Protein 1V5D (pdb70)

Solvent-accessible surface area: 28241 Å² total; per-residue (Å²): 85,188,36,110,53,56,13,41,53,73,40,127,30,88,48,30,30,35,4,99,83,44,82,36,115,36,2,6,53,12,0,70,58,6,1,62,42,4,58,174,106,8,20,56,83,95,4,99,11,16,104,48,0,32,4,1,55,16,94,163,84,52,102,19,110,70,33,155,16,43,3,37,1,36,0,0,0,3,0,0,0,0,0,0,1,0,0,42,80,14,102,76,1,58,147,4,0,38,5,0,17,91,0,0,69,41,2,92,4,68,109,16,65,42,0,2,2,104,1,0,1,57,31,128,159,1,44,25,76,13,49,2,20,0,12,0,0,0,1,0,0,0,0,0,0,0,0,35,39,0,31,13,17,154,58,138,22,72,3,44,103,55,0,56,32,6,0,55,111,0,0,65,53,20,0,6,4,104,48,47,8,0,0,4,0,10,121,23,58,84,68,12,61,44,0,27,0,3,0,0,1,0,2,2,0,35,0,0,75,69,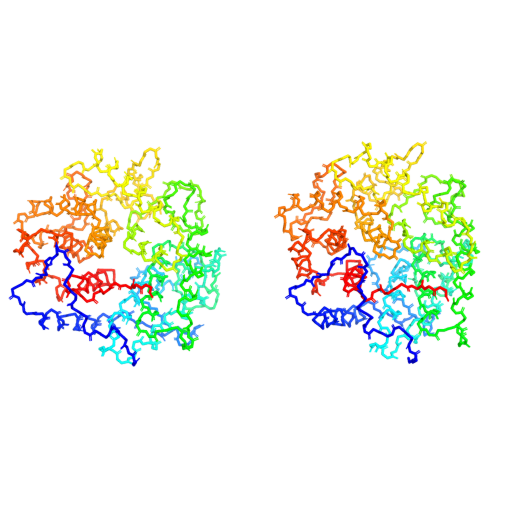15,44,56,31,114,29,0,40,38,0,0,59,38,0,2,88,11,6,63,97,0,6,98,142,59,1,68,115,1,2,1,0,0,0,3,2,11,115,107,73,5,58,31,2,79,127,71,22,97,126,106,31,99,81,0,35,1,2,45,47,31,0,0,5,2,9,0,6,1,0,1,0,28,6,8,47,44,27,127,87,0,43,102,18,3,34,73,4,1,60,32,0,36,118,87,7,137,38,59,9,48,131,0,15,16,0,1,64,18,110,4,51,81,43,15,100,83,32,0,2,0,0,0,0,0,0,0,0,0,0,3,8,17,84,129,12,37,174,7,0,22,38,0,0,77,46,0,45,104,66,145,62,38,14,28,0,6,0,0,0,0,0,0,0,0,4,3,0,2,1,0,4,64,0,62,110,76,186,35,115,58,57,15,42,53,77,42,128,29,87,48,33,30,38,4,98,81,42,91,46,142,36,2,5,48,14,0,69,59,3,2,63,47,4,55,160,111,9,21,58,85,93,4,94,14,18,101,46,0,27,4,1,57,17,117,160,92,55,96,15,111,67,36,146,17,43,2,36,0,36,0,1,0,2,0,0,0,0,0,0,1,0,0,43,84,12,101,67,1,59,122,4,0,37,6,0,15,91,0,0,57,39,1,72,4,61,107,18,71,41,0,1,2,99,1,0,2,57,31,149,166,1,45,29,76,12,47,2,22,0,12,0,0,0,1,0,0,0,0,0,0,0,0,36,45,0,31,16,14,154,59,139,22,63,4,45,110,52,0,64,33,6,0,55,116,0,0,64,51,22,0,7,4,106,47,48,4,0,0,5,0,14,117,24,58,86,67,11,64,45,0,27,1,2,0,0,1,0,2,2,0,37,0,0,67,61,16,43,50,32,143,31,0,49,63,0,0,65,36,0,2,89,5,5,63,90,0,6,95,139,57,1,67,124,2,1,0,0,0,1,3,2,8,112,91,81,3,67,30,2,78,135,76,23,100,124,101,31,99,64,0,32,0,2,43,53,29,0,0,6,2,8,1,7,1,0,0,0,34,6,10,50,40,28,157,87,0,58,103,17,2,33,70,4,0,57,32,0,36,122,88,7,137,33,59,8,50,133,0,12,15,0,1,62,18,118,5,57,81,37,13,99,81,31,0,1,0,0,0,0,0,0,0,0,0,0,0,9,17,88,130,12,38,162,8,0,22,34,0,0,78,46,0,43,92,69,119,64,47,16,28,0,4,0,0,0,0,0,0,0,0,4,3,0,2,1,0,6,59,0,60,105

CATH classification: 1.50.10.10

B-factor: mean 11.82, std 7.05, range [3.42, 45.01]

Secondary structure (DSSP, 8-state):
---SSPSP-----TT-----SS-HHHHHHHHHHHHHHHHHHHEE---TTSTT--EE-------BTTB---EEHHHHHHHHHHHHHTBTTBTTHHHHHHHHHHHHHHTB-SS-TTSB-SEE-SSGGGTTTS---HHHHHHHHHHHHHHHHHH-SSSSS-HHHHHHHIIIIIIIHHHB-TTSSB-SSTTS-TT---B-GGG--HHHHHHHHHHH--THHHHHHHHHHHHHHHHHHHH-TTT----SSEETTTTEEPPTTGGGS-TTTTSB-TTGGGHHHHHHHHHHHH--HHHHHHHHHHHHHHHHHHTT-GGG--S-B-TTS-B---S--HHHHHHHHHTTTT-GGGHHHHHHHHHHHTT----HHHHHHHHHHHHHHTT-SPPP--/---SSPSP-----TT-----SS-HHHHHHHHHHHHHHHHHHHEE---TTSTT--EE-------BTTB---EEHHHHHHHHHHHHHTBTTBTTHHHHHHHHHHHHHHTB-SS-TTSB-SEE-SSGGGTTTS---HHHHHHHHHHHHHHHHHH-SSSSS-HHHHHHHIIIIIIIHHHB-TTSSB-SSTTS-TT---B-GGG--HHHHHHHHHHH--THHHHHHHHHHHHHHHHHHHH-TTT----SSEETTTTEEPPTTGGGS-TTTTSB-TTGGGHHHHHHHHHHHH--HHHHHHHHHHHHHHHHHTTT-GGG--S-B-TTS-B---S--HHHHHHHHHTTTT-GGGHHHHHHHHHHHTT----HHHHHHHHHHHHHHTT-SPPP--

Radius of gyration: 36.1 Å; Cα contacts (8 Å, |Δi|>4): 1649; chains: 2; bounding box: 78×105×46 Å

Structure (mmCIF, N/CA/C/O backbone):
data_1V5D
#
_entry.id   1V5D
#
_cell.length_a   70.804
_cell.length_b   98.144
_cell.length_c   115.780
_cell.angle_alpha   90.00
_cell.angle_beta   90.00
_cell.angle_gamma   90.00
#
_symmetry.space_group_name_H-M   'P 21 21 21'
#
loop_
_entity.id
_entity.type
_entity.pdbx_description
1 polymer chitosanase
2 non-polymer "PIPERAZINE-N,N'-BIS(2-ETHANESULFONIC ACID)"
3 water water
#
loop_
_atom_site.group_PDB
_atom_site.id
_atom_site.type_symbol
_atom_site.label_atom_id
_atom_site.label_alt_id
_atom_site.label_comp_id
_atom_site.label_asym_id
_atom_site.label_entity_id
_atom_site.label_seq_id
_atom_site.pdbx_PDB_ins_code
_atom_site.Cartn_x
_atom_site.Cartn_y
_atom_site.Cartn_z
_atom_site.occupancy
_atom_site.B_iso_or_equiv
_atom_site.auth_seq_id
_atom_site.auth_comp_id
_atom_site.auth_asym_id
_atom_site.auth_atom_id
_atom_site.pdbx_PDB_model_num
ATOM 1 N N . ALA A 1 1 ? 21.915 10.375 42.363 1.00 21.00 49 ALA A N 1
ATOM 2 C CA . ALA A 1 1 ? 22.752 9.811 41.268 1.00 20.88 49 ALA A CA 1
ATOM 3 C C . ALA A 1 1 ? 21.899 9.395 40.075 1.00 20.42 49 ALA A C 1
ATOM 4 O O . ALA A 1 1 ? 20.696 9.161 40.204 1.00 20.30 49 ALA A O 1
ATOM 6 N N . LYS A 1 2 ? 22.539 9.311 38.912 1.00 19.84 50 LYS A N 1
ATOM 7 C CA . LYS A 1 2 ? 21.875 8.921 37.677 1.00 19.79 50 LYS A CA 1
ATOM 8 C C . LYS A 1 2 ? 20.722 9.835 37.277 1.00 18.07 50 LYS A C 1
ATOM 9 O O . LYS A 1 2 ? 19.765 9.394 36.641 1.00 18.95 50 LYS A O 1
ATOM 15 N N . GLU A 1 3 ? 20.819 11.108 37.648 1.00 15.31 51 GLU A N 1
ATOM 16 C CA . GLU A 1 3 ? 19.788 12.080 37.300 1.00 13.54 51 GLU A CA 1
ATOM 17 C C . GLU A 1 3 ? 19.719 12.235 35.784 1.00 11.75 51 GLU A C 1
ATOM 18 O O . GLU A 1 3 ? 20.749 12.328 35.117 1.00 13.62 51 GLU A O 1
ATOM 24 N N . MET A 1 4 ? 18.506 12.269 35.243 1.00 11.89 52 MET A N 1
ATOM 25 C CA . MET A 1 4 ? 18.327 12.447 33.807 1.00 11.83 52 MET A CA 1
ATOM 26 C C . MET A 1 4 ? 18.043 13.920 33.513 1.00 11.70 52 MET A C 1
ATOM 27 O O . MET A 1 4 ? 18.099 14.361 32.367 1.00 12.40 52 MET A O 1
ATOM 32 N N . LYS A 1 5 ? 17.743 14.673 34.569 1.00 10.80 53 LYS A N 1
ATOM 33 C CA . LYS A 1 5 ? 17.471 16.107 34.471 1.00 10.64 53 LYS A CA 1
ATOM 34 C C . LYS A 1 5 ? 18.251 16.802 35.589 1.00 10.71 53 LYS A C 1
ATOM 35 O O . LYS A 1 5 ? 17.684 17.532 36.400 1.00 10.59 53 LYS A O 1
ATOM 41 N N . PRO A 1 6 ? 19.574 16.591 35.636 1.00 9.85 54 PRO A N 1
ATOM 42 C CA . PRO A 1 6 ? 20.396 17.208 36.679 1.00 10.40 54 PRO A CA 1
ATOM 43 C C . PRO A 1 6 ? 20.411 18.731 36.693 1.00 10.28 54 PRO A C 1
ATOM 44 O O . PRO A 1 6 ? 20.410 19.377 35.645 1.00 10.22 54 PRO A O 1
ATOM 48 N N . PHE A 1 7 ? 20.416 19.299 37.894 1.00 9.89 55 PHE A N 1
ATOM 49 C CA . PHE A 1 7 ? 20.484 20.746 38.044 1.00 9.04 55 PHE A CA 1
ATOM 50 C C . PHE A 1 7 ? 21.885 21.115 37.561 1.00 9.22 55 PHE A C 1
ATOM 51 O O . PHE A 1 7 ? 22.853 20.426 37.884 1.00 10.34 55 PHE A O 1
ATOM 59 N N . PRO A 1 8 ? 22.018 22.199 36.784 1.00 9.05 56 PRO A N 1
ATOM 60 C CA . PRO A 1 8 ? 20.967 23.105 36.317 1.00 10.07 56 PRO A CA 1
ATOM 61 C C . PRO A 1 8 ? 20.526 22.777 34.892 1.00 10.26 56 PRO A C 1
ATOM 62 O O . PRO A 1 8 ? 21.364 22.592 34.006 1.00 10.68 56 PRO A O 1
ATOM 66 N N . GLN A 1 9 ? 19.220 22.701 34.664 1.00 8.73 57 GLN A N 1
ATOM 67 C CA . GLN A 1 9 ? 18.727 22.423 33.320 1.00 9.14 57 GLN A CA 1
ATOM 68 C C . GLN A 1 9 ? 18.685 23.719 32.514 1.00 10.19 57 GLN A C 1
ATOM 69 O O . GLN A 1 9 ? 18.710 23.692 31.285 1.00 10.22 57 GLN A O 1
ATOM 75 N N . GLN A 1 10 ? 18.630 24.845 33.226 1.00 11.08 58 GLN A N 1
ATOM 76 C CA . GLN A 1 10 ? 18.622 26.182 32.628 1.00 11.44 58 GLN A CA 1
ATOM 77 C C . GLN A 1 10 ? 17.988 26.261 31.242 1.00 11.65 58 GLN A C 1
ATOM 78 O O . GLN A 1 10 ? 18.623 26.685 30.274 1.00 12.64 58 GLN A O 1
ATOM 84 N N . VAL A 1 11 ? 16.722 25.873 31.159 1.00 10.20 59 VAL A N 1
ATOM 85 C CA . VAL A 1 11 ? 15.999 25.880 29.895 1.00 9.95 59 VAL A CA 1
ATOM 86 C C . VAL A 1 11 ? 15.519 27.267 29.476 1.00 9.99 59 VAL A C 1
ATOM 87 O O . VAL A 1 11 ? 15.383 28.170 30.301 1.00 9.08 59 VAL A O 1
ATOM 91 N N . ASN A 1 12 ? 15.270 27.423 28.179 1.00 8.66 60 ASN A N 1
ATOM 92 C CA . ASN A 1 12 ? 14.774 28.680 27.628 1.00 9.76 60 ASN A CA 1
ATOM 93 C C . ASN A 1 12 ? 13.380 28.453 27.059 1.00 9.95 60 ASN A C 1
ATOM 94 O O . ASN A 1 12 ? 13.230 27.993 25.927 1.00 11.90 60 ASN A O 1
ATOM 99 N N . TYR A 1 13 ? 12.357 28.769 27.843 1.00 9.47 61 TYR A N 1
ATOM 100 C CA . TYR A 1 13 ? 10.989 28.587 27.383 1.00 8.15 61 TYR A CA 1
ATOM 101 C C . TYR A 1 13 ? 10.656 29.627 26.322 1.00 8.44 61 TYR A C 1
ATOM 102 O O . TYR A 1 13 ? 11.096 30.774 26.397 1.00 9.83 61 TYR A O 1
ATOM 111 N N . ALA A 1 14 ? 9.881 29.217 25.325 1.00 9.66 62 ALA A N 1
ATOM 112 C CA . ALA A 1 14 ? 9.500 30.119 24.251 1.00 10.74 62 ALA A CA 1
ATOM 113 C C . ALA A 1 14 ? 8.688 31.304 24.761 1.00 11.07 62 ALA A C 1
ATOM 114 O O . ALA A 1 14 ? 7.783 31.146 25.584 1.00 11.36 62 ALA A O 1
ATOM 116 N N . GLY A 1 15 ? 9.031 32.493 24.276 1.00 11.35 63 GLY A N 1
ATOM 117 C CA . GLY A 1 15 ? 8.311 33.694 24.654 1.00 12.40 63 GLY A CA 1
ATOM 118 C C . GLY A 1 15 ? 8.562 34.258 26.037 1.00 11.13 63 GLY A C 1
ATOM 119 O O . GLY A 1 15 ? 7.831 35.144 26.478 1.00 12.71 63 GLY A O 1
ATOM 120 N N . VAL A 1 16 ? 9.586 33.766 26.727 1.00 10.65 64 VAL A N 1
ATOM 121 C CA . VAL A 1 16 ? 9.876 34.273 28.066 1.00 11.96 64 VAL A CA 1
ATOM 122 C C . VAL A 1 16 ? 11.308 34.774 28.206 1.00 11.93 64 VAL A C 1
ATOM 123 O O . VAL A 1 16 ? 12.226 34.259 27.565 1.00 12.52 64 VAL A O 1
ATOM 127 N N . ILE A 1 17 ? 11.489 35.785 29.050 1.00 10.18 65 ILE A N 1
ATOM 128 C CA . ILE A 1 17 ? 12.809 36.346 29.301 1.00 9.90 65 ILE A CA 1
ATOM 129 C C . ILE A 1 17 ? 13.294 35.968 30.697 1.00 10.76 65 IL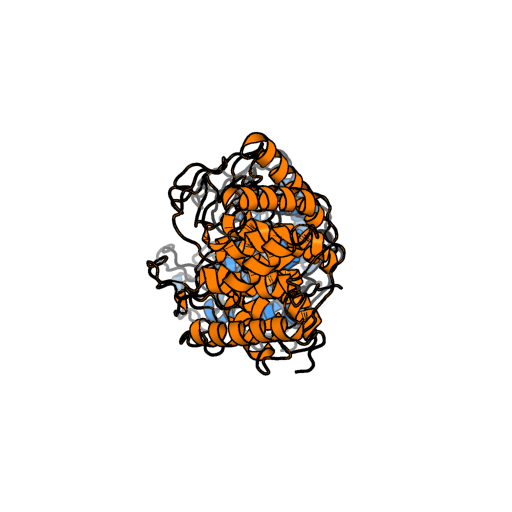E A C 1
ATOM 130 O O . ILE A 1 17 ? 12.497 35.655 31.583 1.00 11.83 65 ILE A O 1
ATOM 135 N N . LYS A 1 18 ? 14.611 35.993 30.873 1.00 9.86 66 LYS A N 1
ATOM 136 C CA . LYS A 1 18 ? 15.249 35.706 32.155 1.00 9.39 66 LYS A CA 1
ATOM 137 C C . LYS A 1 18 ? 16.020 36.969 32.519 1.00 9.66 66 LYS A C 1
ATOM 138 O O . LYS A 1 18 ? 16.206 37.847 31.674 1.00 9.88 66 LYS A O 1
ATOM 144 N N . PRO A 1 19 ? 16.460 37.095 33.782 1.00 9.37 67 PRO A N 1
ATOM 145 C CA . PRO A 1 19 ? 17.222 38.297 34.132 1.00 9.78 67 PRO A CA 1
ATOM 146 C C . PRO A 1 19 ? 18.433 38.234 33.197 1.00 10.81 67 PRO A C 1
ATOM 147 O O . PRO A 1 19 ? 19.077 37.188 33.104 1.00 11.33 67 PRO A O 1
ATOM 151 N N . ASN A 1 20 ? 18.741 39.326 32.501 1.00 10.89 68 ASN A N 1
ATOM 152 C CA . ASN A 1 20 ? 19.848 39.299 31.544 1.00 11.33 68 ASN A CA 1
ATOM 153 C C . ASN A 1 20 ? 21.035 40.210 31.831 1.00 11.68 68 ASN A C 1
ATOM 154 O O . ASN A 1 20 ? 21.860 40.449 30.943 1.00 12.80 68 ASN A O 1
ATOM 159 N N . HIS A 1 21 ? 21.127 40.717 33.056 1.00 11.62 69 HIS A N 1
ATOM 160 C CA . HIS A 1 21 ? 22.234 41.589 33.431 1.00 10.97 69 HIS A CA 1
ATOM 161 C C . HIS A 1 21 ? 23.336 40.788 34.123 1.00 10.60 69 HIS A C 1
ATOM 162 O O . HIS A 1 21 ? 24.359 41.339 34.530 1.00 11.87 69 HIS A O 1
ATOM 169 N N . VAL A 1 22 ? 23.106 39.484 34.255 1.00 9.54 70 VAL A N 1
ATOM 170 C CA . VAL A 1 22 ? 24.072 38.569 34.859 1.00 8.86 70 VAL A CA 1
ATOM 171 C C . VAL A 1 22 ? 24.094 37.298 34.015 1.00 7.86 70 VAL A C 1
ATOM 172 O O . VAL A 1 22 ? 23.185 37.058 33.219 1.00 9.23 70 VAL A O 1
ATOM 176 N N . THR A 1 23 ? 25.136 36.490 34.180 1.00 9.04 71 THR A N 1
ATOM 177 C CA . THR A 1 23 ? 25.266 35.249 33.423 1.00 9.39 71 THR A CA 1
ATOM 178 C C . THR A 1 23 ? 24.336 34.173 33.971 1.00 8.96 71 THR A C 1
ATOM 179 O O . THR A 1 23 ? 23.820 34.294 35.085 1.00 9.98 71 THR A O 1
ATOM 183 N N . GLN A 1 24 ? 24.123 33.120 33.186 1.00 9.42 72 GLN A N 1
ATOM 184 C CA . GLN A 1 24 ? 23.281 32.016 33.630 1.00 8.38 72 GLN A CA 1
ATOM 185 C C . GLN A 1 24 ? 23.991 31.351 34.804 1.00 9.65 72 GLN A C 1
ATOM 186 O O . GLN A 1 24 ? 23.348 30.835 35.715 1.00 8.83 72 GLN A O 1
ATOM 192 N N . GLU A 1 25 ? 25.323 31.363 34.775 1.00 10.24 73 GLU A N 1
ATOM 193 C CA . GLU A 1 25 ? 26.105 30.768 35.853 1.00 10.43 73 GLU A CA 1
ATOM 194 C C . GLU A 1 25 ? 25.805 31.512 37.151 1.00 9.18 73 GLU A C 1
ATOM 195 O O . GLU A 1 25 ? 25.715 30.903 38.218 1.00 9.59 73 GLU A O 1
ATOM 201 N N . SER A 1 26 ? 25.655 32.830 37.055 1.00 8.80 74 SER A N 1
ATOM 202 C CA . SER A 1 26 ? 25.348 33.645 38.225 1.00 8.22 74 SER A CA 1
ATOM 203 C C . SER A 1 26 ? 23.953 33.285 38.731 1.00 8.53 74 SER A C 1
ATOM 204 O O . SER A 1 26 ? 23.733 33.164 39.937 1.00 8.33 74 SER A O 1
ATOM 207 N N . LEU A 1 27 ? 23.012 33.109 37.807 1.00 8.09 75 LEU A N 1
ATOM 208 C CA . LEU A 1 27 ? 21.649 32.748 38.185 1.00 8.19 75 LEU A CA 1
ATOM 209 C C . LEU A 1 27 ? 21.669 31.407 38.913 1.00 7.78 75 LEU A C 1
ATOM 210 O O . LEU A 1 27 ? 21.062 31.253 39.976 1.00 6.96 75 LEU A O 1
ATOM 215 N N . ASN A 1 28 ? 22.377 30.438 38.340 1.00 7.39 76 ASN A N 1
ATOM 216 C CA . ASN A 1 28 ? 22.468 29.109 38.934 1.00 6.53 76 ASN A CA 1
ATOM 217 C C . ASN A 1 28 ? 23.125 29.140 40.311 1.00 6.67 76 ASN A C 1
ATOM 218 O O . ASN A 1 28 ? 22.687 28.443 41.230 1.00 7.09 76 ASN A O 1
ATOM 223 N N . ALA A 1 29 ? 24.180 29.941 40.446 1.00 6.52 77 ALA A N 1
ATOM 224 C CA . ALA A 1 29 ? 24.895 30.057 41.713 1.00 7.07 77 ALA A CA 1
ATOM 225 C C . ALA A 1 29 ? 23.983 30.626 42.792 1.00 7.74 77 ALA A C 1
ATOM 226 O O . ALA A 1 29 ? 24.008 30.175 43.937 1.00 7.42 77 ALA A O 1
ATOM 228 N N . SER A 1 30 ? 23.180 31.621 42.430 1.00 6.88 78 SER A N 1
ATOM 229 C CA . SER A 1 30 ? 22.260 32.222 43.390 1.00 6.74 78 SER A CA 1
ATOM 230 C C . SER A 1 30 ? 21.256 31.183 43.873 1.00 6.98 78 SER A C 1
ATOM 231 O O . SER A 1 30 ? 20.914 31.144 45.056 1.00 6.33 78 SER A O 1
ATOM 234 N N . VAL A 1 31 ? 20.784 30.343 42.957 1.00 6.09 79 VAL A N 1
ATOM 235 C CA . VAL A 1 31 ? 19.820 29.310 43.315 1.00 6.41 79 VAL A CA 1
ATOM 236 C C . VAL A 1 31 ? 20.470 28.268 44.227 1.00 7.14 79 VAL A C 1
ATOM 237 O O . VAL A 1 31 ? 19.878 27.866 45.231 1.00 7.67 79 VAL A O 1
ATOM 241 N N . ARG A 1 32 ? 21.686 27.839 43.893 1.00 7.51 80 ARG A N 1
ATOM 242 C CA . ARG A 1 32 ? 22.387 26.854 44.715 1.00 8.06 80 ARG A CA 1
ATOM 243 C C . ARG A 1 32 ? 22.567 27.367 46.140 1.00 7.59 80 ARG A C 1
ATOM 244 O O . ARG A 1 32 ? 22.316 26.647 47.108 1.00 8.12 80 ARG A O 1
ATOM 252 N N . SER A 1 33 ? 23.020 28.610 46.260 1.00 6.18 81 SER A N 1
ATOM 253 C CA . SER A 1 33 ? 23.244 29.222 47.562 1.00 6.91 81 SER A CA 1
ATOM 254 C C . SER A 1 33 ? 21.948 29.355 48.349 1.00 6.65 81 SER A C 1
ATOM 255 O O . SER A 1 33 ? 21.903 29.066 49.547 1.00 8.25 81 SER A O 1
ATOM 258 N N . TYR A 1 34 ? 20.894 29.791 47.672 1.00 6.05 82 TYR A N 1
ATOM 259 C CA . TYR A 1 34 ? 19.612 29.969 48.332 1.00 4.88 82 TYR A CA 1
ATOM 260 C C . TYR A 1 34 ? 19.083 28.621 48.817 1.00 5.17 82 TYR A C 1
ATOM 261 O O . TYR A 1 34 ? 18.545 28.513 49.925 1.00 5.38 82 TYR A O 1
ATOM 270 N N . TYR A 1 35 ? 19.248 27.592 47.992 1.00 6.45 83 TYR A N 1
ATOM 271 C CA . TYR A 1 35 ? 18.805 26.250 48.352 1.00 5.90 83 TYR A CA 1
ATOM 272 C C . TYR A 1 35 ? 19.537 25.745 49.593 1.00 6.98 83 TYR A C 1
ATOM 273 O O . TYR A 1 35 ? 18.917 25.208 50.509 1.00 7.37 83 TYR A O 1
ATOM 282 N N . ASP A 1 36 ? 20.855 25.908 49.624 1.00 7.12 84 ASP A N 1
ATOM 283 C CA . ASP A 1 36 ? 21.618 25.445 50.773 1.00 7.70 84 ASP A CA 1
ATOM 284 C C . ASP A 1 36 ? 21.143 26.103 52.064 1.00 7.12 84 ASP A C 1
ATOM 285 O O . ASP A 1 36 ? 21.043 25.445 53.097 1.00 7.02 84 ASP A O 1
ATOM 290 N N . ASN A 1 37 ? 20.839 27.394 52.005 1.00 6.82 85 ASN A N 1
ATOM 291 C CA . ASN A 1 37 ? 20.358 28.103 53.186 1.00 7.73 85 ASN A CA 1
ATOM 292 C C . ASN A 1 37 ? 18.951 27.634 53.560 1.00 6.59 85 ASN A C 1
ATOM 293 O O . ASN A 1 37 ? 18.647 27.430 54.737 1.00 7.46 85 ASN A O 1
ATOM 298 N N . TRP A 1 38 ? 18.100 27.453 52.555 1.00 5.33 86 TRP A N 1
ATOM 299 C CA . TRP A 1 38 ? 16.728 27.002 52.773 1.00 5.22 86 TRP A CA 1
ATOM 300 C C . TRP A 1 38 ? 16.720 25.621 53.431 1.00 5.34 86 TRP A C 1
ATOM 301 O O . TRP A 1 38 ? 15.975 25.374 54.378 1.00 5.69 86 TRP A O 1
ATOM 312 N N . LYS A 1 39 ? 17.556 24.721 52.925 1.00 5.97 87 LYS A N 1
ATOM 313 C CA . LYS A 1 39 ? 17.638 23.365 53.458 1.00 6.00 87 LYS A CA 1
ATOM 314 C C . LYS A 1 39 ? 18.142 23.373 54.902 1.00 6.04 87 LYS A C 1
ATOM 315 O O . LYS A 1 39 ? 17.610 22.680 55.770 1.00 6.21 87 LYS A O 1
ATOM 321 N N . LYS A 1 40 ? 19.168 24.172 55.153 1.00 6.35 88 LYS A N 1
ATOM 322 C CA . LYS A 1 40 ? 19.758 24.266 56.479 1.00 7.06 88 LYS A CA 1
ATOM 323 C C . LYS A 1 40 ? 18.755 24.738 57.528 1.00 6.64 88 LYS A C 1
ATOM 324 O O . LYS A 1 40 ? 18.742 24.248 58.658 1.00 7.75 88 LYS A O 1
ATOM 330 N N . LYS A 1 41 ? 17.894 25.673 57.145 1.00 6.42 89 LYS A N 1
ATOM 331 C CA . LYS A 1 41 ? 16.925 26.218 58.085 1.00 6.54 89 LYS A CA 1
ATOM 332 C C . LYS A 1 41 ? 15.562 25.538 58.136 1.00 6.09 89 LYS A C 1
ATOM 333 O O . LYS A 1 41 ? 14.954 25.459 59.208 1.00 7.58 89 LYS A O 1
ATOM 339 N N . TYR A 1 42 ? 15.091 25.021 57.004 1.00 6.02 90 TYR A N 1
ATOM 340 C CA . TYR A 1 42 ? 13.755 24.428 56.964 1.00 5.51 90 TYR A CA 1
ATOM 341 C C . TYR A 1 42 ? 13.601 22.932 56.735 1.00 4.98 90 TYR A C 1
ATOM 342 O O . TYR A 1 42 ? 12.569 22.369 57.093 1.00 6.89 90 TYR A O 1
ATOM 351 N N . LEU A 1 43 ? 14.588 22.277 56.133 1.00 4.97 91 LEU A N 1
ATOM 352 C CA . LEU A 1 43 ? 14.454 20.842 55.900 1.00 5.98 91 LEU A CA 1
ATOM 353 C C . LEU A 1 43 ? 14.740 20.076 57.186 1.00 6.90 91 LEU A C 1
ATOM 354 O O . LEU A 1 43 ? 15.836 20.171 57.743 1.00 7.27 91 LEU A O 1
ATOM 359 N N . LYS A 1 44 ? 13.755 19.312 57.650 1.00 5.86 92 LYS A N 1
ATOM 360 C CA . LYS A 1 44 ? 13.892 18.555 58.893 1.00 5.60 92 LYS A CA 1
ATOM 361 C C . LYS A 1 44 ? 13.722 17.050 58.724 1.00 6.83 92 LYS A C 1
ATOM 362 O O . LYS A 1 44 ? 13.058 16.585 57.799 1.00 6.42 92 LYS A O 1
ATOM 368 N N . ASN A 1 45 ? 14.315 16.291 59.641 1.00 6.51 93 ASN A N 1
ATOM 369 C CA . ASN A 1 45 ? 14.216 14.838 59.607 1.00 6.00 93 ASN A CA 1
ATOM 370 C C . ASN A 1 45 ? 14.355 14.291 61.025 1.00 7.31 93 ASN A C 1
ATOM 371 O O . ASN A 1 45 ? 14.945 13.232 61.240 1.00 7.04 93 ASN A O 1
ATOM 376 N N . ASP A 1 46 ? 13.773 15.017 61.978 1.00 9.34 94 ASP A N 1
ATOM 377 C CA . ASP A 1 46 ? 13.839 14.664 63.393 1.00 9.87 94 ASP A CA 1
ATOM 378 C C . ASP A 1 46 ? 12.541 14.154 64.016 1.00 10.18 94 ASP A C 1
ATOM 379 O O . ASP A 1 46 ? 12.268 14.430 65.183 1.00 10.65 94 ASP A O 1
ATOM 384 N N . LEU A 1 47 ? 11.746 13.412 63.253 1.00 9.88 95 LEU A N 1
ATOM 385 C CA . LEU A 1 47 ? 10.497 12.880 63.785 1.00 10.13 95 LEU A CA 1
ATOM 386 C C . LEU A 1 47 ? 10.766 11.570 64.516 1.00 9.98 95 LEU A C 1
ATOM 387 O O . LEU A 1 47 ? 11.127 10.571 63.898 1.00 11.51 95 LEU A O 1
ATOM 392 N N . SER A 1 48 ? 10.603 11.580 65.834 1.00 11.25 96 SER A N 1
ATOM 393 C CA . SER A 1 48 ? 10.823 10.373 66.620 1.00 12.32 96 SER A CA 1
ATOM 394 C C . SER A 1 48 ? 9.799 9.315 66.223 1.00 12.83 96 SER A C 1
ATOM 395 O O . SER A 1 48 ? 10.071 8.117 66.293 1.00 13.50 96 SER A O 1
ATOM 398 N N . SER A 1 49 ? 8.626 9.771 65.788 1.00 12.50 97 SER A N 1
ATOM 399 C CA . SER A 1 49 ? 7.549 8.872 65.386 1.00 13.00 97 SER A CA 1
ATOM 400 C C . SER A 1 49 ? 7.711 8.341 63.965 1.00 12.94 97 SER A C 1
ATOM 401 O O . SER A 1 49 ? 6.926 7.503 63.521 1.00 13.34 97 SER A O 1
ATOM 404 N N . LEU A 1 50 ? 8.720 8.828 63.250 1.00 11.94 98 LEU A N 1
ATOM 405 C CA . LEU A 1 50 ? 8.956 8.377 61.883 1.00 11.26 98 LEU A CA 1
ATOM 406 C C . LEU A 1 50 ? 10.410 8.564 61.448 1.00 12.26 98 LEU A C 1
ATOM 407 O O . LEU A 1 50 ? 10.734 9.459 60.662 1.00 10.18 98 LEU A O 1
ATOM 412 N N . PRO A 1 51 ? 11.312 7.719 61.964 1.00 12.31 99 PRO A N 1
ATOM 413 C CA . PRO A 1 51 ? 12.732 7.804 61.613 1.00 12.16 99 PRO A CA 1
ATOM 414 C C . PRO A 1 51 ? 12.924 7.710 60.100 1.00 11.96 99 PRO A C 1
ATOM 415 O O . PRO A 1 51 ? 12.312 6.869 59.441 1.00 11.71 99 PRO A O 1
ATOM 419 N N . GLY A 1 52 ? 13.765 8.583 59.554 1.00 11.01 100 GLY A N 1
ATOM 420 C 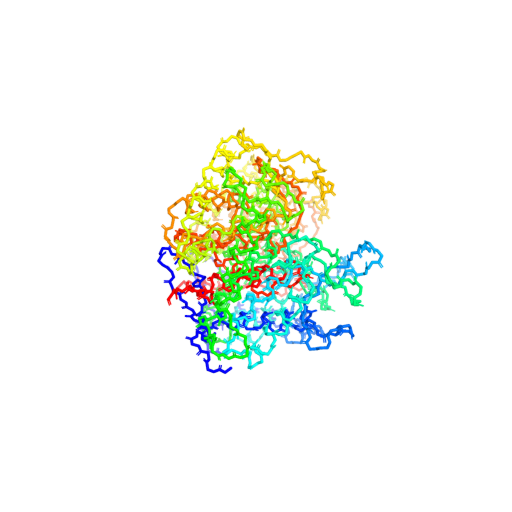CA . GLY A 1 52 ? 14.013 8.568 58.124 1.00 10.45 100 GLY A CA 1
ATOM 421 C C . GLY A 1 52 ? 13.058 9.449 57.343 1.00 9.96 100 GLY A C 1
ATOM 422 O O . GLY A 1 52 ? 13.273 9.714 56.160 1.00 12.17 100 GLY A O 1
ATOM 423 N N . GLY A 1 53 ? 11.995 9.897 58.002 1.00 8.77 101 GLY A N 1
ATOM 424 C CA . GLY A 1 53 ? 11.033 10.754 57.337 1.00 8.58 101 GLY A CA 1
ATOM 425 C C . GLY A 1 53 ? 11.493 12.199 57.360 1.00 7.26 101 GLY A C 1
ATOM 426 O O . GLY A 1 53 ? 12.176 12.625 58.294 1.00 8.70 101 GLY A O 1
ATOM 427 N N . TYR A 1 54 ? 11.129 12.950 56.327 1.00 7.43 102 TYR A N 1
ATOM 428 C CA . TYR A 1 54 ? 11.491 14.360 56.237 1.00 7.06 102 TYR A CA 1
ATOM 429 C C . TYR A 1 54 ? 10.242 15.224 56.138 1.00 7.28 102 TYR A C 1
ATOM 430 O O . TYR A 1 54 ? 9.176 14.753 55.744 1.00 6.87 102 TYR A O 1
ATOM 439 N N . TYR A 1 55 ? 10.383 16.491 56.507 1.00 5.85 103 TYR A N 1
ATOM 440 C CA . TYR A 1 55 ? 9.285 17.445 56.417 1.00 4.88 103 TYR A CA 1
ATOM 441 C C . TYR A 1 55 ? 9.905 18.833 56.352 1.00 5.42 103 TYR A C 1
ATOM 442 O O . TYR A 1 55 ? 11.125 18.975 56.459 1.00 6.18 103 TYR A O 1
ATOM 451 N N . VAL A 1 56 ? 9.074 19.848 56.150 1.00 4.98 104 VAL A N 1
ATOM 452 C CA . VAL A 1 56 ? 9.548 21.225 56.060 1.00 4.90 104 VAL A CA 1
ATOM 453 C C . VAL A 1 56 ? 9.009 22.017 57.249 1.00 5.00 104 VAL A C 1
ATOM 454 O O . VAL A 1 56 ? 7.803 22.043 57.495 1.00 4.94 104 VAL A O 1
ATOM 458 N N . LYS A 1 57 ? 9.912 22.652 57.991 1.00 5.14 105 LYS A N 1
ATOM 459 C CA . LYS A 1 57 ? 9.531 23.407 59.180 1.00 5.80 105 LYS A CA 1
ATOM 460 C C . LYS A 1 57 ? 8.750 24.682 58.891 1.00 6.16 105 LYS A C 1
ATOM 461 O O . LYS A 1 57 ? 9.278 25.631 58.311 1.00 7.70 105 LYS A O 1
ATOM 467 N N . GLY A 1 58 ? 7.494 24.703 59.323 1.00 7.37 106 GLY A N 1
ATOM 468 C CA . GLY A 1 58 ? 6.658 25.869 59.108 1.00 9.92 106 GLY A CA 1
ATOM 469 C C . GLY A 1 58 ? 6.735 26.857 60.254 1.00 12.62 106 GLY A C 1
ATOM 470 O O . GLY A 1 58 ? 7.534 26.693 61.178 1.00 13.21 106 GLY A O 1
ATOM 471 N N . GLU A 1 59 ? 5.902 27.890 60.194 1.00 15.93 107 GLU A N 1
ATOM 472 C CA . GLU A 1 59 ? 5.873 28.907 61.236 1.00 20.28 107 GLU A CA 1
ATOM 473 C C . GLU A 1 59 ? 5.315 28.364 62.539 1.00 20.84 107 GLU A C 1
ATOM 474 O O . GLU A 1 59 ? 4.566 27.387 62.548 1.00 19.09 107 GLU A O 1
ATOM 480 N N . ILE A 1 60 ? 5.684 29.005 63.644 1.00 23.09 108 ILE A N 1
ATOM 481 C CA . ILE A 1 60 ? 5.184 28.597 64.946 1.00 24.88 108 ILE A CA 1
ATOM 482 C C . ILE A 1 60 ? 3.684 28.866 64.915 1.00 25.59 108 ILE A C 1
ATOM 483 O O . ILE A 1 60 ? 3.249 29.945 64.511 1.00 26.77 108 ILE A O 1
ATOM 488 N N . THR A 1 61 ? 2.891 27.883 65.321 1.00 26.80 109 THR A N 1
ATOM 489 C CA . THR A 1 61 ? 1.445 28.045 65.310 1.00 27.95 109 THR A CA 1
ATOM 490 C C . THR A 1 61 ? 0.789 27.361 66.501 1.00 27.89 109 THR A C 1
ATOM 491 O O . THR A 1 61 ? 1.448 26.656 67.267 1.00 27.93 109 THR A O 1
ATOM 495 N N . GLY A 1 62 ? -0.513 27.579 66.651 1.00 28.03 110 GLY A N 1
ATOM 496 C CA . GLY A 1 62 ? -1.242 26.976 67.749 1.00 27.89 110 GLY A CA 1
ATOM 497 C C . GLY A 1 62 ? -1.471 25.492 67.542 1.00 27.96 110 GLY A C 1
ATOM 498 O O . GLY A 1 62 ? -1.372 24.987 66.422 1.00 27.86 110 GLY A O 1
ATOM 499 N N . ASP A 1 63 ? -1.778 24.791 68.626 1.00 27.32 111 ASP A N 1
ATOM 500 C CA . ASP A 1 63 ? -2.021 23.356 68.569 1.00 27.46 111 ASP A CA 1
ATOM 501 C C . ASP A 1 63 ? -3.190 23.029 67.648 1.00 26.34 111 ASP A C 1
ATOM 502 O O . ASP A 1 63 ? -4.062 23.863 67.410 1.00 26.63 111 ASP A O 1
ATOM 507 N N . ALA A 1 64 ? -3.192 21.806 67.130 1.00 24.71 112 ALA A N 1
ATOM 508 C CA . ALA A 1 64 ? -4.251 21.335 66.248 1.00 23.44 112 ALA A CA 1
ATOM 509 C C . ALA A 1 64 ? -4.686 19.971 66.766 1.00 23.12 112 ALA A C 1
ATOM 510 O O . ALA A 1 64 ? -3.954 18.991 66.638 1.00 22.10 112 ALA A O 1
ATOM 512 N N . ASP A 1 65 ? -5.876 19.916 67.359 1.00 23.00 113 ASP A N 1
ATOM 513 C CA . ASP A 1 65 ? -6.401 18.674 67.917 1.00 22.60 113 ASP A CA 1
ATOM 514 C C . ASP A 1 65 ? -5.454 18.081 68.955 1.00 22.20 113 ASP A C 1
ATOM 515 O O . ASP A 1 65 ? -5.284 16.863 69.035 1.00 23.09 113 ASP A O 1
ATOM 520 N N . GLY A 1 66 ? -4.834 18.953 69.745 1.00 21.92 114 GLY A N 1
ATOM 521 C CA . GLY A 1 66 ? -3.922 18.497 70.779 1.00 21.79 114 GLY A CA 1
ATOM 522 C C . GLY A 1 66 ? -2.504 18.234 70.309 1.00 21.04 114 GLY A C 1
ATOM 523 O O . GLY A 1 66 ? -1.629 17.919 71.117 1.00 22.28 114 GLY A O 1
ATOM 524 N N . PHE A 1 67 ? -2.271 18.361 69.007 1.00 18.69 115 PHE A N 1
ATOM 525 C CA . PHE A 1 67 ? -0.944 18.134 68.444 1.00 17.06 115 PHE A CA 1
ATOM 526 C C . PHE A 1 67 ? -0.236 19.454 68.166 1.00 15.70 115 PHE A C 1
ATOM 527 O O . PHE A 1 67 ? -0.876 20.487 67.964 1.00 15.44 115 PHE A O 1
ATOM 535 N N . LYS A 1 68 ? 1.092 19.411 68.159 1.00 14.97 116 LYS A N 1
ATOM 536 C CA . LYS A 1 68 ? 1.895 20.592 67.878 1.00 13.60 116 LYS A CA 1
ATOM 537 C C . LYS A 1 68 ? 2.348 20.503 66.422 1.00 12.03 116 LYS A C 1
ATOM 538 O O . LYS A 1 68 ? 3.204 19.687 66.083 1.00 11.60 116 LYS A O 1
ATOM 544 N N . PRO A 1 69 ? 1.769 21.334 65.539 1.00 12.53 117 PRO A N 1
ATOM 545 C CA . PRO A 1 69 ? 2.146 21.310 64.121 1.00 11.91 117 PRO A CA 1
ATOM 546 C C . PRO A 1 69 ? 3.592 21.730 63.879 1.00 10.21 117 PRO A C 1
ATOM 547 O O . PRO A 1 69 ? 4.011 22.807 64.297 1.00 11.31 117 PRO A O 1
ATOM 551 N N . LEU A 1 70 ? 4.347 20.875 63.198 1.00 8.47 118 LEU A N 1
ATOM 552 C CA . LEU A 1 70 ? 5.740 21.169 62.887 1.00 7.89 118 LEU A CA 1
ATOM 553 C C . LEU A 1 70 ? 5.862 21.585 61.425 1.00 6.25 118 LEU A C 1
ATOM 554 O O . LEU A 1 70 ? 6.742 22.363 61.062 1.00 6.82 118 LEU A O 1
ATOM 559 N N . GLY A 1 71 ? 4.964 21.058 60.602 1.00 7.01 119 GLY A N 1
ATOM 560 C CA . GLY A 1 71 ? 4.954 21.368 59.184 1.00 6.76 119 GLY A CA 1
ATOM 561 C C . GLY A 1 71 ? 3.583 21.054 58.619 1.00 6.30 119 GLY A C 1
ATOM 562 O O . GLY A 1 71 ? 2.725 20.534 59.330 1.00 6.57 119 GLY A O 1
ATOM 563 N N . THR A 1 72 ? 3.369 21.372 57.347 1.00 5.94 120 THR A N 1
ATOM 564 C CA . THR A 1 72 ? 2.083 21.111 56.707 1.00 5.62 120 THR A CA 1
ATOM 565 C C . THR A 1 72 ? 2.285 20.456 55.349 1.00 5.72 120 THR A C 1
ATOM 566 O O . THR A 1 72 ? 3.403 20.396 54.840 1.00 6.15 120 THR A O 1
ATOM 570 N N . SER A 1 73 ? 1.200 19.964 54.758 1.00 5.41 121 SER A N 1
ATOM 571 C CA . SER A 1 73 ? 1.303 19.340 53.448 1.00 4.96 121 SER A CA 1
ATOM 572 C C . SER A 1 73 ? 1.700 20.391 52.411 1.00 5.66 121 SER A C 1
ATOM 573 O O . SER A 1 73 ? 2.316 20.067 51.403 1.00 5.75 121 SER A O 1
ATOM 576 N N . GLU A 1 74 ? 1.343 21.649 52.665 1.00 4.86 122 GLU A N 1
ATOM 577 C CA . GLU A 1 74 ? 1.707 22.747 51.771 1.00 5.35 122 GLU A CA 1
ATOM 578 C C . GLU A 1 74 ? 3.233 22.797 51.677 1.00 4.43 122 GLU A C 1
ATOM 579 O O . GLU A 1 74 ? 3.806 22.812 50.584 1.00 4.88 122 GLU A O 1
ATOM 585 N N . GLY A 1 75 ? 3.882 22.819 52.837 1.00 4.53 123 GLY A N 1
ATOM 586 C CA . GLY A 1 75 ? 5.332 22.865 52.883 1.00 4.98 123 GLY A CA 1
ATOM 587 C C . GLY A 1 75 ? 5.956 21.593 52.347 1.00 3.79 123 GLY A C 1
ATOM 588 O O . GLY A 1 75 ? 7.012 21.630 51.712 1.00 5.39 123 GLY A O 1
ATOM 589 N N . GLN A 1 76 ? 5.305 20.463 52.607 1.00 4.33 124 GLN A N 1
ATOM 590 C CA . GLN A 1 76 ? 5.785 19.171 52.135 1.00 4.04 124 GLN A CA 1
ATOM 591 C C . GLN A 1 76 ? 5.856 19.213 50.609 1.00 5.44 124 GLN A C 1
ATOM 592 O O . GLN A 1 76 ? 6.824 18.748 50.004 1.00 5.64 124 GLN A O 1
ATOM 598 N N . GLY A 1 77 ? 4.827 19.787 49.992 1.00 4.78 125 GLY A N 1
ATOM 599 C CA . GLY A 1 77 ? 4.791 19.889 48.543 1.00 5.69 125 GLY A CA 1
ATOM 600 C C . GLY A 1 77 ? 5.891 20.780 47.997 1.00 5.10 125 GLY A C 1
ATOM 601 O O . GLY A 1 77 ? 6.538 20.436 47.003 1.00 5.35 125 GLY A O 1
ATOM 602 N N . TYR A 1 78 ? 6.107 21.931 48.632 1.00 5.23 126 TYR A N 1
ATOM 603 C CA . TYR A 1 78 ? 7.162 22.838 48.186 1.00 3.42 126 TYR A CA 1
ATOM 604 C C . TYR A 1 78 ? 8.508 22.131 48.292 1.00 4.51 126 TYR A C 1
ATOM 605 O O . TYR A 1 78 ? 9.312 22.163 47.364 1.00 4.98 126 TYR A O 1
ATOM 614 N N . GLY A 1 79 ? 8.743 21.495 49.436 1.00 4.57 127 GLY A N 1
ATOM 615 C CA . GLY A 1 79 ? 9.998 20.802 49.654 1.00 4.67 127 GLY A CA 1
ATOM 616 C C . GLY A 1 79 ? 10.259 19.676 48.671 1.00 5.03 127 GLY A C 1
ATOM 617 O O . GLY A 1 79 ? 11.396 19.478 48.242 1.00 6.00 127 GLY A O 1
ATOM 618 N N . MET A 1 80 ? 9.216 18.939 48.305 1.00 4.48 128 MET A N 1
ATOM 619 C CA . MET A 1 80 ? 9.391 17.831 47.375 1.00 5.43 128 MET A CA 1
ATOM 620 C C . MET A 1 80 ? 9.733 18.291 45.963 1.00 5.51 128 MET A C 1
ATOM 621 O O . MET A 1 80 ? 10.558 17.669 45.288 1.00 5.45 128 MET A O 1
ATOM 626 N N . ILE A 1 81 ? 9.128 19.387 45.515 1.00 5.35 129 ILE A N 1
ATOM 627 C CA . ILE A 1 81 ? 9.435 19.910 44.189 1.00 5.19 129 ILE A CA 1
ATOM 628 C C . ILE A 1 81 ? 10.867 20.453 44.191 1.00 5.61 129 ILE A C 1
ATOM 629 O O . ILE A 1 81 ? 11.661 20.140 43.299 1.00 5.74 129 ILE A O 1
ATOM 634 N N . ILE A 1 82 ? 11.194 21.257 45.199 1.00 4.86 130 ILE A N 1
ATOM 635 C CA . ILE A 1 82 ? 12.529 21.826 45.334 1.00 5.38 130 ILE A CA 1
ATOM 636 C C . ILE A 1 82 ? 13.599 20.733 45.330 1.00 4.57 130 ILE A C 1
ATOM 637 O O . ILE A 1 82 ? 14.604 20.837 44.627 1.00 5.51 130 ILE A O 1
ATOM 642 N N . THR A 1 83 ? 13.372 19.680 46.109 1.00 5.57 131 THR A N 1
ATOM 643 C CA . THR A 1 83 ? 14.336 18.592 46.207 1.00 6.32 131 THR A CA 1
ATOM 644 C C . THR A 1 83 ? 14.614 17.880 44.884 1.00 6.80 131 THR A C 1
ATOM 645 O O . THR A 1 83 ? 15.774 17.630 44.551 1.00 7.35 131 THR A O 1
ATOM 649 N N . VAL A 1 84 ? 13.576 17.557 44.120 1.00 6.45 132 VAL A N 1
ATOM 650 C CA . VAL A 1 84 ? 13.811 16.881 42.849 1.00 6.54 132 VAL A CA 1
ATOM 651 C C . VAL A 1 84 ? 14.565 17.788 41.878 1.00 7.00 132 VAL A C 1
ATOM 652 O O . VAL A 1 84 ? 15.464 17.336 41.164 1.00 7.36 132 VAL A O 1
ATOM 656 N N . LEU A 1 85 ? 14.208 19.071 41.858 1.00 5.88 133 LEU A N 1
ATOM 657 C CA . LEU A 1 85 ? 14.856 20.013 40.957 1.00 6.85 133 LEU A CA 1
ATOM 658 C C . LEU A 1 85 ? 16.322 20.250 41.295 1.00 6.62 133 LEU A C 1
ATOM 659 O O . LEU A 1 85 ? 17.126 20.539 40.406 1.00 8.36 133 LEU A O 1
ATOM 664 N N . MET A 1 86 ? 16.677 20.124 42.571 1.00 7.37 134 MET A N 1
ATOM 665 C CA . MET A 1 86 ? 18.062 20.332 42.973 1.00 6.86 134 MET A CA 1
ATOM 666 C C . MET A 1 86 ? 18.902 19.064 42.858 1.00 7.26 134 MET A C 1
ATOM 667 O O . MET A 1 86 ? 20.095 19.079 43.165 1.00 7.54 134 MET A O 1
ATOM 672 N N . ALA A 1 87 ? 18.286 17.969 42.421 1.00 7.61 135 ALA A N 1
ATOM 673 C CA . ALA A 1 87 ? 19.023 16.722 42.246 1.00 8.79 135 ALA A CA 1
ATOM 674 C C . ALA A 1 87 ? 20.058 17.009 41.163 1.00 10.25 135 ALA A C 1
ATOM 675 O O . ALA A 1 87 ? 19.769 17.704 40.188 1.00 11.14 135 ALA A O 1
ATOM 677 N N . GLY A 1 88 ? 21.260 16.472 41.331 1.00 10.98 136 GLY A N 1
ATOM 678 C CA . GLY A 1 88 ? 22.314 16.740 40.371 1.00 12.27 136 GLY A CA 1
ATOM 679 C C . GLY A 1 88 ? 23.293 17.671 41.057 1.00 12.97 136 GLY A C 1
ATOM 680 O O . GLY A 1 88 ? 24.489 17.678 40.757 1.00 14.64 136 GLY A O 1
ATOM 681 N N . TYR A 1 89 ? 22.771 18.476 41.978 1.00 11.26 137 TYR A N 1
ATOM 682 C CA . TYR A 1 89 ? 23.594 19.391 42.760 1.00 9.88 137 TYR A CA 1
ATOM 683 C C . TYR A 1 89 ? 23.725 18.789 44.154 1.00 10.27 137 TYR A C 1
ATOM 684 O O . TYR A 1 89 ? 24.827 18.622 44.670 1.00 10.95 137 TYR A O 1
ATOM 693 N N . ASP A 1 90 ? 22.585 18.472 44.760 1.00 9.70 138 ASP A N 1
ATOM 694 C CA . ASP A 1 90 ? 22.562 17.867 46.088 1.00 8.81 138 ASP A CA 1
ATOM 695 C C . ASP A 1 90 ? 22.657 16.357 45.884 1.00 9.30 138 ASP A C 1
ATOM 696 O O . ASP A 1 90 ? 21.718 15.733 45.395 1.00 9.01 138 ASP A O 1
ATOM 701 N N . SER A 1 91 ? 23.792 15.773 46.253 1.00 9.86 139 SER A N 1
ATOM 702 C CA . SER A 1 91 ? 23.992 14.339 46.076 1.00 10.88 139 SER A CA 1
ATOM 703 C C . SER A 1 91 ? 23.037 13.461 46.880 1.00 10.35 139 SER A C 1
ATOM 704 O O . SER A 1 91 ? 22.888 12.277 46.587 1.00 11.92 139 SER A O 1
ATOM 707 N N . ASN A 1 92 ? 22.386 14.033 47.887 1.00 9.82 140 ASN A N 1
ATOM 708 C CA . ASN A 1 92 ? 21.456 13.263 48.709 1.00 9.61 140 ASN A CA 1
ATOM 709 C C . ASN A 1 92 ? 19.999 13.535 48.356 1.00 8.67 140 ASN A C 1
ATOM 710 O O . ASN A 1 92 ? 19.094 13.135 49.089 1.00 7.36 140 ASN A O 1
ATOM 715 N N . ALA A 1 93 ? 19.781 14.193 47.223 1.00 7.30 141 ALA A N 1
ATOM 716 C CA . ALA A 1 93 ? 18.438 14.546 46.770 1.00 7.64 141 ALA A CA 1
ATOM 717 C C . ALA A 1 93 ? 17.417 13.413 46.771 1.00 7.53 141 ALA A C 1
ATOM 718 O O . ALA A 1 93 ? 16.317 13.573 47.303 1.00 7.56 141 ALA A O 1
ATOM 720 N N . GLN A 1 94 ? 17.761 12.274 46.176 1.00 8.17 142 GLN A N 1
ATOM 721 C CA . GLN A 1 94 ? 16.809 11.170 46.125 1.00 7.35 142 GLN A CA 1
ATOM 722 C C . GLN A 1 94 ? 16.495 10.595 47.504 1.00 7.59 142 GLN A C 1
ATOM 723 O O . GLN A 1 94 ? 15.356 10.216 47.775 1.00 7.33 142 GLN A O 1
ATOM 729 N N . LYS A 1 95 ? 17.494 10.530 48.381 1.00 7.57 143 LYS A N 1
ATOM 730 C CA . LYS A 1 95 ? 17.259 10.018 49.726 1.00 8.15 143 LYS A CA 1
ATOM 731 C C . LYS A 1 95 ? 16.296 10.959 50.448 1.00 7.55 143 LYS A C 1
ATOM 732 O O . LYS A 1 95 ? 15.341 10.522 51.092 1.00 7.63 143 LYS A O 1
ATOM 738 N N . ILE A 1 96 ? 16.555 12.257 50.336 1.00 7.36 144 ILE A N 1
ATOM 739 C CA . ILE A 1 96 ? 15.703 13.259 50.959 1.00 6.18 144 ILE A CA 1
ATOM 740 C C . ILE A 1 96 ? 14.300 13.166 50.373 1.00 6.83 144 ILE A C 1
ATOM 741 O O . ILE A 1 96 ? 13.307 13.156 51.105 1.00 6.62 144 ILE A O 1
ATOM 746 N N . TYR A 1 97 ? 14.219 13.080 49.049 1.00 6.98 145 TYR A N 1
ATOM 747 C CA . TYR A 1 97 ? 12.921 12.994 48.402 1.00 7.96 145 TYR A CA 1
ATOM 748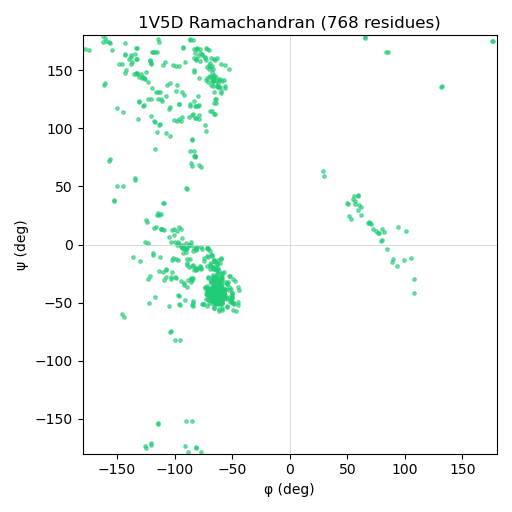 C C . TYR A 1 97 ? 12.121 11.787 48.870 1.00 7.63 145 TYR A C 1
ATOM 749 O O . TYR A 1 97 ? 10.939 11.911 49.196 1.00 7.83 145 TYR A O 1
ATOM 758 N N . ASP A 1 98 ? 12.752 10.616 48.902 1.00 7.69 146 ASP A N 1
ATOM 759 C CA . ASP A 1 98 ? 12.045 9.419 49.343 1.00 8.31 146 ASP A CA 1
ATOM 760 C C . ASP A 1 98 ? 11.611 9.560 50.799 1.00 7.60 146 ASP A C 1
ATOM 761 O O . ASP A 1 98 ? 10.587 9.009 51.204 1.00 8.79 146 ASP A O 1
ATOM 766 N N . GLY A 1 99 ? 12.389 10.308 51.578 1.00 7.67 147 GLY A N 1
ATOM 767 C CA . GLY A 1 99 ? 12.054 10.532 52.974 1.00 7.09 147 GLY A CA 1
ATOM 768 C C . GLY A 1 99 ? 10.857 11.459 53.096 1.00 6.91 147 GLY A C 1
ATOM 769 O O . GLY A 1 99 ? 10.027 11.306 53.992 1.00 6.49 147 GLY A O 1
ATOM 770 N N . LEU A 1 100 ? 10.773 12.430 52.192 1.00 7.27 148 LEU A N 1
ATOM 771 C CA . LEU A 1 100 ? 9.651 13.361 52.190 1.00 6.77 148 LEU A CA 1
ATOM 772 C C . LEU A 1 100 ? 8.396 12.598 51.767 1.00 6.81 148 LEU A C 1
ATOM 773 O O . LEU A 1 100 ? 7.307 12.835 52.291 1.00 6.47 148 LEU A O 1
ATOM 778 N N . PHE A 1 101 ? 8.558 11.677 50.820 1.00 6.95 149 PHE A N 1
ATOM 779 C CA . PHE A 1 101 ? 7.436 10.870 50.348 1.00 7.15 149 PHE A CA 1
ATOM 780 C C . PHE A 1 101 ? 6.960 9.944 51.467 1.00 8.59 149 PHE A C 1
ATOM 781 O O . PHE A 1 101 ? 5.761 9.729 51.639 1.00 7.63 149 PHE A O 1
ATOM 789 N N . LYS A 1 102 ? 7.906 9.397 52.226 1.00 7.92 150 LYS A N 1
ATOM 790 C CA . LYS A 1 102 ? 7.577 8.510 53.339 1.00 8.69 150 LYS A CA 1
ATOM 791 C C . LYS A 1 102 ? 6.652 9.249 54.308 1.00 8.42 150 LYS A C 1
ATOM 792 O O . LYS A 1 102 ? 5.635 8.716 54.756 1.00 8.09 150 LYS A O 1
ATOM 798 N N . THR A 1 103 ? 7.006 10.487 54.627 1.00 7.32 151 THR A N 1
ATOM 799 C CA . THR A 1 103 ? 6.191 11.285 55.528 1.00 6.83 151 THR A CA 1
ATOM 800 C C . THR A 1 103 ? 4.818 11.555 54.918 1.00 6.72 151 THR A C 1
ATOM 801 O O . THR A 1 103 ? 3.794 11.425 55.590 1.00 6.73 151 THR A O 1
ATOM 805 N N . ALA A 1 104 ? 4.802 11.913 53.639 1.00 6.63 152 ALA A N 1
ATOM 806 C CA . ALA A 1 104 ? 3.555 12.214 52.950 1.00 6.95 152 ALA A CA 1
ATOM 807 C C . ALA A 1 104 ? 2.554 11.063 52.997 1.00 7.66 152 ALA A C 1
ATOM 808 O O . ALA A 1 104 ? 1.359 11.286 53.186 1.00 8.19 152 ALA A O 1
ATOM 810 N N . ARG A 1 105 ? 3.040 9.837 52.828 1.00 8.06 153 ARG A N 1
ATOM 811 C CA . ARG A 1 105 ? 2.162 8.670 52.836 1.00 8.26 153 ARG A CA 1
ATOM 812 C C . ARG A 1 105 ? 1.861 8.141 54.235 1.00 8.92 153 ARG A C 1
ATOM 813 O O . ARG A 1 105 ? 0.794 7.569 54.466 1.00 10.34 153 ARG A O 1
ATOM 821 N N . THR A 1 106 ? 2.791 8.328 55.167 1.00 8.82 154 THR A N 1
ATOM 822 C CA . THR A 1 106 ? 2.582 7.874 56.538 1.00 8.77 154 THR A CA 1
ATOM 823 C C . THR A 1 106 ? 1.537 8.775 57.190 1.00 9.74 154 THR A C 1
ATOM 824 O O . THR A 1 106 ? 0.651 8.309 57.908 1.00 9.83 154 THR A O 1
ATOM 828 N N . PHE A 1 107 ? 1.652 10.073 56.932 1.00 9.13 155 PHE A N 1
ATOM 829 C CA . PHE A 1 107 ? 0.706 11.048 57.457 1.00 8.71 155 PHE A CA 1
ATOM 830 C C . PHE A 1 107 ? -0.424 11.205 56.444 1.00 8.99 155 PHE A C 1
ATOM 831 O O . PHE A 1 107 ? -0.793 12.318 56.073 1.00 8.61 155 PHE A O 1
ATOM 839 N N . LYS A 1 108 ? -0.967 10.078 55.996 1.00 9.30 156 LYS A N 1
ATOM 840 C CA . LYS A 1 108 ? -2.050 10.094 55.020 1.00 9.69 156 LYS A CA 1
ATOM 841 C C . LYS A 1 108 ? -3.302 10.745 55.594 1.00 9.23 156 LYS A C 1
ATOM 842 O O . LYS A 1 108 ? -3.473 10.833 56.810 1.00 9.08 156 LYS A O 1
ATOM 848 N N . SER A 1 109 ? -4.181 11.202 54.710 1.00 8.17 157 SER A N 1
ATOM 849 C CA . SER A 1 109 ? -5.412 11.849 55.140 1.00 8.18 157 SER A CA 1
ATOM 850 C C . SER A 1 109 ? -6.380 10.875 55.797 1.00 9.83 157 SER A C 1
ATOM 851 O O . SER A 1 109 ? -6.474 9.712 55.404 1.00 10.47 157 SER A O 1
ATOM 854 N N . SER A 1 110 ? -7.097 11.374 56.797 1.00 9.59 158 SER A N 1
ATOM 855 C CA . SER A 1 110 ? -8.085 10.583 57.517 1.00 12.00 158 SER A CA 1
ATOM 856 C C . SER A 1 110 ? -9.332 10.409 56.656 1.00 12.01 158 SER A C 1
ATOM 857 O O . SER A 1 110 ? -10.189 9.575 56.952 1.00 13.56 158 SER A O 1
ATOM 860 N N . GLN A 1 111 ? -9.434 11.208 55.596 1.00 12.27 159 GLN A N 1
ATOM 861 C CA . GLN A 1 111 ? -10.574 11.132 54.686 1.00 12.16 159 GLN A CA 1
ATOM 862 C C . GLN A 1 111 ? -10.204 10.239 53.503 1.00 12.30 159 GLN A C 1
ATOM 863 O O . GLN A 1 111 ? -10.547 9.058 53.489 1.00 14.01 159 GLN A O 1
ATOM 869 N N . ASN A 1 112 ? -9.508 10.799 52.514 1.00 10.70 160 ASN A N 1
ATOM 870 C CA . ASN A 1 112 ? -9.071 10.026 51.350 1.00 11.00 160 ASN A CA 1
ATOM 871 C C . ASN A 1 112 ? -7.630 9.592 51.632 1.00 11.05 160 ASN A C 1
ATOM 872 O O . ASN A 1 112 ? -6.711 10.410 51.598 1.00 10.08 160 ASN A O 1
ATOM 877 N N . PRO A 1 113 ? -7.413 8.295 51.902 1.00 10.75 161 PRO A N 1
ATOM 878 C CA . PRO A 1 113 ? -6.078 7.764 52.200 1.00 10.84 161 PRO A CA 1
ATOM 879 C C . PRO A 1 113 ? -5.014 7.932 51.119 1.00 10.56 161 PRO A C 1
ATOM 880 O O . PRO A 1 113 ? -3.828 7.715 51.374 1.00 10.54 161 PRO A O 1
ATOM 884 N N . ASN A 1 114 ? -5.433 8.316 49.920 1.00 9.53 162 ASN A N 1
ATOM 885 C CA . ASN A 1 114 ? -4.507 8.509 48.811 1.00 9.58 162 ASN A CA 1
ATOM 886 C C . ASN A 1 114 ? -3.888 9.906 48.860 1.00 8.85 162 ASN A C 1
ATOM 887 O O . ASN A 1 114 ? -2.995 10.230 48.078 1.00 10.56 162 ASN A O 1
ATOM 892 N N . LEU A 1 115 ? -4.367 10.722 49.794 1.00 7.90 163 LEU A N 1
ATOM 893 C CA . LEU A 1 115 ? -3.878 12.087 49.965 1.00 8.15 163 LEU A CA 1
ATOM 894 C C . LEU A 1 115 ? -3.153 12.220 51.298 1.00 8.40 163 LEU A C 1
ATOM 895 O O . LEU A 1 115 ? -3.142 11.288 52.102 1.00 8.63 163 LEU A O 1
ATOM 900 N N . MET A 1 116 ? -2.554 13.383 51.535 1.00 7.65 164 MET A N 1
ATOM 901 C CA . MET A 1 116 ? -1.829 13.621 52.776 1.00 6.89 164 MET A CA 1
ATOM 902 C C . MET A 1 116 ? -2.621 14.496 53.741 1.00 6.54 164 MET A C 1
ATOM 903 O O . MET A 1 116 ? -3.270 15.459 53.328 1.00 7.92 164 MET A O 1
ATOM 908 N N . GLY A 1 117 ? -2.582 14.143 55.025 1.00 6.46 165 GLY A N 1
ATOM 909 C CA . GLY A 1 117 ? -3.248 14.946 56.037 1.00 5.97 165 GLY A CA 1
ATOM 910 C C . GLY A 1 117 ? -2.469 16.248 56.070 1.00 6.34 165 GLY A C 1
ATOM 911 O O . GLY A 1 117 ? -1.244 16.231 55.936 1.00 7.47 165 GLY A O 1
ATOM 912 N N . TRP A 1 118 ? -3.143 17.373 56.277 1.00 7.04 166 TRP A N 1
ATOM 913 C CA . TRP A 1 118 ? -2.448 18.655 56.233 1.00 7.05 166 TRP A CA 1
ATOM 914 C C . TRP A 1 118 ? -1.443 19.003 57.321 1.00 7.73 166 TRP A C 1
ATOM 915 O O . TRP A 1 118 ? -0.641 19.917 57.129 1.00 7.25 166 TRP A O 1
ATOM 926 N N . VAL A 1 119 ? -1.457 18.285 58.441 1.00 7.57 167 VAL A N 1
ATOM 927 C CA . VAL A 1 119 ? -0.530 18.585 59.531 1.00 8.77 167 VAL A CA 1
ATOM 928 C C . VAL A 1 119 ? 0.507 17.507 59.830 1.00 7.61 167 VAL A C 1
ATOM 929 O O . VAL A 1 119 ? 0.177 16.331 59.957 1.00 9.24 167 VAL A O 1
ATOM 933 N N . VAL A 1 120 ? 1.765 17.922 59.940 1.00 7.49 168 VAL A N 1
ATOM 934 C CA . VAL A 1 120 ? 2.835 17.006 60.302 1.00 7.36 168 VAL A CA 1
ATOM 935 C C . VAL A 1 120 ? 3.132 17.332 61.761 1.00 8.39 168 VAL A C 1
ATOM 936 O O . VAL A 1 120 ? 3.485 18.463 62.091 1.00 8.27 168 VAL A O 1
ATOM 940 N N . ALA A 1 121 ? 2.944 16.345 62.629 1.00 8.55 169 ALA A N 1
ATOM 941 C CA . ALA A 1 121 ? 3.193 16.493 64.061 1.00 9.94 169 ALA A CA 1
ATOM 942 C C . ALA A 1 121 ? 3.956 15.243 64.476 1.00 9.80 169 ALA A C 1
ATOM 943 O O . ALA A 1 121 ? 3.728 14.168 63.921 1.00 9.69 169 ALA A O 1
ATOM 945 N N . ASP A 1 122 ? 4.861 15.371 65.442 1.00 10.15 170 ASP A N 1
ATOM 946 C CA . ASP A 1 122 ? 5.656 14.222 65.857 1.00 10.82 170 ASP A CA 1
ATOM 947 C C . ASP A 1 122 ? 4.950 13.303 66.845 1.00 12.05 170 ASP A C 1
ATOM 948 O O . ASP A 1 122 ? 5.254 13.294 68.039 1.00 13.59 170 ASP A O 1
ATOM 953 N N . SER A 1 123 ? 4.010 12.523 66.327 1.00 11.56 171 SER A N 1
ATOM 954 C CA . SER A 1 123 ? 3.250 11.579 67.132 1.00 13.05 171 SER A CA 1
ATOM 955 C C . SER A 1 123 ? 2.636 10.524 66.224 1.00 13.15 171 SER A C 1
ATOM 956 O O . SER A 1 123 ? 2.151 10.836 65.138 1.00 12.36 171 SER A O 1
ATOM 959 N N . LYS A 1 124 ? 2.671 9.271 66.663 1.00 12.82 172 LYS A N 1
ATOM 960 C CA . LYS A 1 124 ? 2.095 8.184 65.884 1.00 13.58 172 LYS A CA 1
ATOM 961 C C . LYS A 1 124 ? 0.594 8.426 65.734 1.00 13.53 172 LYS A C 1
ATOM 962 O O . LYS A 1 124 ? -0.002 8.085 64.713 1.00 13.76 172 LYS A O 1
ATOM 968 N N . LYS A 1 125 ? -0.002 9.025 66.762 1.00 14.07 173 LYS A N 1
ATOM 969 C CA . LYS A 1 125 ? -1.433 9.313 66.778 1.00 14.36 173 LYS A CA 1
ATOM 970 C C . LYS A 1 125 ? -1.850 10.353 65.741 1.00 14.02 173 LYS A C 1
ATOM 971 O O . LYS A 1 125 ? -3.019 10.423 65.362 1.00 14.78 173 LYS A O 1
ATOM 977 N N . ALA A 1 126 ? -0.899 11.162 65.287 1.00 13.74 174 ALA A N 1
ATOM 978 C CA . ALA A 1 126 ? -1.194 12.188 64.293 1.00 11.73 174 ALA A CA 1
ATOM 979 C C . ALA A 1 126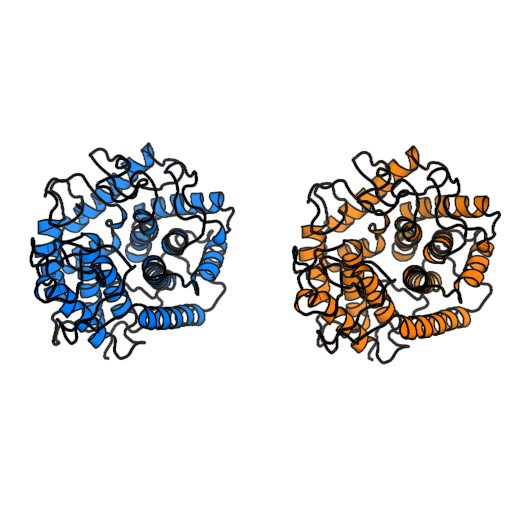 ? -1.147 11.613 62.879 1.00 11.52 174 ALA A C 1
ATOM 980 O O . ALA A 1 126 ? -1.688 12.197 61.939 1.00 11.26 174 ALA A O 1
ATOM 982 N N . GLN A 1 127 ? -0.497 10.463 62.739 1.00 10.74 175 GLN A N 1
ATOM 983 C CA . GLN A 1 127 ? -0.358 9.801 61.450 1.00 10.96 175 GLN A CA 1
ATOM 984 C C . GLN A 1 127 ? -1.671 9.180 60.984 1.00 12.05 175 GLN A C 1
ATOM 985 O O . GLN A 1 127 ? -2.026 8.072 61.390 1.00 13.46 175 GLN A O 1
ATOM 991 N N . GLY A 1 128 ? -2.382 9.904 60.122 1.00 9.96 176 GLY A N 1
ATOM 992 C CA . GLY A 1 128 ? -3.660 9.434 59.614 1.00 10.29 176 GLY A CA 1
ATOM 993 C C . GLY A 1 128 ? -4.814 10.099 60.342 1.00 11.13 176 GLY A C 1
ATOM 994 O O . GLY A 1 128 ? -5.969 9.697 60.203 1.00 12.80 176 GLY A O 1
ATOM 995 N N . HIS A 1 129 ? -4.500 11.138 61.107 1.00 10.24 177 HIS A N 1
ATOM 996 C CA . HIS A 1 129 ? -5.503 11.853 61.886 1.00 11.15 177 HIS A CA 1
ATOM 997 C C . HIS A 1 129 ? -6.148 13.049 61.185 1.00 11.56 177 HIS A C 1
ATOM 998 O O . HIS A 1 129 ? -7.333 13.317 61.382 1.00 11.52 177 HIS A O 1
ATOM 1005 N N . PHE A 1 130 ? -5.374 13.758 60.369 1.00 9.91 178 PHE A N 1
ATOM 1006 C CA . PHE A 1 130 ? -5.864 14.959 59.694 1.00 9.11 178 PHE A CA 1
ATOM 1007 C C . PHE A 1 130 ? -6.374 14.788 58.268 1.00 7.69 178 PHE A C 1
ATOM 1008 O O . PHE A 1 130 ? -5.946 13.886 57.554 1.00 8.74 178 PHE A O 1
ATOM 1016 N N . ASP A 1 131 ? -7.286 15.672 57.859 1.00 8.29 179 ASP A N 1
ATOM 1017 C CA . ASP A 1 131 ? -7.808 15.637 56.498 1.00 8.49 179 ASP A CA 1
ATOM 1018 C C . ASP A 1 131 ? -6.876 16.450 55.595 1.00 8.32 179 ASP A C 1
ATOM 1019 O O . ASP A 1 131 ? -5.918 17.062 56.077 1.00 7.09 179 ASP A O 1
ATOM 1024 N N . SER A 1 132 ? -7.162 16.476 54.298 1.00 7.80 180 SER A N 1
ATOM 1025 C CA . SER A 1 132 ? -6.280 17.142 53.340 1.00 6.77 180 SER A CA 1
ATOM 1026 C C . SER A 1 132 ? -6.536 18.594 52.974 1.00 7.26 180 SER A C 1
ATOM 1027 O O . SER A 1 132 ? -7.569 19.175 53.308 1.00 7.54 180 SER A O 1
ATOM 1030 N N . ALA A 1 133 ? -5.551 19.156 52.276 1.00 6.22 181 ALA A N 1
ATOM 1031 C CA . ALA A 1 133 ? -5.582 20.520 51.757 1.00 7.14 181 ALA A CA 1
ATOM 1032 C C . ALA A 1 133 ? -5.161 20.351 50.298 1.00 7.39 181 ALA A C 1
ATOM 1033 O O . ALA A 1 133 ? -4.091 19.815 50.005 1.00 7.91 181 ALA A O 1
ATOM 1035 N N . THR A 1 134 ? -6.005 20.807 49.382 1.00 6.68 182 THR A N 1
ATOM 1036 C CA . THR A 1 134 ? -5.749 20.646 47.960 1.00 7.07 182 THR A CA 1
ATOM 1037 C C . THR A 1 134 ? -4.388 21.063 47.411 1.00 7.09 182 THR A C 1
ATOM 1038 O O . THR A 1 134 ? -3.797 20.321 46.622 1.00 6.98 182 THR A O 1
ATOM 1042 N N . ASP A 1 135 ? -3.877 22.227 47.805 1.00 7.01 183 ASP A N 1
ATOM 1043 C CA . ASP A 1 135 ? -2.591 22.645 47.258 1.00 6.62 183 ASP A CA 1
ATOM 1044 C C . ASP A 1 135 ? -1.417 21.752 47.637 1.00 5.93 183 ASP A C 1
ATOM 1045 O O . ASP A 1 135 ? -0.550 21.486 46.806 1.00 7.07 183 ASP A O 1
ATOM 1050 N N . GLY A 1 136 ? -1.391 21.275 48.875 1.00 6.58 184 GLY A N 1
ATOM 1051 C CA . GLY A 1 136 ? -0.307 20.403 49.284 1.00 7.14 184 GLY A CA 1
ATOM 1052 C C . GLY A 1 136 ? -0.263 19.164 48.409 1.00 6.40 184 GLY A C 1
ATOM 1053 O O . GLY A 1 136 ? 0.792 18.784 47.904 1.00 7.59 184 GLY A O 1
ATOM 1054 N N . ASP A 1 137 ? -1.414 18.534 48.210 1.00 6.43 185 ASP A N 1
ATOM 1055 C CA . ASP A 1 137 ? -1.468 17.329 47.392 1.00 6.65 185 ASP A CA 1
ATOM 1056 C C . ASP A 1 137 ? -1.130 17.592 45.928 1.00 7.02 185 ASP A C 1
ATOM 1057 O O . ASP A 1 137 ? -0.505 16.756 45.274 1.00 6.85 185 ASP A O 1
ATOM 1062 N N . LEU A 1 138 ? -1.531 18.750 45.409 1.00 6.18 186 LEU A N 1
ATOM 1063 C CA . LEU A 1 138 ? -1.219 19.084 44.022 1.00 6.22 186 LEU A CA 1
ATOM 1064 C C . LEU A 1 138 ? 0.296 19.139 43.828 1.00 6.30 186 LEU A C 1
ATOM 1065 O O . LEU A 1 138 ? 0.827 18.556 42.882 1.00 6.00 186 LEU A O 1
ATOM 1070 N N . ASP A 1 139 ? 0.995 19.833 44.723 1.00 6.08 187 ASP A N 1
ATOM 1071 C CA . ASP A 1 139 ? 2.449 19.926 44.607 1.00 5.69 187 ASP A CA 1
ATOM 1072 C C . ASP A 1 139 ? 3.121 18.572 44.844 1.00 5.65 187 ASP A C 1
ATOM 1073 O O . ASP A 1 139 ? 4.089 18.230 44.170 1.00 5.51 187 ASP A O 1
ATOM 1078 N N . ILE A 1 140 ? 2.613 17.804 45.804 1.00 5.18 188 ILE A N 1
ATOM 1079 C CA . ILE A 1 140 ? 3.190 16.493 46.089 1.00 4.97 188 ILE A CA 1
ATOM 1080 C C . ILE A 1 140 ? 3.023 15.560 44.889 1.00 5.84 188 ILE A C 1
ATOM 1081 O O . ILE A 1 140 ? 3.981 14.918 44.453 1.00 7.36 188 ILE A O 1
ATOM 1086 N N . ALA A 1 141 ? 1.810 15.491 44.349 1.00 5.73 189 ALA A N 1
ATOM 1087 C CA . ALA A 1 141 ? 1.544 14.635 43.199 1.00 6.51 189 ALA A CA 1
ATOM 1088 C C . ALA A 1 141 ? 2.414 15.041 42.015 1.00 5.99 189 ALA A C 1
ATOM 1089 O O . ALA A 1 141 ? 2.976 14.189 41.318 1.00 6.09 189 ALA A O 1
ATOM 1091 N N . TYR A 1 142 ? 2.528 16.345 41.786 1.00 5.77 190 TYR A N 1
ATOM 1092 C CA . TYR A 1 142 ? 3.337 16.844 40.685 1.00 5.89 190 TYR A CA 1
ATOM 1093 C C . TYR A 1 142 ? 4.810 16.504 40.891 1.00 6.32 190 TYR A C 1
ATOM 1094 O O . TYR A 1 142 ? 5.512 16.175 39.937 1.00 6.95 190 TYR A O 1
ATOM 1103 N N . SER A 1 143 ? 5.279 16.577 42.134 1.00 6.39 191 SER A N 1
ATOM 1104 C CA . SER A 1 143 ? 6.680 16.279 42.418 1.00 6.41 191 SER A CA 1
ATOM 1105 C C . SER A 1 143 ? 7.012 14.839 42.043 1.00 6.51 191 SER A C 1
ATOM 1106 O O . SER A 1 143 ? 8.145 14.539 41.661 1.00 6.53 191 SER A O 1
ATOM 1109 N N . LEU A 1 144 ? 6.025 13.952 42.150 1.00 6.26 192 LEU A N 1
ATOM 1110 C CA . LEU A 1 144 ? 6.237 12.548 41.806 1.00 6.33 192 LEU A CA 1
ATOM 1111 C C . LEU A 1 144 ? 6.455 12.387 40.303 1.00 7.48 192 LEU A C 1
ATOM 1112 O O . LEU A 1 144 ? 7.178 11.492 39.869 1.00 6.91 192 LEU A O 1
ATOM 1117 N N . LEU A 1 145 ? 5.832 13.251 39.505 1.00 7.46 193 LEU A N 1
ATOM 1118 C CA . LEU A 1 145 ? 6.022 13.193 38.062 1.00 7.18 193 LEU A CA 1
ATOM 1119 C C . LEU A 1 145 ? 7.441 13.673 37.768 1.00 7.87 193 LEU A C 1
ATOM 1120 O O . LEU A 1 145 ? 8.117 13.141 36.885 1.00 7.78 193 LEU A O 1
ATOM 1125 N N . LEU A 1 146 ? 7.894 14.682 38.510 1.00 8.31 194 LEU A N 1
ATOM 1126 C CA . LEU A 1 146 ? 9.252 15.185 38.334 1.00 7.91 194 LEU A CA 1
ATOM 1127 C C . LEU A 1 146 ? 10.230 14.080 38.727 1.00 8.20 194 LEU A C 1
ATOM 1128 O O . LEU A 1 146 ? 11.215 13.835 38.030 1.00 8.95 194 LEU A O 1
ATOM 1133 N N . ALA A 1 147 ? 9.953 13.418 39.848 1.00 7.81 195 ALA A N 1
ATOM 1134 C CA . ALA A 1 147 ? 10.812 12.337 40.329 1.00 6.62 195 ALA A CA 1
ATOM 1135 C C . ALA A 1 147 ? 10.919 11.231 39.280 1.00 8.35 195 ALA A C 1
ATOM 1136 O O . ALA A 1 147 ? 11.994 10.673 39.057 1.00 8.58 195 ALA A O 1
ATOM 1138 N N . HIS A 1 148 ? 9.799 10.918 38.640 1.00 8.18 196 HIS A N 1
ATOM 1139 C CA . HIS A 1 148 ? 9.776 9.888 37.608 1.00 8.66 196 HIS A CA 1
ATOM 1140 C C . HIS A 1 148 ? 10.702 10.241 36.444 1.00 9.57 196 HIS A C 1
ATOM 1141 O O . HIS A 1 148 ? 11.441 9.391 35.948 1.00 10.14 196 HIS A O 1
ATOM 1148 N N . LYS A 1 149 ? 10.663 11.497 36.011 1.00 9.32 197 LYS A N 1
ATOM 1149 C CA . LYS A 1 149 ? 11.500 11.938 34.900 1.00 9.85 197 LYS A CA 1
ATOM 1150 C C . LYS A 1 149 ? 12.947 12.184 35.322 1.00 9.75 197 LYS A C 1
ATOM 1151 O O . LYS A 1 149 ? 13.850 12.207 34.486 1.00 12.37 197 LYS A O 1
ATOM 1157 N N . GLN A 1 150 ? 13.163 12.357 36.622 1.00 9.67 198 GLN A N 1
ATOM 1158 C CA . GLN A 1 150 ? 14.498 12.603 37.153 1.00 9.40 198 GLN A CA 1
ATOM 1159 C C . GLN A 1 150 ? 15.280 11.312 37.385 1.00 9.70 198 GLN A C 1
ATOM 1160 O O . GLN A 1 150 ? 16.428 11.190 36.956 1.00 11.01 198 GLN A O 1
ATOM 1166 N N . TRP A 1 151 ? 14.649 10.348 38.050 1.00 10.10 199 TRP A N 1
ATOM 1167 C CA . TRP A 1 151 ? 15.312 9.087 38.378 1.00 9.20 199 TRP A CA 1
ATOM 1168 C C . TRP A 1 151 ? 14.692 7.825 37.792 1.00 10.67 199 TRP A C 1
ATOM 1169 O O . TRP A 1 151 ? 15.281 6.746 37.887 1.00 11.20 199 TRP A O 1
ATOM 1180 N N . GLY A 1 152 ? 13.517 7.945 37.189 1.00 9.48 200 GLY A N 1
ATOM 1181 C CA . GLY A 1 152 ? 12.864 6.763 36.662 1.00 9.77 200 GLY A CA 1
ATOM 1182 C C . GLY A 1 152 ? 12.082 6.141 37.804 1.00 9.28 200 GLY A C 1
ATOM 1183 O O . GLY A 1 152 ? 12.307 6.486 38.967 1.00 9.86 200 GLY A O 1
ATOM 1184 N N . SER A 1 153 ? 11.178 5.216 37.496 1.00 9.93 201 SER A N 1
ATOM 1185 C CA . SER A 1 153 ? 10.361 4.593 38.532 1.00 10.30 201 SER A CA 1
ATOM 1186 C C . SER A 1 153 ? 10.622 3.101 38.724 1.00 10.94 201 SER A C 1
ATOM 1187 O O . SER A 1 153 ? 9.746 2.367 39.175 1.00 11.94 201 SER A O 1
ATOM 1190 N N . ASN A 1 154 ? 11.833 2.660 38.403 1.00 12.18 202 ASN A N 1
ATOM 1191 C CA . ASN A 1 154 ? 12.173 1.248 38.534 1.00 13.75 202 ASN A CA 1
ATOM 1192 C C . ASN A 1 154 ? 12.814 0.897 39.870 1.00 14.32 202 ASN A C 1
ATOM 1193 O O . ASN A 1 154 ? 13.016 -0.279 40.176 1.00 14.63 202 ASN A O 1
ATOM 1198 N N . GLY A 1 155 ? 13.123 1.915 40.667 1.00 13.61 203 GLY A N 1
ATOM 1199 C CA . GLY A 1 155 ? 13.751 1.680 41.954 1.00 13.93 203 GLY A CA 1
ATOM 1200 C C . GLY A 1 155 ? 12.810 1.365 43.103 1.00 14.14 203 GLY A C 1
ATOM 1201 O O . GLY A 1 155 ? 11.720 0.825 42.913 1.00 14.07 203 GLY A O 1
ATOM 1202 N N . THR A 1 156 ? 13.250 1.713 44.308 1.00 16.23 204 THR A N 1
ATOM 1203 C CA . THR A 1 156 ? 12.490 1.477 45.527 1.00 17.42 204 THR A CA 1
ATOM 1204 C C . THR A 1 156 ? 11.067 2.026 45.448 1.00 16.59 204 THR A C 1
ATOM 1205 O O . THR A 1 156 ? 10.112 1.358 45.840 1.00 17.48 204 THR A O 1
ATOM 1209 N N . VAL A 1 157 ? 10.939 3.248 44.942 1.00 15.00 205 VAL A N 1
ATOM 1210 C CA . VAL A 1 157 ? 9.640 3.900 44.821 1.00 14.11 205 VAL A CA 1
ATOM 1211 C C . VAL A 1 157 ? 9.222 4.047 43.363 1.00 11.91 205 VAL A C 1
ATOM 1212 O O . VAL A 1 157 ? 9.946 4.629 42.558 1.00 13.12 205 VAL A O 1
ATOM 1216 N N . ASN A 1 158 ? 8.051 3.510 43.033 1.00 12.13 206 ASN A N 1
ATOM 1217 C CA . ASN A 1 158 ? 7.516 3.595 41.678 1.00 11.01 206 ASN A CA 1
ATOM 1218 C C . ASN A 1 158 ? 6.844 4.963 41.580 1.00 10.94 206 ASN A C 1
ATOM 1219 O O . ASN A 1 158 ? 5.627 5.076 41.706 1.00 10.26 206 ASN A O 1
ATOM 1224 N N . TYR A 1 159 ? 7.652 5.994 41.361 1.00 9.36 207 TYR A N 1
ATOM 1225 C CA . TYR A 1 159 ? 7.160 7.368 41.286 1.00 8.81 207 TYR A CA 1
ATOM 1226 C C . TYR A 1 159 ? 5.959 7.575 40.375 1.00 8.05 207 TYR A C 1
ATOM 1227 O O . TYR A 1 159 ? 4.965 8.175 40.785 1.00 8.61 207 TYR A O 1
ATOM 1236 N N . LEU A 1 160 ? 6.042 7.084 39.143 1.00 9.45 208 LEU A N 1
ATOM 1237 C CA . LEU A 1 160 ? 4.942 7.263 38.201 1.00 9.46 208 LEU A CA 1
ATOM 1238 C C . LEU A 1 160 ? 3.646 6.644 38.701 1.00 9.29 208 LEU A C 1
ATOM 1239 O O . LEU A 1 160 ? 2.590 7.276 38.645 1.00 9.14 208 LEU A O 1
ATOM 1244 N N . LYS A 1 161 ? 3.719 5.412 39.193 1.00 8.54 209 LYS A N 1
ATOM 1245 C CA . LYS A 1 161 ? 2.527 4.744 39.698 1.00 9.82 209 LYS A CA 1
ATOM 1246 C C . LYS A 1 161 ? 1.954 5.501 40.892 1.00 9.59 209 LYS A C 1
ATOM 1247 O O . LYS A 1 161 ? 0.741 5.688 40.998 1.00 10.35 209 LYS A O 1
ATOM 1253 N N . GLU A 1 162 ? 2.832 5.938 41.790 1.00 9.57 210 GLU A N 1
ATOM 1254 C CA . GLU A 1 162 ? 2.398 6.682 42.966 1.00 9.40 210 GLU A CA 1
ATOM 1255 C C . GLU A 1 162 ? 1.726 7.983 42.534 1.00 9.32 210 GLU A C 1
ATOM 1256 O O . GLU A 1 162 ? 0.739 8.409 43.133 1.00 10.07 210 GLU A O 1
ATOM 1262 N N . ALA A 1 163 ? 2.267 8.610 41.493 1.00 8.32 211 ALA A N 1
ATOM 1263 C CA . ALA A 1 163 ? 1.714 9.861 40.982 1.00 8.98 211 ALA A CA 1
ATOM 1264 C C . ALA A 1 163 ? 0.324 9.642 40.399 1.00 9.81 211 ALA A C 1
ATOM 1265 O O . ALA A 1 163 ? -0.614 10.368 40.720 1.00 9.18 211 ALA A O 1
ATOM 1267 N N . GLN A 1 164 ? 0.193 8.636 39.542 1.00 9.39 212 GLN A N 1
ATOM 1268 C CA . GLN A 1 164 ? -1.093 8.349 38.923 1.00 10.12 212 GLN A CA 1
ATOM 1269 C C . GLN A 1 164 ? -2.152 8.007 39.963 1.00 10.51 212 GLN A C 1
ATOM 1270 O O . GLN A 1 164 ? -3.302 8.435 39.848 1.00 11.18 212 GLN A O 1
ATOM 1276 N N . ASP A 1 165 ? -1.773 7.250 40.988 1.00 10.93 213 ASP A N 1
ATOM 1277 C CA . ASP A 1 165 ? -2.725 6.896 42.034 1.00 11.14 213 ASP A CA 1
ATOM 1278 C C . ASP A 1 165 ? -3.164 8.135 42.814 1.00 11.00 213 ASP A C 1
ATOM 1279 O O . ASP A 1 165 ? -4.350 8.324 43.080 1.00 10.65 213 ASP A O 1
ATOM 1284 N N . MET A 1 166 ? -2.206 8.981 43.178 1.00 9.66 214 MET A N 1
ATOM 1285 C CA . MET A 1 166 ? -2.515 10.192 43.932 1.00 9.08 214 MET A CA 1
ATOM 1286 C C . MET A 1 166 ? -3.378 11.149 43.112 1.00 9.19 214 MET A C 1
ATOM 1287 O O . MET A 1 166 ? -4.332 11.738 43.623 1.00 8.53 214 MET A O 1
ATOM 1292 N N . ILE A 1 167 ? -3.032 11.299 41.838 1.00 9.14 215 ILE A N 1
ATOM 1293 C CA . ILE A 1 167 ? -3.756 12.180 40.931 1.00 8.72 215 ILE A CA 1
ATOM 1294 C C . ILE A 1 167 ? -5.191 11.718 40.684 1.00 9.99 215 ILE A C 1
ATOM 1295 O O . ILE A 1 167 ? -6.139 12.494 40.816 1.00 8.40 215 ILE A O 1
ATOM 1300 N N . THR A 1 168 ? -5.345 10.445 40.343 1.00 10.21 216 THR A N 1
ATOM 1301 C CA . THR A 1 168 ? -6.656 9.891 40.029 1.00 11.33 216 THR A CA 1
ATOM 1302 C C . THR A 1 168 ? -7.492 9.442 41.222 1.00 11.49 216 THR A C 1
ATOM 1303 O O . THR A 1 168 ? -8.647 9.847 41.360 1.00 12.62 216 THR A O 1
ATOM 1307 N N . LYS A 1 169 ? -6.918 8.607 42.081 1.00 10.85 217 LYS A N 1
ATOM 1308 C CA . LYS A 1 169 ? -7.640 8.113 43.247 1.00 10.76 217 LYS A CA 1
ATOM 1309 C C . LYS A 1 169 ? -7.734 9.148 44.361 1.00 10.94 217 LYS A C 1
ATOM 1310 O O . LYS A 1 169 ? -8.604 9.061 45.227 1.00 11.53 217 LYS A O 1
ATOM 1316 N N . GLY A 1 170 ? -6.839 10.129 44.334 1.00 10.18 218 GLY A N 1
ATOM 1317 C CA . GLY A 1 170 ? -6.847 11.144 45.370 1.00 9.72 218 GLY A CA 1
ATOM 1318 C C . GLY A 1 170 ? -7.445 12.489 44.999 1.00 8.97 218 GLY A C 1
ATOM 1319 O O . GLY A 1 170 ? -8.556 12.819 45.418 1.00 9.29 218 GLY A O 1
ATOM 1320 N N . ILE A 1 171 ? -6.705 13.260 44.209 1.00 8.64 219 ILE A N 1
ATOM 1321 C CA . ILE A 1 171 ? -7.127 14.598 43.807 1.00 8.04 219 ILE A CA 1
ATOM 1322 C C . ILE A 1 171 ? -8.387 14.647 42.941 1.00 8.63 219 ILE A C 1
ATOM 1323 O O . ILE A 1 171 ? -9.294 15.436 43.206 1.00 8.22 219 ILE A O 1
ATOM 1328 N N . LYS A 1 172 ? -8.458 13.815 41.910 1.00 8.29 220 LYS A N 1
ATOM 1329 C CA . LYS A 1 172 ? -9.643 13.826 41.059 1.00 9.22 220 LYS A CA 1
ATOM 1330 C C . LYS A 1 172 ? -10.874 13.389 41.842 1.00 10.28 220 LYS A C 1
ATOM 1331 O O . LYS A 1 172 ? -11.920 14.029 41.782 1.00 10.95 220 LYS A O 1
ATOM 1337 N N . ALA A 1 173 ? -10.744 12.301 42.590 1.00 9.91 221 ALA A N 1
ATOM 1338 C CA . ALA A 1 173 ? -11.866 11.778 43.356 1.00 9.66 221 ALA A CA 1
ATOM 1339 C C . ALA A 1 173 ? -12.396 12.721 44.431 1.00 10.45 221 ALA A C 1
ATOM 1340 O O . ALA A 1 173 ? -13.604 12.906 44.558 1.00 10.87 221 ALA A O 1
ATOM 1342 N N . SER A 1 174 ? -11.493 13.332 45.191 1.00 9.36 222 SER A N 1
ATOM 1343 C CA . SER A 1 174 ? -11.896 14.209 46.286 1.00 9.09 222 SER A CA 1
ATOM 1344 C C . SER A 1 174 ? -11.902 15.716 46.064 1.00 8.16 222 SER A C 1
ATOM 1345 O O . SER A 1 174 ? -12.691 16.421 46.697 1.00 9.92 222 SER A O 1
ATOM 1348 N N . ASN A 1 175 ? -11.039 16.216 45.184 1.00 8.73 223 ASN A N 1
ATOM 1349 C CA . ASN A 1 175 ? -10.956 17.660 44.983 1.00 8.40 223 ASN A CA 1
ATOM 1350 C C . ASN A 1 175 ? -11.513 18.256 43.695 1.00 7.54 223 ASN A C 1
ATOM 1351 O O . ASN A 1 175 ? -11.801 19.454 43.653 1.00 7.90 223 ASN A O 1
ATOM 1356 N N . VAL A 1 176 ? -11.646 17.457 42.640 1.00 8.04 224 VAL A N 1
ATOM 1357 C CA . VAL A 1 176 ? -12.222 17.979 41.405 1.00 8.62 224 VAL A CA 1
ATOM 1358 C C . VAL A 1 176 ? -13.733 17.942 41.625 1.00 8.91 224 VAL A C 1
ATOM 1359 O O . VAL A 1 176 ? -14.311 16.882 41.865 1.00 10.34 224 VAL A O 1
ATOM 1363 N N . THR A 1 177 ? -14.367 19.106 41.567 1.00 9.16 225 THR A N 1
ATOM 1364 C CA . THR A 1 177 ? -15.805 19.200 41.799 1.00 10.37 225 THR A CA 1
ATOM 1365 C C . THR A 1 177 ? -16.630 18.879 40.562 1.00 12.36 225 THR A C 1
ATOM 1366 O O . THR A 1 177 ? -16.103 18.793 39.456 1.00 12.24 225 THR A O 1
ATOM 1370 N N . ASN A 1 178 ? -17.934 18.707 40.760 1.00 14.21 226 ASN A N 1
ATOM 1371 C CA . ASN A 1 178 ? -18.830 18.400 39.655 1.00 16.55 226 ASN A CA 1
ATOM 1372 C C . ASN A 1 178 ? -18.919 19.583 38.694 1.00 17.16 226 ASN A C 1
ATOM 1373 O O . ASN A 1 178 ? -19.315 19.426 37.540 1.00 17.77 226 ASN A O 1
ATOM 1378 N N . ASN A 1 179 ? -18.550 20.766 39.176 1.00 16.54 227 ASN A N 1
ATOM 1379 C CA . ASN A 1 179 ? -18.575 21.968 38.349 1.00 17.03 227 ASN A CA 1
ATOM 1380 C C . ASN A 1 179 ? -17.197 22.218 37.731 1.00 15.78 227 ASN A C 1
ATOM 1381 O O . ASN A 1 179 ? -16.920 23.293 37.203 1.00 16.61 227 ASN A O 1
ATOM 1386 N N . ASN A 1 180 ? -16.341 21.204 37.808 1.00 14.00 228 ASN A N 1
ATOM 1387 C CA . ASN A 1 180 ? -14.994 21.261 37.255 1.00 13.34 228 ASN A CA 1
ATOM 1388 C C . ASN A 1 180 ? -14.092 22.355 37.808 1.00 11.72 228 ASN A C 1
ATOM 1389 O O . ASN A 1 180 ? -13.371 23.025 37.069 1.00 12.00 228 ASN A O 1
ATOM 1394 N N . GLN A 1 181 ? -14.149 22.525 39.123 1.00 10.64 229 GLN A N 1
ATOM 1395 C CA . GLN A 1 181 ? -13.305 23.477 39.829 1.00 10.67 229 GLN A CA 1
ATOM 1396 C C . GLN A 1 181 ? -12.531 22.616 40.819 1.00 9.55 229 GLN A C 1
ATOM 1397 O O . GLN A 1 181 ? -12.599 21.387 40.759 1.00 8.59 229 GLN A O 1
ATOM 1403 N N . LEU A 1 182 ? -11.785 23.249 41.713 1.00 8.25 230 LEU A N 1
ATOM 1404 C CA . LEU A 1 182 ? -11.032 22.514 42.725 1.00 7.37 230 LEU A CA 1
ATOM 1405 C C . LEU A 1 182 ? -11.520 22.990 44.082 1.00 7.22 230 LEU A C 1
ATOM 1406 O O . LEU A 1 182 ? -11.522 24.193 44.346 1.00 9.26 230 LEU A O 1
ATOM 1411 N N . ASN A 1 183 ? -11.954 22.067 44.938 1.00 6.73 231 ASN A N 1
ATOM 1412 C CA . ASN A 1 183 ? -12.414 22.482 46.255 1.00 6.08 231 ASN A CA 1
ATOM 1413 C C . ASN A 1 183 ? -11.217 22.677 47.177 1.00 6.33 231 ASN A C 1
ATOM 1414 O O . ASN A 1 183 ? -10.073 22.580 46.738 1.00 6.69 231 ASN A O 1
ATOM 1419 N N . LEU A 1 184 ? -11.476 22.942 48.452 1.00 7.09 232 LEU A N 1
ATOM 1420 C CA . LEU A 1 184 ? -10.405 23.232 49.404 1.00 6.66 232 LEU A CA 1
ATOM 1421 C C . LEU A 1 184 ? -9.660 22.054 50.029 1.00 7.29 232 LEU A C 1
ATOM 1422 O O . LEU A 1 184 ? -8.547 22.222 50.532 1.00 8.24 232 LEU A O 1
ATOM 1427 N N . GLY A 1 185 ? -10.267 20.874 50.002 1.00 7.08 233 GLY A N 1
ATOM 1428 C CA . GLY A 1 185 ? -9.639 19.699 50.583 1.00 7.89 233 GLY A CA 1
ATOM 1429 C C . GLY A 1 185 ? -10.588 18.522 50.490 1.00 8.13 233 GLY A C 1
ATOM 1430 O O . GLY A 1 185 ? -11.735 18.693 50.071 1.00 9.02 233 GLY A O 1
ATOM 1431 N N . ASP A 1 186 ? -10.140 17.333 50.883 1.00 8.06 234 ASP A N 1
ATOM 1432 C CA . ASP A 1 186 ? -11.012 16.168 50.785 1.00 8.62 234 ASP A CA 1
ATOM 1433 C C . ASP A 1 186 ? -12.146 16.147 51.807 1.00 9.90 234 ASP A C 1
ATOM 1434 O O . ASP A 1 186 ? -12.990 15.253 51.786 1.00 11.16 234 ASP A O 1
ATOM 1439 N N . TRP A 1 187 ? -12.168 17.144 52.686 1.00 8.71 235 TRP A N 1
ATOM 1440 C CA . TRP A 1 187 ? -13.218 17.275 53.692 1.00 9.41 235 TRP A CA 1
ATOM 1441 C C . TRP A 1 187 ? -14.362 18.099 53.101 1.00 9.68 235 TRP A C 1
ATOM 1442 O O . TRP A 1 187 ? -15.472 18.112 53.633 1.00 10.86 235 TRP A O 1
ATOM 1453 N N . ASP A 1 188 ? -14.071 18.786 52.000 1.00 9.23 236 ASP A N 1
ATOM 1454 C CA . ASP A 1 188 ? -15.038 19.647 51.325 1.00 10.78 236 ASP A CA 1
ATOM 1455 C C . ASP A 1 188 ? -15.940 18.848 50.385 1.00 10.81 236 ASP A C 1
ATOM 1456 O O . ASP A 1 188 ? -15.607 17.734 49.982 1.00 11.31 236 ASP A O 1
ATOM 1461 N N . SER A 1 189 ? -17.085 19.433 50.047 1.00 11.94 237 SER A N 1
ATOM 1462 C CA . SER A 1 189 ? -18.068 18.799 49.176 1.00 12.37 237 SER A CA 1
ATOM 1463 C C . SER A 1 189 ? -17.621 18.610 47.732 1.00 11.40 237 SER A C 1
ATOM 1464 O O . SER A 1 189 ? -16.856 19.409 47.189 1.00 9.97 237 SER A O 1
ATOM 1467 N N . LYS A 1 190 ? -18.124 17.545 47.114 1.00 10.76 238 LYS A N 1
ATOM 1468 C CA . LYS A 1 190 ? -17.813 17.231 45.729 1.00 12.02 238 LYS A CA 1
ATOM 1469 C C . LYS A 1 190 ? -18.475 18.269 44.821 1.00 12.46 238 LYS A C 1
ATOM 1470 O O . LYS A 1 190 ? -18.099 18.423 43.660 1.00 13.20 238 LYS A O 1
ATOM 1476 N N . SER A 1 191 ? -19.465 18.978 45.359 1.00 11.85 239 SER A N 1
ATOM 1477 C CA . SER A 1 191 ? -20.171 20.003 44.595 1.00 12.67 239 SER A CA 1
ATOM 1478 C C . SER A 1 191 ? -19.875 21.398 45.137 1.00 12.44 239 SER A C 1
ATOM 1479 O O . SER A 1 191 ? -20.552 22.367 44.794 1.00 12.47 239 SER A O 1
ATOM 1482 N N . SER A 1 192 ? -18.853 21.497 45.979 1.00 10.75 240 SER A N 1
ATOM 1483 C CA . SER A 1 192 ? -18.473 22.774 46.569 1.00 9.97 240 SER A CA 1
ATOM 1484 C C . SER A 1 192 ? -18.116 23.840 45.542 1.00 9.19 240 SER A C 1
ATOM 1485 O O . SER A 1 192 ? -17.480 23.554 44.525 1.00 9.13 240 SER A O 1
ATOM 1488 N N . LEU A 1 193 ? -18.534 25.072 45.815 1.00 10.17 241 LEU A N 1
ATOM 1489 C CA . LEU A 1 193 ? -18.215 26.191 44.945 1.00 10.45 241 LEU A CA 1
ATOM 1490 C C . LEU A 1 193 ? -17.202 27.086 45.652 1.00 9.94 241 LEU A C 1
ATOM 1491 O O . LEU A 1 193 ? -16.961 28.219 45.241 1.00 11.34 241 LEU A O 1
ATOM 1496 N N . ASP A 1 194 ? -16.625 26.571 46.738 1.00 8.46 242 ASP A N 1
ATOM 1497 C CA . ASP A 1 194 ? -15.597 27.305 47.470 1.00 7.66 242 ASP A CA 1
ATOM 1498 C C . ASP A 1 194 ? -14.267 26.872 46.861 1.00 5.98 242 ASP A C 1
ATOM 1499 O O . ASP A 1 194 ? -13.993 25.675 46.737 1.00 7.15 242 ASP A O 1
ATOM 1504 N N . THR A 1 195 ? -13.440 27.838 46.481 1.00 6.30 243 THR A N 1
ATOM 1505 C CA . THR A 1 195 ? -12.157 27.518 45.869 1.00 6.48 243 THR A CA 1
ATOM 1506 C C . THR A 1 195 ? -11.080 28.536 46.252 1.00 5.76 243 THR A C 1
ATOM 1507 O O . THR A 1 195 ? -11.380 29.676 46.611 1.00 6.62 243 THR A O 1
ATOM 1511 N N . ARG A 1 196 ? -9.827 28.094 46.193 1.00 5.52 244 ARG A N 1
ATOM 1512 C CA . ARG A 1 196 ? -8.667 28.913 46.527 1.00 5.03 244 ARG A CA 1
ATOM 1513 C C . ARG A 1 196 ? -7.841 29.032 45.247 1.00 5.85 244 ARG A C 1
ATOM 1514 O O . ARG A 1 196 ? -7.174 28.082 44.842 1.00 5.92 244 ARG A O 1
ATOM 1522 N N . PRO A 1 197 ? -7.873 30.207 44.594 1.00 5.00 245 PRO A N 1
ATOM 1523 C CA . PRO A 1 197 ? -7.135 30.440 43.349 1.00 5.30 245 PRO A CA 1
ATOM 1524 C C . PRO A 1 197 ? -5.671 30.013 43.315 1.00 4.80 245 PRO A C 1
ATOM 1525 O O . PRO A 1 197 ? -5.163 29.638 42.255 1.00 5.52 245 PRO A O 1
ATOM 1529 N N . SER A 1 198 ? -4.987 30.064 44.454 1.00 4.65 246 SER A N 1
ATOM 1530 C CA . SER A 1 198 ? -3.588 29.655 44.469 1.00 4.78 246 SER A CA 1
ATOM 1531 C C . SER A 1 198 ? -3.456 28.144 44.245 1.00 5.32 246 SER A C 1
ATOM 1532 O O . SER A 1 198 ? -2.348 27.639 44.049 1.00 5.61 246 SER A O 1
ATOM 1535 N N . ASP A 1 199 ? -4.590 27.439 44.262 1.00 4.98 247 ASP A N 1
ATOM 1536 C CA . ASP A 1 199 ? -4.633 25.996 44.005 1.00 5.13 247 ASP A CA 1
ATOM 1537 C C . ASP A 1 199 ? -4.749 25.757 42.496 1.00 4.88 247 ASP A C 1
ATOM 1538 O O . ASP A 1 199 ? -4.603 24.625 42.030 1.00 5.21 247 ASP A O 1
ATOM 1543 N N . TRP A 1 200 ? -5.047 26.810 41.739 1.00 5.77 248 TRP A N 1
ATOM 1544 C CA . TRP A 1 200 ? -5.207 26.675 40.289 1.00 5.24 248 TRP A CA 1
ATOM 1545 C C . TRP A 1 200 ? -3.851 26.566 39.600 1.00 5.34 248 TRP A C 1
ATOM 1546 O O . TRP A 1 200 ? -3.441 27.442 38.835 1.00 5.26 248 TRP A O 1
ATOM 1557 N N . MET A 1 201 ? -3.165 25.462 39.868 1.00 5.36 249 MET A N 1
ATOM 1558 C CA . MET A 1 201 ? -1.838 25.231 39.317 1.00 5.31 249 MET A CA 1
ATOM 1559 C C . MET A 1 201 ? -1.951 24.680 37.909 1.00 5.89 249 MET A C 1
ATOM 1560 O O . MET A 1 201 ? -1.748 23.488 37.669 1.00 6.70 249 MET A O 1
ATOM 1565 N N . MET A 1 202 ? -2.273 25.578 36.982 1.00 6.40 250 MET A N 1
ATOM 1566 C CA . MET A 1 202 ? -2.472 25.229 35.582 1.00 7.29 250 MET A CA 1
ATOM 1567 C C . MET A 1 202 ? -1.427 24.306 34.973 1.00 7.15 250 MET A C 1
ATOM 1568 O O . MET A 1 202 ? -1.780 23.287 34.380 1.00 7.32 250 MET A O 1
ATOM 1573 N N . SER A 1 203 ? -0.149 24.654 35.109 1.00 6.69 251 SER A N 1
ATOM 1574 C CA . SER A 1 203 ? 0.898 23.825 34.522 1.00 6.72 251 SER A CA 1
ATOM 1575 C C . SER A 1 203 ? 0.988 22.430 35.144 1.00 7.67 251 SER A C 1
ATOM 1576 O O . SER A 1 203 ? 1.413 21.487 34.479 1.00 7.93 251 SER A O 1
ATOM 1579 N N . HIS A 1 204 ? 0.593 22.297 36.410 1.00 6.98 252 HIS A N 1
ATOM 1580 C CA . HIS A 1 204 ? 0.592 20.991 37.071 1.00 7.64 252 HIS A CA 1
ATOM 1581 C C . HIS A 1 204 ? -0.487 20.141 36.405 1.00 7.86 252 HIS A C 1
ATOM 1582 O O . HIS A 1 204 ? -0.263 18.980 36.065 1.00 7.39 252 HIS A O 1
ATOM 1589 N N . LEU A 1 205 ? -1.667 20.733 36.238 1.00 8.22 253 LEU A N 1
ATOM 1590 C CA . LEU A 1 205 ? -2.795 20.037 35.631 1.00 7.59 253 LEU A CA 1
ATOM 1591 C C . LEU A 1 205 ? -2.483 19.588 34.206 1.00 7.78 253 LEU A C 1
ATOM 1592 O O . LEU A 1 205 ? -2.966 18.548 33.767 1.00 8.00 253 LEU A O 1
ATOM 1597 N N . ARG A 1 206 ? -1.680 20.370 33.488 1.00 7.72 254 ARG A N 1
ATOM 1598 C CA . ARG A 1 206 ? -1.295 20.006 32.124 1.00 8.22 254 ARG A CA 1
ATOM 1599 C C . ARG A 1 206 ? -0.535 18.686 32.189 1.00 8.67 254 ARG A C 1
ATOM 1600 O O . ARG A 1 206 ? -0.779 17.773 31.397 1.00 10.40 254 ARG A O 1
ATOM 1608 N N . ALA A 1 207 ? 0.393 18.596 33.138 1.00 8.41 255 ALA A N 1
ATOM 1609 C CA . ALA A 1 207 ? 1.194 17.389 33.311 1.00 8.46 255 ALA A CA 1
ATOM 1610 C C . ALA A 1 207 ? 0.323 16.215 33.745 1.00 9.37 255 ALA A C 1
ATOM 1611 O O . ALA A 1 207 ? 0.542 15.081 33.315 1.00 9.62 255 ALA A O 1
ATOM 1613 N N . PHE A 1 208 ? -0.655 16.480 34.609 1.00 7.96 256 PHE A N 1
ATOM 1614 C CA . PHE A 1 208 ? -1.561 15.431 35.063 1.00 8.72 256 PHE A CA 1
ATOM 1615 C C . PHE A 1 208 ? -2.225 14.818 33.835 1.00 10.31 256 PHE A C 1
ATOM 1616 O O . PHE A 1 208 ? -2.367 13.598 33.729 1.00 10.83 256 PHE A O 1
ATOM 1624 N N . TYR A 1 209 ? -2.637 15.672 32.905 1.00 10.85 257 TYR A N 1
ATOM 1625 C CA . TYR A 1 209 ? -3.279 15.177 31.698 1.00 12.90 257 TYR A CA 1
ATOM 1626 C C . TYR A 1 209 ? -2.341 14.305 30.875 1.00 12.95 257 TYR A C 1
ATOM 1627 O O . TYR A 1 209 ? -2.689 13.186 30.504 1.00 14.40 257 TYR A O 1
ATOM 1636 N N . GLU A 1 210 ? -1.148 14.817 30.596 1.00 12.31 258 GLU A N 1
ATOM 1637 C CA . GLU A 1 210 ? -0.193 14.079 29.782 1.00 13.23 258 GLU A CA 1
ATOM 1638 C C . GLU A 1 210 ? 0.227 12.736 30.374 1.00 13.54 258 GLU A C 1
ATOM 1639 O O . GLU A 1 210 ? 0.447 11.778 29.635 1.00 15.10 258 GLU A O 1
ATOM 1645 N N . PHE A 1 211 ? 0.320 12.653 31.698 1.00 12.55 259 PHE A N 1
ATOM 1646 C CA . PHE A 1 211 ? 0.732 11.408 32.345 1.00 12.53 259 PHE A CA 1
ATOM 1647 C C . PHE A 1 211 ? -0.399 10.457 32.737 1.00 13.68 259 PHE A C 1
ATOM 1648 O O . PHE A 1 211 ? -0.141 9.357 33.231 1.00 15.40 259 PHE A O 1
ATOM 1656 N N . THR A 1 212 ? -1.645 10.868 32.524 1.00 14.03 260 THR A N 1
ATOM 1657 C CA . THR A 1 212 ? -2.782 10.011 32.854 1.00 14.22 260 THR A CA 1
ATOM 1658 C C . THR A 1 212 ? -3.669 9.778 31.636 1.00 14.71 260 THR A C 1
ATOM 1659 O O . THR A 1 212 ? -4.316 8.736 31.522 1.00 15.22 260 THR A O 1
ATOM 1663 N N . GLY A 1 213 ? -3.694 10.756 30.735 1.00 15.12 261 GLY A N 1
ATOM 1664 C CA . GLY A 1 213 ? -4.523 10.657 29.546 1.00 14.16 261 GLY A CA 1
ATOM 1665 C C . GLY A 1 213 ? -5.963 11.015 29.865 1.00 14.63 261 GLY A C 1
ATOM 1666 O O . GLY A 1 213 ? -6.843 10.926 29.008 1.00 15.43 261 GLY A O 1
ATOM 1667 N N . ASP A 1 214 ? -6.198 11.429 31.108 1.00 14.04 262 ASP A N 1
ATOM 1668 C CA . ASP A 1 214 ? -7.529 11.794 31.582 1.00 13.67 262 ASP A CA 1
ATOM 1669 C C . ASP A 1 214 ? -7.880 13.230 31.192 1.00 14.03 262 ASP A C 1
ATOM 1670 O O . ASP A 1 214 ? -7.331 14.183 31.744 1.00 14.07 262 ASP A O 1
ATOM 1675 N N . LYS A 1 215 ? -8.810 13.374 30.251 1.00 14.31 263 LYS A N 1
ATOM 1676 C CA . LYS A 1 215 ? -9.233 14.686 29.763 1.00 15.02 263 LYS A CA 1
ATOM 1677 C C . LYS A 1 215 ? -9.828 15.570 30.860 1.00 14.03 263 LYS A C 1
ATOM 1678 O O . LYS A 1 215 ? -9.954 16.782 30.687 1.00 13.14 263 LYS A O 1
ATOM 1684 N N . THR A 1 216 ? -10.189 14.966 31.987 1.00 13.04 264 THR A N 1
ATOM 1685 C CA . THR A 1 216 ? -10.757 15.714 33.104 1.00 12.24 264 THR A CA 1
ATOM 1686 C C . THR A 1 216 ? -9.894 16.925 33.446 1.00 11.01 264 THR A C 1
ATOM 1687 O O . THR A 1 216 ? -10.404 18.014 33.716 1.00 10.15 264 THR A O 1
ATOM 1691 N N . TRP A 1 217 ? -8.582 16.727 33.430 1.00 10.61 265 TRP A N 1
ATOM 1692 C CA . TRP A 1 217 ? -7.656 17.793 33.769 1.00 9.29 265 TRP A CA 1
ATOM 1693 C C . TRP A 1 217 ? -7.692 18.960 32.796 1.00 9.38 265 TRP A C 1
ATOM 1694 O O . TRP A 1 217 ? -7.499 20.106 33.197 1.00 9.71 265 TRP A O 1
ATOM 1705 N N . LEU A 1 218 ? -7.947 18.679 31.521 1.00 9.32 266 LEU A N 1
ATOM 1706 C CA . LEU A 1 218 ? -8.029 19.748 30.534 1.00 9.53 266 LEU A CA 1
ATOM 1707 C C . LEU A 1 218 ? -9.340 20.500 30.745 1.00 9.96 266 LEU A C 1
ATOM 1708 O O . LEU A 1 218 ? -9.395 21.724 30.614 1.00 10.63 266 LEU A O 1
ATOM 1713 N N . THR A 1 219 ? -10.393 19.761 31.086 1.00 9.95 267 THR A N 1
ATOM 1714 C CA . THR A 1 219 ? -11.695 20.369 31.331 1.00 10.01 267 THR A CA 1
ATOM 1715 C C . THR A 1 219 ? -11.587 21.330 32.512 1.00 10.00 267 THR A C 1
ATOM 1716 O O . THR A 1 219 ? -12.145 22.427 32.483 1.00 10.54 267 THR A O 1
ATOM 1720 N N . VAL A 1 220 ? -10.864 20.911 33.549 1.00 9.50 268 VAL A N 1
ATOM 1721 C CA . VAL A 1 220 ? -10.680 21.745 34.733 1.00 8.36 268 VAL A CA 1
ATOM 1722 C C . VAL A 1 220 ? -9.881 22.998 34.379 1.00 7.80 268 VAL A C 1
ATOM 1723 O O . VAL A 1 220 ? -10.264 24.108 34.738 1.00 8.10 268 VAL A O 1
ATOM 1727 N N . ILE A 1 221 ? -8.772 22.820 33.667 1.00 6.62 269 ILE A N 1
ATOM 1728 C CA . ILE A 1 221 ? -7.942 23.949 33.261 1.00 6.63 269 ILE A CA 1
ATOM 1729 C C . ILE A 1 221 ? -8.775 24.989 32.510 1.00 6.82 269 ILE A C 1
ATOM 1730 O O . ILE A 1 221 ? -8.789 26.169 32.863 1.00 7.60 269 ILE A O 1
ATOM 1735 N N . ASN A 1 222 ? -9.477 24.545 31.474 1.00 8.66 270 ASN A N 1
ATOM 1736 C CA . ASN A 1 222 ? -10.288 25.461 30.687 1.00 8.07 270 ASN A CA 1
ATOM 1737 C C . ASN A 1 222 ? -11.352 26.168 31.513 1.00 7.76 270 ASN A C 1
ATOM 1738 O O . ASN A 1 222 ? -11.598 27.360 31.320 1.00 8.21 270 ASN A O 1
ATOM 1743 N N . ASN A 1 223 ? -11.981 25.449 32.435 1.00 7.36 271 ASN A N 1
ATOM 1744 C CA . ASN A 1 223 ? -13.009 26.066 33.261 1.00 8.00 271 ASN A CA 1
ATOM 1745 C C . ASN A 1 223 ? -12.420 27.080 34.238 1.00 7.34 271 ASN A C 1
ATOM 1746 O O . ASN A 1 223 ? -12.993 28.150 34.451 1.00 9.14 271 ASN A O 1
ATOM 1751 N N . LEU A 1 224 ? -11.276 26.753 34.831 1.00 8.66 272 LEU A N 1
ATOM 1752 C CA . LEU A 1 224 ? -10.648 27.673 35.771 1.00 7.78 272 LEU A CA 1
ATOM 1753 C C . LEU A 1 224 ? -10.244 28.975 35.083 1.00 7.94 272 LEU A C 1
ATOM 1754 O O . LEU A 1 224 ? -10.311 30.043 35.689 1.00 7.06 272 LEU A O 1
ATOM 1759 N N . TYR A 1 225 ? -9.828 28.900 33.819 1.00 6.34 273 TYR A N 1
ATOM 1760 C CA . TYR A 1 225 ? -9.478 30.117 33.094 1.00 7.35 273 TYR A CA 1
ATOM 1761 C C . TYR A 1 225 ? -10.743 30.945 32.879 1.00 7.71 273 TYR A C 1
ATOM 1762 O O . TYR A 1 225 ? -10.713 32.171 32.982 1.00 7.55 273 TYR A O 1
ATOM 1771 N N . ASP A 1 226 ? -11.854 30.276 32.581 1.00 8.06 274 ASP A N 1
ATOM 1772 C CA . ASP A 1 226 ? -13.110 30.990 32.383 1.00 8.22 274 ASP A CA 1
ATOM 1773 C C . ASP A 1 226 ? -13.512 31.670 33.689 1.00 8.60 274 ASP A C 1
ATOM 1774 O O . ASP A 1 226 ? -13.956 32.817 33.688 1.00 9.27 274 ASP A O 1
ATOM 1779 N N . VAL A 1 227 ? -13.345 30.962 34.803 1.00 8.02 275 VAL A N 1
ATOM 1780 C CA . VAL A 1 227 ? -13.691 31.512 36.112 1.00 7.02 275 VAL A CA 1
ATOM 1781 C C . VAL A 1 227 ? -12.813 32.719 36.451 1.00 6.72 275 VAL A C 1
ATOM 1782 O O . VAL A 1 227 ? -13.302 33.734 36.949 1.00 7.04 275 VAL A O 1
ATOM 1786 N N . TYR A 1 228 ? -11.517 32.617 36.174 1.00 6.63 276 TYR A N 1
ATOM 1787 C CA . TYR A 1 228 ? -10.608 33.721 36.461 1.00 5.77 276 TYR A CA 1
ATOM 1788 C C . TYR A 1 228 ? -11.055 34.974 35.711 1.00 5.94 276 TYR A C 1
ATOM 1789 O O . TYR A 1 228 ? -11.192 36.047 36.293 1.00 7.42 276 TYR A O 1
ATOM 1798 N N . THR A 1 229 ? -11.285 34.828 34.411 1.00 7.70 277 THR A N 1
ATOM 1799 C CA . THR A 1 229 ? -11.689 35.955 33.586 1.00 8.57 277 THR A CA 1
ATOM 1800 C C . THR A 1 229 ? -13.036 36.547 33.998 1.00 7.73 277 THR A C 1
ATOM 1801 O O . THR A 1 229 ? -13.179 37.769 34.072 1.00 9.61 277 THR A O 1
ATOM 1805 N N . GLN A 1 230 ? -14.018 35.697 34.277 1.00 8.11 278 GLN A N 1
ATOM 1806 C CA . GLN A 1 230 ? -15.322 36.202 34.688 1.00 9.45 278 GLN A CA 1
ATOM 1807 C C . GLN A 1 230 ? -15.189 36.960 36.008 1.00 9.74 278 GLN A C 1
ATOM 1808 O O . GLN A 1 230 ? -15.815 38.001 36.207 1.00 10.37 278 GLN A O 1
ATOM 1814 N N . PHE A 1 231 ? -14.356 36.440 36.903 1.00 8.33 279 PHE A N 1
ATOM 1815 C CA . PHE A 1 231 ? -14.132 37.078 38.194 1.00 7.92 279 PHE A CA 1
ATOM 1816 C C . PHE A 1 231 ? -13.455 38.431 38.025 1.00 8.60 279 PHE A C 1
ATOM 1817 O O . PHE A 1 231 ? -13.944 39.453 38.509 1.00 8.66 279 PHE A O 1
ATOM 1825 N N . SER A 1 232 ? -12.324 38.427 37.328 1.00 7.69 280 SER A N 1
ATOM 1826 C CA . SER A 1 232 ? -11.544 39.640 37.137 1.00 7.13 280 SER A CA 1
ATOM 1827 C C . SER A 1 232 ? -12.237 40.749 36.358 1.00 7.89 280 SER A C 1
ATOM 1828 O O . SER A 1 232 ? -12.133 41.917 36.724 1.00 8.11 280 SER A O 1
ATOM 1831 N N . ASN A 1 233 ? -12.939 40.398 35.287 1.00 8.81 281 ASN A N 1
ATOM 1832 C CA . ASN A 1 233 ? -13.616 41.424 34.505 1.00 10.27 281 ASN A CA 1
ATOM 1833 C C . ASN A 1 233 ? -14.627 42.182 35.356 1.00 9.98 281 ASN A C 1
ATOM 1834 O O . ASN A 1 233 ? -14.906 43.353 35.104 1.00 11.37 281 ASN A O 1
ATOM 1839 N N . LYS A 1 234 ? -15.159 41.523 36.378 1.00 10.97 282 LYS A N 1
ATOM 1840 C CA . LYS A 1 234 ? -16.135 42.166 37.243 1.00 9.73 282 LYS A CA 1
ATOM 1841 C C . LYS A 1 234 ? -15.552 42.765 38.518 1.00 11.13 282 LYS A C 1
ATOM 1842 O O . LYS A 1 234 ? -15.889 43.890 38.883 1.00 12.46 282 LYS A O 1
ATOM 1848 N N . TYR A 1 235 ? -14.666 42.031 39.185 1.00 9.22 283 TYR A N 1
ATOM 1849 C CA . TYR A 1 235 ? -14.114 42.508 40.448 1.00 8.88 283 TYR A CA 1
ATOM 1850 C C . TYR A 1 235 ? -12.706 43.093 40.459 1.00 9.63 283 TYR A C 1
ATOM 1851 O O . TYR A 1 235 ? -12.308 43.714 41.444 1.00 9.92 283 TYR A O 1
ATOM 1860 N N . SER A 1 236 ? -11.951 42.903 39.384 1.00 9.19 284 SER A N 1
ATOM 1861 C CA . SER A 1 236 ? -10.599 43.449 39.311 1.00 9.80 284 SER A CA 1
ATOM 1862 C C . SER A 1 236 ? -10.293 43.883 37.882 1.00 10.21 284 SER A C 1
ATOM 1863 O O . SER A 1 236 ? -9.255 43.536 37.323 1.00 9.58 284 SER A O 1
ATOM 1866 N N . PRO A 1 237 ? -11.192 44.674 37.280 1.00 10.29 285 PRO A N 1
ATOM 1867 C CA . PRO A 1 237 ? -10.999 45.140 35.905 1.00 11.68 285 PRO A CA 1
ATOM 1868 C C . PRO A 1 237 ? -9.737 45.952 35.642 1.00 12.54 285 PRO A C 1
ATOM 1869 O O . PRO A 1 237 ? -9.254 45.997 34.512 1.00 14.69 285 PRO A O 1
ATOM 1873 N N . ASN A 1 238 ? -9.198 46.583 36.679 1.00 14.02 286 ASN A N 1
ATOM 1874 C CA . ASN A 1 238 ? -8.012 47.416 36.517 1.00 15.61 286 ASN A CA 1
ATOM 1875 C C . ASN A 1 238 ? -6.697 46.782 36.972 1.00 14.65 286 ASN A C 1
ATOM 1876 O O . ASN A 1 238 ? -5.628 47.163 36.499 1.00 18.84 286 ASN A O 1
ATOM 1881 N N . THR A 1 239 ? -6.772 45.812 37.877 1.00 10.54 287 THR A N 1
ATOM 1882 C CA . THR A 1 239 ? -5.567 45.171 38.400 1.00 8.65 287 THR A CA 1
ATOM 1883 C C . THR A 1 239 ? -5.333 43.748 37.902 1.00 7.78 287 THR A C 1
ATOM 1884 O O . THR A 1 239 ? -4.193 43.287 37.840 1.00 8.01 287 THR A O 1
ATOM 1888 N N . GLY A 1 240 ? -6.414 43.049 37.575 1.00 7.36 288 GLY A N 1
ATOM 1889 C CA . GLY A 1 240 ? -6.305 41.679 37.111 1.00 7.26 288 GLY A CA 1
ATOM 1890 C C . GLY A 1 240 ? -6.061 40.694 38.245 1.00 7.44 288 GLY A C 1
ATOM 1891 O O . GLY A 1 240 ? -5.783 39.522 38.003 1.00 7.98 288 GLY A O 1
ATOM 1892 N N . LEU A 1 241 ? -6.178 41.163 39.485 1.00 6.34 289 LEU A N 1
ATOM 1893 C CA . LEU A 1 241 ? -5.948 40.315 40.653 1.00 6.48 289 LEU A CA 1
ATOM 1894 C C . LEU A 1 241 ? -7.144 39.431 40.999 1.00 6.22 289 LEU A C 1
ATOM 1895 O O . LEU A 1 241 ? -8.234 39.591 40.454 1.00 8.02 289 LEU A O 1
ATOM 1900 N N . ILE A 1 242 ? -6.927 38.487 41.909 1.00 5.48 290 ILE A N 1
ATOM 1901 C CA . ILE A 1 242 ? -7.998 37.609 42.354 1.00 5.56 290 ILE A CA 1
ATOM 1902 C C . ILE A 1 242 ? -7.865 37.477 43.871 1.00 5.92 290 ILE A C 1
ATOM 1903 O O . ILE A 1 242 ? -6.782 37.673 44.422 1.00 6.88 290 ILE A O 1
ATOM 1908 N N . SER A 1 243 ? -8.967 37.168 44.543 1.00 3.73 291 SER A N 1
ATOM 1909 C CA . SER A 1 243 ? -8.969 37.060 46.001 1.00 4.91 291 SER A CA 1
ATOM 1910 C C . SER A 1 243 ? -8.451 35.730 46.543 1.00 4.79 291 SER A C 1
ATOM 1911 O O . SER A 1 243 ? -8.434 34.721 45.833 1.00 5.79 291 SER A O 1
ATOM 1914 N N . ASP A 1 244 ? -8.036 35.745 47.811 1.00 4.82 292 ASP A N 1
ATOM 1915 C CA . ASP A 1 244 ? -7.505 34.554 48.482 1.00 4.74 292 ASP A CA 1
ATOM 1916 C C . ASP A 1 244 ? -8.439 33.364 48.303 1.00 4.27 292 ASP A C 1
ATOM 1917 O O . ASP A 1 244 ? -7.993 32.237 48.084 1.00 4.05 292 ASP A O 1
ATOM 1922 N N . PHE A 1 245 ? -9.736 33.626 48.427 1.00 4.72 293 PHE A N 1
ATOM 1923 C CA . PHE A 1 245 ? -10.750 32.597 48.260 1.00 4.76 293 PHE A CA 1
ATOM 1924 C C . PHE A 1 245 ? -11.835 33.159 47.360 1.00 4.70 293 PHE A C 1
ATOM 1925 O O . PHE A 1 245 ? -12.095 34.363 47.362 1.00 5.80 293 PHE A O 1
ATOM 1933 N N . VAL A 1 246 ? -12.445 32.278 46.579 1.00 4.92 294 VAL A N 1
ATOM 1934 C CA . VAL A 1 246 ? -13.506 32.656 45.656 1.00 5.97 294 VAL A CA 1
ATOM 1935 C C . VAL A 1 246 ? -14.704 31.759 45.934 1.00 6.49 294 VAL A C 1
ATOM 1936 O O . VAL A 1 246 ? -14.542 30.582 46.253 1.00 6.21 294 VAL A O 1
ATOM 1940 N N . VAL A 1 247 ? -15.906 32.318 45.822 1.00 7.01 295 VAL A N 1
ATOM 1941 C CA . VAL A 1 247 ? -17.115 31.547 46.078 1.00 8.31 295 VAL A CA 1
ATOM 1942 C C . VAL A 1 247 ? -18.180 31.749 45.009 1.00 8.55 295 VAL A C 1
ATOM 1943 O O . VAL A 1 247 ? -18.154 32.732 44.267 1.00 8.42 295 VAL A O 1
ATOM 1947 N N . LYS A 1 248 ? -19.097 30.787 44.938 1.00 9.64 296 LYS A N 1
ATOM 1948 C CA . LYS A 1 248 ? -20.237 30.815 44.022 1.00 11.11 296 LYS A CA 1
ATOM 1949 C C . LYS A 1 248 ? -19.964 30.756 42.525 1.00 12.12 296 LYS A C 1
ATOM 1950 O O . LYS A 1 248 ? -18.820 30.729 42.074 1.00 10.49 296 LYS A O 1
ATOM 1956 N N . ASN A 1 249 ? -21.060 30.729 41.769 1.00 13.37 297 ASN A N 1
ATOM 1957 C CA . ASN A 1 249 ? -21.039 30.701 40.313 1.00 15.77 297 ASN A CA 1
ATOM 1958 C C . ASN A 1 249 ? -22.230 31.519 39.819 1.00 15.01 297 ASN A C 1
ATOM 1959 O O . ASN A 1 249 ? -23.379 31.143 40.045 1.00 16.95 297 ASN A O 1
ATOM 1964 N N . PRO A 1 250 ? -21.974 32.653 39.146 1.00 15.15 298 PRO A N 1
ATOM 1965 C CA . PRO A 1 250 ? -20.660 33.217 38.816 1.00 14.19 298 PRO A CA 1
ATOM 1966 C C . PRO A 1 250 ? -19.779 33.455 40.039 1.00 13.02 298 PRO A C 1
ATOM 1967 O O . PRO A 1 250 ? -20.276 33.649 41.150 1.00 12.47 298 PRO A O 1
ATOM 1971 N N . PRO A 1 251 ? -18.452 33.449 39.844 1.00 11.00 299 PRO A N 1
ATOM 1972 C CA . PRO A 1 251 ? -17.503 33.658 40.939 1.00 10.89 299 PRO A CA 1
ATOM 1973 C C . PRO A 1 251 ? -17.528 35.058 41.535 1.00 9.34 299 PRO A C 1
ATOM 1974 O O . PRO A 1 251 ? -17.681 36.053 40.826 1.00 10.89 299 PRO A O 1
ATOM 1978 N N . GLN A 1 252 ? -17.374 35.116 42.853 1.00 9.37 300 GLN A N 1
ATOM 1979 C CA . GLN A 1 252 ? -17.354 36.378 43.578 1.00 9.28 300 GLN A CA 1
ATOM 1980 C C . GLN A 1 252 ? -16.280 36.275 44.648 1.00 7.51 300 GLN A C 1
ATOM 1981 O O . GLN A 1 252 ? -15.872 35.173 45.023 1.00 7.65 300 GLN A O 1
ATOM 1987 N N . PRO A 1 253 ? -15.800 37.421 45.150 1.00 6.83 301 PRO A N 1
ATOM 1988 C CA . PRO A 1 253 ? -14.774 37.363 46.192 1.00 7.07 301 PRO A CA 1
ATOM 1989 C C . PRO A 1 253 ? -15.406 36.730 47.426 1.00 6.97 301 PRO A C 1
ATOM 1990 O O . PRO A 1 253 ? -16.586 36.963 47.716 1.00 7.70 301 PRO A O 1
ATOM 1994 N N . ALA A 1 254 ? -14.636 35.925 48.147 1.00 6.15 302 ALA A N 1
ATOM 1995 C CA . ALA A 1 254 ? -15.149 35.309 49.361 1.00 6.14 302 ALA A CA 1
ATOM 1996 C C . ALA A 1 254 ? -15.410 36.433 50.358 1.00 6.30 302 ALA A C 1
ATOM 1997 O O . ALA A 1 254 ? -14.884 37.537 50.220 1.00 6.74 302 ALA A O 1
ATOM 1999 N N . PRO A 1 255 ? -16.254 36.180 51.362 1.00 6.07 303 PRO A N 1
ATOM 2000 C CA . PRO A 1 255 ? -16.510 37.237 52.341 1.00 6.75 303 PRO A CA 1
ATOM 2001 C C . PRO A 1 255 ? -15.276 37.384 53.231 1.00 7.41 303 PRO A C 1
ATOM 2002 O O . PRO A 1 255 ? -14.364 36.553 53.181 1.00 6.63 303 PRO A O 1
ATOM 2006 N N . LYS A 1 256 ? -15.237 38.445 54.027 1.00 8.69 304 LYS A N 1
ATOM 2007 C CA . LYS A 1 256 ? -14.127 38.640 54.947 1.00 7.98 304 LYS A CA 1
ATOM 2008 C C . LYS A 1 256 ? -14.283 37.558 56.009 1.00 8.53 304 LYS A C 1
ATOM 2009 O O . LYS A 1 256 ? -15.396 37.093 56.260 1.00 8.98 304 LYS A O 1
ATOM 2015 N N . ASP A 1 257 ? -13.176 37.150 56.620 1.00 8.50 305 ASP A N 1
ATOM 2016 C CA . ASP A 1 257 ? -13.207 36.132 57.665 1.00 8.22 305 ASP A CA 1
ATOM 2017 C C . ASP A 1 257 ? -13.741 34.794 57.160 1.00 8.40 305 ASP A C 1
ATOM 2018 O O . ASP A 1 257 ? -14.369 34.042 57.906 1.00 9.65 305 ASP A O 1
ATOM 2023 N N . PHE A 1 258 ? -13.486 34.497 55.891 1.00 7.10 306 PHE A N 1
ATOM 2024 C CA . PHE A 1 258 ? -13.943 33.242 55.304 1.00 7.01 306 PHE A CA 1
ATOM 2025 C C . PHE A 1 258 ? -13.256 32.073 56.007 1.00 8.39 306 PHE A C 1
ATOM 2026 O O . PHE A 1 258 ? -12.025 31.986 56.023 1.00 7.50 306 PHE A O 1
ATOM 2034 N N . LEU A 1 259 ? -14.059 31.178 56.582 1.00 9.81 307 LEU A N 1
ATOM 2035 C CA . LEU A 1 259 ? -13.544 30.026 57.320 1.00 10.74 307 LEU A CA 1
ATOM 2036 C C . LEU A 1 259 ? -12.569 30.542 58.371 1.00 12.61 307 LEU A C 1
ATOM 2037 O O . LEU A 1 259 ? -11.710 29.807 58.860 1.00 14.22 307 LEU A O 1
ATOM 2042 N N . ASP A 1 260 ? -12.734 31.819 58.709 1.00 13.38 308 ASP A N 1
ATOM 2043 C CA . ASP A 1 260 ? -11.896 32.519 59.673 1.00 15.19 308 ASP A CA 1
ATOM 2044 C C . ASP A 1 260 ? -10.401 32.371 59.407 1.00 14.61 308 ASP A C 1
ATOM 2045 O O . ASP A 1 260 ? -9.592 32.324 60.335 1.00 14.83 308 ASP A O 1
ATOM 2050 N N . GLU A 1 261 ? -10.042 32.313 58.126 1.00 13.01 309 GLU A N 1
ATOM 2051 C CA . GLU A 1 261 ? -8.644 32.197 57.717 1.00 12.75 309 GLU A CA 1
ATOM 2052 C C . GLU A 1 261 ? -7.929 33.522 57.966 1.00 11.69 309 GLU A C 1
ATOM 2053 O O . GLU A 1 261 ? -6.782 33.545 58.415 1.00 13.18 309 GLU A O 1
ATOM 2059 N N . SER A 1 262 ? -8.613 34.620 57.657 1.00 10.01 310 SER A N 1
ATOM 2060 C CA . SER A 1 262 ? -8.083 35.964 57.866 1.00 8.69 310 SER A CA 1
ATOM 2061 C C . SER A 1 262 ? -9.181 36.967 57.538 1.00 8.38 310 SER A C 1
ATOM 2062 O O . SER A 1 262 ? -10.203 36.614 56.949 1.00 7.98 310 SER A O 1
ATOM 2065 N N . GLU A 1 263 ? -8.967 38.221 57.911 1.00 9.63 311 GLU A N 1
ATOM 2066 C CA . GLU A 1 263 ? -9.953 39.260 57.657 1.00 9.39 311 GLU A CA 1
ATOM 2067 C C . GLU A 1 263 ? -9.859 39.777 56.224 1.00 9.08 311 GLU A C 1
ATOM 2068 O O . GLU A 1 263 ? -10.673 40.596 55.797 1.00 10.61 311 GLU A O 1
ATOM 2074 N N . TYR A 1 264 ? -8.877 39.277 55.480 1.00 7.22 312 TYR A N 1
ATOM 2075 C CA . TYR A 1 264 ? -8.634 39.727 54.113 1.00 6.61 312 TYR A CA 1
ATOM 2076 C C . TYR A 1 264 ? -8.857 38.647 53.058 1.00 6.86 312 TYR A C 1
ATOM 2077 O O . TYR A 1 264 ? -8.292 38.706 51.963 1.00 6.02 312 TYR A O 1
ATOM 2086 N N . THR A 1 265 ? -9.696 37.672 53.384 1.00 6.68 313 THR A N 1
ATOM 2087 C CA . THR A 1 265 ? -9.989 36.583 52.462 1.00 6.08 313 THR A CA 1
ATOM 2088 C C . THR A 1 265 ? -10.725 37.050 51.205 1.00 6.02 313 THR A C 1
ATOM 2089 O O . THR A 1 265 ? -10.820 36.315 50.225 1.00 6.21 313 THR A O 1
ATOM 2093 N N . ASN A 1 266 ? -11.235 38.277 51.239 1.00 5.35 314 ASN A N 1
ATOM 2094 C CA . ASN A 1 266 ? -11.960 38.856 50.112 1.00 6.25 314 ASN A CA 1
ATOM 2095 C C . ASN A 1 266 ? -11.032 39.631 49.179 1.00 6.43 314 ASN A C 1
ATOM 2096 O O . ASN A 1 266 ? -11.472 40.137 48.143 1.00 6.48 314 ASN A O 1
ATOM 2101 N N . ALA A 1 267 ? -9.755 39.716 49.546 1.00 5.62 315 ALA A N 1
ATOM 2102 C CA . ALA A 1 267 ? -8.785 40.485 48.774 1.00 5.85 315 ALA A CA 1
ATOM 2103 C C . ALA A 1 267 ? -7.553 39.699 48.335 1.00 4.49 315 ALA A C 1
ATOM 2104 O O . ALA A 1 267 ? -7.459 38.492 48.546 1.00 5.24 315 ALA A O 1
ATOM 2106 N N . TYR A 1 268 ? -6.608 40.400 47.713 1.00 4.69 316 TYR A N 1
ATOM 2107 C CA . TYR A 1 268 ? -5.375 39.772 47.251 1.00 5.04 316 TYR A CA 1
ATOM 2108 C C . TYR A 1 268 ? -4.419 39.764 48.437 1.00 4.65 316 TYR A C 1
ATOM 2109 O O . TYR A 1 268 ? -3.663 40.712 48.655 1.00 4.92 316 TYR A O 1
ATOM 2118 N N . TYR A 1 269 ? -4.471 38.684 49.210 1.00 5.04 317 TYR A N 1
ATOM 2119 C CA . TYR A 1 269 ? -3.651 38.568 50.403 1.00 5.01 317 TYR A CA 1
ATOM 2120 C C . TYR A 1 269 ? -2.608 37.451 50.312 1.00 5.45 317 TYR A C 1
ATOM 2121 O O . TYR A 1 269 ? -2.197 37.067 49.217 1.00 4.21 317 TYR A O 1
ATOM 2130 N N . TYR A 1 270 ? -2.184 36.925 51.456 1.00 5.23 318 TYR A N 1
ATOM 2131 C CA . TYR A 1 270 ? -1.147 35.899 51.473 1.00 5.31 318 TYR A CA 1
ATOM 2132 C C . TYR A 1 270 ? -1.425 34.614 50.701 1.00 5.92 318 TYR A C 1
ATOM 2133 O O . TYR A 1 270 ? -0.497 34.000 50.184 1.00 6.20 318 TYR A O 1
ATOM 2142 N N . ASN A 1 271 ? -2.679 34.192 50.605 1.00 6.00 319 ASN A N 1
ATOM 2143 C CA . ASN A 1 271 ? -2.962 32.989 49.826 1.00 5.23 319 ASN A CA 1
ATOM 2144 C C . ASN A 1 271 ? -2.805 33.290 48.334 1.00 5.34 319 ASN A C 1
ATOM 2145 O O . ASN A 1 271 ? -2.071 32.601 47.624 1.00 4.63 319 ASN A O 1
ATOM 2150 N N . ALA A 1 272 ? -3.495 34.330 47.867 1.00 5.18 320 ALA A N 1
ATOM 2151 C CA . ALA A 1 272 ? -3.476 34.705 46.452 1.00 4.26 320 ALA A CA 1
ATOM 2152 C C . ALA A 1 272 ? -2.141 35.213 45.921 1.00 4.38 320 ALA A C 1
ATOM 2153 O O . ALA A 1 272 ? -1.923 35.232 44.710 1.00 4.94 320 ALA A O 1
ATOM 2155 N N . SER A 1 273 ? -1.258 35.635 46.820 1.00 4.17 321 SER A N 1
ATOM 2156 C CA . SER A 1 273 ? 0.056 36.151 46.442 1.00 4.49 321 SER A CA 1
ATOM 2157 C C . SER A 1 273 ? 0.807 35.176 45.544 1.00 4.72 321 SER A C 1
ATOM 2158 O O . SER A 1 273 ? 1.655 35.574 44.741 1.00 4.07 321 SER A O 1
ATOM 2161 N N . ARG A 1 274 ? 0.481 33.898 45.689 1.00 4.30 322 ARG A N 1
ATOM 2162 C CA . ARG A 1 274 ? 1.122 32.826 44.939 1.00 5.07 322 ARG A CA 1
ATOM 2163 C C . ARG A 1 274 ? 0.589 32.628 43.524 1.00 4.77 322 ARG A C 1
ATOM 2164 O O . ARG A 1 274 ? 1.271 32.059 42.669 1.00 5.33 322 ARG A O 1
ATOM 2172 N N . VAL A 1 275 ? -0.628 33.097 43.279 1.00 4.94 323 VAL A N 1
ATOM 2173 C CA . VAL A 1 275 ? -1.279 32.933 41.982 1.00 5.17 323 VAL A CA 1
ATOM 2174 C C . VAL A 1 275 ? -0.501 33.337 40.725 1.00 6.39 323 VAL A C 1
ATOM 2175 O O . VAL A 1 275 ? -0.445 32.570 39.763 1.00 5.95 323 VAL A O 1
ATOM 2179 N N . PRO A 1 276 ? 0.115 34.530 40.711 1.00 5.46 324 PRO A N 1
ATOM 2180 C CA . PRO A 1 276 ? 0.852 34.926 39.504 1.00 6.04 324 PRO A CA 1
ATOM 2181 C C . PRO A 1 276 ? 1.855 33.900 38.983 1.00 6.55 324 PRO A C 1
ATOM 2182 O O . PRO A 1 276 ? 2.001 33.736 37.769 1.00 6.74 324 PRO A O 1
ATOM 2186 N N . LEU A 1 277 ? 2.551 33.213 39.885 1.00 5.78 325 LEU A N 1
ATOM 2187 C CA . LEU A 1 277 ? 3.513 32.206 39.452 1.00 5.76 325 LEU A CA 1
ATOM 2188 C C . LEU A 1 277 ? 2.787 30.994 38.883 1.00 5.78 325 LEU A C 1
ATOM 2189 O O . LEU A 1 277 ? 3.132 30.501 37.810 1.00 5.70 325 LEU A O 1
ATOM 2194 N N . ARG A 1 278 ? 1.779 30.510 39.602 1.00 5.34 326 ARG A N 1
ATOM 2195 C CA . ARG A 1 278 ? 1.028 29.343 39.153 1.00 4.95 326 ARG A CA 1
ATOM 2196 C C . ARG A 1 278 ? 0.439 29.543 37.756 1.00 5.95 326 ARG A C 1
ATOM 2197 O O . ARG A 1 278 ? 0.431 28.623 36.940 1.00 7.89 326 ARG A O 1
ATOM 2205 N N . ILE A 1 279 ? -0.047 30.748 37.480 1.00 5.87 327 ILE A N 1
ATOM 2206 C CA . ILE A 1 279 ? -0.641 31.035 36.181 1.00 6.70 327 ILE A CA 1
ATOM 2207 C C . ILE A 1 279 ? 0.385 31.201 35.060 1.00 6.42 327 ILE A C 1
ATOM 2208 O O . ILE A 1 279 ? 0.272 30.557 34.013 1.00 7.45 327 ILE A O 1
ATOM 2213 N N . VAL A 1 280 ? 1.392 32.045 35.278 1.00 5.71 328 VAL A N 1
ATOM 2214 C CA . VAL A 1 280 ? 2.386 32.306 34.238 1.00 5.66 328 VAL A CA 1
ATOM 2215 C C . VAL A 1 280 ? 3.159 31.082 33.763 1.00 5.83 328 VAL A C 1
ATOM 2216 O O . VAL A 1 280 ? 3.591 31.028 32.612 1.00 6.75 328 VAL A O 1
ATOM 2220 N N . MET A 1 281 ? 3.330 30.100 34.640 1.00 5.66 329 MET A N 1
ATOM 2221 C CA . MET A 1 281 ? 4.053 28.894 34.269 1.00 6.22 329 MET A CA 1
ATOM 2222 C C . MET A 1 281 ? 3.353 28.136 33.143 1.00 6.74 329 MET A C 1
ATOM 2223 O O . MET A 1 281 ? 3.994 27.394 32.401 1.00 7.69 329 MET A O 1
ATOM 2228 N N . ASP A 1 282 ? 2.045 28.329 33.006 1.00 6.54 330 ASP A N 1
ATOM 2229 C CA . ASP A 1 282 ? 1.299 27.650 31.956 1.00 7.40 330 ASP A CA 1
ATOM 2230 C C . ASP A 1 282 ? 1.680 28.219 30.590 1.00 8.99 330 ASP A C 1
ATOM 2231 O O . ASP A 1 282 ? 1.805 27.477 29.614 1.00 9.05 330 ASP A O 1
ATOM 2236 N N . TYR A 1 283 ? 1.868 29.532 30.507 1.00 7.79 331 TYR A N 1
ATOM 2237 C CA . TYR A 1 283 ? 2.262 30.121 29.231 1.00 7.96 331 TYR A CA 1
ATOM 2238 C C . TYR A 1 283 ? 3.677 29.679 28.882 1.00 8.73 331 TYR A C 1
ATOM 2239 O O . TYR A 1 283 ? 3.949 29.250 27.764 1.00 9.31 331 TYR A O 1
ATOM 2248 N N . ALA A 1 284 ? 4.580 29.791 29.849 1.00 8.14 332 ALA A N 1
ATOM 2249 C CA . ALA A 1 284 ? 5.972 29.424 29.632 1.00 8.64 332 ALA A CA 1
ATOM 2250 C C . ALA A 1 284 ? 6.164 27.967 29.233 1.00 8.52 332 ALA A C 1
ATOM 2251 O O . ALA A 1 284 ? 6.869 27.665 28.268 1.00 9.47 332 ALA A O 1
ATOM 2253 N N . MET A 1 285 ? 5.525 27.063 29.964 1.00 8.42 333 MET A N 1
ATOM 2254 C CA . MET A 1 285 ? 5.683 25.637 29.708 1.00 8.65 333 MET A CA 1
ATOM 2255 C C . MET A 1 285 ? 4.786 25.019 28.645 1.00 9.16 333 MET A C 1
ATOM 2256 O O . MET A 1 285 ? 5.182 24.050 27.994 1.00 9.77 333 MET A O 1
ATOM 2261 N N . TYR A 1 286 ? 3.591 25.570 28.455 1.00 8.59 334 TYR A N 1
ATOM 2262 C CA . TYR A 1 286 ? 2.658 25.000 27.486 1.00 9.45 334 TYR A CA 1
ATOM 2263 C C . TYR A 1 286 ? 2.124 25.970 26.434 1.00 10.44 334 TYR A C 1
ATOM 2264 O O . TYR A 1 286 ? 1.296 25.595 25.602 1.00 12.51 334 TYR A O 1
ATOM 2273 N N . GLY A 1 287 ? 2.597 27.212 26.476 1.00 10.51 335 GLY A N 1
ATOM 2274 C CA . GLY A 1 287 ? 2.178 28.209 25.504 1.00 10.11 335 GLY A CA 1
ATOM 2275 C C . GLY A 1 287 ? 0.744 28.699 25.583 1.00 10.59 335 GLY A C 1
ATOM 2276 O O . GLY A 1 287 ? 0.228 29.255 24.612 1.00 11.25 335 GLY A O 1
ATOM 2277 N N . GLU A 1 288 ? 0.096 28.512 26.728 1.00 9.79 336 GLU A N 1
ATOM 2278 C CA . GLU A 1 288 ? -1.289 28.946 26.895 1.00 9.81 336 GLU A CA 1
ATOM 2279 C C . GLU A 1 288 ? -1.419 30.468 26.825 1.00 9.47 336 GLU A C 1
ATOM 2280 O O . GLU A 1 288 ? -0.951 31.186 27.706 1.00 9.41 336 GLU A O 1
ATOM 2286 N N . LYS A 1 289 ? -2.071 30.952 25.770 1.00 10.95 337 LYS A N 1
ATOM 2287 C CA . LYS A 1 289 ? -2.261 32.385 25.561 1.00 11.93 337 LYS A CA 1
ATOM 2288 C C . LYS A 1 289 ? -3.033 33.080 26.681 1.00 9.40 337 LYS A C 1
ATOM 2289 O O . LYS A 1 289 ? -2.741 34.224 27.023 1.00 10.57 337 LYS A O 1
ATOM 2295 N N . ARG A 1 290 ? -4.018 32.391 27.247 1.00 9.62 338 ARG A N 1
ATOM 2296 C CA . ARG A 1 290 ? -4.817 32.971 28.324 1.00 8.62 338 ARG A CA 1
ATOM 2297 C C . ARG A 1 290 ? -3.965 33.300 29.542 1.00 9.43 338 ARG A C 1
ATOM 2298 O O . ARG A 1 290 ? -4.278 34.218 30.298 1.00 9.00 338 ARG A O 1
ATOM 2306 N N . SER A 1 291 ? -2.883 32.549 29.720 1.00 8.72 339 SER A N 1
ATOM 2307 C CA . SER A 1 291 ? -1.968 32.767 30.835 1.00 8.93 339 SER A CA 1
ATOM 2308 C C . SER A 1 291 ? -1.191 34.063 30.630 1.00 8.47 339 SER A C 1
ATOM 2309 O O . SER A 1 291 ? -1.002 34.839 31.563 1.00 8.39 339 SER A O 1
ATOM 2312 N N . LYS A 1 292 ? -0.744 34.305 29.402 1.00 7.91 340 LYS A N 1
ATOM 2313 C CA . LYS A 1 292 ? -0.002 35.524 29.111 1.00 7.81 340 LYS A CA 1
ATOM 2314 C C . LYS A 1 292 ? -0.878 36.761 29.320 1.00 7.73 340 LYS A C 1
ATOM 2315 O O . LYS A 1 292 ? -0.419 37.768 29.855 1.00 9.30 340 LYS A O 1
ATOM 2321 N N . VAL A 1 293 ? -2.137 36.681 28.900 1.00 9.22 341 VAL A N 1
ATOM 2322 C CA . VAL A 1 293 ? -3.057 37.804 29.060 1.00 9.88 341 VAL A CA 1
ATOM 2323 C C . VAL A 1 293 ? -3.225 38.150 30.537 1.00 8.22 341 VAL A C 1
ATOM 2324 O O . VAL A 1 293 ? -3.094 39.307 30.931 1.00 10.06 341 VAL A O 1
ATOM 2328 N N . ILE A 1 294 ? -3.511 37.139 31.350 1.00 9.42 342 ILE A N 1
ATOM 2329 C CA . ILE A 1 294 ? -3.694 37.342 32.783 1.00 8.36 342 ILE A CA 1
ATOM 2330 C C . ILE A 1 294 ? -2.412 37.855 33.438 1.00 7.76 342 ILE A C 1
ATOM 2331 O O . ILE A 1 294 ? -2.448 38.758 34.275 1.00 8.38 342 ILE A O 1
ATOM 2336 N N . SER A 1 295 ? -1.279 37.281 33.045 1.00 7.63 343 SER A N 1
ATOM 2337 C CA . SER A 1 295 ? 0.017 37.667 33.592 1.00 6.64 343 SER A CA 1
ATOM 2338 C C . SER A 1 295 ? 0.421 39.096 33.234 1.00 7.47 343 SER A C 1
ATOM 2339 O O . SER A 1 295 ? 0.917 39.837 34.084 1.00 7.97 343 SER A O 1
ATOM 2342 N N . ASP A 1 296 ? 0.220 39.484 31.977 1.00 7.90 344 ASP A N 1
ATOM 2343 C CA . ASP A 1 296 ? 0.574 40.834 31.554 1.00 9.52 344 ASP A CA 1
ATOM 2344 C C . ASP A 1 296 ? -0.277 41.896 32.245 1.00 8.09 344 ASP A C 1
ATOM 2345 O O . ASP A 1 296 ? 0.215 42.977 32.560 1.00 8.81 344 ASP A O 1
ATOM 2350 N N . LYS A 1 297 ? -1.551 41.596 32.484 1.00 8.56 345 LYS A N 1
ATOM 2351 C CA . LYS A 1 297 ? -2.423 42.565 33.140 1.00 8.43 345 LYS A CA 1
ATOM 2352 C C . LYS A 1 297 ? -1.931 42.852 34.555 1.00 8.32 345 LYS A C 1
ATOM 2353 O O . LYS A 1 297 ? -1.793 44.010 34.957 1.00 8.63 345 LYS A O 1
ATOM 2359 N N . VAL A 1 298 ? -1.662 41.794 35.309 1.00 7.53 346 VAL A N 1
ATOM 2360 C CA . VAL A 1 298 ? -1.171 41.954 36.671 1.00 8.15 346 VAL A CA 1
ATOM 2361 C C . VAL A 1 298 ? 0.205 42.618 36.683 1.00 7.50 346 VAL A C 1
ATOM 2362 O O . VAL A 1 298 ? 0.466 43.510 37.493 1.00 7.83 346 VAL A O 1
ATOM 2366 N N . SER A 1 299 ? 1.082 42.182 35.781 1.00 7.04 347 SER A N 1
ATOM 2367 C CA . SER A 1 299 ? 2.430 42.736 35.693 1.00 8.68 347 SER A CA 1
ATOM 2368 C C . SER A 1 299 ? 2.416 44.232 35.405 1.00 7.78 347 SER A C 1
ATOM 2369 O O . SER A 1 299 ? 3.117 45.009 36.053 1.00 8.20 347 SER A O 1
ATOM 2372 N N . SER A 1 300 ? 1.620 44.634 34.421 1.00 9.20 348 SER A N 1
ATOM 2373 C CA . SER A 1 300 ? 1.539 46.040 34.064 1.00 10.34 348 SER A CA 1
ATOM 2374 C C . SER A 1 300 ? 0.997 46.869 35.221 1.00 9.04 348 SER A C 1
ATOM 2375 O O . SER A 1 300 ? 1.483 47.970 35.484 1.00 9.52 348 SER A O 1
ATOM 2378 N N . TRP A 1 301 ? 0.002 46.335 35.924 1.00 8.17 349 TRP A N 1
ATOM 2379 C CA . TRP A 1 301 ? -0.570 47.056 37.051 1.00 7.76 349 TRP A CA 1
ATOM 2380 C C . TRP A 1 301 ? 0.430 47.276 38.185 1.00 6.52 349 TRP A C 1
ATOM 2381 O O . TRP A 1 301 ? 0.605 48.399 38.655 1.00 7.80 349 TRP A O 1
ATOM 2392 N N . ILE A 1 302 ? 1.091 46.208 38.627 1.00 7.13 350 ILE A N 1
ATOM 2393 C CA . ILE A 1 302 ? 2.033 46.335 39.731 1.00 7.43 350 ILE A CA 1
ATOM 2394 C C . ILE A 1 302 ? 3.231 47.216 39.384 1.00 7.08 350 ILE A C 1
ATOM 2395 O O . ILE A 1 302 ? 3.781 47.897 40.253 1.00 7.55 350 ILE A O 1
ATOM 2400 N N . GLN A 1 303 ? 3.631 47.222 38.116 1.00 7.62 351 GLN A N 1
ATOM 2401 C CA . GLN A 1 303 ? 4.751 48.058 37.704 1.00 8.58 351 GLN A CA 1
ATOM 2402 C C . GLN A 1 303 ? 4.386 49.537 37.820 1.00 9.00 351 GLN A C 1
ATOM 2403 O O . GLN A 1 303 ? 5.188 50.337 38.303 1.00 9.63 351 GLN A O 1
ATOM 2409 N N . ASN A 1 304 ? 3.178 49.899 37.392 1.00 10.50 352 ASN A N 1
ATOM 2410 C CA . ASN A 1 304 ? 2.738 51.293 37.473 1.00 11.66 352 ASN A CA 1
ATOM 2411 C C . ASN A 1 304 ? 2.533 51.645 38.950 1.00 11.21 352 ASN A C 1
ATOM 2412 O O . ASN A 1 304 ? 2.902 52.730 39.396 1.00 11.97 352 ASN A O 1
ATOM 2421 N N . LYS A 1 305 ? 1.936 50.722 39.700 1.00 10.60 353 LYS A N 1
ATOM 2422 C CA . LYS A 1 305 ? 1.665 50.924 41.123 1.00 9.37 353 LYS A CA 1
ATOM 2423 C C . LYS A 1 305 ? 2.919 51.256 41.935 1.00 10.63 353 LYS A C 1
ATOM 2424 O O . LYS A 1 305 ? 2.882 52.090 42.843 1.00 10.49 353 LYS A O 1
ATOM 2430 N N . THR A 1 306 ? 4.028 50.605 41.594 1.00 10.02 354 THR A N 1
ATOM 2431 C CA . THR A 1 306 ? 5.294 50.788 42.301 1.00 10.39 354 THR A CA 1
ATOM 2432 C C . THR A 1 306 ? 6.293 51.655 41.547 1.00 11.42 354 THR A C 1
ATOM 2433 O O . THR A 1 306 ? 7.419 51.854 42.005 1.00 12.34 354 THR A O 1
ATOM 2437 N N . ASN A 1 307 ? 5.878 52.160 40.390 1.00 13.44 355 ASN A N 1
ATOM 2438 C CA . ASN A 1 307 ? 6.741 52.986 39.556 1.00 15.72 355 ASN A CA 1
ATOM 2439 C C . ASN A 1 307 ? 8.043 52.253 39.230 1.00 15.37 355 ASN A C 1
ATOM 2440 O O . ASN A 1 307 ? 9.127 52.836 39.265 1.00 16.05 355 ASN A O 1
ATOM 2445 N N . GLY A 1 308 ? 7.920 50.963 38.924 1.00 14.07 356 GLY A N 1
ATOM 2446 C CA . GLY A 1 308 ? 9.075 50.154 38.566 1.00 12.78 356 GLY A CA 1
ATOM 2447 C C . GLY A 1 308 ? 10.044 49.775 39.671 1.00 12.36 356 GLY A C 1
ATOM 2448 O O . GLY A 1 308 ? 11.145 49.302 39.385 1.00 13.82 356 GLY A O 1
ATOM 2449 N N . ASN A 1 309 ? 9.643 49.960 40.925 1.00 11.42 357 ASN A N 1
ATOM 2450 C CA . ASN A 1 309 ? 10.500 49.640 42.067 1.00 10.51 357 ASN A CA 1
ATOM 2451 C C . ASN A 1 309 ? 9.937 48.454 42.856 1.00 10.81 357 ASN A C 1
ATOM 2452 O O . ASN A 1 309 ? 8.979 48.602 43.615 1.00 10.13 357 ASN A O 1
ATOM 2457 N N . PRO A 1 310 ? 10.534 47.262 42.695 1.00 10.34 358 PRO A N 1
ATOM 2458 C CA . PRO A 1 310 ? 10.069 46.064 43.403 1.00 10.49 358 PRO A CA 1
ATOM 2459 C C . PRO A 1 310 ? 9.983 46.210 44.923 1.00 10.32 358 PRO A C 1
ATOM 2460 O O . PRO A 1 310 ? 9.104 45.622 45.556 1.00 10.42 358 PRO A O 1
ATOM 2464 N N . SER A 1 311 ? 10.893 46.983 45.510 1.00 9.96 359 SER A N 1
ATOM 2465 C CA . SER A 1 311 ? 10.900 47.166 46.957 1.00 10.47 359 SER A CA 1
ATOM 2466 C C . SER A 1 311 ? 9.683 47.938 47.456 1.00 9.16 359 SER A C 1
ATOM 2467 O O . SER A 1 311 ? 9.450 48.018 48.664 1.00 9.90 359 SER A O 1
ATOM 2470 N N . LYS A 1 312 ? 8.912 48.506 46.532 1.00 8.29 360 LYS A N 1
ATOM 2471 C CA . LYS A 1 312 ? 7.722 49.264 46.904 1.00 8.32 360 LYS A CA 1
ATOM 2472 C C . LYS A 1 312 ? 6.467 48.402 46.918 1.00 8.04 360 LYS A C 1
ATOM 2473 O O . LYS A 1 312 ? 5.372 48.888 47.200 1.00 8.34 360 LYS A O 1
ATOM 2479 N N . ILE A 1 313 ? 6.624 47.122 46.600 1.00 6.95 361 ILE A N 1
ATOM 2480 C CA . ILE A 1 313 ? 5.502 46.194 46.622 1.00 6.12 361 ILE A CA 1
ATOM 2481 C C . ILE A 1 313 ? 5.190 45.949 48.098 1.00 6.79 361 ILE A C 1
ATOM 2482 O O . ILE A 1 313 ? 6.104 45.881 48.920 1.00 7.38 361 ILE A O 1
ATOM 2487 N N . VAL A 1 314 ? 3.909 45.842 48.441 1.00 5.86 362 VAL A N 1
ATOM 2488 C CA . VAL A 1 314 ? 3.528 45.592 49.828 1.00 5.64 362 VAL A CA 1
ATOM 2489 C C . VAL A 1 314 ? 2.801 44.260 49.960 1.00 5.86 362 VAL A C 1
ATOM 2490 O O . VAL A 1 314 ? 2.361 43.679 48.966 1.00 6.30 362 VAL A O 1
ATOM 2494 N N . ASP A 1 315 ? 2.666 43.785 51.194 1.00 6.93 363 ASP A N 1
ATOM 2495 C CA . ASP A 1 315 ? 2.043 42.493 51.444 1.00 6.77 363 ASP A CA 1
ATOM 2496 C C . ASP A 1 315 ? 0.525 42.483 51.556 1.00 6.36 363 ASP A C 1
ATOM 2497 O O . ASP A 1 315 ? -0.033 42.269 52.633 1.00 6.07 363 ASP A O 1
ATOM 2502 N N . GLY A 1 316 ? -0.135 42.704 50.423 1.00 5.71 364 GLY A N 1
ATOM 2503 C CA . GLY A 1 316 ? -1.587 42.690 50.392 1.00 6.03 364 GLY A CA 1
ATOM 2504 C C . GLY A 1 316 ? -2.217 43.883 49.701 1.00 5.25 364 GLY A C 1
ATOM 2505 O O . GLY A 1 316 ? -1.814 45.027 49.927 1.00 4.98 364 GLY A O 1
ATOM 2506 N N . TYR A 1 317 ? -3.213 43.611 48.862 1.00 5.29 365 TYR A N 1
ATOM 2507 C CA . TYR A 1 317 ? -3.928 44.661 48.141 1.00 5.35 365 TYR A CA 1
ATOM 2508 C C . TYR A 1 317 ? -5.408 44.358 48.025 1.00 6.24 365 TYR A C 1
ATOM 2509 O O . TYR A 1 317 ? -5.818 43.197 47.981 1.00 5.57 365 TYR A O 1
ATOM 2518 N N . GLN A 1 318 ? -6.210 45.415 47.976 1.00 6.14 366 GLN A N 1
ATOM 2519 C CA . GLN A 1 318 ? -7.635 45.246 47.761 1.00 6.45 366 GLN A CA 1
ATOM 2520 C C . GLN A 1 318 ? -7.677 44.951 46.262 1.00 5.92 366 GLN A C 1
ATOM 2521 O O . GLN A 1 318 ? -6.709 45.231 45.545 1.00 7.10 366 GLN A O 1
ATOM 2527 N N . LEU A 1 319 ? -8.782 44.402 45.777 1.00 5.74 367 LEU A N 1
ATOM 2528 C CA . LEU A 1 319 ? -8.883 44.082 44.360 1.00 7.29 367 LEU A CA 1
ATOM 2529 C C . LEU A 1 319 ? -8.808 45.316 43.460 1.00 7.99 367 LEU A C 1
ATOM 2530 O O . LEU A 1 319 ? -8.456 45.203 42.286 1.00 8.50 367 LEU A O 1
ATOM 2535 N N . ASN A 1 320 ? -9.119 46.491 44.005 1.00 8.11 368 ASN A N 1
ATOM 2536 C CA . ASN A 1 320 ? -9.049 47.715 43.210 1.00 8.65 368 ASN A CA 1
ATOM 2537 C C . ASN A 1 320 ? -7.647 48.320 43.210 1.00 8.53 368 ASN A C 1
ATOM 2538 O O . ASN A 1 320 ? -7.423 49.382 42.630 1.00 10.67 368 ASN A O 1
ATOM 2543 N N . GLY A 1 321 ? -6.703 47.648 43.864 1.00 7.21 369 GLY A N 1
ATOM 2544 C CA . GLY A 1 321 ? -5.339 48.148 43.889 1.00 8.83 369 GLY A CA 1
ATOM 2545 C C . GLY A 1 321 ? -4.905 48.906 45.131 1.00 8.40 369 GLY A C 1
ATOM 2546 O O . GLY A 1 321 ? -3.712 49.153 45.309 1.00 9.06 369 GLY A O 1
ATOM 2547 N N . SER A 1 322 ? -5.848 49.296 45.984 1.00 8.74 370 SER A N 1
ATOM 2548 C CA . SER A 1 322 ? -5.479 50.014 47.200 1.00 9.36 370 SER A CA 1
ATOM 2549 C C . SER A 1 322 ? -4.722 49.055 48.115 1.00 8.99 370 SER A C 1
ATOM 2550 O O . SER A 1 322 ? -4.918 47.840 48.056 1.00 9.21 370 SER A O 1
ATOM 2553 N N . ASN A 1 323 ? -3.862 49.605 48.962 1.00 8.41 371 ASN A N 1
ATOM 2554 C CA . ASN A 1 323 ? -3.021 48.806 49.849 1.00 7.97 371 ASN A CA 1
ATOM 2555 C C . ASN A 1 323 ? -3.631 48.232 51.119 1.00 7.79 371 ASN A C 1
ATOM 2556 O O . ASN A 1 323 ? -4.466 48.863 51.773 1.00 7.68 371 ASN A O 1
ATOM 2561 N N . ILE A 1 324 ? -3.186 47.023 51.456 1.00 6.68 372 ILE A N 1
ATOM 2562 C CA . ILE A 1 324 ? -3.571 46.355 52.695 1.00 6.69 372 ILE A CA 1
ATOM 2563 C C . ILE A 1 324 ? -2.259 46.204 53.466 1.00 6.23 372 ILE A C 1
ATOM 2564 O O . ILE A 1 324 ? -2.193 46.498 54.660 1.00 7.40 372 ILE A O 1
ATOM 2569 N N . GLY A 1 325 ? -1.213 45.767 52.761 1.00 5.92 373 GLY A N 1
ATOM 2570 C CA . GLY A 1 325 ? 0.094 45.566 53.373 1.00 5.65 373 GLY A CA 1
ATOM 2571 C C . GLY A 1 325 ? 0.990 46.790 53.480 1.00 5.54 373 GLY A C 1
ATOM 2572 O O . GLY A 1 325 ? 0.657 47.867 52.979 1.00 6.00 373 GLY A O 1
ATOM 2573 N N . SER A 1 326 ? 2.150 46.606 54.110 1.00 5.94 374 SER A N 1
ATOM 2574 C CA . SER A 1 326 ? 3.097 47.699 54.338 1.00 6.63 374 SER A CA 1
ATOM 2575 C C . SER A 1 326 ? 4.547 47.452 53.935 1.00 6.37 374 SER A C 1
ATOM 2576 O O . SER A 1 326 ? 5.333 48.397 53.878 1.00 7.96 374 SER A O 1
ATOM 2579 N N . TYR A 1 327 ? 4.922 46.204 53.677 1.00 7.07 375 TYR A N 1
ATOM 2580 C CA . TYR A 1 327 ? 6.314 45.936 53.339 1.00 5.62 375 TYR A CA 1
ATOM 2581 C C . TYR A 1 327 ? 6.494 44.859 52.276 1.00 6.13 375 TYR A C 1
ATOM 2582 O O . TYR A 1 327 ? 5.572 44.096 51.989 1.00 4.82 375 TYR A O 1
ATOM 2591 N N . PRO A 1 328 ? 7.694 44.786 51.676 1.00 6.06 376 PRO A N 1
ATOM 2592 C CA . PRO A 1 328 ? 7.973 43.794 50.637 1.00 6.27 376 PRO A CA 1
ATOM 2593 C C . PRO A 1 328 ? 8.441 42.447 51.176 1.00 5.05 376 PRO A C 1
ATOM 2594 O O . PRO A 1 328 ? 9.451 42.361 51.877 1.00 6.34 376 PRO A O 1
ATOM 2598 N N . THR A 1 329 ? 7.690 41.398 50.859 1.00 5.04 377 THR A N 1
ATOM 2599 C CA . THR A 1 329 ? 8.053 40.051 51.279 1.00 5.24 377 THR A CA 1
ATOM 2600 C C . THR A 1 329 ? 8.026 39.208 50.002 1.00 5.63 377 THR A C 1
ATOM 2601 O O . THR A 1 329 ? 7.190 39.426 49.124 1.00 5.90 377 THR A O 1
ATOM 2605 N N . ALA A 1 330 ? 8.946 38.256 49.895 1.00 5.49 378 ALA A N 1
ATOM 2606 C CA . ALA A 1 330 ? 9.077 37.456 48.678 1.00 4.60 378 ALA A CA 1
ATOM 2607 C C . ALA A 1 330 ? 7.866 36.702 48.143 1.00 4.31 378 ALA A C 1
ATOM 2608 O O . ALA A 1 330 ? 7.736 36.542 46.924 1.00 5.29 378 ALA A O 1
ATOM 2610 N N . VAL A 1 331 ? 6.973 36.230 49.009 1.00 4.35 379 VAL A N 1
ATOM 2611 C CA . VAL A 1 331 ? 5.827 35.498 48.482 1.00 5.35 379 VAL A CA 1
ATOM 2612 C C . VAL A 1 331 ? 4.947 36.427 47.634 1.00 4.72 379 VAL A C 1
ATOM 2613 O O . VAL A 1 331 ? 4.187 35.963 46.781 1.00 5.54 379 VAL A O 1
ATOM 2617 N N . PHE A 1 332 ? 5.068 37.736 47.853 1.00 4.95 380 PHE A N 1
ATOM 2618 C CA . PHE A 1 332 ? 4.324 38.709 47.053 1.00 4.66 380 PHE A CA 1
ATOM 2619 C C . PHE A 1 332 ? 5.199 39.219 45.901 1.00 4.67 380 PHE A C 1
ATOM 2620 O O . PHE A 1 332 ? 4.796 39.177 44.733 1.00 4.50 380 PHE A O 1
ATOM 2628 N N . VAL A 1 333 ? 6.400 39.684 46.232 1.00 5.52 381 VAL A N 1
ATOM 2629 C CA . VAL A 1 333 ? 7.305 40.234 45.229 1.00 5.32 381 VAL A CA 1
ATOM 2630 C C . VAL A 1 333 ? 7.696 39.289 44.104 1.00 5.48 381 VAL A C 1
ATOM 2631 O O . VAL A 1 333 ? 7.522 39.602 42.926 1.00 5.73 381 VAL A O 1
ATOM 2635 N N . SER A 1 334 ? 8.221 38.126 44.459 1.00 5.13 382 SER A N 1
ATOM 2636 C CA . SER A 1 334 ? 8.688 37.199 43.445 1.00 5.04 382 SER A CA 1
ATOM 2637 C C . SER A 1 334 ? 7.657 36.755 42.408 1.00 5.12 382 SER A C 1
ATOM 2638 O O . SER A 1 334 ? 7.965 36.716 41.216 1.00 5.48 382 SER A O 1
ATOM 2641 N N . PRO A 1 335 ? 6.425 36.418 42.828 1.00 5.14 383 PRO A N 1
ATOM 2642 C CA . PRO A 1 335 ? 5.451 36.009 41.809 1.00 5.11 383 PRO A CA 1
ATOM 2643 C C . PRO A 1 335 ? 5.110 37.170 40.862 1.00 5.43 383 PRO A C 1
ATOM 2644 O O . PRO A 1 335 ? 4.813 36.950 39.687 1.00 5.71 383 PRO A O 1
ATOM 2648 N N . PHE A 1 336 ? 5.154 38.401 41.369 1.00 4.40 384 PHE A N 1
ATOM 2649 C CA . PHE A 1 336 ? 4.878 39.566 40.529 1.00 5.64 384 PHE A CA 1
ATOM 2650 C C . PHE A 1 336 ? 5.966 39.672 39.466 1.00 6.69 384 PHE A C 1
ATOM 2651 O O . PHE A 1 336 ? 5.698 40.065 38.329 1.00 8.26 384 PHE A O 1
ATOM 2659 N N . ILE A 1 337 ? 7.195 39.328 39.838 1.00 6.04 385 ILE A N 1
ATOM 2660 C CA . ILE A 1 337 ? 8.303 39.376 38.890 1.00 6.24 385 ILE A CA 1
ATOM 2661 C C . ILE A 1 337 ? 8.116 38.257 37.868 1.00 6.57 385 ILE A C 1
ATOM 2662 O O . ILE A 1 337 ? 8.271 38.470 36.664 1.00 7.11 385 ILE A O 1
ATOM 2667 N N . ALA A 1 338 ? 7.764 37.065 38.345 1.00 6.78 386 ALA A N 1
ATOM 2668 C CA . ALA A 1 338 ? 7.559 35.925 37.455 1.00 6.18 386 ALA A CA 1
ATOM 2669 C C . ALA A 1 338 ? 6.459 36.205 36.431 1.00 5.98 386 ALA A C 1
ATOM 2670 O O . ALA A 1 338 ? 6.567 35.819 35.265 1.00 6.88 386 ALA A O 1
ATOM 2672 N N . ALA A 1 339 ? 5.402 36.880 36.870 1.00 7.44 387 ALA A N 1
ATOM 2673 C CA . ALA A 1 339 ? 4.286 37.200 35.989 1.00 6.55 387 ALA A CA 1
ATOM 2674 C C . ALA A 1 339 ? 4.688 38.157 34.874 1.00 7.23 387 ALA A C 1
ATOM 2675 O O . ALA A 1 339 ? 3.962 38.306 33.888 1.00 7.84 387 ALA A O 1
ATOM 2677 N N . SER A 1 340 ? 5.851 38.786 35.026 1.00 6.18 388 SER A N 1
ATOM 2678 C CA . SER A 1 340 ? 6.343 39.771 34.060 1.00 8.32 388 SER A CA 1
ATOM 2679 C C . SER A 1 340 ? 7.271 39.230 32.972 1.00 9.13 388 SER A C 1
ATOM 2680 O O . SER A 1 340 ? 7.675 39.974 32.071 1.00 9.48 388 SER A O 1
ATOM 2683 N N . ILE A 1 341 ? 7.596 37.946 33.031 1.00 8.45 389 ILE A N 1
ATOM 2684 C CA . ILE A 1 341 ? 8.528 37.365 32.065 1.00 8.33 389 ILE A CA 1
ATOM 2685 C C . ILE A 1 341 ? 8.039 37.067 30.650 1.00 9.48 389 ILE A C 1
ATOM 2686 O O . ILE A 1 341 ? 8.837 36.646 29.810 1.00 10.96 389 ILE A O 1
ATOM 2691 N N . THR A 1 342 ? 6.758 37.279 30.364 1.00 9.35 390 THR A N 1
ATOM 2692 C CA . THR A 1 342 ? 6.253 36.974 29.023 1.00 10.14 390 THR A CA 1
ATOM 2693 C C . THR A 1 342 ? 6.346 38.128 28.029 1.00 10.50 390 THR A C 1
ATOM 2694 O O . THR A 1 342 ? 5.990 37.970 26.862 1.00 11.03 390 THR A O 1
ATOM 2698 N N . SER A 1 343 ? 6.814 39.282 28.490 1.00 9.77 391 SER A N 1
ATOM 2699 C CA . SER A 1 343 ? 6.970 40.450 27.625 1.00 11.95 391 SER A CA 1
ATOM 2700 C C . SER A 1 343 ? 8.394 40.977 27.769 1.00 11.45 391 SER A C 1
ATOM 2701 O O . SER A 1 343 ? 8.815 41.359 28.862 1.00 11.54 391 SER A O 1
ATOM 2704 N N . SER A 1 344 ? 9.137 40.994 26.664 1.00 12.53 392 SER A N 1
ATOM 2705 C CA . SER A 1 344 ? 10.522 41.452 26.693 1.00 12.72 392 SER A CA 1
ATOM 2706 C C . SER A 1 344 ? 10.679 42.909 27.114 1.00 12.04 392 SER A C 1
ATOM 2707 O O . SER A 1 344 ? 11.757 43.321 27.539 1.00 13.42 392 SER A O 1
ATOM 2710 N N . ASN A 1 345 ? 9.610 43.690 27.003 1.00 12.20 393 ASN A N 1
ATOM 2711 C CA . ASN A 1 345 ? 9.675 45.090 27.400 1.00 13.85 393 ASN A CA 1
ATOM 2712 C C . ASN A 1 345 ? 9.748 45.230 28.923 1.00 12.61 393 ASN A C 1
ATOM 2713 O O . ASN A 1 345 ? 9.868 46.336 29.445 1.00 13.43 393 ASN A O 1
ATOM 2718 N N . ASN A 1 346 ? 9.678 44.104 29.631 1.00 11.28 394 ASN A N 1
ATOM 2719 C CA . ASN A 1 346 ? 9.753 44.118 31.094 1.00 10.05 394 ASN A CA 1
ATOM 2720 C C . ASN A 1 346 ? 11.140 43.725 31.595 1.00 10.22 394 ASN A C 1
ATOM 2721 O O . ASN A 1 346 ? 11.317 43.453 32.782 1.00 9.21 394 ASN A O 1
ATOM 2726 N N . GLN A 1 347 ? 12.126 43.702 30.702 1.00 9.33 395 GLN A N 1
ATOM 2727 C CA . GLN A 1 347 ? 13.477 43.298 31.086 1.00 10.17 395 GLN A CA 1
ATOM 2728 C C . GLN A 1 347 ? 14.063 44.030 32.293 1.00 10.38 395 GLN A C 1
ATOM 2729 O O . GLN A 1 347 ? 14.586 43.396 33.210 1.00 9.69 395 GLN A O 1
ATOM 2735 N N . LYS A 1 348 ? 13.986 45.358 32.300 1.00 10.18 396 LYS A N 1
ATOM 2736 C CA . LYS A 1 348 ? 14.534 46.131 33.411 1.00 11.09 396 LYS A CA 1
ATOM 2737 C C . LYS A 1 348 ? 13.863 45.769 34.736 1.00 9.69 396 LYS A C 1
ATOM 2738 O O . LYS A 1 348 ? 14.529 45.631 35.762 1.00 9.80 396 LYS A O 1
ATOM 2744 N N . TRP A 1 349 ? 12.544 45.615 34.702 1.00 9.76 397 TRP A N 1
ATOM 2745 C CA . TRP A 1 349 ? 11.770 45.258 35.887 1.00 9.59 397 TRP A CA 1
ATOM 2746 C C . TRP A 1 349 ? 12.149 43.859 36.370 1.00 9.49 397 TRP A C 1
ATOM 2747 O O . TRP A 1 349 ? 12.299 43.625 37.572 1.00 9.56 397 TRP A O 1
ATOM 2758 N N . VAL A 1 350 ? 12.312 42.932 35.432 1.00 8.78 398 VAL A N 1
ATOM 2759 C CA . VAL A 1 350 ? 12.689 41.567 35.781 1.00 8.76 398 VAL A CA 1
ATOM 2760 C C . VAL A 1 350 ? 14.083 41.546 36.412 1.00 9.34 398 VAL A C 1
ATOM 2761 O O . VAL A 1 350 ? 14.316 40.834 37.388 1.00 9.26 398 VAL A O 1
ATOM 2765 N N . ASN A 1 351 ? 15.007 42.331 35.862 1.00 8.96 399 ASN A N 1
ATOM 2766 C CA . ASN A 1 351 ? 16.361 42.395 36.405 1.00 8.83 399 ASN A CA 1
ATOM 2767 C C . ASN A 1 351 ? 16.349 42.970 37.821 1.00 7.90 399 ASN A C 1
ATOM 2768 O O . ASN A 1 351 ? 17.036 42.465 38.709 1.00 8.73 399 ASN A O 1
ATOM 2773 N N . SER A 1 352 ? 15.563 44.024 38.032 1.00 8.46 400 SER A N 1
ATOM 2774 C CA . SER A 1 352 ? 15.462 44.645 39.350 1.00 8.90 400 SER A CA 1
ATOM 2775 C C . SER A 1 352 ? 14.824 43.664 40.329 1.00 8.68 400 SER A C 1
ATOM 2776 O O . SER A 1 352 ? 15.221 43.583 41.495 1.00 9.46 400 SER A O 1
ATOM 2779 N N . GLY A 1 353 ? 13.829 42.926 39.847 1.00 7.98 401 GLY A N 1
ATOM 2780 C CA . GLY A 1 353 ? 13.154 41.951 40.686 1.00 8.16 401 GLY A CA 1
ATOM 2781 C C . GLY A 1 353 ? 14.112 40.859 41.116 1.00 7.31 401 GLY A C 1
ATOM 2782 O O . GLY A 1 353 ? 14.100 40.418 42.270 1.00 7.17 401 GLY A O 1
ATOM 2783 N N . TRP A 1 354 ? 14.948 40.416 40.181 1.00 6.61 402 TRP A N 1
ATOM 2784 C CA . TRP A 1 354 ? 15.926 39.382 40.475 1.00 7.56 402 TRP A CA 1
ATOM 2785 C C . TRP A 1 354 ? 16.880 39.873 41.560 1.00 8.07 402 TRP A C 1
ATOM 2786 O O . TRP A 1 354 ? 17.161 39.156 42.523 1.00 7.92 402 TRP A O 1
ATOM 2797 N N . ASP A 1 355 ? 17.365 41.104 41.416 1.00 8.31 403 ASP A N 1
ATOM 2798 C CA . ASP A 1 355 ? 18.281 41.665 42.403 1.00 8.46 403 ASP A CA 1
ATOM 2799 C C . ASP A 1 355 ? 17.652 41.686 43.792 1.00 8.06 403 ASP A C 1
ATOM 2800 O O . ASP A 1 355 ? 18.324 41.436 44.793 1.00 8.74 403 ASP A O 1
ATOM 2805 N N . TRP A 1 356 ? 16.356 41.978 43.847 1.00 7.06 404 TRP A N 1
ATOM 2806 C CA . TRP A 1 356 ? 15.655 42.044 45.121 1.00 7.37 404 TRP A CA 1
ATOM 2807 C C . TRP A 1 356 ? 15.465 40.677 45.785 1.00 6.73 404 TRP A C 1
ATOM 2808 O O . TRP A 1 356 ? 15.678 40.531 46.987 1.00 6.59 404 TRP A O 1
ATOM 2819 N N . MET A 1 357 ? 15.079 39.679 44.996 1.00 6.71 405 MET A N 1
ATOM 2820 C CA . MET A 1 357 ? 14.804 38.343 45.525 1.00 7.20 405 MET A CA 1
ATOM 2821 C C . MET A 1 357 ? 15.966 37.366 45.697 1.00 7.58 405 MET A C 1
ATOM 2822 O O . MET A 1 357 ? 15.919 36.516 46.584 1.00 7.07 405 MET A O 1
ATOM 2827 N N . LYS A 1 358 ? 16.993 37.476 44.856 1.00 8.54 406 LYS A N 1
ATOM 2828 C CA . LYS A 1 358 ? 18.117 36.536 44.878 1.00 8.68 406 LYS A CA 1
ATOM 2829 C C . LYS A 1 358 ? 18.702 36.125 46.226 1.00 8.84 406 LYS A C 1
ATOM 2830 O O . LYS A 1 358 ? 19.059 34.962 46.408 1.00 8.46 406 LYS A O 1
ATOM 2836 N N . ASN A 1 359 ? 18.806 37.061 47.164 1.00 8.64 407 ASN A N 1
ATOM 2837 C CA . ASN A 1 359 ? 19.355 36.752 48.482 1.00 9.79 407 ASN A CA 1
ATOM 2838 C C . ASN A 1 359 ? 18.396 37.125 49.602 1.00 9.24 407 ASN A C 1
ATOM 2839 O O . ASN A 1 359 ? 18.815 37.283 50.747 1.00 10.26 407 ASN A O 1
ATOM 2844 N N . LYS A 1 360 ? 17.111 37.250 49.279 1.00 8.32 408 LYS A N 1
ATOM 2845 C CA . LYS A 1 360 ? 16.111 37.636 50.272 1.00 7.65 408 LYS A CA 1
ATOM 2846 C C . LYS A 1 360 ? 15.680 36.479 51.172 1.00 6.50 408 LYS A C 1
ATOM 2847 O O . LYS A 1 360 ? 14.973 35.574 50.736 1.00 6.55 408 LYS A O 1
ATOM 2853 N N . ARG A 1 361 ? 16.108 36.524 52.431 1.00 6.92 409 ARG A N 1
ATOM 2854 C CA . ARG A 1 361 ? 15.780 35.487 53.406 1.00 7.27 409 ARG A CA 1
ATOM 2855 C C . ARG A 1 361 ? 14.941 36.096 54.525 1.00 7.31 409 ARG A C 1
ATOM 2856 O O . ARG A 1 361 ? 15.290 37.146 55.070 1.00 9.53 409 ARG A O 1
ATOM 2864 N N . GLU A 1 362 ? 13.836 35.439 54.867 1.00 7.07 410 GLU A N 1
ATOM 2865 C CA . GLU A 1 362 ? 12.950 35.952 55.908 1.00 7.07 410 GLU A CA 1
ATOM 2866 C C . GLU A 1 362 ? 12.318 34.870 56.783 1.00 8.25 410 GLU A C 1
ATOM 2867 O O . GLU A 1 362 ? 12.532 34.839 57.993 1.00 9.95 410 GLU A O 1
ATOM 2873 N N . ARG A 1 363 ? 11.525 33.997 56.171 1.00 8.07 411 ARG A N 1
ATOM 2874 C CA . ARG A 1 363 ? 10.869 32.920 56.906 1.00 8.95 411 ARG A CA 1
ATOM 2875 C C . ARG A 1 363 ? 10.419 31.792 55.987 1.00 8.31 411 ARG A C 1
ATOM 2876 O O . ARG A 1 363 ? 10.571 31.876 54.771 1.00 7.59 411 ARG A O 1
ATOM 2884 N N . TYR A 1 364 ? 9.854 30.744 56.578 1.00 6.55 412 TYR A N 1
ATOM 2885 C CA . TYR A 1 364 ? 9.396 29.577 55.831 1.00 5.02 412 TYR A CA 1
ATOM 2886 C C . TYR A 1 364 ? 8.574 29.853 54.576 1.00 5.69 412 TYR A C 1
ATOM 2887 O O . TYR A 1 364 ? 8.925 29.411 53.485 1.00 4.99 412 TYR A O 1
ATOM 2896 N N . PHE A 1 365 ? 7.478 30.580 54.741 1.00 5.30 413 PHE A N 1
ATOM 2897 C CA . PHE A 1 365 ? 6.569 30.841 53.635 1.00 5.15 413 PHE A CA 1
ATOM 2898 C C . PHE A 1 365 ? 7.185 31.604 52.473 1.00 5.08 413 PHE A C 1
ATOM 2899 O O . PHE A 1 365 ? 7.171 31.124 51.339 1.00 5.40 413 PHE A O 1
ATOM 2907 N N . SER A 1 366 ? 7.728 32.786 52.736 1.00 4.56 414 SER A N 1
ATOM 2908 C CA . SER A 1 366 ? 8.330 33.556 51.658 1.00 3.87 414 SER A CA 1
ATOM 2909 C C . SER A 1 366 ? 9.586 32.906 51.083 1.00 4.62 414 SER A C 1
ATOM 2910 O O . SER A 1 366 ? 9.775 32.914 49.870 1.00 5.89 414 SER A O 1
ATOM 2913 N N . ASP A 1 367 ? 10.435 32.338 51.936 1.00 4.63 415 ASP A N 1
ATOM 2914 C CA . ASP A 1 367 ? 11.658 31.700 51.451 1.00 4.88 415 ASP A CA 1
ATOM 2915 C C . ASP A 1 367 ? 11.351 30.511 50.546 1.00 5.19 415 ASP A C 1
ATOM 2916 O O . ASP A 1 367 ? 11.964 30.347 49.491 1.00 4.26 415 ASP A O 1
ATOM 2921 N N . SER A 1 368 ? 10.406 29.673 50.960 1.00 5.31 416 SER A N 1
ATOM 2922 C CA . SER A 1 368 ? 10.051 28.499 50.168 1.00 4.23 416 SER A CA 1
ATOM 2923 C C . SER A 1 368 ? 9.465 28.873 48.817 1.00 4.39 416 SER A C 1
ATOM 2924 O O . SER A 1 368 ? 9.874 28.334 47.786 1.00 4.82 416 SER A O 1
ATOM 2927 N N . TYR A 1 369 ? 8.509 29.795 48.806 1.00 4.79 417 TYR A N 1
ATOM 2928 C CA . TYR A 1 369 ? 7.920 30.175 47.534 1.00 4.26 417 TYR A CA 1
ATOM 2929 C C . TYR A 1 369 ? 8.915 30.978 46.702 1.00 5.00 417 TYR A C 1
ATOM 2930 O O . TYR A 1 369 ? 8.865 30.948 45.471 1.00 5.56 417 TYR A O 1
ATOM 2939 N N . ASN A 1 370 ? 9.825 31.687 47.367 1.00 4.76 418 ASN A N 1
ATOM 2940 C CA . ASN A 1 370 ? 10.830 32.467 46.650 1.00 4.99 418 ASN A CA 1
ATOM 2941 C C . ASN A 1 370 ? 11.761 31.511 45.908 1.00 5.79 418 ASN A C 1
ATOM 2942 O O . ASN A 1 370 ? 12.097 31.743 44.744 1.00 5.09 418 ASN A O 1
ATOM 2947 N N . LEU A 1 371 ? 12.165 30.431 46.571 1.00 4.99 419 LEU A N 1
ATOM 2948 C CA . LEU A 1 371 ? 13.050 29.458 45.944 1.00 5.31 419 LEU A CA 1
ATOM 2949 C C . LEU A 1 371 ? 12.363 28.819 44.738 1.00 5.51 419 LEU A C 1
ATOM 2950 O O . LEU A 1 371 ? 12.992 28.614 43.701 1.00 5.03 419 LEU A O 1
ATOM 2955 N N . LEU A 1 372 ? 11.077 28.507 44.865 1.00 4.63 420 LEU A N 1
ATOM 2956 C CA . LEU A 1 372 ? 10.346 27.919 43.744 1.00 4.76 420 LEU A CA 1
ATOM 2957 C C . LEU A 1 372 ? 10.299 28.910 42.587 1.00 5.84 420 LEU A C 1
ATOM 2958 O O . LEU A 1 372 ? 10.495 28.541 41.429 1.00 6.10 420 LEU A O 1
ATOM 2963 N N . THR A 1 373 ? 10.036 30.175 42.901 1.00 4.90 421 THR A N 1
ATOM 2964 C CA . THR A 1 373 ? 9.969 31.201 41.871 1.00 5.11 421 THR A CA 1
ATOM 2965 C C . THR A 1 373 ? 11.327 31.374 41.201 1.00 5.73 421 THR A C 1
ATOM 2966 O O . THR A 1 373 ? 11.409 31.480 39.976 1.00 6.29 421 THR A O 1
ATOM 2970 N N . MET A 1 374 ? 12.389 31.394 42.004 1.00 5.28 422 MET A N 1
ATOM 2971 C CA . MET A 1 374 ? 13.747 31.542 41.482 1.00 5.06 422 MET A CA 1
ATOM 2972 C C . MET A 1 374 ? 14.102 30.371 40.566 1.00 5.56 422 MET A C 1
ATOM 2973 O O . MET A 1 374 ? 14.720 30.558 39.515 1.00 6.68 422 MET A O 1
ATOM 2978 N N . LEU A 1 375 ? 13.714 29.163 40.961 1.00 4.99 423 LEU A N 1
ATOM 2979 C CA . LEU A 1 375 ? 13.986 27.991 40.139 1.00 5.74 423 LEU A CA 1
ATOM 2980 C C . LEU A 1 375 ? 13.291 28.144 38.791 1.00 6.36 423 LEU A C 1
ATOM 2981 O O . LEU A 1 375 ? 13.865 27.835 37.743 1.00 7.24 423 LEU A O 1
ATOM 2986 N N . PHE A 1 376 ? 12.061 28.646 38.810 1.00 5.91 424 PHE A N 1
ATOM 2987 C CA . PHE A 1 376 ? 11.331 28.814 37.567 1.00 5.80 424 PHE A CA 1
ATOM 2988 C C . PHE A 1 376 ? 11.871 29.920 36.666 1.00 6.87 424 PHE A C 1
ATOM 2989 O O . PHE A 1 376 ? 12.102 29.690 35.478 1.00 7.04 424 PHE A O 1
ATOM 2997 N N . ILE A 1 377 ? 12.084 31.116 37.209 1.00 6.93 425 ILE A N 1
ATOM 2998 C CA . ILE A 1 377 ? 12.550 32.205 36.358 1.00 7.06 425 ILE A CA 1
ATOM 2999 C C . ILE A 1 377 ? 13.987 32.091 35.866 1.00 8.22 425 ILE A C 1
ATOM 3000 O O . ILE A 1 377 ? 14.396 32.850 34.984 1.00 9.05 425 ILE A O 1
ATOM 3005 N N . THR A 1 378 ? 14.751 31.151 36.418 1.00 7.11 426 THR A N 1
ATOM 3006 C CA . THR A 1 378 ? 16.128 30.950 35.967 1.00 7.50 426 THR A CA 1
ATOM 3007 C C . THR A 1 378 ? 16.171 29.796 34.966 1.00 8.10 426 THR A C 1
ATOM 3008 O O . THR A 1 378 ? 17.233 29.452 34.446 1.00 8.36 426 THR A O 1
ATOM 3012 N N . GLY A 1 379 ? 15.006 29.207 34.699 1.00 7.72 427 GLY A N 1
ATOM 3013 C CA . GLY A 1 379 ? 14.909 28.106 33.755 1.00 8.54 427 GLY A CA 1
ATOM 3014 C C . GLY A 1 379 ? 15.285 26.757 34.337 1.00 8.49 427 GLY A C 1
ATOM 3015 O O . GLY A 1 379 ? 15.414 25.769 33.611 1.00 8.79 427 GLY A O 1
ATOM 3016 N N . ASN A 1 380 ? 15.442 26.699 35.653 1.00 7.12 428 ASN A N 1
ATOM 3017 C CA . ASN A 1 380 ? 15.829 25.452 36.287 1.00 7.74 428 ASN A CA 1
ATOM 3018 C C . ASN A 1 380 ? 14.683 24.557 36.727 1.00 7.31 428 ASN A C 1
ATOM 3019 O O . ASN A 1 380 ? 14.902 23.489 37.295 1.00 8.70 428 ASN A O 1
ATOM 3024 N N . TRP A 1 381 ? 13.458 25.002 36.467 1.00 7.37 429 TRP A N 1
ATOM 3025 C CA . TRP A 1 381 ? 12.292 24.185 36.756 1.00 7.14 429 TRP A CA 1
ATOM 3026 C C . TRP A 1 381 ? 11.904 23.707 35.359 1.00 8.45 429 TRP A C 1
ATOM 3027 O O . TRP A 1 381 ? 11.199 24.403 34.621 1.00 8.44 429 TRP A O 1
ATOM 3038 N N . TRP A 1 382 ? 12.407 22.531 34.994 1.00 8.47 430 TRP A N 1
ATOM 3039 C CA . TRP A 1 382 ? 12.146 21.943 33.688 1.00 8.18 430 TRP A CA 1
ATOM 3040 C C . TRP A 1 382 ? 10.764 21.315 33.593 1.00 9.29 430 TRP A C 1
ATOM 3041 O O . TRP A 1 382 ? 10.075 21.124 34.597 1.00 8.60 430 TRP A O 1
ATOM 3052 N N . LYS A 1 383 ? 10.378 20.980 32.368 1.00 9.76 431 LYS A N 1
ATOM 3053 C CA . LYS A 1 383 ? 9.073 20.411 32.078 1.00 10.84 431 LYS A CA 1
ATOM 3054 C C . LYS A 1 383 ? 9.043 18.886 32.000 1.00 10.51 431 LYS A C 1
ATOM 3055 O O . LYS A 1 383 ? 9.756 18.283 31.198 1.00 11.12 431 LYS A O 1
ATOM 3061 N N . PRO A 1 384 ? 8.224 18.239 32.845 1.00 10.88 432 PRO A N 1
ATOM 3062 C CA . PRO A 1 384 ? 8.140 16.777 32.814 1.00 11.12 432 PRO A CA 1
ATOM 3063 C C . PRO A 1 384 ? 7.179 16.334 31.710 1.00 11.72 432 PRO A C 1
ATOM 3064 O O . PRO A 1 384 ? 6.023 16.753 31.680 1.00 11.69 432 PRO A O 1
ATOM 3068 N N . VAL A 1 385 ? 7.667 15.502 30.794 1.00 12.65 433 VAL A N 1
ATOM 3069 C CA . VAL A 1 385 ? 6.843 15.007 29.695 1.00 14.18 433 VAL A CA 1
ATOM 3070 C C . VAL A 1 385 ? 6.948 13.487 29.627 1.00 15.01 433 VAL A C 1
ATOM 3071 O O . VAL A 1 385 ? 7.994 12.918 29.934 1.00 14.56 433 VAL A O 1
ATOM 3075 N N . PRO A 1 386 ? 5.859 12.809 29.230 1.00 17.10 434 PRO A N 1
ATOM 3076 C CA . PRO A 1 386 ? 5.829 11.346 29.125 1.00 19.09 434 PRO A CA 1
ATOM 3077 C C . PRO A 1 386 ? 7.017 10.759 28.366 1.00 21.28 434 PRO A C 1
ATOM 3078 O O . PRO A 1 386 ? 7.608 9.782 28.873 1.00 23.18 434 PRO A O 1
ATOM 3083 N N . ALA B 1 1 ? 53.466 64.198 40.009 1.00 18.94 49 ALA B N 1
ATOM 3084 C CA . ALA B 1 1 ? 54.354 63.943 38.839 1.00 18.91 49 ALA B CA 1
ATOM 3085 C C . ALA B 1 1 ? 53.531 63.780 37.567 1.00 18.78 49 ALA B C 1
ATOM 3086 O O . ALA B 1 1 ? 52.329 63.515 37.622 1.00 19.02 49 ALA B O 1
ATOM 3088 N N . LYS B 1 2 ? 54.188 63.947 36.424 1.00 18.49 50 LYS B N 1
ATOM 3089 C CA . LYS B 1 2 ? 53.534 63.818 35.127 1.00 17.92 50 LYS B CA 1
ATOM 3090 C C . LYS B 1 2 ? 52.414 64.835 34.922 1.00 16.48 50 LYS B C 1
ATOM 3091 O O . LYS B 1 2 ? 51.483 64.595 34.154 1.00 17.01 50 LYS B O 1
ATOM 3097 N N . GLU B 1 3 ? 52.504 65.968 35.611 1.00 14.94 51 GLU B N 1
ATOM 3098 C CA . GLU B 1 3 ? 51.497 67.018 35.480 1.00 13.38 51 GLU B CA 1
ATOM 3099 C C . GLU B 1 3 ? 51.433 67.530 34.045 1.00 13.33 51 GLU B C 1
ATOM 3100 O O . GLU B 1 3 ? 52.466 67.774 33.421 1.00 13.52 51 GLU B O 1
ATOM 3106 N N . MET B 1 4 ? 50.221 67.695 33.526 1.00 12.15 52 MET B N 1
ATOM 3107 C CA . MET B 1 4 ? 50.041 68.208 32.175 1.00 12.91 52 MET B CA 1
ATOM 3108 C C . MET B 1 4 ? 49.712 69.697 32.233 1.00 12.29 52 MET B C 1
ATOM 3109 O O . MET B 1 4 ? 49.753 70.396 31.221 1.00 12.98 52 MET B O 1
ATOM 3114 N N . LYS B 1 5 ? 49.393 70.168 33.437 1.00 10.88 53 LYS B N 1
ATOM 3115 C CA . LYS B 1 5 ? 49.076 71.574 33.683 1.00 10.57 53 LYS B CA 1
ATOM 3116 C C . LYS B 1 5 ? 49.843 72.001 34.934 1.00 10.34 53 LYS B C 1
ATOM 3117 O O . LYS B 1 5 ? 49.254 72.474 35.909 1.00 10.08 53 LYS B O 1
ATOM 3123 N N . PRO B 1 6 ? 51.174 71.847 34.921 1.00 9.19 54 PRO B N 1
ATOM 3124 C CA . PRO B 1 6 ? 51.991 72.220 36.077 1.00 8.68 54 PRO B CA 1
ATOM 3125 C C . PRO B 1 6 ? 51.964 73.697 36.448 1.00 9.16 54 PRO B C 1
ATOM 3126 O O . PRO B 1 6 ? 51.980 74.570 35.580 1.00 9.51 54 PRO B O 1
ATOM 3130 N N . PHE B 1 7 ? 51.913 73.968 37.747 1.00 9.26 55 PHE B N 1
ATOM 3131 C CA . PHE B 1 7 ? 51.935 75.339 38.231 1.00 7.73 55 PHE B CA 1
ATOM 3132 C C 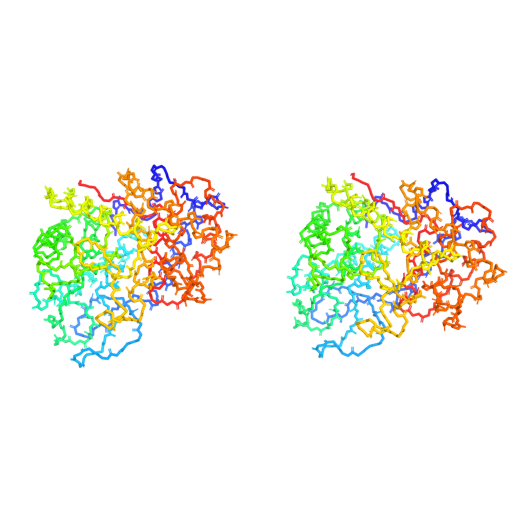. PHE B 1 7 ? 53.325 75.866 37.867 1.00 9.25 55 PHE B C 1
ATOM 3133 O O . PHE B 1 7 ? 54.319 75.163 38.038 1.00 9.16 55 PHE B O 1
ATOM 3141 N N . PRO B 1 8 ? 53.418 77.103 37.355 1.00 7.43 56 PRO B N 1
ATOM 3142 C CA . PRO B 1 8 ? 52.345 78.061 37.079 1.00 8.69 56 PRO B CA 1
ATOM 3143 C C . PRO B 1 8 ? 51.916 78.049 35.612 1.00 9.19 56 PRO B C 1
ATOM 3144 O O . PRO B 1 8 ? 52.758 78.000 34.715 1.00 10.70 56 PRO B O 1
ATOM 3148 N N . GLN B 1 9 ? 50.611 78.098 35.366 1.00 8.66 57 GLN B N 1
ATOM 3149 C CA . GLN B 1 9 ? 50.124 78.130 33.993 1.00 8.61 57 GLN B CA 1
ATOM 3150 C C . GLN B 1 9 ? 50.059 79.577 33.504 1.00 9.48 57 GLN B C 1
ATOM 3151 O O . GLN B 1 9 ? 50.040 79.830 32.296 1.00 9.10 57 GLN B O 1
ATOM 3157 N N . GLN B 1 10 ? 50.043 80.514 34.453 1.00 9.22 58 GLN B N 1
ATOM 3158 C CA . GLN B 1 10 ? 50.005 81.952 34.173 1.00 9.78 58 GLN B CA 1
ATOM 3159 C C . GLN B 1 10 ? 49.315 82.315 32.859 1.00 10.41 58 GLN B C 1
ATOM 3160 O O . GLN B 1 10 ? 49.928 82.873 31.944 1.00 12.44 58 GLN B O 1
ATOM 3166 N N . VAL B 1 11 ? 48.025 82.008 32.795 1.00 9.78 59 VAL B N 1
ATOM 3167 C CA . VAL B 1 11 ? 47.201 82.256 31.616 1.00 10.32 59 VAL B CA 1
ATOM 3168 C C . VAL B 1 11 ? 46.888 83.733 31.390 1.00 9.53 59 VAL B C 1
ATOM 3169 O O . VAL B 1 11 ? 46.862 84.527 32.329 1.00 9.76 59 VAL B O 1
ATOM 3173 N N . ASN B 1 12 ? 46.658 84.088 30.129 1.00 8.96 60 ASN B N 1
ATOM 3174 C CA . ASN B 1 12 ? 46.311 85.451 29.752 1.00 9.16 60 ASN B CA 1
ATOM 3175 C C . ASN B 1 12 ? 44.903 85.442 29.150 1.00 9.97 60 ASN B C 1
ATOM 3176 O O . ASN B 1 12 ? 44.740 85.403 27.932 1.00 11.71 60 ASN B O 1
ATOM 3181 N N . TYR B 1 13 ? 43.888 85.462 30.009 1.00 8.37 61 TYR B N 1
ATOM 3182 C CA . TYR B 1 13 ? 42.500 85.453 29.555 1.00 8.41 61 TYR B CA 1
ATOM 3183 C C . TYR B 1 13 ? 42.160 86.733 28.798 1.00 8.08 61 TYR B C 1
ATOM 3184 O O . TYR B 1 13 ? 42.596 87.821 29.169 1.00 8.80 61 TYR B O 1
ATOM 3193 N N . ALA B 1 14 ? 41.364 86.599 27.744 1.00 9.92 62 ALA B N 1
ATOM 3194 C CA . ALA B 1 14 ? 40.973 87.745 26.932 1.00 10.34 62 ALA B CA 1
ATOM 3195 C C . ALA B 1 14 ? 40.152 88.757 27.724 1.00 10.40 62 ALA B C 1
ATOM 3196 O O . ALA B 1 14 ? 39.257 88.381 28.482 1.00 10.73 62 ALA B O 1
ATOM 3198 N N . GLY B 1 15 ? 40.470 90.037 27.540 1.00 11.19 63 GLY B N 1
ATOM 3199 C CA . GLY B 1 15 ? 39.752 91.108 28.213 1.00 10.93 63 GLY B CA 1
ATOM 3200 C C . GLY B 1 15 ? 39.948 91.184 29.713 1.00 10.77 63 GLY B C 1
ATOM 3201 O O . GLY B 1 15 ? 39.165 91.829 30.412 1.00 11.89 63 GLY B O 1
ATOM 3202 N N . VAL B 1 16 ? 41.003 90.550 30.207 1.00 10.11 64 VAL B N 1
ATOM 3203 C CA . VAL B 1 16 ? 41.288 90.529 31.637 1.00 11.16 64 VAL B CA 1
ATOM 3204 C C . VAL B 1 16 ? 42.673 91.070 31.973 1.00 11.63 64 VAL B C 1
ATOM 3205 O O . VAL B 1 16 ? 43.646 90.795 31.267 1.00 13.10 64 VAL B O 1
ATOM 3209 N N . ILE B 1 17 ? 42.758 91.842 33.052 1.00 10.17 65 ILE B N 1
ATOM 3210 C CA . ILE B 1 17 ? 44.037 92.381 33.493 1.00 9.75 65 ILE B CA 1
ATOM 3211 C C . ILE B 1 17 ? 44.472 91.706 34.791 1.00 9.95 65 ILE B C 1
ATOM 3212 O O . ILE B 1 17 ? 43.644 91.201 35.552 1.00 9.43 65 ILE B O 1
ATOM 3217 N N . LYS B 1 18 ? 45.780 91.692 35.021 1.00 11.21 66 LYS B N 1
ATOM 3218 C CA . LYS B 1 18 ? 46.359 91.128 36.234 1.00 10.87 66 LYS B CA 1
ATOM 3219 C C . LYS B 1 18 ? 47.079 92.291 36.900 1.00 10.43 66 LYS B C 1
ATOM 3220 O O . LYS B 1 18 ? 47.284 93.334 36.276 1.00 11.02 66 LYS B O 1
ATOM 3226 N N . PRO B 1 19 ? 47.460 92.143 38.179 1.00 9.94 67 PRO B N 1
ATOM 3227 C CA . PRO B 1 19 ? 48.172 93.253 38.822 1.00 9.58 67 PRO B CA 1
ATOM 3228 C C . PRO B 1 19 ? 49.421 93.439 37.957 1.00 10.48 67 PRO B C 1
ATOM 3229 O O . PRO B 1 19 ? 50.096 92.456 37.644 1.00 10.28 67 PRO B O 1
ATOM 3233 N N . ASN B 1 20 ? 49.733 94.672 37.567 1.00 10.52 68 ASN B N 1
ATOM 3234 C CA . ASN B 1 20 ? 50.882 94.889 36.689 1.00 11.80 68 ASN B CA 1
ATOM 3235 C C . ASN B 1 20 ? 52.026 95.740 37.228 1.00 12.10 68 ASN B C 1
ATOM 3236 O O . ASN B 1 20 ? 52.891 96.167 36.460 1.00 13.57 68 ASN B O 1
ATOM 3241 N N . HIS B 1 21 ? 52.044 95.989 38.532 1.00 11.71 69 HIS B N 1
ATOM 3242 C CA . HIS B 1 21 ? 53.115 96.783 39.124 1.00 12.40 69 HIS B CA 1
ATOM 3243 C C . HIS B 1 21 ? 54.255 95.878 39.584 1.00 12.95 69 HIS B C 1
ATOM 3244 O O . HIS B 1 21 ? 55.285 96.352 40.070 1.00 12.93 69 HIS B O 1
ATOM 3251 N N . VAL B 1 22 ? 54.052 94.572 39.429 1.00 12.36 70 VAL B N 1
ATOM 3252 C CA . VAL B 1 22 ? 55.049 93.563 39.777 1.00 11.49 70 VAL B CA 1
ATOM 3253 C C . VAL B 1 22 ? 55.098 92.571 38.618 1.00 11.04 70 VAL B C 1
ATOM 3254 O O . VAL B 1 22 ? 54.193 92.540 37.782 1.00 11.98 70 VAL B O 1
ATOM 3258 N N . THR B 1 23 ? 56.152 91.765 38.562 1.00 12.19 71 THR B N 1
ATOM 3259 C CA . THR B 1 23 ? 56.303 90.791 37.485 1.00 12.20 71 THR B CA 1
ATOM 3260 C C . THR B 1 23 ? 55.427 89.562 37.697 1.00 12.21 71 THR B C 1
ATOM 3261 O O . THR B 1 23 ? 54.917 89.331 38.795 1.00 11.92 71 THR B O 1
ATOM 3265 N N . GLN B 1 24 ? 55.253 88.773 36.640 1.00 11.74 72 GLN B N 1
ATOM 3266 C CA . GLN B 1 24 ? 54.457 87.557 36.739 1.00 11.52 72 GLN B CA 1
ATOM 3267 C C . GLN B 1 24 ? 55.167 86.626 37.717 1.00 12.19 72 GLN B C 1
ATOM 3268 O O . GLN B 1 24 ? 54.525 85.896 38.468 1.00 11.33 72 GLN B O 1
ATOM 3274 N N . GLU B 1 25 ? 56.498 86.656 37.705 1.00 11.04 73 GLU B N 1
ATOM 3275 C CA . GLU B 1 25 ? 57.276 85.825 38.616 1.00 11.97 73 GLU B CA 1
ATOM 3276 C C . GLU B 1 25 ? 56.941 86.206 40.056 1.00 11.46 73 GLU B C 1
ATOM 3277 O O . GLU B 1 25 ? 56.845 85.344 40.930 1.00 10.62 73 GLU B O 1
ATOM 3283 N N . SER B 1 26 ? 56.759 87.502 40.297 1.00 10.70 74 SER B N 1
ATOM 3284 C CA . SER B 1 26 ? 56.421 87.980 41.633 1.00 10.23 74 SER B CA 1
ATOM 3285 C C . SER B 1 26 ? 55.040 87.463 42.020 1.00 9.23 74 SER B C 1
ATOM 3286 O O . SER B 1 26 ? 54.819 87.053 43.161 1.00 8.31 74 SER B O 1
ATOM 3289 N N . LEU B 1 27 ? 54.113 87.484 41.066 1.00 8.28 75 LEU B N 1
ATOM 3290 C CA . LEU B 1 27 ? 52.759 87.002 41.317 1.00 7.88 75 LEU B CA 1
ATOM 3291 C C . LEU B 1 27 ? 52.804 85.523 41.684 1.00 7.69 75 LEU B C 1
ATOM 3292 O O . LEU B 1 27 ? 52.200 85.100 42.670 1.00 7.97 75 LEU B O 1
ATOM 3297 N N . ASN B 1 28 ? 53.532 84.739 40.892 1.00 7.18 76 ASN B N 1
ATOM 3298 C CA . ASN B 1 28 ? 53.641 83.306 41.144 1.00 7.35 76 ASN B CA 1
ATOM 3299 C C . ASN B 1 28 ? 54.289 83.016 42.497 1.00 7.22 76 ASN B C 1
ATOM 3300 O O . ASN B 1 28 ? 53.865 82.108 43.212 1.00 7.56 76 ASN B O 1
ATOM 3305 N N . ALA B 1 29 ? 55.317 83.788 42.842 1.00 7.42 77 ALA B N 1
ATOM 3306 C CA . ALA B 1 29 ? 56.019 83.609 44.109 1.00 8.02 77 ALA B CA 1
ATOM 3307 C C . ALA B 1 29 ? 55.085 83.867 45.287 1.00 7.20 77 ALA B C 1
ATOM 3308 O O . ALA B 1 29 ? 55.119 83.148 46.286 1.00 7.87 77 ALA B O 1
ATOM 3310 N N . SER B 1 30 ? 54.247 84.891 45.164 1.00 7.24 78 SER B N 1
ATOM 3311 C CA . SER B 1 30 ? 53.302 85.217 46.228 1.00 6.90 78 SER B CA 1
ATOM 3312 C C . SER B 1 30 ? 52.319 84.069 46.426 1.00 6.66 78 SER B C 1
ATOM 3313 O O . SER B 1 30 ? 51.956 83.738 47.555 1.00 7.60 78 SER B O 1
ATOM 3316 N N . VAL B 1 31 ? 51.881 83.468 45.324 1.00 6.03 79 VAL B N 1
ATOM 3317 C CA . VAL B 1 31 ? 50.945 82.356 45.405 1.00 5.78 79 VAL B CA 1
ATOM 3318 C C . VAL B 1 31 ? 51.600 81.137 46.056 1.00 7.21 79 VAL B C 1
ATOM 3319 O O . VAL B 1 31 ? 50.987 80.482 46.901 1.00 6.54 79 VAL B O 1
ATOM 3323 N N . ARG B 1 32 ? 52.843 80.836 45.679 1.00 6.66 80 ARG B N 1
ATOM 3324 C CA . ARG B 1 32 ? 53.549 79.698 46.266 1.00 6.83 80 ARG B CA 1
ATOM 3325 C C . ARG B 1 32 ? 53.689 79.883 47.774 1.00 6.81 80 ARG B C 1
ATOM 3326 O O . ARG B 1 32 ? 53.440 78.960 48.543 1.00 7.11 80 ARG B O 1
ATOM 3334 N N . SER B 1 33 ? 54.098 81.079 48.190 1.00 7.46 81 SER B N 1
ATOM 3335 C CA . SER B 1 33 ? 54.270 81.360 49.610 1.00 8.11 81 SER B CA 1
ATOM 3336 C C . SER B 1 33 ? 52.950 81.273 50.364 1.00 7.45 81 SER B C 1
ATOM 3337 O O . SER B 1 33 ? 52.885 80.708 51.456 1.00 8.15 81 SER B O 1
ATOM 3340 N N . TYR B 1 34 ? 51.893 81.827 49.778 1.00 7.29 82 TYR B N 1
ATOM 3341 C CA . TYR B 1 34 ? 50.594 81.801 50.436 1.00 5.72 82 TYR B CA 1
ATOM 3342 C C . TYR B 1 34 ? 50.110 80.363 50.573 1.00 6.96 82 TYR B C 1
ATOM 3343 O O . TYR B 1 34 ? 49.574 79.973 51.614 1.00 6.27 82 TYR B O 1
ATOM 3352 N N . TYR B 1 35 ? 50.309 79.572 49.524 1.00 5.88 83 TYR B N 1
ATOM 3353 C CA . TYR B 1 35 ? 49.913 78.170 49.546 1.00 6.17 83 TYR B CA 1
ATOM 3354 C C . TYR B 1 35 ? 50.668 77.409 50.637 1.00 6.34 83 TYR B C 1
ATOM 3355 O O . TYR B 1 35 ? 50.076 76.624 51.375 1.00 6.69 83 TYR B O 1
ATOM 3364 N N . ASP B 1 36 ? 51.976 77.632 50.736 1.00 7.24 84 ASP B N 1
ATOM 3365 C CA . ASP B 1 36 ? 52.770 76.948 51.752 1.00 8.87 84 ASP B CA 1
ATOM 3366 C C . ASP B 1 36 ? 52.228 77.205 53.155 1.00 7.88 84 ASP B C 1
ATOM 3367 O O . ASP B 1 36 ? 52.142 76.288 53.967 1.00 7.76 84 ASP B O 1
ATOM 3372 N N . ASN B 1 37 ? 51.860 78.451 53.437 1.00 7.66 85 ASN B N 1
ATOM 3373 C CA . ASN B 1 37 ? 51.333 78.799 54.752 1.00 8.65 85 ASN B CA 1
ATOM 3374 C C . ASN B 1 37 ? 49.931 78.231 54.968 1.00 7.68 85 ASN B C 1
ATOM 3375 O O . ASN B 1 37 ? 49.613 77.727 56.048 1.00 7.58 85 ASN B O 1
ATOM 3380 N N . TRP B 1 38 ? 49.100 78.301 53.932 1.00 6.24 86 TRP B N 1
ATOM 3381 C CA . TRP B 1 38 ? 47.736 77.783 54.003 1.00 6.14 86 TRP B CA 1
ATOM 3382 C C . TRP B 1 38 ? 47.762 76.277 54.271 1.00 6.98 86 TRP B C 1
ATOM 3383 O O . TRP B 1 38 ? 47.030 75.764 55.117 1.00 6.49 86 TRP B O 1
ATOM 3394 N N . LYS B 1 39 ? 48.620 75.571 53.548 1.00 6.73 87 LYS B N 1
ATOM 3395 C CA . LYS B 1 39 ? 48.732 74.127 53.695 1.00 6.92 87 LYS B CA 1
ATOM 3396 C C . LYS B 1 39 ? 49.193 73.733 55.096 1.00 6.70 87 LYS B C 1
ATOM 3397 O O . LYS B 1 39 ? 48.639 72.820 55.709 1.00 7.33 87 LYS B O 1
ATOM 3403 N N . LYS B 1 40 ? 50.203 74.431 55.600 1.00 7.36 88 LYS B N 1
ATOM 3404 C CA . LYS B 1 40 ? 50.749 74.144 56.919 1.00 8.47 88 LYS B CA 1
ATOM 3405 C C . LYS B 1 40 ? 49.714 74.314 58.024 1.00 7.35 88 LYS B C 1
ATOM 3406 O O . LYS B 1 40 ? 49.673 73.531 58.976 1.00 7.96 88 LYS B O 1
ATOM 3412 N N . LYS B 1 41 ? 48.864 75.324 57.887 1.00 7.08 89 LYS B N 1
ATOM 3413 C CA . LYS B 1 41 ? 47.859 75.603 58.902 1.00 7.59 89 LYS B CA 1
ATOM 3414 C C . LYS B 1 41 ? 46.516 74.897 58.756 1.00 7.90 89 LYS B C 1
ATOM 3415 O O . LYS B 1 41 ? 45.918 74.493 59.758 1.00 8.72 89 LYS B O 1
ATOM 3421 N N . TYR B 1 42 ? 46.056 74.719 57.522 1.00 7.33 90 TYR B N 1
ATOM 3422 C CA . TYR B 1 42 ? 44.738 74.135 57.287 1.00 6.00 90 TYR B CA 1
ATOM 3423 C C . TYR B 1 42 ? 44.606 72.736 56.698 1.00 6.41 90 TYR B C 1
ATOM 3424 O O . TYR B 1 42 ? 43.571 72.098 56.881 1.00 6.23 90 TYR B O 1
ATOM 3433 N N . LEU B 1 43 ? 45.617 72.251 55.984 1.00 5.93 91 LEU B N 1
ATOM 3434 C CA . LEU B 1 43 ? 45.513 70.915 55.399 1.00 6.68 91 LEU B CA 1
ATOM 3435 C C . LEU B 1 43 ? 45.806 69.856 56.454 1.00 7.33 91 LEU B C 1
ATOM 3436 O O . LEU B 1 43 ? 46.904 69.814 57.009 1.00 7.74 91 LEU B O 1
ATOM 3441 N N . LYS B 1 44 ? 44.823 68.996 56.713 1.00 6.23 92 LYS B N 1
ATOM 3442 C CA . LYS B 1 44 ? 44.953 67.951 57.726 1.00 6.32 92 LYS B CA 1
ATOM 3443 C C . LYS B 1 44 ? 44.785 66.545 57.166 1.00 6.10 92 LYS B C 1
ATOM 3444 O O . LYS B 1 44 ? 44.138 66.344 56.139 1.00 7.05 92 LYS B O 1
ATOM 3450 N N . ASN B 1 45 ? 45.363 65.573 57.869 1.00 7.03 93 ASN B N 1
ATOM 3451 C CA . ASN B 1 45 ? 45.273 64.171 57.483 1.00 7.05 93 ASN B CA 1
ATOM 3452 C C . ASN B 1 45 ? 45.398 63.317 58.742 1.00 8.36 93 ASN B C 1
ATOM 3453 O O . ASN B 1 45 ? 45.987 62.237 58.724 1.00 8.22 93 ASN B O 1
ATOM 3458 N N . ASP B 1 46 ? 44.803 63.806 59.828 1.00 8.94 94 ASP B N 1
ATOM 3459 C CA . ASP B 1 46 ? 44.861 63.131 61.122 1.00 10.40 94 ASP B CA 1
ATOM 3460 C C . ASP B 1 46 ? 43.557 62.505 61.615 1.00 10.79 94 ASP B C 1
ATOM 3461 O O . ASP B 1 46 ? 43.284 62.505 62.817 1.00 11.13 94 ASP B O 1
ATOM 3466 N N . LEU B 1 47 ? 42.755 61.972 60.701 1.00 9.73 95 LEU B N 1
ATOM 3467 C CA . LEU B 1 47 ? 41.505 61.326 61.090 1.00 10.34 95 LEU B CA 1
ATOM 3468 C C . LEU B 1 47 ? 41.794 59.888 61.503 1.00 10.89 95 LEU B C 1
ATOM 3469 O O . LEU B 1 47 ? 42.183 59.066 60.676 1.00 11.01 95 LEU B O 1
ATOM 3474 N N . SER B 1 48 ? 41.615 59.587 62.784 1.00 11.81 96 SER B N 1
ATOM 3475 C CA . SER B 1 48 ? 41.853 58.235 63.276 1.00 13.04 96 SER B CA 1
ATOM 3476 C C . SER B 1 48 ? 40.868 57.268 62.629 1.00 14.22 96 SER B C 1
ATOM 3477 O O . SER B 1 48 ? 41.177 56.093 62.429 1.00 15.06 96 SER B O 1
ATOM 3480 N N . SER B 1 49 ? 39.685 57.777 62.297 1.00 13.67 97 SER B N 1
ATOM 3481 C CA . SER B 1 49 ? 38.640 56.970 61.677 1.00 13.64 97 SER B CA 1
ATOM 3482 C C . SER B 1 49 ? 38.840 56.793 60.175 1.00 13.53 97 SER B C 1
ATOM 3483 O O . SER B 1 49 ? 38.063 56.094 59.523 1.00 13.74 97 SER B O 1
ATOM 3486 N N . LEU B 1 50 ? 39.871 57.427 59.623 1.00 13.05 98 LEU B N 1
ATOM 3487 C CA . LEU B 1 50 ? 40.138 57.310 58.192 1.00 11.72 98 LEU B CA 1
ATOM 3488 C C . LEU B 1 50 ? 41.591 57.595 57.816 1.00 12.09 98 LEU B C 1
ATOM 3489 O O . LEU B 1 50 ? 41.901 58.633 57.225 1.00 10.83 98 LEU B O 1
ATOM 3494 N N . PRO B 1 51 ? 42.506 56.673 58.156 1.00 11.50 99 PRO B N 1
ATOM 3495 C CA . PRO B 1 51 ? 43.920 56.869 57.825 1.00 11.24 99 PRO B CA 1
ATOM 3496 C C . PRO B 1 51 ? 44.080 57.095 56.323 1.00 10.76 99 PRO B C 1
ATOM 3497 O O . PRO B 1 51 ? 43.454 56.405 55.515 1.00 11.11 99 PRO B O 1
ATOM 3501 N N . GLY B 1 52 ? 44.907 58.068 55.954 1.00 10.38 100 GLY B N 1
ATOM 3502 C CA . GLY B 1 52 ? 45.124 58.359 54.549 1.00 9.74 100 GLY B CA 1
ATOM 3503 C C . GLY B 1 52 ? 44.212 59.443 54.004 1.00 10.50 100 GLY B C 1
ATOM 3504 O O . GLY B 1 52 ? 44.485 60.022 52.952 1.00 11.64 100 GLY B O 1
ATOM 3505 N N . GLY B 1 53 ? 43.123 59.715 54.714 1.00 9.49 101 GLY B N 1
ATOM 3506 C CA . GLY B 1 53 ? 42.196 60.739 54.269 1.00 9.35 101 GLY B CA 1
ATOM 3507 C C . GLY B 1 53 ? 42.637 62.134 54.674 1.00 9.43 101 GLY B C 1
ATOM 3508 O O . GLY B 1 53 ? 43.308 62.310 55.693 1.00 9.65 101 GLY B O 1
ATOM 3509 N N . TYR B 1 54 ? 42.271 63.123 53.865 1.00 6.98 102 TYR B N 1
ATOM 3510 C CA . TYR B 1 54 ? 42.611 64.516 54.145 1.00 6.88 102 TYR B CA 1
ATOM 3511 C C . TYR B 1 54 ? 41.349 65.366 54.245 1.00 5.64 102 TYR B C 1
ATOM 3512 O O . TYR B 1 54 ? 40.294 64.999 53.729 1.00 6.96 102 TYR B O 1
ATOM 3521 N N . TYR B 1 55 ? 41.470 66.505 54.915 1.00 5.22 103 TYR B N 1
ATOM 3522 C CA . TYR B 1 55 ? 40.363 67.442 55.045 1.00 4.49 103 TYR B CA 1
ATOM 3523 C C . TYR B 1 55 ? 40.970 68.815 55.316 1.00 5.78 103 TYR B C 1
ATOM 3524 O O . TYR B 1 55 ? 42.187 68.938 55.486 1.00 4.91 103 TYR B O 1
ATOM 3533 N N . VAL B 1 56 ? 40.135 69.848 55.326 1.00 5.37 104 VAL B N 1
ATOM 3534 C CA . VAL B 1 56 ? 40.601 71.209 55.575 1.00 5.14 104 VAL B CA 1
ATOM 3535 C C . VAL B 1 56 ? 40.042 71.667 56.919 1.00 6.51 104 VAL B C 1
ATOM 3536 O O . VAL B 1 56 ? 38.833 71.611 57.147 1.00 6.91 104 VAL B O 1
ATOM 3540 N N . LYS B 1 57 ? 40.926 72.105 57.810 1.00 5.96 105 LYS B N 1
ATOM 3541 C CA . LYS B 1 57 ? 40.519 72.538 59.142 1.00 7.57 105 LYS B CA 1
ATOM 3542 C C . LYS B 1 57 ? 39.679 73.807 59.135 1.00 7.82 105 LYS B C 1
ATOM 3543 O O . LYS B 1 57 ? 40.164 74.883 58.783 1.00 9.16 105 LYS B O 1
ATOM 3549 N N . GLY B 1 58 ? 38.422 73.674 59.545 1.00 8.61 106 GLY B N 1
ATOM 3550 C CA . GLY B 1 58 ? 37.531 74.817 59.582 1.00 11.69 106 GLY B CA 1
ATOM 3551 C C . GLY B 1 58 ? 37.609 75.572 60.895 1.00 13.94 106 GLY B C 1
ATOM 3552 O O . GLY B 1 58 ? 38.388 75.222 61.783 1.00 14.49 106 GLY B O 1
ATOM 3553 N N . GLU B 1 59 ? 36.793 76.611 61.019 1.00 16.48 107 GLU B N 1
ATOM 3554 C CA . GLU B 1 59 ? 36.770 77.425 62.227 1.00 19.26 107 GLU B CA 1
ATOM 3555 C C . GLU B 1 59 ? 36.117 76.679 63.384 1.00 20.38 107 GLU B C 1
ATOM 3556 O O . GLU B 1 59 ? 35.362 75.726 63.179 1.00 19.54 107 GLU B O 1
ATOM 3562 N N . ILE B 1 60 ? 36.419 77.111 64.604 1.00 22.86 108 ILE B N 1
ATOM 3563 C CA . ILE B 1 60 ? 35.837 76.496 65.788 1.00 24.20 108 ILE B CA 1
ATOM 3564 C C . ILE B 1 60 ? 34.326 76.678 65.701 1.00 24.65 108 ILE B C 1
ATOM 3565 O O . ILE B 1 60 ? 33.846 77.757 65.352 1.00 24.87 108 ILE B O 1
ATOM 3570 N N . THR B 1 61 ? 33.578 75.623 66.005 1.00 24.98 109 THR B N 1
ATOM 3571 C CA . THR B 1 61 ? 32.124 75.696 65.941 1.00 26.04 109 THR B CA 1
ATOM 3572 C C . THR B 1 61 ? 31.448 74.687 66.863 1.00 25.62 109 THR B C 1
ATOM 3573 O O . THR B 1 61 ? 32.090 73.770 67.379 1.00 25.79 109 THR B O 1
ATOM 3577 N N . GLY B 1 62 ? 30.147 74.867 67.063 1.00 25.34 110 GLY B N 1
ATOM 3578 C CA . GLY B 1 62 ? 29.396 73.969 67.919 1.00 24.62 110 GLY B CA 1
ATOM 3579 C C . GLY B 1 62 ? 29.237 72.596 67.301 1.00 24.03 110 GLY B C 1
ATOM 3580 O O . GLY B 1 62 ? 29.498 72.406 66.114 1.00 24.80 110 GLY B O 1
ATOM 3581 N N . ASP B 1 63 ? 28.804 71.635 68.109 1.00 23.53 111 ASP B N 1
ATOM 3582 C CA . ASP B 1 63 ? 28.615 70.270 67.641 1.00 23.04 111 ASP B CA 1
ATOM 3583 C C . ASP B 1 63 ? 27.482 70.149 66.627 1.00 21.64 111 ASP B C 1
ATOM 3584 O O . ASP B 1 63 ? 26.531 70.932 66.638 1.00 21.67 111 ASP B O 1
ATOM 3589 N N . ALA B 1 64 ? 27.604 69.163 65.744 1.00 20.15 112 ALA B N 1
ATOM 3590 C CA . ALA B 1 64 ? 26.600 68.900 64.722 1.00 19.52 112 ALA B CA 1
ATOM 3591 C C . ALA B 1 64 ? 26.104 67.478 64.942 1.00 19.63 112 ALA B C 1
ATOM 3592 O O . ALA B 1 64 ? 26.839 66.515 64.714 1.00 18.40 112 ALA B O 1
ATOM 3594 N N . ASP B 1 65 ? 24.860 67.348 65.392 1.00 19.96 113 ASP B N 1
ATOM 3595 C CA . ASP B 1 65 ? 24.285 66.036 65.660 1.00 20.65 113 ASP B CA 1
ATOM 3596 C C . ASP B 1 65 ? 25.141 65.266 66.659 1.00 19.57 113 ASP B C 1
ATOM 3597 O O . ASP B 1 65 ? 25.274 64.046 66.569 1.00 19.76 113 ASP B O 1
ATOM 3602 N N . GLY B 1 66 ? 25.728 65.991 67.606 1.00 18.76 114 GLY B N 1
ATOM 3603 C CA . GLY B 1 66 ? 26.553 65.358 68.617 1.00 18.56 114 GLY B CA 1
ATOM 3604 C C . GLY B 1 66 ? 28.018 65.206 68.253 1.00 18.22 114 GLY B C 1
ATOM 3605 O O . GLY B 1 66 ? 28.845 64.931 69.124 1.00 19.47 114 GLY B O 1
ATOM 3606 N N . PHE B 1 67 ? 28.346 65.375 66.975 1.00 16.37 115 PHE B N 1
ATOM 3607 C CA . PHE B 1 67 ? 29.730 65.251 66.525 1.00 15.90 115 PHE B CA 1
ATOM 3608 C C . PHE B 1 67 ? 30.451 66.591 66.572 1.00 14.84 115 PHE B C 1
ATOM 3609 O O . PHE B 1 67 ? 29.822 67.647 66.535 1.00 15.30 115 PHE B O 1
ATOM 3617 N N . LYS B 1 68 ? 31.777 66.537 66.651 1.00 14.11 116 LYS B N 1
ATOM 3618 C CA . LYS B 1 68 ? 32.598 67.743 66.681 1.00 13.72 116 LYS B CA 1
ATOM 3619 C C . LYS B 1 68 ? 33.115 67.994 65.264 1.00 11.74 116 LYS B C 1
ATOM 3620 O O . LYS B 1 68 ? 33.999 67.288 64.782 1.00 12.31 116 LYS B O 1
ATOM 3626 N N . PRO B 1 69 ? 32.560 69.001 64.574 1.00 11.62 117 PRO B N 1
ATOM 3627 C CA . PRO B 1 69 ? 32.991 69.311 63.207 1.00 10.52 117 PRO B CA 1
ATOM 3628 C C . PRO B 1 69 ? 34.443 69.766 63.112 1.00 10.20 117 PRO B C 1
ATOM 3629 O O . PRO B 1 69 ? 34.848 70.714 63.783 1.00 11.81 117 PRO B O 1
ATOM 3633 N N . LEU B 1 70 ? 35.220 69.087 62.275 1.00 8.31 118 LEU B N 1
ATOM 3634 C CA . LEU B 1 70 ? 36.624 69.438 62.082 1.00 8.29 118 LEU B CA 1
ATOM 3635 C C . LEU B 1 70 ? 36.794 70.186 60.764 1.00 8.76 118 LEU B C 1
ATOM 3636 O O . LEU B 1 70 ? 37.705 71.000 60.614 1.00 8.36 118 LEU B O 1
ATOM 3641 N N . GLY B 1 71 ? 35.907 69.896 59.818 1.00 7.59 119 GLY B N 1
ATOM 3642 C CA . GLY B 1 71 ? 35.934 70.536 58.514 1.00 6.78 119 GLY B CA 1
ATOM 3643 C C . GLY B 1 71 ? 34.585 70.331 57.849 1.00 6.78 119 GLY B C 1
ATOM 3644 O O . GLY B 1 71 ? 33.740 69.614 58.381 1.00 7.65 119 GLY B O 1
ATOM 3645 N N . THR B 1 72 ? 34.377 70.950 56.690 1.00 5.99 120 THR B N 1
ATOM 3646 C CA . THR B 1 72 ? 33.110 70.818 55.969 1.00 6.24 120 THR B CA 1
ATOM 3647 C C . THR B 1 72 ? 33.359 70.510 54.496 1.00 6.58 120 THR B C 1
ATOM 3648 O O . THR B 1 72 ? 34.493 70.593 54.024 1.00 6.20 120 THR B O 1
ATOM 3652 N N . SER B 1 73 ? 32.303 70.152 53.766 1.00 5.62 121 SER B N 1
ATOM 3653 C CA . SER B 1 73 ? 32.454 69.857 52.345 1.00 5.36 121 SER B CA 1
ATOM 3654 C C . SER B 1 73 ? 32.838 71.136 51.602 1.00 5.22 121 SER B C 1
ATOM 3655 O O . SER B 1 73 ? 33.466 71.084 50.546 1.00 6.63 121 SER B O 1
ATOM 3658 N N . GLU B 1 74 ? 32.459 72.279 52.166 1.00 5.90 122 GLU B N 1
ATOM 3659 C CA . GLU B 1 74 ? 32.800 73.570 51.581 1.00 5.70 122 GLU B CA 1
ATOM 3660 C C . GLU B 1 74 ? 34.324 73.678 51.531 1.00 5.30 122 GLU B C 1
ATOM 3661 O O . GLU B 1 74 ? 34.905 73.979 50.487 1.00 6.13 122 GLU B O 1
ATOM 3667 N N . GLY B 1 75 ? 34.964 73.427 52.670 1.00 4.95 123 GLY B N 1
ATOM 3668 C CA . GLY B 1 75 ? 36.415 73.492 52.739 1.00 5.72 123 GLY B CA 1
ATOM 3669 C C . GLY B 1 75 ? 37.078 72.378 51.952 1.00 4.46 123 GLY B C 1
ATOM 3670 O O . GLY B 1 75 ? 38.163 72.562 51.387 1.00 5.22 123 GLY B O 1
ATOM 3671 N N . GLN B 1 76 ? 36.434 71.214 51.916 1.00 4.87 124 GLN B N 1
ATOM 3672 C CA . GLN B 1 76 ? 36.966 70.072 51.179 1.00 5.15 124 GLN B CA 1
ATOM 3673 C C . GLN B 1 76 ? 37.082 70.486 49.711 1.00 5.89 124 GLN B C 1
ATOM 3674 O O . GLN B 1 76 ? 38.081 70.199 49.042 1.00 6.68 124 GLN B O 1
ATOM 3680 N N . GLY B 1 77 ? 36.053 71.174 49.223 1.00 5.51 125 GLY B N 1
ATOM 3681 C CA . GLY B 1 77 ? 36.047 71.637 47.847 1.00 5.58 125 GLY B CA 1
ATOM 3682 C C . GLY B 1 77 ? 37.140 72.654 47.577 1.00 4.64 125 GLY B C 1
ATOM 3683 O O . GLY B 1 77 ? 37.828 72.574 46.562 1.00 5.72 125 GLY B O 1
ATOM 3684 N N . TYR B 1 78 ? 37.304 73.621 48.476 1.00 5.38 126 TYR B N 1
ATOM 3685 C CA . TYR B 1 78 ? 38.347 74.624 48.293 1.00 4.19 126 TYR B CA 1
ATOM 3686 C C . TYR B 1 78 ? 39.709 73.935 48.243 1.00 4.66 126 TYR B C 1
ATOM 3687 O O . TYR B 1 78 ? 40.525 74.215 47.368 1.00 4.84 126 TYR B O 1
ATOM 3696 N N . GLY B 1 79 ? 39.944 73.038 49.197 1.00 4.80 127 GLY B N 1
ATOM 3697 C CA . GLY B 1 79 ? 41.213 72.336 49.256 1.00 4.75 127 GLY B CA 1
ATOM 3698 C C . GLY B 1 79 ? 41.518 71.505 48.028 1.00 5.32 127 GLY B C 1
ATOM 3699 O O . GLY B 1 79 ? 42.659 71.458 47.574 1.00 6.53 127 GLY B O 1
ATOM 3700 N N . MET B 1 80 ? 40.503 70.849 47.479 1.00 5.30 128 MET B N 1
ATOM 3701 C CA . MET B 1 80 ? 40.721 70.018 46.308 1.00 5.80 128 MET B CA 1
ATOM 3702 C C . MET B 1 80 ? 41.070 70.836 45.065 1.00 6.35 128 MET B C 1
ATOM 3703 O O . MET B 1 80 ? 41.929 70.428 44.278 1.00 6.76 128 MET B O 1
ATOM 3708 N N . ILE B 1 81 ? 40.436 71.993 44.887 1.00 5.53 129 ILE B N 1
ATOM 3709 C CA . ILE B 1 81 ? 40.755 72.832 43.735 1.00 5.58 129 ILE B CA 1
ATOM 3710 C C . ILE B 1 81 ? 42.168 73.388 43.910 1.00 6.65 129 ILE B C 1
ATOM 3711 O O . ILE B 1 81 ? 42.989 73.336 42.993 1.00 6.31 129 ILE B O 1
ATOM 3716 N N . ILE B 1 82 ? 42.454 73.913 45.096 1.00 5.64 130 ILE B N 1
ATOM 3717 C CA . ILE B 1 82 ? 43.776 74.460 45.385 1.00 5.69 130 ILE B CA 1
ATOM 3718 C C . ILE B 1 82 ? 44.873 73.425 45.132 1.00 6.29 130 ILE B C 1
ATOM 3719 O O . ILE B 1 82 ? 45.888 73.723 44.505 1.00 6.23 130 ILE B O 1
ATOM 3724 N N . THR B 1 83 ? 44.657 72.205 45.610 1.00 5.71 131 THR B N 1
ATOM 3725 C CA . THR B 1 83 ? 45.647 71.145 45.462 1.00 6.38 131 THR B CA 1
ATOM 3726 C C . THR B 1 83 ? 45.963 70.797 44.010 1.00 7.17 131 THR B C 1
ATOM 3727 O O . THR B 1 83 ? 47.130 70.638 43.652 1.00 7.53 131 THR B O 1
ATOM 3731 N N . VAL B 1 84 ? 44.946 70.685 43.164 1.00 7.01 132 VAL B N 1
ATOM 3732 C CA . VAL B 1 84 ? 45.223 70.355 41.771 1.00 6.94 132 VAL B CA 1
ATOM 3733 C C . VAL B 1 84 ? 45.972 71.487 41.073 1.00 7.64 132 VAL B C 1
ATOM 3734 O O . VAL B 1 84 ? 46.884 71.246 40.283 1.00 7.75 132 VAL B O 1
ATOM 3738 N N . LEU B 1 85 ? 45.597 72.726 41.369 1.00 6.30 133 LEU B N 1
ATOM 3739 C CA . LEU B 1 85 ? 46.252 73.864 40.738 1.00 6.82 133 LEU B CA 1
ATOM 3740 C C . LEU B 1 85 ? 47.708 74.025 41.164 1.00 6.35 133 LEU B C 1
ATOM 3741 O O . LEU B 1 85 ? 48.533 74.505 40.388 1.00 8.00 133 LEU B O 1
ATOM 3746 N N . MET B 1 86 ? 48.035 73.619 42.387 1.00 6.32 134 MET B N 1
ATOM 3747 C CA . MET B 1 86 ? 49.409 73.740 42.857 1.00 6.28 134 MET B CA 1
ATOM 3748 C C . MET B 1 86 ? 50.287 72.553 42.467 1.00 7.28 134 MET B C 1
ATOM 3749 O O . MET B 1 86 ? 51.476 72.529 42.784 1.00 7.19 134 MET B O 1
ATOM 3754 N N . ALA B 1 87 ? 49.705 71.573 41.779 1.00 7.69 135 ALA B N 1
ATOM 3755 C CA . ALA B 1 87 ? 50.467 70.409 41.332 1.00 7.96 135 ALA B CA 1
ATOM 3756 C C . ALA B 1 87 ? 51.570 70.924 40.412 1.00 9.77 135 ALA B C 1
ATOM 3757 O O . ALA B 1 87 ? 51.353 71.854 39.635 1.00 10.51 135 ALA B O 1
ATOM 3759 N N . GLY B 1 88 ? 52.748 70.320 40.499 1.00 10.05 136 GLY B N 1
ATOM 3760 C CA . GLY B 1 88 ? 53.865 70.783 39.695 1.00 13.04 136 GLY B CA 1
ATOM 3761 C C . GLY B 1 88 ? 54.823 71.479 40.644 1.00 13.70 136 GLY B C 1
ATOM 3762 O O . GLY B 1 88 ? 56.041 71.320 40.548 1.00 17.71 136 GLY B O 1
ATOM 3763 N N . TYR B 1 89 ? 54.264 72.267 41.560 1.00 11.67 137 TYR B N 1
ATOM 3764 C CA . TYR B 1 89 ? 55.057 72.959 42.568 1.00 10.34 137 TYR B CA 1
ATOM 3765 C C . TYR B 1 89 ? 55.137 72.048 43.793 1.00 10.65 137 TYR B C 1
ATOM 3766 O O . TYR B 1 89 ? 56.213 71.836 44.356 1.00 11.34 137 TYR B O 1
ATOM 3775 N N . ASP B 1 90 ? 53.987 71.514 44.202 1.00 9.47 138 ASP B N 1
ATOM 3776 C CA . ASP B 1 90 ? 53.926 70.608 45.346 1.00 9.23 138 ASP B CA 1
ATOM 3777 C C . ASP B 1 90 ? 54.033 69.185 44.804 1.00 9.14 138 ASP B C 1
ATOM 3778 O O . ASP B 1 90 ? 53.107 68.687 44.164 1.00 10.05 138 ASP B O 1
ATOM 3783 N N . SER B 1 91 ? 55.163 68.535 45.063 1.00 10.50 139 SER B N 1
ATOM 3784 C CA . SER B 1 91 ? 55.403 67.177 44.582 1.00 11.36 139 SER B CA 1
ATOM 3785 C C . SER B 1 91 ? 54.445 66.133 45.148 1.00 11.03 139 SER B C 1
ATOM 3786 O O . SER B 1 91 ? 54.325 65.035 44.603 1.00 12.54 139 SER B O 1
ATOM 3789 N N . ASN B 1 92 ? 53.763 66.472 46.236 1.00 9.93 140 ASN B N 1
ATOM 3790 C CA . ASN B 1 92 ? 52.832 65.540 46.867 1.00 10.15 140 ASN B CA 1
ATOM 3791 C C . ASN B 1 92 ? 51.376 65.818 46.510 1.00 8.99 140 ASN B C 1
ATOM 3792 O O . ASN B 1 92 ? 50.472 65.190 47.060 1.00 8.68 140 ASN B O 1
ATOM 3797 N N . ALA B 1 93 ? 51.159 66.736 45.573 1.00 7.81 141 ALA B N 1
ATOM 3798 C CA . ALA B 1 93 ? 49.813 67.127 45.160 1.00 8.33 141 ALA B CA 1
ATOM 3799 C C . ALA B 1 93 ? 48.829 65.998 44.852 1.00 8.16 141 ALA B C 1
ATOM 3800 O O . ALA B 1 93 ? 47.718 65.986 45.381 1.00 7.80 141 ALA B O 1
ATOM 3802 N N . GLN B 1 94 ? 49.212 65.044 44.010 1.00 7.82 142 GLN B N 1
ATOM 3803 C CA . GLN B 1 94 ? 48.275 63.979 43.676 1.00 9.02 142 GLN B CA 1
ATOM 3804 C C . GLN B 1 94 ? 47.932 63.077 44.856 1.00 8.55 142 GLN B C 1
ATOM 3805 O O . GLN B 1 94 ? 46.793 62.630 44.985 1.00 9.01 142 GLN B O 1
ATOM 3811 N N . LYS B 1 95 ? 48.907 62.803 45.718 1.00 9.01 143 LYS B N 1
ATOM 3812 C CA . LYS B 1 95 ? 48.644 61.964 46.882 1.00 8.23 143 LYS B CA 1
ATOM 3813 C C . LYS B 1 95 ? 47.666 62.700 47.795 1.00 8.18 143 LYS B C 1
ATOM 3814 O O . LYS B 1 95 ? 46.719 62.110 48.321 1.00 8.39 143 LYS B O 1
ATOM 3820 N N . ILE B 1 96 ? 47.895 63.997 47.973 1.00 6.91 144 ILE B N 1
ATOM 3821 C CA . ILE B 1 96 ? 47.021 64.808 48.809 1.00 6.71 144 ILE B CA 1
ATOM 3822 C C . ILE B 1 96 ? 45.629 64.852 48.192 1.00 6.73 144 ILE B C 1
ATOM 3823 O O . ILE B 1 96 ? 44.622 64.673 48.885 1.00 7.37 144 ILE B O 1
ATOM 3828 N N . TYR B 1 97 ? 45.569 65.078 46.885 1.00 6.52 145 TYR B N 1
ATOM 3829 C CA . TYR B 1 97 ? 44.282 65.149 46.211 1.00 6.37 145 TYR B CA 1
ATOM 3830 C C . TYR B 1 97 ? 43.493 63.855 46.342 1.00 6.45 145 TYR B C 1
ATOM 3831 O O . TYR B 1 97 ? 42.311 63.879 46.680 1.00 7.12 145 TYR B O 1
ATOM 3840 N N . ASP B 1 98 ? 44.139 62.726 46.069 1.00 6.76 146 ASP B N 1
ATOM 3841 C CA . ASP B 1 98 ? 43.453 61.443 46.177 1.00 7.63 146 ASP B CA 1
ATOM 3842 C C . ASP B 1 98 ? 43.001 61.203 47.615 1.00 7.65 146 ASP B C 1
ATOM 3843 O O . ASP B 1 98 ? 41.984 60.550 47.853 1.00 8.38 146 ASP B O 1
ATOM 3848 N N . GLY B 1 99 ? 43.754 61.745 48.570 1.00 8.01 147 GLY B N 1
ATOM 3849 C CA . GLY B 1 99 ? 43.402 61.600 49.974 1.00 8.05 147 GLY B CA 1
ATOM 3850 C C . GLY B 1 99 ? 42.187 62.444 50.310 1.00 7.45 147 GLY B C 1
ATOM 3851 O O . GLY B 1 99 ? 41.346 62.048 51.118 1.00 7.52 147 GLY B O 1
ATOM 3852 N N . LEU B 1 100 ? 42.107 63.626 49.707 1.00 6.96 148 LEU B N 1
ATOM 3853 C CA . LEU B 1 100 ? 40.964 64.506 49.919 1.00 6.43 148 LEU B CA 1
ATOM 3854 C C . LEU B 1 100 ? 39.734 63.847 49.295 1.00 6.19 148 LEU B C 1
ATOM 3855 O O . LEU B 1 100 ? 38.638 63.901 49.854 1.00 6.29 148 LEU B O 1
ATOM 3860 N N . PHE B 1 101 ? 39.920 63.213 48.140 1.00 7.21 149 PHE B N 1
ATOM 3861 C CA . PHE B 1 101 ? 38.820 62.538 47.464 1.00 7.56 149 PHE B CA 1
ATOM 3862 C C . PHE B 1 101 ? 38.352 61.343 48.294 1.00 7.77 149 PHE B C 1
ATOM 3863 O O . PHE B 1 101 ? 37.159 61.039 48.345 1.00 8.29 149 PHE B O 1
ATOM 3871 N N . LYS B 1 102 ? 39.297 60.664 48.939 1.00 7.58 150 LYS B N 1
ATOM 3872 C CA . LYS B 1 102 ? 38.968 59.514 49.774 1.00 7.99 150 LYS B CA 1
ATOM 3873 C C . LYS B 1 102 ? 37.985 59.947 50.860 1.00 8.06 150 LYS B C 1
ATOM 3874 O O . LYS B 1 102 ? 36.979 59.280 51.109 1.00 8.83 150 LYS B O 1
ATOM 3880 N N . THR B 1 103 ? 38.276 61.077 51.496 1.00 7.03 151 THR B N 1
ATOM 3881 C CA . THR B 1 103 ? 37.418 61.607 52.547 1.00 7.30 151 THR B CA 1
ATOM 3882 C C . THR B 1 103 ? 36.059 62.003 51.981 1.00 7.54 151 THR B C 1
ATOM 3883 O O . THR B 1 103 ? 35.022 61.705 52.574 1.00 7.22 151 THR B O 1
ATOM 3887 N N . ALA B 1 104 ? 36.073 62.666 50.829 1.00 8.24 152 ALA B N 1
ATOM 3888 C CA . ALA B 1 104 ? 34.840 63.114 50.190 1.00 7.57 152 ALA B CA 1
ATOM 3889 C C . ALA B 1 104 ? 33.876 61.965 49.923 1.00 8.93 152 ALA B C 1
ATOM 3890 O O . ALA B 1 104 ? 32.667 62.112 50.105 1.00 8.57 152 ALA B O 1
ATOM 3892 N N . ARG B 1 105 ? 34.407 60.823 49.497 1.00 7.95 153 ARG B N 1
ATOM 3893 C CA . ARG B 1 105 ? 33.569 59.665 49.193 1.00 9.22 153 ARG B CA 1
ATOM 3894 C C . ARG B 1 105 ? 33.249 58.796 50.406 1.00 9.51 153 ARG B C 1
ATOM 3895 O O . ARG B 1 105 ? 32.205 58.144 50.447 1.00 11.12 153 ARG B O 1
ATOM 3903 N N . THR B 1 106 ? 34.141 58.776 51.390 1.00 9.19 154 THR B N 1
ATOM 3904 C CA . THR B 1 106 ? 33.901 57.986 52.594 1.00 9.78 154 THR B CA 1
ATOM 3905 C C . THR B 1 106 ? 32.816 58.681 53.414 1.00 9.39 154 THR B C 1
ATOM 3906 O O . THR B 1 106 ? 31.907 58.038 53.946 1.00 11.09 154 THR B O 1
ATOM 3910 N N . PHE B 1 107 ? 32.919 60.003 53.505 1.00 9.50 155 PHE B N 1
ATOM 3911 C CA . PHE B 1 107 ? 31.942 60.808 54.226 1.00 8.60 155 PHE B CA 1
ATOM 3912 C C . PHE B 1 107 ? 30.830 61.209 53.260 1.00 9.80 155 PHE B C 1
ATOM 3913 O O . PHE B 1 107 ? 30.443 62.376 53.191 1.00 9.47 155 PHE B O 1
ATOM 3921 N N . LYS B 1 108 ? 30.326 60.233 52.510 1.00 8.93 156 LYS B N 1
ATOM 3922 C CA . LYS B 1 108 ? 29.260 60.478 51.543 1.00 10.00 156 LYS B CA 1
ATOM 3923 C C . LYS B 1 108 ? 27.981 60.942 52.232 1.00 9.19 156 LYS B C 1
ATOM 3924 O O . LYS B 1 108 ? 27.794 60.735 53.429 1.00 9.16 156 LYS B O 1
ATOM 3930 N N . SER B 1 109 ? 27.095 61.566 51.465 1.00 8.22 157 SER B N 1
ATOM 3931 C CA . SER B 1 109 ? 25.840 62.064 52.012 1.00 9.20 157 SER B CA 1
ATOM 3932 C C . SER B 1 109 ? 24.867 60.953 52.391 1.00 9.57 157 SER B C 1
ATOM 3933 O O . SER B 1 109 ? 24.789 59.921 51.721 1.00 10.71 157 SER B O 1
ATOM 3936 N N . SER B 1 110 ? 24.124 61.182 53.469 1.00 10.25 158 SER B N 1
ATOM 3937 C CA . SER B 1 110 ? 23.136 60.223 53.950 1.00 11.45 158 SER B CA 1
ATOM 3938 C C . SER B 1 110 ? 21.903 60.230 53.050 1.00 12.57 158 SER B C 1
ATOM 3939 O O . SER B 1 110 ? 21.040 59.357 53.158 1.00 13.05 158 SER B O 1
ATOM 3942 N N . GLN B 1 111 ? 21.821 61.224 52.170 1.00 11.65 159 GLN B N 1
ATOM 3943 C CA . GLN B 1 111 ? 20.705 61.334 51.237 1.00 13.09 159 GLN B CA 1
ATOM 3944 C C . GLN B 1 111 ? 21.135 60.789 49.880 1.00 13.19 159 GLN B C 1
ATOM 3945 O O . GLN B 1 111 ? 20.843 59.638 49.552 1.00 13.85 159 GLN B O 1
ATOM 3951 N N . ASN B 1 112 ? 21.824 61.609 49.090 1.00 10.71 160 ASN B N 1
ATOM 3952 C CA . ASN B 1 112 ? 22.315 61.175 47.783 1.00 11.07 160 ASN B CA 1
ATOM 3953 C C . ASN B 1 112 ? 23.756 60.705 47.993 1.00 11.54 160 ASN B C 1
ATOM 3954 O O . ASN B 1 112 ? 24.660 61.518 48.177 1.00 11.30 160 ASN B O 1
ATOM 3959 N N . PRO B 1 113 ? 23.989 59.383 47.961 1.00 12.15 161 PRO B N 1
ATOM 3960 C CA . PRO B 1 113 ? 25.332 58.825 48.161 1.00 12.19 161 PRO B CA 1
ATOM 3961 C C . PRO B 1 113 ? 26.416 59.262 47.175 1.00 11.93 161 PRO B C 1
ATOM 3962 O O . PRO B 1 113 ? 27.600 59.029 47.411 1.00 11.35 161 PRO B O 1
ATOM 3966 N N . ASN B 1 114 ? 26.017 59.895 46.077 1.00 9.69 162 ASN B N 1
ATOM 3967 C CA . ASN B 1 114 ? 26.974 60.361 45.079 1.00 10.09 162 ASN B CA 1
ATOM 3968 C C . ASN B 1 114 ? 27.547 61.720 45.485 1.00 10.11 162 ASN B C 1
ATOM 3969 O O . ASN B 1 114 ? 28.420 62.264 44.807 1.00 10.44 162 ASN B O 1
ATOM 3974 N N . LEU B 1 115 ? 27.049 62.256 46.595 1.00 8.90 163 LEU B N 1
ATOM 3975 C CA . LEU B 1 115 ? 27.503 63.549 47.100 1.00 8.43 163 LEU B CA 1
ATOM 3976 C C . LEU B 1 115 ? 28.209 63.370 48.438 1.00 8.31 163 LEU B C 1
ATOM 3977 O O . LEU B 1 115 ? 28.279 62.257 48.964 1.00 9.28 163 LEU B O 1
ATOM 3982 N N . MET B 1 116 ? 28.731 64.464 48.985 1.00 7.85 164 MET B N 1
ATOM 3983 C CA . MET B 1 116 ? 29.435 64.424 50.261 1.00 7.83 164 MET B CA 1
ATOM 3984 C C . MET B 1 116 ? 28.611 65.028 51.395 1.00 8.32 164 MET B C 1
ATOM 3985 O O . MET B 1 116 ? 27.965 66.062 51.218 1.00 9.10 164 MET B O 1
ATOM 3990 N N . GLY B 1 117 ? 28.627 64.372 52.553 1.00 7.67 165 GLY B N 1
ATOM 3991 C CA . GLY B 1 117 ? 27.923 64.897 53.711 1.00 7.16 165 GLY B CA 1
ATOM 3992 C C . GLY B 1 117 ? 28.669 66.172 54.059 1.00 7.48 165 GLY B C 1
ATOM 3993 O O . GLY B 1 117 ? 29.891 66.220 53.921 1.00 9.41 165 GLY B O 1
ATOM 3994 N N . TRP B 1 118 ? 27.969 67.199 54.524 1.00 7.11 166 TRP B N 1
ATOM 3995 C CA . TRP B 1 118 ? 28.643 68.465 54.793 1.00 7.03 166 TRP B CA 1
ATOM 3996 C C . TRP B 1 118 ? 29.621 68.546 55.964 1.00 7.69 166 TRP B C 1
ATOM 3997 O O . TRP B 1 118 ? 30.425 69.474 56.015 1.00 7.55 166 TRP B O 1
ATOM 4008 N N . VAL B 1 119 ? 29.573 67.589 56.887 1.00 7.81 167 VAL B N 1
ATOM 4009 C CA . VAL B 1 119 ? 30.463 67.617 58.049 1.00 9.05 167 VAL B CA 1
ATOM 4010 C C . VAL B 1 119 ? 31.517 66.518 58.111 1.00 8.98 167 VAL B C 1
ATOM 4011 O O . VAL B 1 119 ? 31.214 65.340 57.933 1.00 10.05 167 VAL B O 1
ATOM 4015 N N . VAL B 1 120 ? 32.759 66.919 58.367 1.00 8.96 168 VAL B N 1
ATOM 4016 C CA . VAL B 1 120 ? 33.849 65.966 58.529 1.00 8.60 168 VAL B CA 1
ATOM 4017 C C . VAL B 1 120 ? 34.114 65.926 60.032 1.00 7.90 168 VAL B C 1
ATOM 4018 O O . VAL B 1 120 ? 34.470 66.939 60.635 1.00 9.02 168 VAL B O 1
ATOM 4022 N N . ALA B 1 121 ? 33.898 64.762 60.633 1.00 8.17 169 ALA B N 1
ATOM 4023 C CA . ALA B 1 121 ? 34.119 64.566 62.062 1.00 9.44 169 ALA B CA 1
ATOM 4024 C C . ALA B 1 121 ? 34.907 63.270 62.190 1.00 9.22 169 ALA B C 1
ATOM 4025 O O . ALA B 1 121 ? 34.718 62.348 61.399 1.00 10.05 169 ALA B O 1
ATOM 4027 N N . ASP B 1 122 ? 35.787 63.192 63.180 1.00 10.41 170 ASP B N 1
ATOM 4028 C CA . ASP B 1 122 ? 36.601 61.996 63.333 1.00 11.45 170 ASP B CA 1
ATOM 4029 C C . ASP B 1 122 ? 35.891 60.859 64.055 1.00 12.49 170 ASP B C 1
ATOM 4030 O O . ASP B 1 122 ? 36.156 60.587 65.226 1.00 13.23 170 ASP B O 1
ATOM 4035 N N . SER B 1 123 ? 34.992 60.199 63.332 1.00 12.16 171 SER B N 1
ATOM 4036 C CA . SER B 1 123 ? 34.230 59.073 63.859 1.00 13.06 171 SER B CA 1
ATOM 4037 C C . SER B 1 123 ? 33.662 58.272 62.698 1.00 12.73 171 SER B C 1
ATOM 4038 O O . SER B 1 123 ? 33.177 58.846 61.724 1.00 12.75 171 SER B O 1
ATOM 4041 N N . LYS B 1 124 ? 33.726 56.948 62.793 1.00 12.40 172 LYS B N 1
ATOM 4042 C CA . LYS B 1 124 ? 33.188 56.106 61.735 1.00 12.73 172 LYS B CA 1
ATOM 4043 C C . LYS B 1 124 ? 31.677 56.310 61.645 1.00 12.96 172 LYS B C 1
ATOM 4044 O O . LYS B 1 124 ? 31.090 56.171 60.574 1.00 12.84 172 LYS B O 1
ATOM 4050 N N . LYS B 1 125 ? 31.060 56.651 62.773 1.00 13.50 173 LYS B N 1
ATOM 4051 C CA . LYS B 1 125 ? 29.616 56.872 62.823 1.00 13.86 173 LYS B CA 1
ATOM 4052 C C . LYS B 1 125 ? 29.194 58.127 62.064 1.00 14.07 173 LYS B C 1
ATOM 4053 O O . LYS B 1 125 ? 28.035 58.262 61.672 1.00 14.80 173 LYS B O 1
ATOM 4059 N N . ALA B 1 126 ? 30.136 59.043 61.860 1.00 13.05 174 ALA B N 1
ATOM 4060 C CA . ALA B 1 126 ? 29.853 60.280 61.140 1.00 11.89 174 ALA B CA 1
ATOM 4061 C C . ALA B 1 126 ? 29.956 60.060 59.636 1.00 11.57 174 ALA B C 1
ATOM 4062 O O . ALA B 1 126 ? 29.445 60.854 58.844 1.00 11.43 174 ALA B O 1
ATOM 4064 N N . GLN B 1 127 ? 30.616 58.974 59.247 1.00 11.45 175 GLN B N 1
ATOM 4065 C CA . GLN B 1 127 ? 30.803 58.647 57.839 1.00 11.30 175 GLN B CA 1
ATOM 4066 C C . GLN B 1 127 ? 29.518 58.138 57.198 1.00 12.83 175 GLN B C 1
ATOM 4067 O O . GLN B 1 127 ? 29.125 56.988 57.393 1.00 14.20 175 GLN B O 1
ATOM 4073 N N . GLY B 1 128 ? 28.874 59.012 56.428 1.00 12.58 176 GLY B N 1
ATOM 4074 C CA . GLY B 1 128 ? 27.629 58.664 55.767 1.00 12.31 176 GLY B CA 1
ATOM 4075 C C . GLY B 1 128 ? 26.436 59.078 56.607 1.00 11.84 176 GLY B C 1
ATOM 4076 O O . GLY B 1 128 ? 25.308 58.653 56.355 1.00 13.62 176 GLY B O 1
ATOM 4077 N N . HIS B 1 129 ? 26.682 59.927 57.599 1.00 11.89 177 HIS B N 1
ATOM 4078 C CA . HIS B 1 129 ? 25.637 60.391 58.506 1.00 11.21 177 HIS B CA 1
ATOM 4079 C C . HIS B 1 129 ? 24.982 61.720 58.129 1.00 11.93 177 HIS B C 1
ATOM 4080 O O . HIS B 1 129 ? 23.800 61.931 58.397 1.00 12.46 177 HIS B O 1
ATOM 4087 N N . PHE B 1 130 ? 25.742 62.612 57.504 1.00 10.71 178 PHE B N 1
ATOM 4088 C CA . PHE B 1 130 ? 25.227 63.936 57.158 1.00 9.40 178 PHE B CA 1
ATOM 4089 C C . PHE B 1 130 ? 24.741 64.132 55.730 1.00 8.38 178 PHE B C 1
ATOM 4090 O O . PHE B 1 130 ? 25.192 63.447 54.813 1.00 9.91 178 PHE B O 1
ATOM 4098 N N . ASP B 1 131 ? 23.813 65.074 55.547 1.00 8.41 179 ASP B N 1
ATOM 4099 C CA . ASP B 1 131 ? 23.325 65.378 54.209 1.00 8.88 179 ASP B CA 1
ATOM 4100 C C . ASP B 1 131 ? 24.260 66.408 53.574 1.00 8.38 179 ASP B C 1
ATOM 4101 O O . ASP B 1 131 ? 25.183 66.903 54.228 1.00 8.26 179 ASP B O 1
ATOM 4106 N N . SER B 1 132 ? 24.011 66.745 52.313 1.00 7.96 180 SER B N 1
ATOM 4107 C CA . SER B 1 132 ? 24.895 67.644 51.574 1.00 7.90 180 SER B CA 1
ATOM 4108 C C . SER B 1 132 ? 24.616 69.138 51.561 1.00 8.13 180 SER B C 1
ATOM 4109 O O . SER B 1 132 ? 23.563 69.605 51.990 1.00 8.33 180 SER B O 1
ATOM 4112 N N . ALA B 1 133 ? 25.605 69.862 51.043 1.00 7.73 181 ALA B N 1
ATOM 4113 C CA . ALA B 1 133 ? 25.567 71.308 50.858 1.00 7.56 181 ALA B CA 1
ATOM 4114 C C . ALA B 1 133 ? 26.027 71.488 49.414 1.00 7.98 181 ALA B C 1
ATOM 4115 O O . ALA B 1 133 ? 27.121 71.063 49.041 1.00 7.98 181 ALA B O 1
ATOM 4117 N N . THR B 1 134 ? 25.188 72.122 48.605 1.00 7.64 182 THR B N 1
ATOM 4118 C CA . THR B 1 134 ? 25.468 72.312 47.190 1.00 6.70 182 THR B CA 1
ATOM 4119 C C . THR B 1 134 ? 26.828 72.884 46.802 1.00 7.04 182 THR B C 1
ATOM 4120 O O . THR B 1 134 ? 27.471 72.364 45.889 1.00 7.22 182 THR B O 1
ATOM 4124 N N . ASP B 1 135 ? 27.281 73.937 47.477 1.00 7.46 183 ASP B N 1
ATOM 4125 C CA . ASP B 1 135 ? 28.564 74.522 47.100 1.00 6.35 183 ASP B CA 1
ATOM 4126 C C . ASP B 1 135 ? 29.755 73.592 47.299 1.00 6.98 183 ASP B C 1
ATOM 4127 O O . ASP B 1 135 ? 30.663 73.561 46.471 1.00 6.94 183 ASP B O 1
ATOM 4132 N N . GLY B 1 136 ? 29.744 72.816 48.375 1.00 6.62 184 GLY B N 1
ATOM 4133 C CA . GLY B 1 136 ? 30.841 71.893 48.598 1.00 6.65 184 GLY B CA 1
ATOM 4134 C C . GLY B 1 136 ? 30.955 70.906 47.450 1.00 6.18 184 GLY B C 1
ATOM 4135 O O . GLY B 1 136 ? 32.038 70.680 46.911 1.00 7.30 184 GLY B O 1
ATOM 4136 N N . ASP B 1 137 ? 29.829 70.322 47.057 1.00 6.07 185 ASP B N 1
ATOM 4137 C CA . ASP B 1 137 ? 29.827 69.351 45.971 1.00 6.20 185 ASP B CA 1
ATOM 4138 C C . ASP B 1 137 ? 30.194 69.954 44.620 1.00 6.69 185 ASP B C 1
ATOM 4139 O O . ASP B 1 137 ? 30.851 69.306 43.805 1.00 6.16 185 ASP B O 1
ATOM 4144 N N . LEU B 1 138 ? 29.782 71.196 44.382 1.00 6.04 186 LEU B N 1
ATOM 4145 C CA . LEU B 1 138 ? 30.112 71.855 43.125 1.00 5.57 186 LEU B CA 1
ATOM 4146 C C . LEU B 1 138 ? 31.627 71.978 42.992 1.00 5.05 186 LEU B C 1
ATOM 4147 O O . LEU B 1 138 ? 32.188 71.652 41.946 1.00 6.00 186 LEU B O 1
ATOM 4152 N N . ASP B 1 139 ? 32.296 72.441 44.048 1.00 5.74 187 ASP B N 1
ATOM 4153 C CA . ASP B 1 139 ? 33.751 72.577 44.002 1.00 5.62 187 ASP B CA 1
ATOM 4154 C C . ASP B 1 139 ? 34.462 71.225 43.908 1.00 5.69 187 ASP B C 1
ATOM 4155 O O . ASP B 1 139 ? 35.447 71.090 43.180 1.00 5.97 187 ASP B O 1
ATOM 4160 N N . ILE B 1 140 ? 33.968 70.229 44.639 1.00 6.63 188 ILE B N 1
ATOM 4161 C CA . ILE B 1 140 ? 34.579 68.900 44.605 1.00 5.48 188 ILE B CA 1
ATOM 4162 C C . ILE B 1 140 ? 34.457 68.294 43.208 1.00 5.56 188 ILE B C 1
ATOM 4163 O O . ILE B 1 140 ? 35.442 67.814 42.648 1.00 7.54 188 ILE B O 1
ATOM 4168 N N . ALA B 1 141 ? 33.252 68.324 42.642 1.00 5.78 189 ALA B N 1
ATOM 4169 C CA . ALA B 1 141 ? 33.023 67.778 41.308 1.00 6.30 189 ALA B CA 1
ATOM 4170 C C . ALA B 1 141 ? 33.900 68.481 40.275 1.00 6.33 189 ALA B C 1
ATOM 4171 O O . ALA B 1 141 ? 34.507 67.839 39.412 1.00 6.22 189 ALA B O 1
ATOM 4173 N N . TYR B 1 142 ? 33.964 69.806 40.364 1.00 6.05 190 TYR B N 1
ATOM 4174 C CA . TYR B 1 142 ? 34.768 70.585 39.437 1.00 5.23 190 TYR B CA 1
ATOM 4175 C C . TYR B 1 142 ? 36.243 70.237 39.580 1.00 6.06 190 TYR B C 1
ATOM 4176 O O . TYR B 1 142 ? 36.967 70.164 38.589 1.00 6.31 190 TYR B O 1
ATOM 4185 N N . SER B 1 143 ? 36.689 70.024 40.815 1.00 5.70 191 SER B N 1
ATOM 4186 C CA . SER B 1 143 ? 38.090 69.695 41.048 1.00 6.41 191 SER B CA 1
ATOM 4187 C C . SER B 1 143 ? 38.466 68.391 40.353 1.00 6.60 191 SER B C 1
ATOM 4188 O O . SER B 1 143 ? 39.611 68.216 39.943 1.00 6.69 191 SER B O 1
ATOM 4191 N N . LEU B 1 144 ? 37.505 67.481 40.220 1.00 6.10 192 LEU B N 1
ATOM 4192 C CA . LEU B 1 144 ? 37.769 66.205 39.563 1.00 7.03 192 LEU B CA 1
ATOM 4193 C C . LEU B 1 144 ? 38.030 66.422 38.077 1.00 7.61 192 LEU B C 1
ATOM 4194 O O . LEU B 1 144 ? 38.802 65.686 37.460 1.00 7.57 192 LEU B O 1
ATOM 4199 N N . LEU B 1 145 ? 37.394 67.436 37.499 1.00 7.85 193 LEU B N 1
ATOM 4200 C CA . LEU B 1 145 ? 37.614 67.741 36.092 1.00 8.48 193 LEU B CA 1
ATOM 4201 C C . LEU B 1 145 ? 39.034 68.287 35.963 1.00 9.17 193 LEU B C 1
ATOM 4202 O O . LEU B 1 145 ? 39.747 67.975 35.008 1.00 10.09 193 LEU B O 1
ATOM 4207 N N . LEU B 1 146 ? 39.446 69.102 36.931 1.00 7.73 194 LEU B N 1
ATOM 4208 C CA . LEU B 1 146 ? 40.799 69.649 36.926 1.00 7.00 194 LEU B CA 1
ATOM 4209 C C . LEU B 1 146 ? 41.794 68.498 37.077 1.00 6.82 194 LEU B C 1
ATOM 4210 O O . LEU B 1 146 ? 42.812 68.446 36.387 1.00 7.51 194 LEU B O 1
ATOM 4215 N N . ALA B 1 147 ? 41.491 67.573 37.983 1.00 7.29 195 ALA B N 1
ATOM 4216 C CA . ALA B 1 147 ? 42.364 66.429 38.226 1.00 7.41 195 ALA B CA 1
ATOM 4217 C C . ALA B 1 147 ? 42.540 65.617 36.948 1.00 8.31 195 ALA B C 1
ATOM 4218 O O . ALA B 1 147 ? 43.636 65.147 36.642 1.00 9.57 195 ALA B O 1
ATOM 4220 N N . HIS B 1 148 ? 41.453 65.457 36.201 1.00 8.99 196 HIS B N 1
ATOM 4221 C CA . HIS B 1 148 ? 41.495 64.714 34.949 1.00 9.46 196 HIS B CA 1
ATOM 4222 C C . HIS B 1 148 ? 42.452 65.348 33.942 1.00 10.15 196 HIS B C 1
ATOM 4223 O O . HIS B 1 148 ? 43.230 64.652 33.289 1.00 11.58 196 HIS B O 1
ATOM 4230 N N . LYS B 1 149 ? 42.396 66.669 33.815 1.00 9.91 197 LYS B N 1
ATOM 4231 C CA . LYS B 1 149 ? 43.260 67.368 32.870 1.00 10.10 197 LYS B CA 1
ATOM 4232 C C . LYS B 1 149 ? 44.688 67.519 33.383 1.00 10.33 197 LYS B C 1
ATOM 4233 O O . LYS B 1 149 ? 45.615 67.760 32.608 1.00 12.99 197 LYS B O 1
ATOM 4239 N N . GLN B 1 150 ? 44.860 67.369 34.690 1.00 8.77 198 GLN B N 1
ATOM 4240 C CA . GLN B 1 150 ? 46.174 67.489 35.311 1.00 8.74 198 GLN B CA 1
ATOM 4241 C C . GLN B 1 150 ? 46.970 66.187 35.238 1.00 10.30 198 GLN B C 1
ATOM 4242 O O . GLN B 1 150 ? 48.123 66.179 34.800 1.00 11.24 198 GLN B O 1
ATOM 4248 N N . TRP B 1 151 ? 46.343 65.089 35.650 1.00 9.87 199 TRP B N 1
ATOM 4249 C CA . TRP B 1 151 ? 47.011 63.790 35.687 1.00 10.65 199 TRP B CA 1
ATOM 4250 C C . TRP B 1 151 ? 46.416 62.697 34.805 1.00 11.53 199 TRP B C 1
ATOM 4251 O O . TRP B 1 151 ? 47.004 61.619 34.680 1.00 13.07 199 TRP B O 1
ATOM 4262 N N . GLY B 1 152 ? 45.265 62.960 34.198 1.00 11.43 200 GLY B N 1
ATOM 4263 C CA . GLY B 1 152 ? 44.631 61.942 33.378 1.00 11.60 200 GLY B CA 1
ATOM 4264 C C . GLY B 1 152 ? 43.838 61.021 34.289 1.00 11.78 200 GLY B C 1
ATOM 4265 O O . GLY B 1 152 ? 44.033 61.039 35.506 1.00 11.77 200 GLY B O 1
ATOM 4266 N N . SER B 1 153 ? 42.957 60.203 33.719 1.00 12.54 201 SER B N 1
ATOM 4267 C CA . SER B 1 153 ? 42.130 59.307 34.522 1.00 13.60 201 SER B CA 1
ATOM 4268 C C . SER B 1 153 ? 42.441 57.824 34.352 1.00 14.33 201 SER B C 1
ATOM 4269 O O . SER B 1 153 ? 41.576 56.979 34.576 1.00 14.12 201 SER B O 1
ATOM 4272 N N . ASN B 1 154 ? 43.677 57.509 33.978 1.00 16.27 202 ASN B N 1
ATOM 4273 C CA . ASN B 1 154 ? 44.083 56.121 33.779 1.00 18.12 202 ASN B CA 1
ATOM 4274 C C . ASN B 1 154 ? 44.788 55.540 35.001 1.00 18.19 202 ASN B C 1
ATOM 4275 O O . ASN B 1 154 ? 45.225 54.387 34.987 1.00 19.63 202 ASN B O 1
ATOM 4280 N N . GLY B 1 155 ? 44.893 56.337 36.059 1.00 17.30 203 GLY B N 1
ATOM 4281 C CA . GLY B 1 155 ? 45.553 55.876 37.267 1.00 16.54 203 GLY B CA 1
ATOM 4282 C C . GLY B 1 155 ? 44.627 55.203 38.263 1.00 15.53 203 GLY B C 1
ATOM 4283 O O . GLY B 1 155 ? 43.608 54.622 37.890 1.00 15.41 203 GLY B O 1
ATOM 4284 N N . THR B 1 156 ? 44.990 55.281 39.539 1.00 15.48 204 THR B N 1
ATOM 4285 C CA . THR B 1 156 ? 44.203 54.676 40.605 1.00 16.14 204 THR B CA 1
ATOM 4286 C C . THR B 1 156 ? 42.774 55.213 40.631 1.00 15.85 204 THR B C 1
ATOM 4287 O O . THR B 1 156 ? 41.818 54.451 40.773 1.00 16.55 204 THR B O 1
ATOM 4291 N N . VAL B 1 157 ? 42.631 56.527 40.495 1.00 14.71 205 VAL B N 1
ATOM 4292 C CA . VAL B 1 157 ? 41.313 57.147 40.501 1.00 14.14 205 VAL B CA 1
ATOM 4293 C C . VAL B 1 157 ? 40.932 57.611 39.100 1.00 13.12 205 VAL B C 1
ATOM 4294 O O . VAL B 1 157 ? 41.697 58.317 38.441 1.00 12.73 205 VAL B O 1
ATOM 4298 N N . ASN B 1 158 ? 39.753 57.199 38.644 1.00 12.40 206 ASN B N 1
ATOM 4299 C CA . ASN B 1 158 ? 39.261 57.593 37.328 1.00 11.94 206 ASN B CA 1
ATOM 4300 C C . ASN B 1 158 ? 38.557 58.932 37.532 1.00 11.59 206 ASN B C 1
ATOM 4301 O O . ASN B 1 158 ? 37.330 58.990 37.639 1.00 11.09 206 ASN B O 1
ATOM 4306 N N . TYR B 1 159 ? 39.341 60.004 37.588 1.00 10.06 207 TYR B N 1
ATOM 4307 C CA . TYR B 1 159 ? 38.800 61.340 37.823 1.00 9.03 207 TYR B CA 1
ATOM 4308 C C . TYR B 1 159 ? 37.616 61.729 36.942 1.00 10.18 207 TYR B C 1
ATOM 4309 O O . TYR B 1 159 ? 36.592 62.182 37.455 1.00 9.48 207 TYR B O 1
ATOM 4318 N N . LEU B 1 160 ? 37.743 61.557 35.628 1.00 10.07 208 LEU B N 1
ATOM 4319 C CA . LEU B 1 160 ? 36.657 61.925 34.723 1.00 11.10 208 LEU B CA 1
ATOM 4320 C C . LEU B 1 160 ? 35.366 61.165 35.012 1.00 10.65 208 LEU B C 1
ATOM 4321 O O . LEU B 1 160 ? 34.289 61.758 35.051 1.00 10.27 208 LEU B O 1
ATOM 4326 N N . LYS B 1 161 ? 35.467 59.855 35.214 1.00 10.61 209 LYS B N 1
ATOM 4327 C CA . LYS B 1 161 ? 34.283 59.057 35.510 1.00 11.59 209 LYS B CA 1
ATOM 4328 C C . LYS B 1 161 ? 33.670 59.509 36.834 1.00 11.47 209 LYS B C 1
ATOM 4329 O O . LYS B 1 161 ? 32.458 59.698 36.933 1.00 12.97 209 LYS B O 1
ATOM 4335 N N . GLU B 1 162 ? 34.512 59.684 37.849 1.00 10.96 210 GLU B N 1
ATOM 4336 C CA . GLU B 1 162 ? 34.042 60.120 39.160 1.00 10.78 210 GLU B CA 1
ATOM 4337 C C . GLU B 1 162 ? 33.351 61.477 39.038 1.00 10.34 210 GLU B C 1
ATOM 4338 O O . GLU B 1 162 ? 32.333 61.724 39.680 1.00 10.15 210 GLU B O 1
ATOM 4344 N N . ALA B 1 163 ? 33.917 62.355 38.216 1.00 9.77 211 ALA B N 1
ATOM 4345 C CA . ALA B 1 163 ? 33.343 63.682 38.011 1.00 9.46 211 ALA B CA 1
ATOM 4346 C C . ALA B 1 163 ? 31.962 63.577 37.369 1.00 10.64 211 ALA B C 1
ATOM 4347 O O . ALA B 1 163 ? 30.997 64.175 37.845 1.00 10.63 211 ALA B O 1
ATOM 4349 N N . GLN B 1 164 ? 31.869 62.811 36.288 1.00 11.24 212 GLN B N 1
ATOM 4350 C CA . GLN B 1 164 ? 30.604 62.654 35.586 1.00 12.14 212 GLN B CA 1
ATOM 4351 C C . GLN B 1 164 ? 29.510 62.076 36.478 1.00 11.08 212 GLN B C 1
ATOM 4352 O O . GLN B 1 164 ? 28.367 62.530 36.432 1.00 11.21 212 GLN B O 1
ATOM 4358 N N . ASP B 1 165 ? 29.854 61.087 37.297 1.00 10.74 213 ASP B N 1
ATOM 4359 C CA . ASP B 1 165 ? 28.872 60.489 38.194 1.00 11.92 213 ASP B CA 1
ATOM 4360 C C . ASP B 1 165 ? 28.420 61.501 39.241 1.00 10.75 213 ASP B C 1
ATOM 4361 O O . ASP B 1 165 ? 27.236 61.604 39.545 1.00 10.59 213 ASP B O 1
ATOM 4366 N N . MET B 1 166 ? 29.367 62.254 39.789 1.00 9.71 214 MET B N 1
ATOM 4367 C CA . MET B 1 166 ? 29.040 63.242 40.808 1.00 9.51 214 MET B CA 1
ATOM 4368 C C . MET B 1 166 ? 28.182 64.369 40.243 1.00 8.81 214 MET B C 1
ATOM 4369 O O . MET B 1 166 ? 27.223 64.814 40.874 1.00 9.67 214 MET B O 1
ATOM 4374 N N . ILE B 1 167 ? 28.534 64.820 39.046 1.00 8.57 215 ILE B N 1
ATOM 4375 C CA . ILE B 1 167 ? 27.808 65.894 38.383 1.00 9.56 215 ILE B CA 1
ATOM 4376 C C . ILE B 1 167 ? 26.384 65.493 38.005 1.00 10.58 215 ILE B C 1
ATOM 4377 O O . ILE B 1 167 ? 25.425 66.209 38.295 1.00 9.70 215 ILE B O 1
ATOM 4382 N N . THR B 1 168 ? 26.251 64.335 37.369 1.00 10.19 216 THR B N 1
ATOM 4383 C CA . THR B 1 168 ? 24.952 63.865 36.906 1.00 10.42 216 THR B CA 1
ATOM 4384 C C . THR B 1 168 ? 24.097 63.118 37.925 1.00 9.91 216 THR B C 1
ATOM 4385 O O . THR B 1 168 ? 22.935 63.462 38.129 1.00 11.76 216 THR B O 1
ATOM 4389 N N . LYS B 1 169 ? 24.664 62.098 38.558 1.00 10.34 217 LYS B N 1
ATOM 4390 C CA . LYS B 1 169 ? 23.919 61.317 39.539 1.00 11.41 217 LYS B CA 1
ATOM 4391 C C . LYS B 1 169 ? 23.787 62.040 40.872 1.00 11.02 217 LYS B C 1
ATOM 4392 O O . LYS B 1 169 ? 22.905 61.729 41.675 1.00 12.00 217 LYS B O 1
ATOM 4398 N N . GLY B 1 170 ? 24.660 63.015 41.102 1.00 10.23 218 GLY B N 1
ATOM 4399 C CA . GLY B 1 170 ? 24.622 63.742 42.355 1.00 10.20 218 GLY B CA 1
ATOM 4400 C C . GLY B 1 170 ? 24.019 65.133 42.300 1.00 8.38 218 GLY B C 1
ATOM 4401 O O . GLY B 1 170 ? 22.883 65.341 42.732 1.00 9.57 218 GLY B O 1
ATOM 4402 N N . ILE B 1 171 ? 24.775 66.084 41.758 1.00 9.19 219 ILE B N 1
ATOM 4403 C CA . ILE B 1 171 ? 24.328 67.472 41.686 1.00 7.41 219 ILE B CA 1
ATOM 4404 C C . ILE B 1 171 ? 23.079 67.706 40.833 1.00 8.15 219 ILE B C 1
ATOM 4405 O O . ILE B 1 171 ? 22.132 68.346 41.288 1.00 8.30 219 ILE B O 1
ATOM 4410 N N . LYS B 1 172 ? 23.059 67.192 39.608 1.00 9.39 220 LYS B N 1
ATOM 4411 C CA . LYS B 1 172 ? 21.883 67.379 38.761 1.00 9.35 220 LYS B CA 1
ATOM 4412 C C . LYS B 1 172 ? 20.649 66.748 39.397 1.00 10.55 220 LYS B C 1
ATOM 4413 O O . LYS B 1 172 ? 19.603 67.384 39.525 1.00 10.19 220 LYS B O 1
ATOM 4419 N N . ALA B 1 173 ? 20.780 65.494 39.807 1.00 10.66 221 ALA B N 1
ATOM 4420 C CA . ALA B 1 173 ? 19.672 64.770 40.409 1.00 10.72 221 ALA B CA 1
ATOM 4421 C C . ALA B 1 173 ? 19.095 65.415 41.669 1.00 10.19 221 ALA B C 1
ATOM 4422 O O . ALA B 1 173 ? 17.881 65.549 41.800 1.00 11.46 221 ALA B O 1
ATOM 4424 N N . SER B 1 174 ? 19.961 65.834 42.587 1.00 10.08 222 SER B N 1
ATOM 4425 C CA . SER B 1 174 ? 19.489 66.406 43.845 1.00 8.85 222 SER B CA 1
ATOM 4426 C C . SER B 1 174 ? 19.464 67.919 43.994 1.00 7.73 222 SER B C 1
ATOM 4427 O O . SER B 1 174 ? 18.645 68.443 44.751 1.00 9.04 222 SER B O 1
ATOM 4430 N N . ASN B 1 175 ? 20.340 68.623 43.287 1.00 8.00 223 ASN B N 1
ATOM 4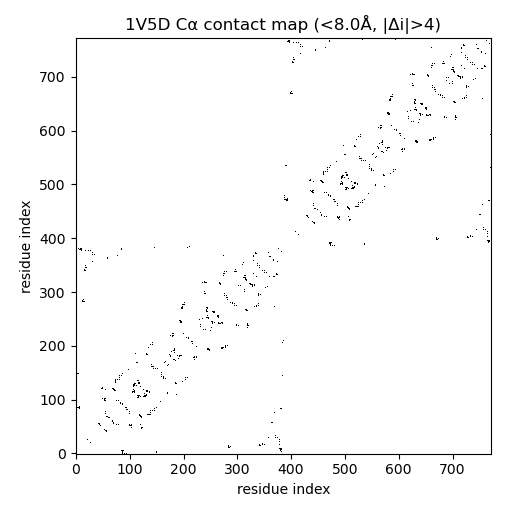431 C CA . ASN B 1 175 ? 20.407 70.071 43.454 1.00 8.46 223 ASN B CA 1
ATOM 4432 C C . ASN B 1 175 ? 19.870 70.962 42.346 1.00 8.63 223 ASN B C 1
ATOM 4433 O O . ASN B 1 175 ? 19.575 72.132 42.594 1.00 8.05 223 ASN B O 1
ATOM 4438 N N . VAL B 1 176 ? 19.758 70.443 41.128 1.00 8.36 224 VAL B N 1
ATOM 4439 C CA . VAL B 1 176 ? 19.204 71.245 40.043 1.00 8.88 224 VAL B CA 1
ATOM 4440 C C . VAL B 1 176 ? 17.688 71.148 40.192 1.00 9.03 224 VAL B C 1
ATOM 4441 O O . VAL B 1 176 ? 17.121 70.060 40.130 1.00 10.22 224 VAL B O 1
ATOM 4445 N N . THR B 1 177 ? 17.038 72.286 40.404 1.00 8.26 225 THR B N 1
ATOM 4446 C CA . THR B 1 177 ? 15.592 72.315 40.603 1.00 9.52 225 THR B CA 1
ATOM 4447 C C . THR B 1 177 ? 14.784 72.286 39.314 1.00 10.35 225 THR B C 1
ATOM 4448 O O . THR B 1 177 ? 15.313 72.519 38.228 1.00 11.16 225 THR B O 1
ATOM 4452 N N . ASN B 1 178 ? 13.492 71.999 39.450 1.00 12.97 226 ASN B N 1
ATOM 4453 C CA . ASN B 1 178 ? 12.599 71.949 38.299 1.00 14.79 226 ASN B CA 1
ATOM 4454 C C . ASN B 1 178 ? 12.501 73.330 37.661 1.00 16.18 226 ASN B C 1
ATOM 4455 O O . ASN B 1 178 ? 12.120 73.459 36.498 1.00 18.11 226 ASN B O 1
ATOM 4460 N N . ASN B 1 179 ? 12.846 74.359 38.431 1.00 16.03 227 ASN B N 1
ATOM 4461 C CA . ASN B 1 179 ? 12.801 75.735 37.948 1.00 16.48 227 ASN B CA 1
ATOM 4462 C C . ASN B 1 179 ? 14.172 76.198 37.455 1.00 15.08 227 ASN B C 1
ATOM 4463 O O . ASN B 1 179 ? 14.411 77.389 37.258 1.00 16.59 227 ASN B O 1
ATOM 4468 N N . ASN B 1 180 ? 15.064 75.234 37.256 1.00 13.71 228 ASN B N 1
ATOM 4469 C CA . ASN B 1 180 ? 16.412 75.485 36.764 1.00 12.92 228 ASN B CA 1
ATOM 4470 C C . ASN B 1 180 ? 17.278 76.413 37.603 1.00 11.86 228 ASN B C 1
ATOM 4471 O O . ASN B 1 180 ? 17.997 77.269 37.081 1.00 11.30 228 ASN B O 1
ATOM 4476 N N . GLN B 1 181 ? 17.190 76.232 38.913 1.00 10.39 229 GLN B N 1
ATOM 4477 C CA . GLN B 1 181 ? 17.997 76.978 39.865 1.00 10.56 229 GLN B CA 1
ATOM 4478 C C . GLN B 1 181 ? 18.781 75.902 40.608 1.00 8.93 229 GLN B C 1
ATOM 4479 O O . GLN B 1 181 ? 18.767 74.737 40.210 1.00 9.17 229 GLN B O 1
ATOM 4485 N N . LEU B 1 182 ? 19.472 76.289 41.672 1.00 8.12 230 LEU B N 1
ATOM 4486 C CA . LEU B 1 182 ? 20.235 75.339 42.474 1.00 7.38 230 LEU B CA 1
ATOM 4487 C C . LEU B 1 182 ? 19.713 75.451 43.900 1.00 7.28 230 LEU B C 1
ATOM 4488 O O . LEU B 1 182 ? 19.677 76.552 44.454 1.00 9.04 230 LEU B O 1
ATOM 4493 N N . ASN B 1 183 ? 19.285 74.336 44.490 1.00 6.72 231 ASN B N 1
ATOM 4494 C CA . ASN B 1 183 ? 18.781 74.395 45.854 1.00 6.70 231 ASN B CA 1
ATOM 4495 C C . ASN B 1 183 ? 19.939 74.381 46.850 1.00 6.50 231 ASN B C 1
ATOM 4496 O O . ASN B 1 183 ? 21.101 74.417 46.451 1.00 6.53 231 ASN B O 1
ATOM 4501 N N . LEU B 1 184 ? 19.628 74.323 48.139 1.00 7.11 232 LEU B N 1
ATOM 4502 C CA . LEU B 1 184 ? 20.658 74.388 49.173 1.00 7.26 232 LEU B CA 1
ATOM 4503 C C . LEU B 1 184 ? 21.442 73.119 49.490 1.00 7.88 232 LEU B C 1
ATOM 4504 O O . LEU B 1 184 ? 22.544 73.187 50.041 1.00 7.71 232 LEU B O 1
ATOM 4509 N N . GLY B 1 185 ? 20.881 71.968 49.142 1.00 7.87 233 GLY B N 1
ATOM 4510 C CA . GLY B 1 185 ? 21.550 70.708 49.419 1.00 7.52 233 GLY B CA 1
ATOM 4511 C C . GLY B 1 185 ? 20.635 69.573 49.015 1.00 8.18 233 GLY B C 1
ATOM 4512 O O . GLY B 1 185 ? 19.488 69.819 48.641 1.00 7.60 233 GLY B O 1
ATOM 4513 N N . ASP B 1 186 ? 21.113 68.333 49.094 1.00 8.50 234 ASP B N 1
ATOM 4514 C CA . ASP B 1 186 ? 20.274 67.212 48.689 1.00 8.69 234 ASP B CA 1
ATOM 4515 C C . ASP B 1 186 ? 19.116 66.924 49.640 1.00 10.14 234 ASP B C 1
ATOM 4516 O O . ASP B 1 186 ? 18.299 66.045 49.379 1.00 12.13 234 ASP B O 1
ATOM 4521 N N . TRP B 1 187 ? 19.040 67.672 50.737 1.00 9.77 235 TRP B N 1
ATOM 4522 C CA . TRP B 1 187 ? 17.951 67.510 51.694 1.00 9.38 235 TRP B CA 1
ATOM 4523 C C . TRP B 1 187 ? 16.800 68.419 51.273 1.00 10.32 235 TRP B C 1
ATOM 4524 O O . TRP B 1 187 ? 15.660 68.240 51.701 1.00 10.46 235 TRP B O 1
ATOM 4535 N N . ASP B 1 188 ? 17.117 69.396 50.427 1.00 10.07 236 ASP B N 1
ATOM 4536 C CA . ASP B 1 188 ? 16.146 70.373 49.948 1.00 10.23 236 ASP B CA 1
ATOM 4537 C C . ASP B 1 188 ? 15.287 69.802 48.819 1.00 10.23 236 ASP B C 1
ATOM 4538 O O . ASP B 1 188 ? 15.639 68.802 48.191 1.00 10.64 236 ASP B O 1
ATOM 4543 N N . SER B 1 189 ? 14.158 70.455 48.570 1.00 10.59 237 SER B N 1
ATOM 4544 C CA . SER B 1 189 ? 13.207 70.036 47.547 1.00 12.31 237 SER B CA 1
ATOM 4545 C C . SER B 1 189 ? 13.674 70.221 46.108 1.00 11.51 237 SER B C 1
ATOM 4546 O O . SER B 1 189 ? 14.457 71.119 45.798 1.00 10.59 237 SER B O 1
ATOM 4549 N N . LYS B 1 190 ? 13.166 69.366 45.226 1.00 11.73 238 LYS B N 1
ATOM 4550 C CA . LYS B 1 190 ? 13.495 69.420 43.810 1.00 11.60 238 LYS B CA 1
ATOM 4551 C C . LYS B 1 190 ? 12.815 70.639 43.185 1.00 11.57 238 LYS B C 1
ATOM 4552 O O . LYS B 1 190 ? 13.194 71.091 42.106 1.00 12.71 238 LYS B O 1
ATOM 4558 N N . SER B 1 191 ? 11.803 71.164 43.869 1.00 12.26 239 SER B N 1
ATOM 4559 C CA . SER B 1 191 ? 11.080 72.335 43.387 1.00 11.59 239 SER B CA 1
ATOM 4560 C C . SER B 1 191 ? 11.358 73.543 44.281 1.00 11.62 239 SER B C 1
ATOM 4561 O O . SER B 1 191 ? 10.667 74.558 44.201 1.00 12.11 239 SER B O 1
ATOM 4564 N N . SER B 1 192 ? 12.373 73.426 45.132 1.00 9.67 240 SER B N 1
ATOM 4565 C CA . SER B 1 192 ? 12.732 74.505 46.045 1.00 10.24 240 SER B CA 1
ATOM 4566 C C . SER B 1 192 ? 13.055 75.819 45.342 1.00 9.27 240 SER B C 1
ATOM 4567 O O . SER B 1 192 ? 13.665 75.833 44.269 1.00 9.90 240 SER B O 1
ATOM 4570 N N . LEU B 1 193 ? 12.630 76.921 45.954 1.00 9.37 241 LEU B N 1
ATOM 4571 C CA . LEU B 1 193 ? 12.916 78.243 45.421 1.00 10.23 241 LEU B CA 1
ATOM 4572 C C . LEU B 1 193 ? 13.889 78.953 46.355 1.00 9.00 241 LEU B C 1
ATOM 4573 O O . LEU B 1 193 ? 14.074 80.166 46.269 1.00 10.93 241 LEU B O 1
ATOM 4578 N N . ASP B 1 194 ? 14.493 78.192 47.267 1.00 8.01 242 ASP B N 1
ATOM 4579 C CA . ASP B 1 194 ? 15.493 78.751 48.174 1.00 7.31 242 ASP B CA 1
ATOM 4580 C C . ASP B 1 194 ? 16.829 78.500 47.490 1.00 7.97 242 ASP B C 1
ATOM 4581 O O . ASP B 1 194 ? 17.105 77.384 47.046 1.00 7.93 242 ASP B O 1
ATOM 4586 N N . THR B 1 195 ? 17.661 79.528 47.404 1.00 6.36 243 THR B N 1
ATOM 4587 C CA . THR B 1 195 ? 18.946 79.376 46.744 1.00 5.97 243 THR B CA 1
ATOM 4588 C C . THR B 1 195 ? 19.997 80.283 47.386 1.00 5.55 243 THR B C 1
ATOM 4589 O O . THR B 1 195 ? 19.670 81.289 48.011 1.00 6.31 243 THR B O 1
ATOM 4593 N N . ARG B 1 196 ? 21.258 79.892 47.245 1.00 4.56 244 ARG B N 1
ATOM 4594 C CA . ARG B 1 196 ? 22.390 80.627 47.804 1.00 5.10 244 ARG B CA 1
ATOM 4595 C C . ARG B 1 196 ? 23.234 81.065 46.609 1.00 4.97 244 ARG B C 1
ATOM 4596 O O . ARG B 1 196 ? 23.914 80.248 45.993 1.00 5.44 244 ARG B O 1
ATOM 4604 N N . PRO B 1 197 ? 23.192 82.364 46.259 1.00 4.60 245 PRO B N 1
ATOM 4605 C CA . PRO B 1 197 ? 23.953 82.893 45.119 1.00 4.70 245 PRO B CA 1
ATOM 4606 C C . PRO B 1 197 ? 25.433 82.527 45.037 1.00 4.63 245 PRO B C 1
ATOM 4607 O O . PRO B 1 197 ? 25.978 82.437 43.938 1.00 4.94 245 PRO B O 1
ATOM 4611 N N . SER B 1 198 ? 26.094 82.316 46.173 1.00 4.23 246 SER B N 1
ATOM 4612 C CA . SER B 1 198 ? 27.501 81.939 46.113 1.00 4.84 246 SER B CA 1
ATOM 4613 C C . SER B 1 198 ? 27.655 80.522 45.542 1.00 5.38 246 SER B C 1
ATOM 4614 O O . SER B 1 198 ? 28.772 80.062 45.300 1.00 6.07 246 SER B O 1
ATOM 4617 N N . ASP B 1 199 ? 26.526 79.848 45.317 1.00 5.40 247 ASP B N 1
ATOM 4618 C CA . ASP B 1 199 ? 26.512 78.506 44.723 1.00 6.26 247 ASP B CA 1
ATOM 4619 C C . ASP B 1 199 ? 26.432 78.630 43.195 1.00 6.40 247 ASP B C 1
ATOM 4620 O O . ASP B 1 199 ? 26.617 77.646 42.480 1.00 6.72 247 ASP B O 1
ATOM 4625 N N . TRP B 1 200 ? 26.134 79.828 42.697 1.00 5.51 248 TRP B N 1
ATOM 4626 C CA . TRP B 1 200 ? 26.001 80.033 41.253 1.00 5.75 248 TRP B CA 1
ATOM 4627 C C . TRP B 1 200 ? 27.374 80.144 40.605 1.00 5.19 248 TRP B C 1
ATOM 4628 O O . TRP B 1 200 ? 27.770 81.203 40.114 1.00 6.53 248 TRP B O 1
ATOM 4639 N N . MET B 1 201 ? 28.091 79.028 40.603 1.00 5.24 249 MET B N 1
ATOM 4640 C CA . MET B 1 201 ? 29.440 78.978 40.054 1.00 5.75 249 MET B CA 1
ATOM 4641 C C . MET B 1 201 ? 29.366 78.787 38.549 1.00 5.80 249 MET B C 1
ATOM 4642 O O . MET B 1 201 ? 29.598 77.695 38.033 1.00 5.80 249 MET B O 1
ATOM 4647 N N . MET B 1 202 ? 29.035 79.874 37.862 1.00 6.51 250 MET B N 1
ATOM 4648 C CA . MET B 1 202 ? 28.868 79.882 36.413 1.00 6.91 250 MET B CA 1
ATOM 4649 C C . MET B 1 202 ? 29.942 79.159 35.606 1.00 7.70 250 MET B C 1
ATOM 4650 O O . MET B 1 202 ? 29.618 78.337 34.741 1.00 7.52 250 MET B O 1
ATOM 4655 N N . SER B 1 203 ? 31.210 79.448 35.881 1.00 7.60 251 SER B N 1
ATOM 4656 C CA . SER B 1 203 ? 32.286 78.809 35.131 1.00 7.17 251 SER B CA 1
ATOM 4657 C C . SER B 1 203 ? 32.395 77.307 35.402 1.00 8.10 251 SER B C 1
ATOM 4658 O O . SER B 1 203 ? 32.838 76.556 34.534 1.00 8.62 251 SER B O 1
ATOM 4661 N N . HIS B 1 204 ? 31.990 76.864 36.591 1.00 7.33 252 HIS B N 1
ATOM 4662 C CA . HIS B 1 204 ? 32.011 75.433 36.912 1.00 6.83 252 HIS B CA 1
ATOM 4663 C C . HIS B 1 204 ? 30.964 74.774 36.022 1.00 7.81 252 HIS B C 1
ATOM 4664 O O . HIS B 1 204 ? 31.214 73.749 35.388 1.00 7.98 252 HIS B O 1
ATOM 4671 N N . LEU B 1 205 ? 29.779 75.377 35.995 1.00 8.18 253 LEU B N 1
ATOM 4672 C CA . LEU B 1 205 ? 28.673 74.859 35.202 1.00 8.11 253 LEU B CA 1
ATOM 4673 C C . LEU B 1 205 ? 29.035 74.769 33.720 1.00 8.06 253 LEU B C 1
ATOM 4674 O O . LEU B 1 205 ? 28.581 73.855 33.027 1.00 8.72 253 LEU B O 1
ATOM 4679 N N . ARG B 1 206 ? 29.851 75.706 33.238 1.00 8.26 254 ARG B N 1
ATOM 4680 C CA . ARG B 1 206 ? 30.290 75.695 31.838 1.00 7.97 254 ARG B CA 1
ATOM 4681 C C . ARG B 1 206 ? 31.058 74.402 31.592 1.00 9.66 254 ARG B C 1
ATOM 4682 O O . ARG B 1 206 ? 30.872 73.737 30.573 1.00 10.61 254 ARG B O 1
ATOM 4690 N N . ALA B 1 207 ? 31.943 74.065 32.527 1.00 9.27 255 ALA B N 1
ATOM 4691 C CA . ALA B 1 207 ? 32.745 72.855 32.418 1.00 9.63 255 ALA B CA 1
ATOM 4692 C C . ALA B 1 207 ? 31.864 71.618 32.531 1.00 9.60 255 ALA B C 1
ATOM 4693 O O . ALA B 1 207 ? 32.098 70.619 31.852 1.00 9.94 255 ALA B O 1
ATOM 4695 N N . PHE B 1 208 ? 30.854 71.679 33.394 1.00 8.85 256 PHE B N 1
ATOM 4696 C CA . PHE B 1 208 ? 29.945 70.551 33.562 1.00 9.65 256 PHE B CA 1
ATOM 4697 C C . PHE B 1 208 ? 29.309 70.233 32.215 1.00 10.32 256 PHE B C 1
ATOM 4698 O O . PHE B 1 208 ? 29.174 69.070 31.842 1.00 11.37 256 PHE B O 1
ATOM 4706 N N . TYR B 1 209 ? 28.917 71.273 31.487 1.00 10.99 257 TYR B N 1
ATOM 4707 C CA . TYR B 1 209 ? 28.305 71.072 30.180 1.00 12.59 257 TYR B CA 1
ATOM 4708 C C . TYR B 1 209 ? 29.285 70.453 29.190 1.00 13.00 257 TYR B C 1
ATOM 4709 O O . TYR B 1 209 ? 28.970 69.468 28.526 1.00 13.54 257 TYR B O 1
ATOM 4718 N N . GLU B 1 210 ? 30.473 71.038 29.091 1.00 13.09 258 GLU B N 1
ATOM 4719 C CA . GLU B 1 210 ? 31.481 70.554 28.158 1.00 13.94 258 GLU B CA 1
ATOM 4720 C C . GLU B 1 210 ? 31.907 69.110 28.386 1.00 14.81 258 GLU B C 1
ATOM 4721 O O . GLU B 1 210 ? 32.153 68.374 27.426 1.00 15.66 258 GLU B O 1
ATOM 4727 N N . PHE B 1 211 ? 31.970 68.693 29.645 1.00 13.39 259 PHE B N 1
ATOM 4728 C CA . PHE B 1 211 ? 32.385 67.332 29.972 1.00 12.80 259 PHE B CA 1
ATOM 4729 C C . PHE B 1 211 ? 31.263 66.299 30.048 1.00 13.21 259 PHE B C 1
ATOM 4730 O O . PHE B 1 211 ? 31.535 65.109 30.198 1.00 14.84 259 PHE B O 1
ATOM 4738 N N . THR B 1 212 ? 30.012 66.740 29.947 1.00 13.73 260 THR B N 1
ATOM 4739 C CA . THR B 1 212 ? 28.885 65.808 30.000 1.00 13.63 260 THR B CA 1
ATOM 4740 C C . THR B 1 212 ? 28.030 65.882 28.745 1.00 14.35 260 THR B C 1
ATOM 4741 O O . THR B 1 212 ? 27.382 64.905 28.369 1.00 15.31 260 THR B O 1
ATOM 4745 N N . GLY B 1 213 ? 28.029 67.045 28.103 1.00 14.31 261 GLY B N 1
ATOM 4746 C CA . GLY B 1 213 ? 27.224 67.230 26.911 1.00 14.97 261 GLY B CA 1
ATOM 4747 C C . GLY B 1 213 ? 25.776 67.472 27.295 1.00 15.64 261 GLY B C 1
ATOM 4748 O O . GLY B 1 213 ? 24.907 67.605 26.433 1.00 17.20 261 GLY B O 1
ATOM 4749 N N . ASP B 1 214 ? 25.520 67.533 28.600 1.00 14.32 262 ASP B N 1
ATOM 4750 C CA . ASP B 1 214 ? 24.175 67.752 29.128 1.00 13.25 262 ASP B CA 1
ATOM 4751 C C . ASP B 1 214 ? 23.811 69.238 29.105 1.00 13.57 262 ASP B C 1
ATOM 4752 O O . ASP B 1 214 ? 24.334 70.029 29.894 1.00 12.07 262 ASP B O 1
ATOM 4757 N N . LYS B 1 215 ? 22.901 69.605 28.207 1.00 14.14 263 LYS B N 1
ATOM 4758 C CA . LYS B 1 215 ? 22.466 70.992 28.061 1.00 14.80 263 LYS B CA 1
ATOM 4759 C C . LYS B 1 215 ? 21.787 71.564 29.303 1.00 13.82 263 LYS B C 1
ATOM 4760 O O . LYS B 1 215 ? 21.591 72.774 29.406 1.00 13.66 263 LYS B O 1
ATOM 4766 N N . THR B 1 216 ? 21.425 70.697 30.240 1.00 12.02 264 THR B N 1
ATOM 4767 C CA . THR B 1 216 ? 20.784 71.139 31.473 1.00 11.58 264 THR B CA 1
ATOM 4768 C C . THR B 1 216 ? 21.617 72.231 32.134 1.00 11.13 264 THR B C 1
ATOM 4769 O O . THR B 1 216 ? 21.083 73.209 32.658 1.00 10.46 264 THR B O 1
ATOM 4773 N N . TRP B 1 217 ? 22.932 72.066 32.093 1.00 9.96 265 TRP B N 1
ATOM 4774 C CA . TRP B 1 217 ? 23.824 73.032 32.717 1.00 8.90 265 TRP B CA 1
ATOM 4775 C C . TRP B 1 217 ? 23.793 74.405 32.059 1.00 9.35 265 TRP B C 1
ATOM 4776 O O . TRP B 1 217 ? 23.953 75.423 32.734 1.00 9.11 265 TRP B O 1
ATOM 4787 N N . LEU B 1 218 ? 23.576 74.442 30.750 1.00 9.37 266 LEU B N 1
ATOM 4788 C CA . LEU B 1 218 ? 23.507 75.716 30.047 1.00 10.66 266 LEU B CA 1
ATOM 4789 C C . LEU B 1 218 ? 22.184 76.389 30.400 1.00 10.26 266 LEU B C 1
ATOM 4790 O O . LEU B 1 218 ? 22.116 77.608 30.555 1.00 9.05 266 LEU B O 1
ATOM 4795 N N . THR B 1 219 ? 21.135 75.585 30.537 1.00 9.29 267 THR B N 1
ATOM 4796 C CA . THR B 1 219 ? 19.822 76.107 30.889 1.00 10.31 267 THR B CA 1
ATOM 4797 C C . THR B 1 219 ? 19.892 76.738 32.279 1.00 9.35 267 THR B C 1
ATOM 4798 O O . THR B 1 219 ? 19.320 77.801 32.519 1.00 9.06 267 THR B O 1
ATOM 4802 N N . VAL B 1 220 ? 20.603 76.079 33.190 1.00 8.20 268 VAL B N 1
ATOM 4803 C CA . VAL B 1 220 ? 20.754 76.593 34.546 1.00 8.44 268 VAL B CA 1
ATOM 4804 C C . VAL B 1 220 ? 21.542 77.904 34.524 1.00 8.11 268 VAL B C 1
ATOM 4805 O O . VAL B 1 220 ? 21.128 78.891 35.132 1.00 8.93 268 VAL B O 1
ATOM 4809 N N . ILE B 1 221 ? 22.667 77.913 33.813 1.00 8.04 269 ILE B N 1
ATOM 4810 C CA . ILE B 1 221 ? 23.496 79.111 33.707 1.00 7.97 269 ILE B CA 1
ATOM 4811 C C . ILE B 1 221 ? 22.670 80.298 33.217 1.00 8.90 269 ILE B C 1
ATOM 4812 O O . ILE B 1 221 ? 22.650 81.356 33.849 1.00 8.57 269 ILE B O 1
ATOM 4817 N N . ASN B 1 222 ? 21.980 80.116 32.094 1.00 9.27 270 ASN B N 1
ATOM 4818 C CA . ASN B 1 222 ? 21.174 81.190 31.530 1.00 8.96 270 ASN B CA 1
ATOM 4819 C C . ASN B 1 222 ? 20.072 81.655 32.472 1.00 9.04 270 ASN B C 1
ATOM 4820 O O . ASN B 1 222 ? 19.807 82.853 32.581 1.00 8.72 270 ASN B O 1
ATOM 4825 N N . ASN B 1 223 ? 19.430 80.718 33.159 1.00 8.29 271 ASN B N 1
ATOM 4826 C CA . ASN B 1 223 ? 18.373 81.096 34.084 1.00 8.74 271 ASN B CA 1
ATOM 4827 C C . ASN B 1 223 ? 18.932 81.868 35.275 1.00 8.21 271 ASN B C 1
ATOM 4828 O O . ASN B 1 223 ? 18.343 82.861 35.703 1.00 8.22 271 ASN B O 1
ATOM 4833 N N . LEU B 1 224 ? 20.065 81.419 35.810 1.00 8.38 272 LEU B N 1
ATOM 4834 C CA . LEU B 1 224 ? 20.660 82.099 36.955 1.00 8.46 272 LEU B CA 1
ATOM 4835 C C . LEU B 1 224 ? 21.068 83.529 36.622 1.00 7.90 272 LEU B C 1
ATOM 4836 O O . LEU B 1 224 ? 21.013 84.402 37.486 1.00 7.97 272 LEU B O 1
ATOM 4841 N N . TYR B 1 225 ? 21.478 83.780 35.381 1.00 6.81 273 TYR B N 1
ATOM 4842 C CA . TYR B 1 225 ? 21.823 85.145 34.997 1.00 6.56 273 TYR B CA 1
ATOM 4843 C C . TYR B 1 225 ? 20.538 85.972 34.957 1.00 7.73 273 TYR B C 1
ATOM 4844 O O . TYR B 1 225 ? 20.529 87.135 35.360 1.00 7.14 273 TYR B O 1
ATOM 4853 N N . ASP B 1 226 ? 19.452 85.372 34.472 1.00 7.21 274 ASP B N 1
ATOM 4854 C CA . ASP B 1 226 ? 18.174 86.077 34.430 1.00 8.42 274 ASP B CA 1
ATOM 4855 C C . ASP B 1 226 ? 17.752 86.425 35.853 1.00 7.67 274 ASP B C 1
ATOM 4856 O O . ASP B 1 226 ? 17.294 87.536 36.123 1.00 8.79 274 ASP B O 1
ATOM 4861 N N . VAL B 1 227 ? 17.907 85.462 36.757 1.00 6.79 275 VAL B N 1
ATOM 4862 C CA . VAL B 1 227 ? 17.534 85.657 38.152 1.00 6.67 275 VAL B CA 1
ATOM 4863 C C . VAL B 1 227 ? 18.388 86.734 38.814 1.00 7.12 275 VAL B C 1
ATOM 4864 O O . VAL B 1 227 ? 17.868 87.582 39.537 1.00 7.06 275 VAL B O 1
ATOM 4868 N N . TYR B 1 228 ? 19.695 86.710 38.562 1.00 6.74 276 TYR B N 1
ATOM 4869 C CA . TYR B 1 228 ? 20.581 87.702 39.161 1.00 5.70 276 TYR B CA 1
ATOM 4870 C C . TYR B 1 228 ? 20.150 89.109 38.753 1.00 6.30 276 TYR B C 1
ATOM 4871 O O . TYR B 1 228 ? 20.017 90.000 39.592 1.00 6.23 276 TYR B O 1
ATOM 4880 N N . THR B 1 229 ? 19.931 89.298 37.457 1.00 7.49 277 THR B N 1
ATOM 4881 C CA . THR B 1 229 ? 19.539 90.597 36.931 1.00 8.74 277 THR B CA 1
ATOM 4882 C C . THR B 1 229 ? 18.164 91.045 37.421 1.00 8.42 277 THR B C 1
ATOM 4883 O O . THR B 1 229 ? 17.975 92.216 37.759 1.00 8.08 277 THR B O 1
ATOM 4887 N N . GLN B 1 230 ? 17.204 90.126 37.466 1.00 8.37 278 GLN B N 1
ATOM 4888 C CA . GLN B 1 230 ? 15.871 90.479 37.939 1.00 9.59 278 GLN B CA 1
ATOM 4889 C C . GLN B 1 230 ? 15.952 90.900 39.404 1.00 9.07 278 GLN B C 1
ATOM 4890 O O . GLN B 1 230 ? 15.288 91.844 39.830 1.00 10.45 278 GLN B O 1
ATOM 4896 N N . PHE B 1 231 ? 16.780 90.199 40.172 1.00 6.90 279 PHE B N 1
ATOM 4897 C CA . PHE B 1 231 ? 16.960 90.509 41.587 1.00 6.35 279 PHE B CA 1
ATOM 4898 C C . PHE B 1 231 ? 17.622 91.875 41.768 1.00 6.53 279 PHE B C 1
ATOM 4899 O O . PHE B 1 231 ? 17.099 92.752 42.459 1.00 5.86 279 PHE B O 1
ATOM 4907 N N . SER B 1 232 ? 18.776 92.051 41.135 1.00 5.98 280 SER B N 1
ATOM 4908 C CA . SER B 1 232 ? 19.537 93.285 41.266 1.00 7.49 280 SER B CA 1
ATOM 4909 C C . SER B 1 232 ? 18.843 94.544 40.761 1.00 7.99 280 SER B C 1
ATOM 4910 O O . SER B 1 232 ? 18.908 95.589 41.407 1.00 8.44 280 SER B O 1
ATOM 4913 N N . ASN B 1 233 ? 18.183 94.460 39.612 1.00 8.37 281 ASN B N 1
ATOM 4914 C CA . ASN B 1 233 ? 17.509 95.639 39.084 1.00 9.01 281 ASN B CA 1
ATOM 4915 C C . ASN B 1 233 ? 16.473 96.178 40.060 1.00 9.31 281 ASN B C 1
ATOM 4916 O O . ASN B 1 233 ? 16.190 97.378 40.080 1.00 10.62 281 ASN B O 1
ATOM 4921 N N . LYS B 1 234 ? 15.917 95.300 40.885 1.00 8.51 282 LYS B N 1
ATOM 4922 C CA . LYS B 1 234 ? 14.920 95.735 41.847 1.00 9.67 282 LYS B CA 1
ATOM 4923 C C . LYS B 1 234 ? 15.470 95.998 43.241 1.00 10.69 282 LYS B C 1
ATOM 4924 O O . LYS B 1 234 ? 15.122 96.999 43.866 1.00 11.56 282 LYS B O 1
ATOM 4930 N N . TYR B 1 235 ? 16.339 95.114 43.723 1.00 8.37 283 TYR B N 1
ATOM 4931 C CA . TYR B 1 235 ? 16.868 95.254 45.076 1.00 8.88 283 TYR B CA 1
ATOM 4932 C C . TYR B 1 235 ? 18.266 95.835 45.262 1.00 7.82 283 TYR B C 1
ATOM 4933 O O . TYR B 1 235 ? 18.650 96.165 46.385 1.00 9.83 283 TYR B O 1
ATOM 4942 N N . SER B 1 236 ? 19.030 95.966 44.183 1.00 7.60 284 SER B N 1
ATOM 4943 C CA . SER B 1 236 ? 20.374 96.536 44.282 1.00 7.26 284 SER B CA 1
ATOM 4944 C C . SER B 1 236 ? 20.734 97.245 42.979 1.00 9.43 284 SER B C 1
ATOM 4945 O O . SER B 1 236 ? 21.805 97.034 42.420 1.00 9.47 284 SER B O 1
ATOM 4948 N N . PRO B 1 237 ? 19.843 98.123 42.494 1.00 10.00 285 PRO B N 1
ATOM 4949 C CA . PRO B 1 237 ? 20.087 98.847 41.245 1.00 11.77 285 PRO B CA 1
ATOM 4950 C C . PRO B 1 237 ? 21.358 99.683 41.156 1.00 12.65 285 PRO B C 1
ATOM 4951 O O . PRO B 1 237 ? 21.845 99.945 40.059 1.00 14.43 285 PRO B O 1
ATOM 4955 N N . ASN B 1 238 ? 21.906 100.098 42.292 1.00 13.88 286 ASN B N 1
ATOM 4956 C CA . ASN B 1 238 ? 23.113 100.914 42.249 1.00 14.26 286 ASN B CA 1
ATOM 4957 C C . ASN B 1 238 ? 24.375 100.255 42.797 1.00 13.93 286 ASN B C 1
ATOM 4958 O O . ASN B 1 238 ? 25.474 100.783 42.621 1.00 17.68 286 ASN B O 1
ATOM 4963 N N . THR B 1 239 ? 24.231 99.107 43.454 1.00 9.86 287 THR B N 1
ATOM 4964 C CA . THR B 1 239 ? 25.399 98.408 43.986 1.00 7.48 287 THR B CA 1
ATOM 4965 C C . THR B 1 239 ? 25.677 97.138 43.190 1.00 6.50 287 THR B C 1
ATOM 4966 O O . THR B 1 239 ? 26.828 96.713 43.075 1.00 6.91 287 THR B O 1
ATOM 4970 N N . GLY B 1 240 ? 24.621 96.536 42.647 1.00 6.04 288 GLY B N 1
ATOM 4971 C CA . GLY B 1 240 ? 24.769 95.314 41.872 1.00 5.76 288 GLY B CA 1
ATOM 4972 C C . GLY B 1 240 ? 24.985 94.078 42.730 1.00 6.16 288 GLY B C 1
ATOM 4973 O O . GLY B 1 240 ? 25.290 93.001 42.210 1.00 6.73 288 GLY B O 1
ATOM 4974 N N . LEU B 1 241 ? 24.811 94.226 44.040 1.00 5.81 289 LEU B N 1
ATOM 4975 C CA . LEU B 1 241 ? 25.004 93.125 44.982 1.00 5.37 289 LEU B CA 1
ATOM 4976 C C . LEU B 1 241 ? 23.807 92.180 45.053 1.00 6.01 289 LEU B C 1
ATOM 4977 O O . LEU B 1 241 ? 22.731 92.471 44.530 1.00 6.96 289 LEU B O 1
ATOM 4982 N N . ILE B 1 242 ? 24.009 91.039 45.701 1.00 5.77 290 ILE B N 1
ATOM 4983 C CA . ILE B 1 242 ? 22.941 90.067 45.883 1.00 4.84 290 ILE B CA 1
ATOM 4984 C C . ILE B 1 242 ? 23.031 89.582 47.333 1.00 5.72 290 ILE B C 1
ATOM 4985 O O . ILE B 1 242 ? 24.086 89.682 47.966 1.00 6.21 290 ILE B O 1
ATOM 4990 N N . SER B 1 243 ? 21.923 89.081 47.867 1.00 5.03 291 SER B N 1
ATOM 4991 C CA . SER B 1 243 ? 21.884 88.630 49.255 1.00 5.03 291 SER B CA 1
ATOM 4992 C C . SER B 1 243 ? 22.437 87.225 49.480 1.00 4.59 291 SER B C 1
ATOM 4993 O O . SER B 1 243 ? 22.532 86.428 48.546 1.00 4.53 291 SER B O 1
ATOM 4996 N N . ASP B 1 244 ? 22.808 86.939 50.726 1.00 4.59 292 ASP B N 1
ATOM 4997 C CA . ASP B 1 244 ? 23.354 85.636 51.104 1.00 4.32 292 ASP B CA 1
ATOM 4998 C C . ASP B 1 244 ? 22.466 84.504 50.603 1.00 4.04 292 ASP B C 1
ATOM 4999 O O . ASP B 1 244 ? 22.961 83.492 50.105 1.00 4.06 292 ASP B O 1
ATOM 5004 N N . PHE B 1 245 ? 21.156 84.678 50.763 1.00 4.22 293 PHE B N 1
ATOM 5005 C CA . PHE B 1 245 ? 20.178 83.704 50.301 1.00 3.73 293 PHE B CA 1
ATOM 5006 C C . PHE B 1 245 ? 19.098 84.463 49.547 1.00 4.99 293 PHE B C 1
ATOM 5007 O O . PHE B 1 245 ? 18.808 85.621 49.855 1.00 4.76 293 PHE B O 1
ATOM 5015 N N . VAL B 1 246 ? 18.531 83.808 48.542 1.00 5.32 294 VAL B N 1
ATOM 5016 C CA . VAL B 1 246 ? 17.485 84.391 47.714 1.00 6.95 294 VAL B CA 1
ATOM 5017 C C . VAL B 1 246 ? 16.299 83.436 47.726 1.00 5.88 294 VAL B C 1
ATOM 5018 O O . VAL B 1 246 ? 16.476 82.219 47.734 1.00 7.63 294 VAL B O 1
ATOM 5022 N N . VAL B 1 247 ? 15.092 83.989 47.746 1.00 5.88 295 VAL B N 1
ATOM 5023 C CA . VAL B 1 247 ? 13.888 83.169 47.775 1.00 7.30 295 VAL B CA 1
ATOM 5024 C C . VAL B 1 247 ? 12.845 83.624 46.769 1.00 7.63 295 VAL B C 1
ATOM 5025 O O . VAL B 1 247 ? 12.875 84.759 46.291 1.00 7.99 295 VAL B O 1
ATOM 5029 N N . LYS B 1 248 ? 11.936 82.707 46.443 1.00 7.82 296 LYS B N 1
ATOM 5030 C CA . LYS B 1 248 ? 10.819 82.969 45.537 1.00 9.32 296 LYS B CA 1
ATOM 5031 C C . LYS B 1 248 ? 11.153 83.286 44.084 1.00 10.48 296 LYS B C 1
ATOM 5032 O O . LYS B 1 248 ? 12.314 83.328 43.678 1.00 9.02 296 LYS B O 1
ATOM 5038 N N . ASN B 1 249 ? 10.097 83.490 43.303 1.00 12.46 297 ASN B N 1
ATOM 5039 C CA . ASN B 1 249 ? 10.214 83.840 41.895 1.00 13.73 297 ASN B CA 1
ATOM 5040 C C . ASN B 1 249 ? 8.996 84.682 41.530 1.00 13.80 297 ASN B C 1
ATOM 5041 O O . ASN B 1 249 ? 7.862 84.212 41.623 1.00 15.71 297 ASN B O 1
ATOM 5046 N N . PRO B 1 250 ? 9.212 85.949 41.133 1.00 13.44 298 PRO B N 1
ATOM 5047 C CA . PRO B 1 250 ? 10.509 86.625 41.009 1.00 12.05 298 PRO B CA 1
ATOM 5048 C C . PRO B 1 250 ? 11.354 86.542 42.280 1.00 11.00 298 PRO B C 1
ATOM 5049 O O . PRO B 1 250 ? 10.827 86.468 43.390 1.00 10.60 298 PRO B O 1
ATOM 5053 N N . PRO B 1 251 ? 12.685 86.559 42.126 1.00 9.84 299 PRO B N 1
ATOM 5054 C CA . PRO B 1 251 ? 13.608 86.479 43.260 1.00 9.10 299 PRO B CA 1
ATOM 5055 C C . PRO B 1 251 ? 13.566 87.688 44.192 1.00 9.27 299 PRO B C 1
ATOM 5056 O O . PRO B 1 251 ? 13.466 88.833 43.744 1.00 9.80 299 PRO B O 1
ATOM 5060 N N . GLN B 1 252 ? 13.642 87.417 45.491 1.00 8.37 300 GLN B N 1
ATOM 5061 C CA . GLN B 1 252 ? 13.629 88.465 46.506 1.00 8.81 300 GLN B CA 1
ATOM 5062 C C . GLN B 1 252 ? 14.674 88.112 47.557 1.00 6.73 300 GLN B C 1
ATOM 5063 O O . GLN B 1 252 ? 15.114 86.964 47.647 1.00 6.29 300 GLN B O 1
ATOM 5069 N N . PRO B 1 253 ? 15.095 89.097 48.361 1.00 6.03 301 PRO B N 1
ATOM 5070 C CA . PRO B 1 253 ? 16.088 88.785 49.390 1.00 6.96 301 PRO B CA 1
ATOM 5071 C C . PRO B 1 253 ? 15.453 87.836 50.401 1.00 5.96 301 PRO B C 1
ATOM 5072 O O . PRO B 1 253 ? 14.254 87.925 50.677 1.00 6.80 301 PRO B O 1
ATOM 5076 N N . ALA B 1 254 ? 16.248 86.926 50.946 1.00 6.04 302 ALA B N 1
ATOM 5077 C CA . ALA B 1 254 ? 15.741 86.003 51.948 1.00 5.90 302 ALA B CA 1
ATOM 5078 C C . ALA B 1 254 ? 15.432 86.827 53.195 1.00 6.49 302 ALA B C 1
ATOM 5079 O O . ALA B 1 254 ? 15.913 87.952 53.345 1.00 6.45 302 ALA B O 1
ATOM 5081 N N . PRO B 1 255 ? 14.599 86.294 54.099 1.00 6.82 303 PRO B N 1
ATOM 5082 C CA . PRO B 1 255 ? 14.294 87.055 55.312 1.00 7.54 303 PRO B CA 1
ATOM 5083 C C . PRO B 1 255 ? 15.531 87.053 56.204 1.00 7.61 303 PRO B C 1
ATOM 5084 O O . PRO B 1 255 ? 16.485 86.314 55.947 1.00 7.09 303 PRO B O 1
ATOM 5088 N N . LYS B 1 256 ? 15.526 87.887 57.235 1.00 8.82 304 LYS B N 1
ATOM 5089 C CA . LYS B 1 256 ? 16.639 87.913 58.171 1.00 9.07 304 LYS B CA 1
ATOM 5090 C C . LYS B 1 256 ? 16.555 86.605 58.950 1.00 8.64 304 LYS B C 1
ATOM 5091 O O . LYS B 1 256 ? 15.477 86.020 59.068 1.00 9.40 304 LYS B O 1
ATOM 5097 N N . ASP B 1 257 ? 17.689 86.141 59.464 1.00 7.66 305 ASP B N 1
ATOM 5098 C CA . ASP B 1 257 ? 17.733 84.908 60.243 1.00 8.40 305 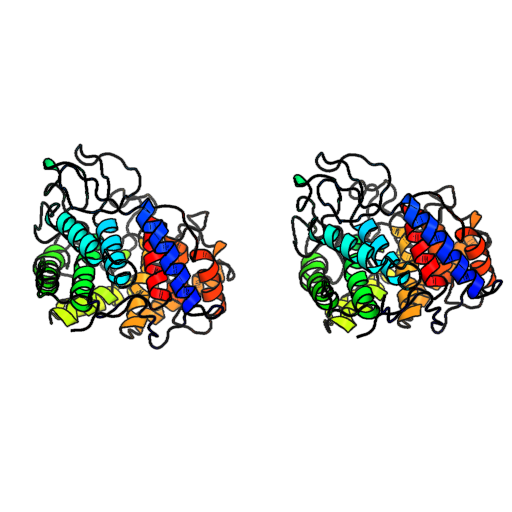ASP B CA 1
ATOM 5099 C C . ASP B 1 257 ? 17.268 83.693 59.444 1.00 8.11 305 ASP B C 1
ATOM 5100 O O . ASP B 1 257 ? 16.658 82.775 59.995 1.00 8.20 305 ASP B O 1
ATOM 5105 N N . PHE B 1 258 ? 17.560 83.687 58.146 1.00 8.02 306 PHE B N 1
ATOM 5106 C CA . PHE B 1 258 ? 17.167 82.573 57.292 1.00 7.88 306 PHE B CA 1
ATOM 5107 C C . PHE B 1 258 ? 17.934 81.331 57.730 1.00 9.33 306 PHE B C 1
ATOM 5108 O O . PHE B 1 258 ? 19.168 81.326 57.742 1.00 9.59 306 PHE B O 1
ATOM 5116 N N . LEU B 1 259 ? 17.196 80.287 58.097 1.00 10.67 307 LEU B N 1
ATOM 5117 C CA . LEU B 1 259 ? 17.793 79.044 58.577 1.00 11.90 307 LEU B CA 1
ATOM 5118 C C . LEU B 1 259 ? 18.780 79.385 59.692 1.00 13.92 307 LEU B C 1
ATOM 5119 O O . LEU B 1 259 ? 19.719 78.635 59.969 1.00 15.48 307 LEU B O 1
ATOM 5124 N N . ASP B 1 260 ? 18.535 80.530 60.327 1.00 14.50 308 ASP B N 1
ATOM 5125 C CA . ASP B 1 260 ? 19.361 81.055 61.410 1.00 15.51 308 ASP B CA 1
ATOM 5126 C C . ASP B 1 260 ? 20.855 81.081 61.116 1.00 15.97 308 ASP B C 1
ATOM 5127 O O . ASP B 1 260 ? 21.678 80.857 62.005 1.00 16.65 308 ASP B O 1
ATOM 5132 N N . GLU B 1 261 ? 21.201 81.363 59.863 1.00 14.33 309 GLU B N 1
ATOM 5133 C CA . GLU B 1 261 ? 22.600 81.448 59.462 1.00 15.20 309 GLU B CA 1
ATOM 5134 C C . GLU B 1 261 ? 23.190 82.719 60.063 1.00 14.02 309 GLU B C 1
ATOM 5135 O O . GLU B 1 261 ? 24.333 82.734 60.523 1.00 15.59 309 GLU B O 1
ATOM 5141 N N . SER B 1 262 ? 22.394 83.785 60.048 1.00 11.39 310 SER B N 1
ATOM 5142 C CA . SER B 1 262 ? 22.780 85.074 60.606 1.00 10.53 310 SER B CA 1
ATOM 5143 C C . SER B 1 262 ? 21.596 86.017 60.455 1.00 10.17 310 SER B C 1
ATOM 5144 O O . SER B 1 262 ? 20.635 85.708 59.750 1.00 9.63 310 SER B O 1
ATOM 5147 N N . GLU B 1 263 ? 21.660 87.166 61.114 1.00 10.71 311 GLU B N 1
ATOM 5148 C CA . GLU B 1 263 ? 20.579 88.134 61.024 1.00 11.51 311 GLU B CA 1
ATOM 5149 C C . GLU B 1 263 ? 20.692 88.957 59.744 1.00 10.91 311 GLU B C 1
ATOM 5150 O O . GLU B 1 263 ? 19.837 89.796 59.461 1.00 11.44 311 GLU B O 1
ATOM 5156 N N . TYR B 1 264 ? 21.743 88.707 58.968 1.00 7.85 312 TYR B N 1
ATOM 5157 C CA . TYR B 1 264 ? 21.976 89.457 57.739 1.00 7.83 312 TYR B CA 1
ATOM 5158 C C . TYR B 1 264 ? 21.851 88.635 56.461 1.00 6.52 312 TYR B C 1
ATOM 5159 O O . TYR B 1 264 ? 22.435 88.978 55.434 1.00 6.33 312 TYR B O 1
ATOM 5168 N N . THR B 1 265 ? 21.080 87.555 56.530 1.00 5.80 313 THR B N 1
ATOM 5169 C CA . THR B 1 265 ? 20.862 86.684 55.381 1.00 6.38 313 THR B CA 1
ATOM 5170 C C . THR B 1 265 ? 20.102 87.396 54.261 1.00 6.56 313 THR B C 1
ATOM 5171 O O . THR B 1 265 ? 20.038 86.908 53.133 1.00 6.28 313 THR B O 1
ATOM 5175 N N . ASN B 1 266 ? 19.533 88.554 54.580 1.00 6.03 314 ASN B N 1
ATOM 5176 C CA . ASN B 1 266 ? 18.785 89.351 53.613 1.00 6.52 314 ASN B CA 1
ATOM 5177 C C . ASN B 1 266 ? 19.699 90.337 52.889 1.00 5.95 314 ASN B C 1
ATOM 5178 O O . ASN B 1 266 ? 19.261 91.052 51.984 1.00 6.28 314 ASN B O 1
ATOM 5183 N N . ALA B 1 267 ? 20.969 90.368 53.286 1.00 5.59 315 ALA B N 1
ATOM 5184 C CA . ALA B 1 267 ? 21.918 91.310 52.709 1.00 6.37 315 ALA B CA 1
ATOM 5185 C C . ALA B 1 267 ? 23.174 90.651 52.156 1.00 4.67 315 ALA B C 1
ATOM 5186 O O . ALA B 1 267 ? 23.276 89.427 52.094 1.00 4.98 315 ALA B O 1
ATOM 5188 N N . TYR B 1 268 ? 24.129 91.482 51.746 1.00 4.80 316 TYR B N 1
ATOM 5189 C CA . TYR B 1 268 ? 25.387 90.995 51.192 1.00 4.71 316 TYR B CA 1
ATOM 5190 C C . TYR B 1 268 ? 26.315 90.713 52.364 1.00 5.36 316 TYR B C 1
ATOM 5191 O O . TYR B 1 268 ? 27.062 91.589 52.812 1.00 5.10 316 TYR B O 1
ATOM 5200 N N . TYR B 1 269 ? 26.261 89.481 52.858 1.00 4.59 317 TYR B N 1
ATOM 5201 C CA . TYR B 1 269 ? 27.056 89.100 54.014 1.00 4.67 317 TYR B CA 1
ATOM 5202 C C . TYR B 1 269 ? 28.126 88.047 53.714 1.00 4.97 317 TYR B C 1
ATOM 5203 O O . TYR B 1 269 ? 28.599 87.941 52.582 1.00 4.57 317 TYR B O 1
ATOM 5212 N N . TYR B 1 270 ? 28.505 87.265 54.719 1.00 5.39 318 TYR B N 1
ATOM 5213 C CA . TYR B 1 270 ? 29.567 86.282 54.538 1.00 4.97 318 TYR B CA 1
ATOM 5214 C C . TYR B 1 270 ? 29.361 85.217 53.470 1.00 4.91 318 TYR B C 1
ATOM 5215 O O . TYR B 1 270 ? 30.332 84.745 52.887 1.00 4.84 318 TYR B O 1
ATOM 5224 N N . ASN B 1 271 ? 28.121 84.829 53.196 1.00 4.89 319 ASN B N 1
ATOM 5225 C CA . ASN B 1 271 ? 27.908 83.840 52.140 1.00 5.57 319 ASN B CA 1
ATOM 5226 C C . ASN B 1 271 ? 28.090 84.500 50.773 1.00 5.29 319 ASN B C 1
ATOM 5227 O O . ASN B 1 271 ? 28.852 84.014 49.933 1.00 4.58 319 ASN B O 1
ATOM 5232 N N . ALA B 1 272 ? 27.401 85.620 50.566 1.00 4.83 320 ALA B N 1
ATOM 5233 C CA . ALA B 1 272 ? 27.440 86.336 49.293 1.00 4.31 320 ALA B CA 1
ATOM 5234 C C . ALA B 1 272 ? 28.777 86.974 48.935 1.00 4.70 320 ALA B C 1
ATOM 5235 O O . ALA B 1 272 ? 29.026 87.272 47.768 1.00 4.00 320 ALA B O 1
ATOM 5237 N N . SER B 1 273 ? 29.631 87.181 49.934 1.00 4.50 321 SER B N 1
ATOM 5238 C CA . SER B 1 273 ? 30.946 87.787 49.726 1.00 4.11 321 SER B CA 1
ATOM 5239 C C . SER B 1 273 ? 31.732 87.074 48.623 1.00 4.73 321 SER B C 1
ATOM 5240 O O . SER B 1 273 ? 32.579 87.671 47.955 1.00 4.74 321 SER B O 1
ATOM 5243 N N . ARG B 1 274 ? 31.437 85.794 48.436 1.00 3.75 322 ARG B N 1
ATOM 5244 C CA . ARG B 1 274 ? 32.120 84.966 47.447 1.00 4.57 322 ARG B CA 1
ATOM 5245 C C . ARG B 1 274 ? 31.609 85.113 46.014 1.00 4.32 322 ARG B C 1
ATOM 5246 O O . ARG B 1 274 ? 32.308 84.775 45.052 1.00 4.97 322 ARG B O 1
ATOM 5254 N N . VAL B 1 275 ? 30.394 85.624 45.880 1.00 4.01 323 VAL B N 1
ATOM 5255 C CA . VAL B 1 275 ? 29.757 85.783 44.579 1.00 4.25 323 VAL B CA 1
ATOM 5256 C C . VAL B 1 275 ? 30.545 86.502 43.478 1.00 5.09 323 VAL B C 1
ATOM 5257 O O . VAL B 1 275 ? 30.627 86.004 42.357 1.00 4.80 323 VAL B O 1
ATOM 5261 N N . PRO B 1 276 ? 31.154 87.664 43.776 1.00 4.45 324 PRO B N 1
ATOM 5262 C CA . PRO B 1 276 ? 31.894 88.352 42.710 1.00 4.95 324 PRO B CA 1
ATOM 5263 C C . PRO B 1 276 ? 32.937 87.510 41.983 1.00 4.71 324 PRO B C 1
ATOM 5264 O O . PRO B 1 276 ? 33.119 87.662 40.777 1.00 5.73 324 PRO B O 1
ATOM 5268 N N . LEU B 1 277 ? 33.628 86.631 42.702 1.00 4.57 325 LEU B N 1
ATOM 5269 C CA . LEU B 1 277 ? 34.627 85.785 42.055 1.00 4.79 325 LEU B CA 1
ATOM 5270 C C . LEU B 1 277 ? 33.949 84.736 41.183 1.00 4.79 325 LEU B C 1
ATOM 5271 O O . LEU B 1 277 ? 34.336 84.528 40.029 1.00 5.86 325 LEU B O 1
ATOM 5276 N N . ARG B 1 278 ? 32.936 84.075 41.736 1.00 4.71 326 ARG B N 1
ATOM 5277 C CA . ARG B 1 278 ? 32.223 83.037 41.002 1.00 5.39 326 ARG B CA 1
ATOM 5278 C C . ARG B 1 278 ? 31.660 83.559 39.686 1.00 6.47 326 ARG B C 1
ATOM 5279 O O . ARG B 1 278 ? 31.676 82.855 38.676 1.00 7.04 326 ARG B O 1
ATOM 5287 N N . ILE B 1 279 ? 31.162 84.790 39.698 1.00 5.44 327 ILE B N 1
ATOM 5288 C CA . ILE B 1 279 ? 30.589 85.386 38.495 1.00 5.82 327 ILE B CA 1
ATOM 5289 C C . ILE B 1 279 ? 31.629 85.849 37.479 1.00 6.55 327 ILE B C 1
ATOM 5290 O O . ILE B 1 279 ? 31.552 85.492 36.302 1.00 7.78 327 ILE B O 1
ATOM 5295 N N . VAL B 1 280 ? 32.606 86.630 37.929 1.00 5.66 328 VAL B N 1
ATOM 5296 C CA . VAL B 1 280 ? 33.610 87.164 37.012 1.00 5.85 328 VAL B CA 1
ATOM 5297 C C . VAL B 1 280 ? 34.414 86.099 36.280 1.00 6.22 328 VAL B C 1
ATOM 5298 O O . VAL B 1 280 ? 34.877 86.330 35.162 1.00 6.96 328 VAL B O 1
ATOM 5302 N N . MET B 1 281 ? 34.576 84.931 36.894 1.00 6.20 329 MET B N 1
ATOM 5303 C CA . MET B 1 281 ? 35.329 83.863 36.255 1.00 5.70 329 MET B CA 1
ATOM 5304 C C . MET B 1 281 ? 34.666 83.399 34.960 1.00 6.40 329 MET B C 1
ATOM 5305 O O . MET B 1 281 ? 35.343 82.891 34.065 1.00 7.32 329 MET B O 1
ATOM 5310 N N . ASP B 1 282 ? 33.354 83.591 34.844 1.00 6.79 330 ASP B N 1
ATOM 5311 C CA . ASP B 1 282 ? 32.653 83.183 33.628 1.00 6.95 330 ASP B CA 1
ATOM 5312 C C . ASP B 1 282 ? 33.062 84.079 32.457 1.00 8.04 330 ASP B C 1
ATOM 5313 O O . ASP B 1 282 ? 33.245 83.597 31.341 1.00 8.25 330 ASP B O 1
ATOM 5318 N N . TYR B 1 283 ? 33.210 85.378 32.699 1.00 6.86 331 TYR B N 1
ATOM 5319 C CA . TYR B 1 283 ? 33.634 86.268 31.620 1.00 7.88 331 TYR B CA 1
ATOM 5320 C C . TYR B 1 283 ? 35.080 85.968 31.236 1.00 8.23 331 TYR B C 1
ATOM 5321 O O . TYR B 1 283 ? 35.413 85.843 30.057 1.00 10.01 331 TYR B O 1
ATOM 5330 N N . ALA B 1 284 ? 35.941 85.856 32.240 1.00 8.50 332 ALA B N 1
ATOM 5331 C CA . ALA B 1 284 ? 37.351 85.598 31.997 1.00 7.95 332 ALA B CA 1
ATOM 5332 C C . ALA B 1 284 ? 37.615 84.296 31.252 1.00 9.07 332 ALA B C 1
ATOM 5333 O O . ALA B 1 284 ? 38.376 84.270 30.283 1.00 9.21 332 ALA B O 1
ATOM 5335 N N . MET B 1 285 ? 36.973 83.221 31.693 1.00 7.57 333 MET B N 1
ATOM 5336 C CA . MET B 1 285 ? 37.188 81.908 31.098 1.00 8.97 333 MET B CA 1
ATOM 5337 C C . MET B 1 285 ? 36.356 81.570 29.870 1.00 8.72 333 MET B C 1
ATOM 5338 O O . MET B 1 285 ? 36.825 80.851 28.985 1.00 10.62 333 MET B O 1
ATOM 5343 N N . TYR B 1 286 ? 35.132 82.085 29.804 1.00 8.53 334 TYR B N 1
ATOM 5344 C CA . TYR B 1 286 ? 34.254 81.771 28.684 1.00 9.48 334 TYR B CA 1
ATOM 5345 C C . TYR B 1 286 ? 33.729 82.965 27.893 1.00 10.11 334 TYR B C 1
ATOM 5346 O O . TYR B 1 286 ? 32.952 82.787 26.956 1.00 11.31 334 TYR B O 1
ATOM 5355 N N . GLY B 1 287 ? 34.140 84.173 28.272 1.00 10.11 335 GLY B N 1
ATOM 5356 C CA . GLY B 1 287 ? 33.711 85.367 27.559 1.00 10.20 335 GLY B CA 1
ATOM 5357 C C . GLY B 1 287 ? 32.258 85.796 27.704 1.00 10.49 335 GLY B C 1
ATOM 5358 O O . GLY B 1 287 ? 31.771 86.589 26.901 1.00 11.40 335 GLY B O 1
ATOM 5359 N N . GLU B 1 288 ? 31.565 85.293 28.722 1.00 10.10 336 GLU B N 1
ATOM 5360 C CA . GLU B 1 288 ? 30.161 85.648 28.944 1.00 8.96 336 GLU B CA 1
ATOM 5361 C C . GLU B 1 288 ? 30.015 87.132 29.278 1.00 9.75 336 GLU B C 1
ATOM 5362 O O . GLU B 1 288 ? 30.448 87.586 30.338 1.00 9.07 336 GLU B O 1
ATOM 5368 N N . LYS B 1 289 ? 29.396 87.885 28.373 1.00 9.60 337 LYS B N 1
ATOM 5369 C CA . LYS B 1 289 ? 29.212 89.320 28.566 1.00 9.81 337 LYS B CA 1
ATOM 5370 C C . LYS B 1 289 ? 28.340 89.700 29.762 1.00 9.52 337 LYS B C 1
ATOM 5371 O O . LYS B 1 289 ? 28.539 90.754 30.367 1.00 9.33 337 LYS B O 1
ATOM 5377 N N . ARG B 1 290 ? 27.377 88.852 30.103 1.00 8.57 338 ARG B N 1
ATOM 5378 C CA . ARG B 1 290 ? 26.508 89.142 31.237 1.00 8.43 338 ARG B CA 1
ATOM 5379 C C . ARG B 1 290 ? 27.311 89.162 32.531 1.00 7.63 338 ARG B C 1
ATOM 5380 O O . ARG B 1 290 ? 26.945 89.846 33.486 1.00 8.02 338 ARG B O 1
ATOM 5388 N N . SER B 1 291 ? 28.412 88.416 32.549 1.00 7.68 339 SER B N 1
ATOM 5389 C CA . SER B 1 291 ? 29.291 88.363 33.711 1.00 6.88 339 SER B CA 1
ATOM 5390 C C . SER B 1 291 ? 30.057 89.675 33.850 1.00 7.65 339 SER B C 1
ATOM 5391 O O . SER B 1 291 ? 30.220 90.191 34.952 1.00 7.30 339 SER B O 1
ATOM 5394 N N . LYS B 1 292 ? 30.537 90.211 32.733 1.00 8.05 340 LYS B N 1
ATOM 5395 C CA . LYS B 1 292 ? 31.269 91.471 32.770 1.00 8.26 340 LYS B CA 1
ATOM 5396 C C . LYS B 1 292 ? 30.358 92.598 33.254 1.00 8.35 340 LYS B C 1
ATOM 5397 O O . LYS B 1 292 ? 30.775 93.446 34.043 1.00 7.39 340 LYS B O 1
ATOM 5403 N N . VAL B 1 293 ? 29.112 92.601 32.790 1.00 8.43 341 VAL B N 1
ATOM 5404 C CA . VAL B 1 293 ? 28.160 93.632 33.194 1.00 8.94 341 VAL B CA 1
ATOM 5405 C C . VAL B 1 293 ? 27.940 93.599 34.704 1.00 7.87 341 VAL B C 1
ATOM 5406 O O . VAL B 1 293 ? 28.005 94.632 35.375 1.00 8.50 341 VAL B O 1
ATOM 5410 N N . ILE B 1 294 ? 27.689 92.409 35.237 1.00 7.45 342 ILE B N 1
ATOM 5411 C CA . ILE B 1 294 ? 27.466 92.254 36.668 1.00 6.90 342 ILE B CA 1
ATOM 5412 C C . ILE B 1 294 ? 28.717 92.630 37.458 1.00 6.93 342 ILE B C 1
ATOM 5413 O O . ILE B 1 294 ? 28.638 93.334 38.469 1.00 7.54 342 ILE B O 1
ATOM 5418 N N . SER B 1 295 ? 29.869 92.170 36.983 1.00 7.00 343 SER B N 1
ATOM 5419 C CA . SER B 1 295 ? 31.143 92.439 37.637 1.00 6.82 343 SER B CA 1
ATOM 5420 C C . SER B 1 295 ? 31.512 93.919 37.657 1.00 7.56 343 SER B C 1
ATOM 5421 O O . SER B 1 295 ? 31.951 94.437 38.686 1.00 7.09 343 SER B O 1
ATOM 5424 N N . ASP B 1 296 ? 31.349 94.600 36.524 1.00 7.78 344 ASP B N 1
ATOM 5425 C CA . ASP B 1 296 ? 31.676 96.022 36.463 1.00 8.56 344 ASP B CA 1
ATOM 5426 C C . ASP B 1 296 ? 30.799 96.858 37.388 1.00 8.00 344 ASP B C 1
ATOM 5427 O O . ASP B 1 296 ? 31.269 97.824 37.981 1.00 8.27 344 ASP B O 1
ATOM 5432 N N . LYS B 1 297 ? 29.526 96.493 37.512 1.00 7.68 345 LYS B N 1
ATOM 5433 C CA . LYS B 1 297 ? 28.620 97.243 38.373 1.00 7.07 345 LYS B CA 1
ATOM 5434 C C . LYS B 1 297 ? 29.070 97.171 39.829 1.00 7.17 345 LYS B C 1
ATOM 5435 O O . LYS B 1 297 ? 29.152 98.191 40.513 1.00 8.20 345 LYS B O 1
ATOM 5441 N N . VAL B 1 298 ? 29.364 95.963 40.301 1.00 6.25 346 VAL B N 1
ATOM 5442 C CA . VAL B 1 298 ? 29.817 95.785 41.673 1.00 6.31 346 VAL B CA 1
ATOM 5443 C C . VAL B 1 298 ? 31.172 96.460 41.875 1.00 6.79 346 VAL B C 1
ATOM 5444 O O . VAL B 1 298 ? 31.392 97.147 42.875 1.00 6.26 346 VAL B O 1
ATOM 5448 N N . SER B 1 299 ? 32.074 96.274 40.915 1.00 6.67 347 SER B N 1
ATOM 5449 C CA . SER B 1 299 ? 33.406 96.864 40.997 1.00 6.94 347 SER B CA 1
ATOM 5450 C C . SER B 1 299 ? 33.355 98.382 41.104 1.00 7.62 347 SER B C 1
ATOM 5451 O O . SER B 1 299 ? 33.990 98.978 41.975 1.00 7.93 347 SER B O 1
ATOM 5454 N N . SER B 1 300 ? 32.600 99.011 40.213 1.00 8.34 348 SER B N 1
ATOM 5455 C CA . SER B 1 300 ? 32.496 100.461 40.227 1.00 9.14 348 SER B CA 1
ATOM 5456 C C . SER B 1 300 ? 31.874 100.963 41.525 1.00 8.22 348 SER B C 1
ATOM 5457 O O . SER B 1 300 ? 32.285 101.994 42.055 1.00 9.03 348 SER B O 1
ATOM 5460 N N . TRP B 1 301 ? 30.900 100.231 42.053 1.00 6.92 349 TRP B N 1
ATOM 5461 C CA . TRP B 1 301 ? 30.270 100.653 43.294 1.00 6.66 349 TRP B CA 1
ATOM 5462 C C . TRP B 1 301 ? 31.228 100.601 44.484 1.00 6.77 349 TRP B C 1
ATOM 5463 O O . TRP B 1 301 ? 31.366 101.578 45.221 1.00 6.97 349 TRP B O 1
ATOM 5474 N N . ILE B 1 302 ? 31.898 99.468 44.675 1.00 6.11 350 ILE B N 1
ATOM 5475 C CA . ILE B 1 302 ? 32.799 99.337 45.813 1.00 5.81 350 ILE B CA 1
ATOM 5476 C C . ILE B 1 302 ? 33.974 100.311 45.736 1.00 6.21 350 ILE B C 1
ATOM 5477 O O . ILE B 1 302 ? 34.458 100.787 46.764 1.00 6.84 350 ILE B O 1
ATOM 5482 N N . GLN B 1 303 ? 34.425 100.620 44.525 1.00 6.67 351 GLN B N 1
ATOM 5483 C CA . GLN B 1 303 ? 35.526 101.561 44.365 1.00 6.94 351 GLN B CA 1
ATOM 5484 C C . GLN B 1 303 ? 35.110 102.959 44.819 1.00 8.13 351 GLN B C 1
ATOM 5485 O O . GLN B 1 303 ? 35.873 103.647 45.497 1.00 9.22 351 GLN B O 1
ATOM 5491 N N . ASN B 1 304 ? 33.901 103.379 44.451 1.00 9.29 352 ASN B N 1
ATOM 5492 C CA . ASN B 1 304 ? 33.414 104.702 44.840 1.00 10.56 352 ASN B CA 1
ATOM 5493 C C . ASN B 1 304 ? 33.125 104.697 46.345 1.00 10.01 352 ASN B C 1
ATOM 5494 O O . ASN B 1 304 ? 33.402 105.672 47.041 1.00 10.27 352 ASN B O 1
ATOM 5503 N N . LYS B 1 305 ? 32.570 103.592 46.836 1.00 8.40 353 LYS B N 1
ATOM 5504 C CA . LYS B 1 305 ? 32.232 103.441 48.249 1.00 8.24 353 LYS B CA 1
ATOM 5505 C C . LYS B 1 305 ? 33.447 103.578 49.168 1.00 8.48 353 LYS B C 1
ATOM 5506 O O . LYS B 1 305 ? 33.342 104.123 50.271 1.00 10.49 353 LYS B O 1
ATOM 5512 N N . THR B 1 306 ? 34.596 103.090 48.705 1.00 8.14 354 THR B N 1
ATOM 5513 C CA . THR B 1 306 ? 35.833 103.119 49.484 1.00 8.35 354 THR B CA 1
ATOM 5514 C C . THR B 1 306 ? 36.843 104.171 49.031 1.00 9.42 354 THR B C 1
ATOM 5515 O O . THR B 1 306 ? 37.969 104.208 49.533 1.00 10.01 354 THR B O 1
ATOM 5519 N N . ASN B 1 307 ? 36.443 105.010 48.081 1.00 10.29 355 ASN B N 1
ATOM 5520 C CA . ASN B 1 307 ? 37.306 106.063 47.540 1.00 13.16 355 ASN B CA 1
ATOM 5521 C C . ASN B 1 307 ? 38.603 105.400 47.043 1.00 12.72 355 ASN B C 1
ATOM 5522 O O . ASN B 1 307 ? 39.702 105.930 47.221 1.00 13.91 355 ASN B O 1
ATOM 5531 N N . GLY B 1 308 ? 38.463 104.227 46.429 1.00 11.38 356 GLY B N 1
ATOM 5532 C CA . GLY B 1 308 ? 39.606 103.511 45.883 1.00 11.11 356 GLY B CA 1
ATOM 5533 C C . GLY B 1 308 ? 40.598 102.913 46.864 1.00 10.20 356 GLY B C 1
ATOM 5534 O O . GLY B 1 308 ? 41.723 102.582 46.484 1.00 10.83 356 GLY B O 1
ATOM 5535 N N . ASN B 1 309 ? 40.182 102.751 48.116 1.00 8.13 357 ASN B N 1
ATOM 5536 C CA . ASN B 1 309 ? 41.050 102.200 49.153 1.00 8.34 357 ASN B CA 1
ATOM 5537 C C . ASN B 1 309 ? 40.545 100.833 49.624 1.00 7.64 357 ASN B C 1
ATOM 5538 O O . ASN B 1 309 ? 39.591 100.754 50.393 1.00 7.34 357 ASN B O 1
ATOM 5543 N N . PRO B 1 310 ? 41.186 99.738 49.179 1.00 7.09 358 PRO B N 1
ATOM 5544 C CA . PRO B 1 310 ? 40.746 98.401 49.594 1.00 7.96 358 PRO B CA 1
ATOM 5545 C C . PRO B 1 310 ? 40.629 98.183 51.103 1.00 7.68 358 PRO B C 1
ATOM 5546 O O . PRO B 1 310 ? 39.767 97.427 51.555 1.00 7.18 358 PRO B O 1
ATOM 5550 N N . SER B 1 311 ? 41.484 98.841 51.884 1.00 7.48 359 SER B N 1
ATOM 5551 C CA . SER B 1 311 ? 41.450 98.670 53.335 1.00 8.42 359 SER B CA 1
ATOM 5552 C C . SER B 1 311 ? 40.190 99.241 53.978 1.00 8.27 359 SER B C 1
ATOM 5553 O O . SER B 1 311 ? 39.940 99.021 55.166 1.00 8.28 359 SER B O 1
ATOM 5556 N N . LYS B 1 312 ? 39.396 99.970 53.196 1.00 7.90 360 LYS B N 1
ATOM 5557 C CA . LYS B 1 312 ? 38.161 100.562 53.708 1.00 7.48 360 LYS B CA 1
ATOM 5558 C C . LYS B 1 312 ? 36.947 99.673 53.447 1.00 7.55 360 LYS B C 1
ATOM 5559 O O . LYS B 1 312 ? 35.823 100.012 53.824 1.00 8.04 360 LYS B O 1
ATOM 5565 N N . ILE B 1 313 ? 37.176 98.538 52.793 1.00 6.42 361 ILE B N 1
ATOM 5566 C CA . ILE B 1 313 ? 36.100 97.588 52.526 1.00 5.60 361 ILE B CA 1
ATOM 5567 C C . ILE B 1 313 ? 35.742 96.963 53.871 1.00 6.73 361 ILE B C 1
ATOM 5568 O O . ILE B 1 313 ? 36.630 96.682 54.681 1.00 6.84 361 ILE B O 1
ATOM 5573 N N . VAL B 1 314 ? 34.453 96.761 54.125 1.00 5.71 362 VAL B N 1
ATOM 5574 C CA . VAL B 1 314 ? 34.040 96.149 55.385 1.00 5.67 362 VAL B CA 1
ATOM 5575 C C . VAL B 1 314 ? 33.380 94.795 55.144 1.00 5.91 362 VAL B C 1
ATOM 5576 O O . VAL B 1 314 ? 33.004 94.464 54.012 1.00 5.81 362 VAL B O 1
ATOM 5580 N N . ASP B 1 315 ? 33.236 94.020 56.214 1.00 5.53 363 ASP B N 1
ATOM 5581 C CA . ASP B 1 315 ? 32.665 92.683 56.128 1.00 5.30 363 ASP B CA 1
ATOM 5582 C C . ASP B 1 315 ? 31.141 92.617 56.168 1.00 5.24 363 ASP B C 1
ATOM 5583 O O . ASP B 1 315 ? 30.546 92.116 57.123 1.00 6.57 363 ASP B O 1
ATOM 5588 N N . GLY B 1 316 ? 30.517 93.128 55.109 1.00 5.26 364 GLY B N 1
ATOM 5589 C CA . GLY B 1 316 ? 29.066 93.095 55.025 1.00 6.18 364 GLY B CA 1
ATOM 5590 C C . GLY B 1 316 ? 28.420 94.411 54.641 1.00 5.43 364 GLY B C 1
ATOM 5591 O O . GLY B 1 316 ? 28.795 95.468 55.152 1.00 6.42 364 GLY B O 1
ATOM 5592 N N . TYR B 1 317 ? 27.440 94.344 53.741 1.00 6.38 365 TYR B N 1
ATOM 5593 C CA . TYR B 1 317 ? 26.726 95.535 53.284 1.00 5.44 365 TYR B CA 1
ATOM 5594 C C . TYR B 1 317 ? 25.253 95.270 53.047 1.00 5.93 365 TYR B C 1
ATOM 5595 O O . TYR B 1 317 ? 24.867 94.166 52.653 1.00 5.79 365 TYR B O 1
ATOM 5604 N N . GLN B 1 318 ? 24.434 96.292 53.280 1.00 5.97 366 GLN B N 1
ATOM 5605 C CA . GLN B 1 318 ? 23.011 96.179 52.994 1.00 5.89 366 GLN B CA 1
ATOM 5606 C C . GLN B 1 318 ? 23.013 96.255 51.469 1.00 6.16 366 GLN B C 1
ATOM 5607 O O . GLN B 1 318 ? 23.985 96.730 50.876 1.00 6.53 366 GLN B O 1
ATOM 5613 N N . LEU B 1 319 ? 21.943 95.799 50.828 1.00 6.22 367 LEU B N 1
ATOM 5614 C CA . LEU B 1 319 ? 21.889 95.824 49.371 1.00 6.65 367 LEU B CA 1
ATOM 5615 C C . LEU B 1 319 ? 21.973 97.229 48.775 1.00 7.13 367 LEU B C 1
ATOM 5616 O O . LEU B 1 319 ? 22.353 97.389 47.611 1.00 7.18 367 LEU B O 1
ATOM 5621 N N . ASN B 1 320 ? 21.628 98.247 49.563 1.00 7.27 368 ASN B N 1
ATOM 5622 C CA . ASN B 1 320 ? 21.703 99.620 49.070 1.00 7.91 368 ASN B CA 1
ATOM 5623 C C . ASN B 1 320 ? 23.084 100.241 49.280 1.00 8.70 368 ASN B C 1
ATOM 5624 O O . ASN B 1 320 ? 23.314 101.397 48.921 1.00 9.54 368 ASN B O 1
ATOM 5629 N N . GLY B 1 321 ? 24.001 99.474 49.864 1.00 7.80 369 GLY B N 1
ATOM 5630 C CA . GLY B 1 321 ? 25.348 99.979 50.073 1.00 7.79 369 GLY B CA 1
ATOM 5631 C C . GLY B 1 321 ? 25.729 100.369 51.490 1.00 7.16 369 GLY B C 1
ATOM 5632 O O . GLY B 1 321 ? 26.907 100.601 51.764 1.00 8.33 369 GLY B O 1
ATOM 5633 N N . SER B 1 322 ? 24.754 100.453 52.390 1.00 7.83 370 SER B N 1
ATOM 5634 C CA . SER B 1 322 ? 25.041 100.819 53.776 1.00 7.73 370 SER B CA 1
ATOM 5635 C C . SER B 1 322 ? 25.869 99.738 54.461 1.00 7.66 370 SER B C 1
ATOM 5636 O O . SER B 1 322 ? 25.645 98.543 54.258 1.00 8.73 370 SER B O 1
ATOM 5639 N N . ASN B 1 323 ? 26.826 100.162 55.278 1.00 7.63 371 ASN B N 1
ATOM 5640 C CA . ASN B 1 323 ? 27.692 99.230 55.986 1.00 7.66 371 ASN B CA 1
ATOM 5641 C C . ASN B 1 323 ? 26.968 98.343 56.986 1.00 8.35 371 ASN B C 1
ATOM 5642 O O . ASN B 1 323 ? 26.018 98.769 57.642 1.00 7.50 371 ASN B O 1
ATOM 5647 N N . ILE B 1 324 ? 27.437 97.105 57.089 1.00 8.09 372 ILE B N 1
ATOM 5648 C CA . ILE B 1 324 ? 26.948 96.158 58.080 1.00 8.52 372 ILE B CA 1
ATOM 5649 C C . ILE B 1 324 ? 28.222 95.800 58.849 1.00 8.38 372 ILE B C 1
ATOM 5650 O O . ILE B 1 324 ? 28.269 95.873 60.077 1.00 8.69 372 ILE B O 1
ATOM 5655 N N . GLY B 1 325 ? 29.265 95.440 58.104 1.00 8.03 373 GLY B N 1
ATOM 5656 C CA . GLY B 1 325 ? 30.535 95.082 58.713 1.00 6.87 373 GLY B CA 1
ATOM 5657 C C . GLY B 1 325 ? 31.345 96.283 59.174 1.00 6.10 373 GLY B C 1
ATOM 5658 O O . GLY B 1 325 ? 30.916 97.430 59.028 1.00 6.85 373 GLY B O 1
ATOM 5659 N N . SER B 1 326 ? 32.535 96.018 59.704 1.00 6.56 374 SER B N 1
ATOM 5660 C CA . SER B 1 326 ? 33.396 97.083 60.212 1.00 5.90 374 SER B CA 1
ATOM 5661 C C . SER B 1 326 ? 34.867 96.970 59.833 1.00 7.57 374 SER B C 1
ATOM 5662 O O . SER B 1 326 ? 35.625 97.914 60.041 1.00 6.65 374 SER B O 1
ATOM 5665 N N . TYR B 1 327 ? 35.289 95.836 59.286 1.00 6.88 375 TYR B N 1
ATOM 5666 C CA . TYR B 1 327 ? 36.702 95.700 58.953 1.00 6.68 375 TYR B CA 1
ATOM 5667 C C . TYR B 1 327 ? 36.947 94.919 57.671 1.00 6.74 375 TYR B C 1
ATOM 5668 O O . TYR B 1 327 ? 36.061 94.217 57.181 1.00 5.48 375 TYR B O 1
ATOM 5677 N N . PRO B 1 328 ? 38.160 95.034 57.110 1.00 6.00 376 PRO B N 1
ATOM 5678 C CA . PRO B 1 328 ? 38.507 94.333 55.874 1.00 6.40 376 PRO B CA 1
ATOM 5679 C C . PRO B 1 328 ? 39.023 92.914 56.083 1.00 5.88 376 PRO B C 1
ATOM 5680 O O . PRO B 1 328 ? 40.034 92.696 56.754 1.00 5.62 376 PRO B O 1
ATOM 5684 N N . THR B 1 329 ? 38.310 91.950 55.515 1.00 4.69 377 THR B N 1
ATOM 5685 C CA . THR B 1 329 ? 38.711 90.556 55.604 1.00 4.85 377 THR B CA 1
ATOM 5686 C C . THR B 1 329 ? 38.741 90.037 54.164 1.00 5.09 377 THR B C 1
ATOM 5687 O O . THR B 1 329 ? 37.925 90.439 53.333 1.00 4.40 377 THR B O 1
ATOM 5691 N N . ALA B 1 330 ? 39.690 89.156 53.867 1.00 4.90 378 ALA B N 1
ATOM 5692 C CA . ALA B 1 330 ? 39.879 88.666 52.504 1.00 4.18 378 ALA B CA 1
ATOM 5693 C C . ALA B 1 330 ? 38.704 88.053 51.757 1.00 4.00 378 ALA B C 1
ATOM 5694 O O . ALA B 1 330 ? 38.610 88.211 50.540 1.00 4.22 378 ALA B O 1
ATOM 5696 N N . VAL B 1 331 ? 37.808 87.357 52.448 1.00 4.44 379 VAL B N 1
ATOM 5697 C CA . VAL B 1 331 ? 36.687 86.756 51.734 1.00 5.06 379 VAL B CA 1
ATOM 5698 C C . VAL B 1 331 ? 35.802 87.840 51.106 1.00 5.53 379 VAL B C 1
ATOM 5699 O O . VAL B 1 331 ? 35.080 87.573 50.150 1.00 5.52 379 VAL B O 1
ATOM 5703 N N . PHE B 1 332 ? 35.868 89.062 51.635 1.00 4.38 380 PHE B N 1
ATOM 5704 C CA . PHE B 1 332 ? 35.114 90.179 51.059 1.00 4.63 380 PHE B CA 1
ATOM 5705 C C . PHE B 1 332 ? 35.999 90.980 50.103 1.00 5.45 380 PHE B C 1
ATOM 5706 O O . PHE B 1 332 ? 35.626 91.237 48.958 1.00 5.72 380 PHE B O 1
ATOM 5714 N N . VAL B 1 333 ? 37.179 91.370 50.577 1.00 5.06 381 VAL B N 1
ATOM 5715 C CA . VAL B 1 333 ? 38.090 92.170 49.768 1.00 5.23 381 VAL B CA 1
ATOM 5716 C C . VAL B 1 333 ? 38.532 91.542 48.454 1.00 4.63 381 VAL B C 1
ATOM 5717 O O . VAL B 1 333 ? 38.346 92.124 47.385 1.00 4.96 381 VAL B O 1
ATOM 5721 N N . SER B 1 334 ? 39.109 90.352 48.527 1.00 5.77 382 SER B N 1
ATOM 5722 C CA . SER B 1 334 ? 39.625 89.714 47.329 1.00 4.70 382 SER B CA 1
ATOM 5723 C C . SER B 1 334 ? 38.624 89.525 46.191 1.00 4.63 382 SER B C 1
ATOM 5724 O O . SER B 1 334 ? 38.959 89.782 45.039 1.00 5.01 382 SER B O 1
ATOM 5727 N N . PRO B 1 335 ? 37.391 89.080 46.487 1.00 4.57 383 PRO B N 1
ATOM 5728 C CA . PRO B 1 335 ? 36.440 88.918 45.379 1.00 4.60 383 PRO B CA 1
ATOM 5729 C C . PRO B 1 335 ? 36.083 90.266 44.734 1.00 4.37 383 PRO B C 1
ATOM 5730 O O . PRO B 1 335 ? 35.796 90.335 43.537 1.00 5.20 383 PRO B O 1
ATOM 5734 N N . PHE B 1 336 ? 36.094 91.336 45.526 1.00 4.83 384 PHE B N 1
ATOM 5735 C CA . PHE B 1 336 ? 35.804 92.665 44.992 1.00 4.91 384 PHE B CA 1
ATOM 5736 C C . PHE B 1 336 ? 36.918 93.058 44.025 1.00 5.81 384 PHE B C 1
ATOM 5737 O O . PHE B 1 336 ? 36.673 93.742 43.032 1.00 8.19 384 PHE B O 1
ATOM 5745 N N . ILE B 1 337 ? 38.145 92.634 44.319 1.00 5.79 385 ILE B N 1
ATOM 5746 C CA . ILE B 1 337 ? 39.266 92.942 43.441 1.00 6.43 385 ILE B CA 1
ATOM 5747 C C . ILE B 1 337 ? 39.121 92.100 42.172 1.00 7.41 385 ILE B C 1
ATOM 5748 O O . ILE B 1 337 ? 39.303 92.599 41.062 1.00 7.12 385 ILE B O 1
ATOM 5753 N N . ALA B 1 338 ? 38.770 90.828 42.332 1.00 6.02 386 ALA B N 1
ATOM 5754 C CA . ALA B 1 338 ? 38.611 89.949 41.179 1.00 5.65 386 ALA B CA 1
ATOM 5755 C C . ALA B 1 338 ? 37.525 90.454 40.232 1.00 6.18 386 ALA B C 1
ATOM 5756 O O . ALA B 1 338 ? 37.663 90.366 39.013 1.00 6.92 386 ALA B O 1
ATOM 5758 N N . ALA B 1 339 ? 36.448 90.992 40.792 1.00 5.83 387 ALA B N 1
ATOM 5759 C CA . ALA B 1 339 ? 35.350 91.502 39.980 1.00 5.45 387 ALA B CA 1
ATOM 5760 C C . ALA B 1 339 ? 35.762 92.705 39.139 1.00 6.67 387 ALA B C 1
ATOM 5761 O O . ALA B 1 339 ? 35.058 93.078 38.200 1.00 7.43 387 ALA B O 1
ATOM 5763 N N . SER B 1 340 ? 36.910 93.292 39.467 1.00 6.89 388 SER B N 1
ATOM 5764 C CA . SER B 1 340 ? 37.406 94.484 38.781 1.00 7.17 388 SER B CA 1
ATOM 5765 C C . SER B 1 340 ? 38.378 94.230 37.630 1.00 8.54 388 SER B C 1
ATOM 5766 O O . SER B 1 340 ? 38.811 95.175 36.965 1.00 8.17 388 SER B O 1
ATOM 5769 N N . ILE B 1 341 ? 38.710 92.969 37.379 1.00 7.76 389 ILE B N 1
ATOM 5770 C CA . ILE B 1 341 ? 39.685 92.641 36.338 1.00 8.66 389 ILE B CA 1
ATOM 5771 C C . ILE B 1 341 ? 39.237 92.693 34.877 1.00 9.62 389 ILE B C 1
ATOM 5772 O O . ILE B 1 341 ? 40.056 92.470 33.983 1.00 10.76 389 ILE B O 1
ATOM 5777 N N . THR B 1 342 ? 37.969 92.997 34.614 1.00 8.63 390 THR B N 1
ATOM 5778 C CA . THR B 1 342 ? 37.510 93.027 33.222 1.00 10.27 390 THR B CA 1
ATOM 5779 C C . THR B 1 342 ? 37.597 94.396 32.552 1.00 11.02 390 THR B C 1
ATOM 5780 O O . THR B 1 342 ? 37.289 94.529 31.367 1.00 12.42 390 THR B O 1
ATOM 5784 N N . SER B 1 343 ? 38.011 95.411 33.302 1.00 10.41 391 SER B N 1
ATOM 5785 C CA . SER B 1 343 ? 38.144 96.758 32.753 1.00 11.49 391 SER B CA 1
ATOM 5786 C C . SER B 1 343 ? 39.550 97.278 33.031 1.00 12.32 391 SER B C 1
ATOM 5787 O O . SER B 1 343 ? 39.963 97.389 34.186 1.00 12.97 391 SER B O 1
ATOM 5790 N N . SER B 1 344 ? 40.282 97.595 31.966 1.00 13.95 392 SER B N 1
ATOM 5791 C CA . SER B 1 344 ? 41.652 98.079 32.089 1.00 14.88 392 SER B CA 1
ATOM 5792 C C . SER B 1 344 ? 41.780 99.347 32.924 1.00 14.62 392 SER B C 1
ATOM 5793 O O . SER B 1 344 ? 42.837 99.608 33.498 1.00 15.53 392 SER B O 1
ATOM 5796 N N . ASN B 1 345 ? 40.712 100.134 32.998 1.00 14.52 393 ASN B N 1
ATOM 5797 C CA . ASN B 1 345 ? 40.750 101.365 33.779 1.00 14.95 393 ASN B CA 1
ATOM 5798 C C . ASN B 1 345 ? 40.774 101.103 35.286 1.00 13.63 393 ASN B C 1
ATOM 5799 O O . ASN B 1 345 ? 40.879 102.038 36.078 1.00 14.55 393 ASN B O 1
ATOM 5804 N N . ASN B 1 346 ? 40.674 99.836 35.681 1.00 12.38 394 ASN B N 1
ATOM 5805 C CA . ASN B 1 346 ? 40.706 99.483 37.103 1.00 11.51 394 ASN B CA 1
ATOM 5806 C C . ASN B 1 346 ? 42.096 99.024 37.535 1.00 10.80 394 ASN B C 1
ATOM 5807 O O . ASN B 1 346 ? 42.263 98.498 38.635 1.00 9.58 394 ASN B O 1
ATOM 5812 N N . GLN B 1 347 ? 43.093 99.235 36.681 1.00 10.85 395 GLN B N 1
ATOM 5813 C CA . GLN B 1 347 ? 44.453 98.799 36.978 1.00 10.13 395 GLN B CA 1
ATOM 5814 C C . GLN B 1 347 ? 44.996 99.216 38.341 1.00 10.33 395 GLN B C 1
ATOM 5815 O O . GLN B 1 347 ? 45.528 98.386 39.071 1.00 9.27 395 GLN B O 1
ATOM 5821 N N . LYS B 1 348 ? 44.873 100.495 38.685 1.00 10.41 396 LYS B N 1
ATOM 5822 C CA . LYS B 1 348 ? 45.380 100.980 39.965 1.00 10.51 396 LYS B CA 1
ATOM 5823 C C . LYS B 1 348 ? 44.699 100.276 41.140 1.00 9.85 396 LYS B C 1
ATOM 5824 O O . LYS B 1 348 ? 45.358 99.879 42.101 1.00 10.51 396 LYS B O 1
ATOM 5830 N N . TRP B 1 349 ? 43.381 100.128 41.052 1.00 9.53 397 TRP B N 1
ATOM 5831 C CA . TRP B 1 349 ? 42.602 99.467 42.097 1.00 8.52 397 TRP B CA 1
ATOM 5832 C C . TRP B 1 349 ? 43.013 97.999 42.225 1.00 7.75 397 TRP B C 1
ATOM 5833 O O . TRP B 1 349 ? 43.172 97.484 43.334 1.00 8.63 397 TRP B O 1
ATOM 5844 N N . VAL B 1 350 ? 43.197 97.330 41.090 1.00 6.90 398 VAL B N 1
ATOM 5845 C CA . VAL B 1 350 ? 43.608 95.932 41.098 1.00 8.09 398 VAL B CA 1
ATOM 5846 C C . VAL B 1 350 ? 44.986 95.794 41.745 1.00 8.04 398 VAL B C 1
ATOM 5847 O O . VAL B 1 350 ? 45.227 94.870 42.524 1.00 8.55 398 VAL B O 1
ATOM 5851 N N . ASN B 1 351 ? 45.888 96.720 41.433 1.00 8.57 399 ASN B N 1
ATOM 5852 C CA . ASN B 1 351 ? 47.227 96.683 42.008 1.00 7.90 399 ASN B CA 1
ATOM 5853 C C . ASN B 1 351 ? 47.184 96.886 43.521 1.00 7.78 399 ASN B C 1
ATOM 5854 O O . ASN B 1 351 ? 47.875 96.187 44.261 1.00 7.89 399 ASN B O 1
ATOM 5859 N N . SER B 1 352 ? 46.372 97.838 43.977 1.00 8.14 400 SER B N 1
ATOM 5860 C CA . SER B 1 352 ? 46.248 98.118 45.406 1.00 8.69 400 SER B CA 1
ATOM 5861 C C . SER B 1 352 ? 45.614 96.907 46.088 1.00 7.58 400 SER B C 1
ATOM 5862 O O . SER B 1 352 ? 46.003 96.536 47.195 1.00 8.46 400 SER B O 1
ATOM 5867 N N . GLY B 1 353 ? 44.635 96.300 45.422 1.00 7.88 401 GLY B N 1
ATOM 5868 C CA . GLY B 1 353 ? 43.972 95.135 45.983 1.00 8.31 401 GLY B CA 1
ATOM 5869 C C . GLY B 1 353 ? 44.949 93.989 46.156 1.00 8.10 401 GLY B C 1
ATOM 5870 O O . GLY B 1 353 ? 44.917 93.269 47.157 1.00 7.54 401 GLY B O 1
ATOM 5871 N N . TRP B 1 354 ? 45.822 93.816 45.168 1.00 7.59 402 TRP B N 1
ATOM 5872 C CA . TRP B 1 354 ? 46.827 92.765 45.216 1.00 7.03 402 TRP B CA 1
ATOM 5873 C C . TRP B 1 354 ? 47.753 92.979 46.406 1.00 8.46 402 TRP B C 1
ATOM 5874 O O . TRP B 1 354 ? 48.044 92.043 47.154 1.00 7.16 402 TRP B O 1
ATOM 5885 N N . ASP B 1 355 ? 48.217 94.211 46.589 1.00 8.27 403 ASP B N 1
ATOM 5886 C CA . ASP B 1 355 ? 49.101 94.500 47.710 1.00 10.10 403 ASP B CA 1
ATOM 5887 C C . ASP B 1 355 ? 48.427 94.176 49.038 1.00 8.57 403 ASP B C 1
ATOM 5888 O O . ASP B 1 355 ? 49.073 93.699 49.967 1.00 10.07 403 ASP B O 1
ATOM 5893 N N . TRP B 1 356 ? 47.124 94.428 49.120 1.00 7.84 404 TRP B N 1
ATOM 5894 C CA . TRP B 1 356 ? 46.385 94.170 50.349 1.00 6.76 404 TRP B CA 1
ATOM 5895 C C . TRP B 1 356 ? 46.210 92.682 50.648 1.00 6.16 404 TRP B C 1
ATOM 5896 O O . TRP B 1 356 ? 46.364 92.252 51.791 1.00 6.62 404 TRP B O 1
ATOM 5907 N N . MET B 1 357 ? 45.907 91.899 49.619 1.00 6.96 405 MET B N 1
ATOM 5908 C CA . MET B 1 357 ? 45.648 90.472 49.801 1.00 6.92 405 MET B CA 1
ATOM 5909 C C . MET B 1 357 ? 46.815 89.496 49.755 1.00 7.98 405 MET B C 1
ATOM 5910 O O . MET B 1 357 ? 46.760 88.459 50.410 1.00 6.45 405 MET B O 1
ATOM 5915 N N . LYS B 1 358 ? 47.855 89.815 48.988 1.00 8.40 406 LYS B N 1
ATOM 5916 C CA . LYS B 1 358 ? 48.984 88.903 48.801 1.00 8.17 406 LYS B CA 1
ATOM 5917 C C . LYS B 1 358 ? 49.569 88.203 50.022 1.00 7.29 406 LYS B C 1
ATOM 5918 O O . LYS B 1 358 ? 49.965 87.043 49.924 1.00 7.47 406 LYS B O 1
ATOM 5924 N N . ASN B 1 359 ? 49.627 88.887 51.162 1.00 7.41 407 ASN B N 1
ATOM 5925 C CA . ASN B 1 359 ? 50.168 88.282 52.380 1.00 9.48 407 ASN B CA 1
ATOM 5926 C C . ASN B 1 359 ? 49.171 88.334 53.532 1.00 8.12 407 ASN B C 1
ATOM 5927 O O . ASN B 1 359 ? 49.557 88.190 54.692 1.00 8.87 407 ASN B O 1
ATOM 5932 N N . LYS B 1 360 ? 47.894 88.526 53.217 1.00 7.65 408 LYS B N 1
ATOM 5933 C CA . LYS B 1 360 ? 46.871 88.629 54.255 1.00 7.32 408 LYS B CA 1
ATOM 5934 C C . LYS B 1 360 ? 46.436 87.279 54.819 1.00 7.79 408 LYS B C 1
ATOM 5935 O O . LYS B 1 360 ? 45.800 86.483 54.130 1.00 7.13 408 LYS B O 1
ATOM 5941 N N . ARG B 1 361 ? 46.783 87.034 56.079 1.00 7.90 409 ARG B N 1
ATOM 5942 C CA . ARG B 1 361 ? 46.429 85.791 56.757 1.00 8.76 409 ARG B CA 1
ATOM 5943 C C . ARG B 1 361 ? 45.567 86.099 57.975 1.00 8.74 409 ARG B C 1
ATOM 5944 O O . ARG B 1 361 ? 45.871 87.014 58.746 1.00 9.92 409 ARG B O 1
ATOM 5952 N N . GLU B 1 362 ? 44.490 85.339 58.146 1.00 7.60 410 GLU B N 1
ATOM 5953 C CA . GLU B 1 362 ? 43.576 85.559 59.261 1.00 7.52 410 GLU B CA 1
ATOM 5954 C C . GLU B 1 362 ? 42.957 84.274 59.807 1.00 9.15 410 GLU B C 1
ATOM 5955 O O . GLU B 1 362 ? 43.127 83.946 60.981 1.00 11.46 410 GLU B O 1
ATOM 5961 N N . ARG B 1 363 ? 42.232 83.554 58.957 1.00 8.19 411 ARG B N 1
ATOM 5962 C CA . ARG B 1 363 ? 41.591 82.312 59.373 1.00 8.78 411 ARG B CA 1
ATOM 5963 C C . ARG B 1 363 ? 41.201 81.442 58.186 1.00 7.75 411 ARG B C 1
ATOM 5964 O O . ARG B 1 363 ? 41.414 81.818 57.037 1.00 6.99 411 ARG B O 1
ATOM 5972 N N . TYR B 1 364 ? 40.616 80.284 58.473 1.00 6.51 412 TYR B N 1
ATOM 5973 C CA . TYR B 1 364 ? 40.210 79.342 57.436 1.00 6.15 412 TYR B CA 1
ATOM 5974 C C . TYR B 1 364 ? 39.407 79.917 56.270 1.00 5.97 412 TYR B C 1
ATOM 5975 O O . TYR B 1 364 ? 39.788 79.767 55.109 1.00 5.44 412 TYR B O 1
ATOM 5984 N N . PHE B 1 365 ? 38.288 80.559 56.582 1.00 5.81 413 PHE B N 1
ATOM 5985 C CA . PHE B 1 365 ? 37.401 81.067 55.545 1.00 5.13 413 PHE B CA 1
ATOM 5986 C C . PHE B 1 365 ? 38.032 82.105 54.626 1.00 4.46 413 PHE B C 1
ATOM 5987 O O . PHE B 1 365 ? 38.037 81.939 53.402 1.00 4.61 413 PHE B O 1
ATOM 5995 N N . SER B 1 366 ? 38.569 83.174 55.196 1.00 4.13 414 SER B N 1
ATOM 5996 C CA . SER B 1 366 ? 39.179 84.195 54.363 1.00 4.05 414 SER B CA 1
ATOM 5997 C C . SER B 1 366 ? 40.457 83.730 53.679 1.00 5.19 414 SER B C 1
ATOM 5998 O O . SER B 1 366 ? 40.673 84.046 52.511 1.00 4.80 414 SER B O 1
ATOM 6001 N N . ASP B 1 367 ? 41.293 82.972 54.385 1.00 4.76 415 ASP B N 1
ATOM 6002 C CA . ASP B 1 367 ? 42.546 82.492 53.799 1.00 5.29 415 ASP B CA 1
ATOM 6003 C C . ASP B 1 367 ? 42.297 81.564 52.616 1.00 4.75 415 ASP B C 1
ATOM 6004 O O . ASP B 1 367 ? 42.944 81.685 51.577 1.00 5.34 415 ASP B O 1
ATOM 6009 N N . SER B 1 368 ? 41.359 80.635 52.777 1.00 4.34 416 SER B N 1
ATOM 6010 C CA . SER B 1 368 ? 41.054 79.691 51.709 1.00 4.53 416 SER B CA 1
ATOM 6011 C C . SER B 1 368 ? 40.487 80.375 50.471 1.00 4.28 416 SER B C 1
ATOM 6012 O O . SER B 1 368 ? 40.934 80.115 49.353 1.00 4.60 416 SER B O 1
ATOM 6015 N N . TYR B 1 369 ? 39.514 81.260 50.656 1.00 4.18 417 TYR B N 1
ATOM 6016 C CA . TYR B 1 369 ? 38.941 81.929 49.499 1.00 4.27 417 TYR B CA 1
ATOM 6017 C C . TYR B 1 369 ? 39.939 82.926 48.917 1.00 4.38 417 TYR B C 1
ATOM 6018 O O . TYR B 1 369 ? 39.922 83.192 47.714 1.00 4.32 417 TYR B O 1
ATOM 6027 N N . ASN B 1 370 ? 40.812 83.470 49.763 1.00 4.86 418 ASN B N 1
ATOM 6028 C CA . ASN B 1 370 ? 41.822 84.411 49.287 1.00 4.28 418 ASN B CA 1
ATOM 6029 C C . ASN B 1 370 ? 42.776 83.674 48.347 1.00 3.91 418 ASN B C 1
ATOM 6030 O O . ASN B 1 370 ? 43.112 84.183 47.279 1.00 5.07 418 ASN B O 1
ATOM 6035 N N . LEU B 1 371 ? 43.198 82.472 48.733 1.00 4.69 419 LEU B N 1
ATOM 6036 C CA . LEU B 1 371 ? 44.111 81.701 47.894 1.00 5.13 419 LEU B CA 1
ATOM 6037 C C . LEU B 1 371 ? 43.451 81.377 46.554 1.00 5.91 419 LEU B C 1
ATOM 6038 O O . LEU B 1 371 ? 44.089 81.482 45.503 1.00 6.03 419 LEU B O 1
ATOM 6043 N N . LEU B 1 372 ? 42.179 80.985 46.584 1.00 4.57 420 LEU B N 1
ATOM 6044 C CA . LEU B 1 372 ? 41.461 80.691 45.349 1.00 5.78 420 LEU B CA 1
ATOM 6045 C C . LEU B 1 372 ? 41.420 81.942 44.473 1.00 6.03 420 LEU B C 1
ATOM 6046 O O . LEU B 1 372 ? 41.626 81.871 43.260 1.00 5.50 420 LEU B O 1
ATOM 6051 N N . THR B 1 373 ? 41.163 83.092 45.088 1.00 5.21 421 THR B N 1
ATOM 6052 C CA . THR B 1 373 ? 41.095 84.342 44.339 1.00 4.66 421 THR B CA 1
ATOM 6053 C C . THR B 1 373 ? 42.462 84.711 43.766 1.00 5.68 421 THR B C 1
ATOM 6054 O O . THR B 1 373 ? 42.560 85.138 42.612 1.00 5.84 421 THR B O 1
ATOM 6058 N N . MET B 1 374 ? 43.510 84.544 44.571 1.00 5.29 422 MET B N 1
ATOM 6059 C CA . MET B 1 374 ? 44.868 84.856 44.133 1.00 5.83 422 MET B CA 1
ATOM 6060 C C . MET B 1 374 ? 45.265 83.961 42.971 1.00 6.35 422 MET B C 1
ATOM 6061 O O . MET B 1 374 ? 45.901 84.412 42.016 1.00 6.37 422 MET B O 1
ATOM 6066 N N . LEU B 1 375 ? 44.892 82.690 43.052 1.00 6.01 423 LEU B N 1
ATOM 6067 C CA . LEU B 1 375 ? 45.196 81.756 41.982 1.00 6.20 423 LEU B CA 1
ATOM 6068 C C . LEU B 1 375 ? 44.524 82.233 40.703 1.00 6.79 423 LEU B C 1
ATOM 6069 O O . LEU B 1 375 ? 45.122 82.202 39.628 1.00 6.90 423 LEU B O 1
ATOM 6074 N N . PHE B 1 376 ? 43.287 82.703 40.810 1.00 6.12 424 PHE B N 1
ATOM 6075 C CA . PHE B 1 376 ? 42.616 83.144 39.603 1.00 5.78 424 PHE B CA 1
ATOM 6076 C C . PHE B 1 376 ? 43.119 84.457 39.023 1.00 6.26 424 PHE B C 1
ATOM 6077 O O . PHE B 1 376 ? 43.351 84.541 37.815 1.00 7.19 424 PHE B O 1
ATOM 6085 N N . ILE B 1 377 ? 43.299 85.480 39.856 1.00 6.89 425 ILE B N 1
ATOM 6086 C CA . ILE B 1 377 ? 43.736 86.768 39.325 1.00 7.21 425 ILE B CA 1
ATOM 6087 C C . ILE B 1 377 ? 45.185 86.826 38.849 1.00 8.06 425 ILE B C 1
ATOM 6088 O O . ILE B 1 377 ? 45.585 87.799 38.208 1.00 8.45 425 ILE B O 1
ATOM 6093 N N . THR B 1 378 ? 45.967 85.790 39.143 1.00 7.08 426 THR B N 1
ATOM 6094 C CA . THR B 1 378 ? 47.356 85.739 38.683 1.00 7.25 426 THR B CA 1
ATOM 6095 C C . THR B 1 378 ? 47.440 84.858 37.436 1.00 7.64 426 THR B C 1
ATOM 6096 O O . THR B 1 378 ? 48.523 84.631 36.892 1.00 7.79 426 THR B O 1
ATOM 6100 N N . GLY B 1 379 ? 46.288 84.362 36.997 1.00 6.93 427 GLY B N 1
ATOM 6101 C CA . GLY B 1 379 ? 46.227 83.520 35.815 1.00 7.68 427 GLY B CA 1
ATOM 6102 C C . GLY B 1 379 ? 46.622 82.077 36.062 1.00 8.00 427 GLY B C 1
ATOM 6103 O O . GLY B 1 379 ? 46.823 81.312 35.117 1.00 8.44 427 GLY B O 1
ATOM 6104 N N . ASN B 1 380 ? 46.712 81.682 37.327 1.00 7.52 428 ASN B N 1
ATOM 6105 C CA . ASN B 1 380 ? 47.111 80.320 37.633 1.00 6.71 428 ASN B CA 1
ATOM 6106 C C . ASN B 1 380 ? 45.984 79.318 37.834 1.00 6.82 428 ASN B C 1
ATOM 6107 O O . ASN B 1 380 ? 46.222 78.162 38.189 1.00 7.54 428 ASN B O 1
ATOM 6112 N N . TRP B 1 381 ? 44.755 79.769 37.603 1.00 6.95 429 TRP B N 1
ATOM 6113 C CA . TRP B 1 381 ? 43.598 78.886 37.661 1.00 6.56 429 TRP B CA 1
ATOM 6114 C C . TRP B 1 381 ? 43.222 78.752 36.188 1.00 7.36 429 TRP B C 1
ATOM 6115 O O . TRP B 1 381 ? 42.542 79.617 35.625 1.00 7.46 429 TRP B O 1
ATOM 6126 N N . TRP B 1 382 ? 43.700 77.678 35.567 1.00 7.94 430 TRP B N 1
ATOM 6127 C CA . TRP B 1 382 ? 43.450 77.412 34.157 1.00 7.67 430 TRP B CA 1
ATOM 6128 C C . TRP B 1 382 ? 42.093 76.770 33.909 1.00 9.31 430 TRP B C 1
ATOM 6129 O O . TRP B 1 382 ? 41.423 76.306 34.829 1.00 8.28 430 TRP B O 1
ATOM 6140 N N . LYS B 1 383 ? 41.710 76.732 32.641 1.00 10.76 431 LYS B N 1
ATOM 6141 C CA . LYS B 1 383 ? 40.429 76.195 32.225 1.00 11.27 431 LYS B CA 1
ATOM 6142 C C . LYS B 1 383 ? 40.483 74.742 31.763 1.00 10.57 431 LYS B C 1
ATOM 6143 O O . LYS B 1 383 ? 41.217 74.406 30.837 1.00 11.43 431 LYS B O 1
ATOM 6149 N N . PRO B 1 384 ? 39.720 73.857 32.424 1.00 9.36 432 PRO B N 1
ATOM 6150 C CA . PRO B 1 384 ? 39.707 72.446 32.030 1.00 9.80 432 PRO B CA 1
ATOM 6151 C C . PRO B 1 384 ? 38.796 72.284 30.813 1.00 10.33 432 PRO B C 1
ATOM 6152 O O . PRO B 1 384 ? 37.649 72.735 30.825 1.00 10.82 432 PRO B O 1
ATOM 6156 N N . VAL B 1 385 ? 39.314 71.660 29.760 1.00 11.72 433 VAL B N 1
ATOM 6157 C CA . VAL B 1 385 ? 38.533 71.449 28.547 1.00 14.38 433 VAL B CA 1
ATOM 6158 C C . VAL B 1 385 ? 38.635 69.994 28.101 1.00 14.95 433 VAL B C 1
ATOM 6159 O O . VAL B 1 385 ? 39.680 69.364 28.256 1.00 14.44 433 VAL B O 1
ATOM 6163 N N . PRO B 1 386 ? 37.542 69.440 27.552 1.00 16.64 434 PRO B N 1
ATOM 6164 C CA . PRO B 1 386 ? 37.485 68.054 27.076 1.00 18.74 434 PRO B CA 1
ATOM 6165 C C . PRO B 1 386 ? 38.621 67.695 26.121 1.00 20.01 434 PRO B C 1
ATOM 6166 O O . PRO B 1 386 ? 39.247 66.632 26.325 1.00 22.46 434 PRO B O 1
#

Organism: NCBI:txid151211

InterPro domains:
  IPR002037 Glycoside hydrolase, family 8 [PF01270] (83-425)
  IPR002037 Glycoside hydrolase, family 8 [PR00735] (119-132)
  IPR002037 Glycoside hydrolase, family 8 [PR00735] (181-199)
  IPR002037 Glycoside hydrolase, family 8 [PR00735] (244-261)
  IPR002037 Glycoside hydrolase, family 8 [PR00735] (287-298)
  IPR002037 Glycoside hydrolase, family 8 [PR00735] (316-325)
  IPR002037 Glycoside hydrolase, family 8 [PR00735] (412-426)
  IPR008928 Six-hairpin glycosidase superfamily [SSF48208] (51-433)
  IPR012341 Six-hairpin glycosidase-like superfamily [G3DSA:1.50.10.10] (70-426)
  IPR019834 Glycoside hydrolase, family 8, conserved site [PS00812] (181-199)

Nearest PDB structures (foldseek):
  1v5d-assembly2_B  TM=1.002E+00  e=2.484E-76  Bacillus sp. (in: firmicutes)
  5xd0-assembly2_B  TM=9.435E-01  e=2.258E-40  Paenibacillus sp. X4
  1cem-assembly1_A  TM=8.851E-01  e=3.581E-24  Acetivibrio thermocellus
  1kwf-assembly1_A  TM=8.836E-01  e=1.011E-23  Acetivibrio thermocellus
  1is9-assembly1_A  TM=8.939E-01  e=1.118E-22  Acetivibrio thermocellus

Sequence (772 aa):
AKEMKPFPQQVNYAGVIKPNHVTQESLNASVRSYYDNWKKKYLKNDLSSLPGGYYVKGEITGDADGFKPLGTSEGQGYGMIITVLMAGYDSNAQKIYDGLFKTARTFKSSQNPNLMGWVVADSKKAQGHFDSATDGDLDIAYSLLLAHKQWGSNGTVNYLKEAQDMITKGIKASNVTNNNQLNLGDWDSKSSLDTRPSDWMMSHLRAFYEFTGDKTWLTVINNLYDVYTQFSNKYSPNTGLISDFVVKNPPQPAPKDFLDESEYTNAYYYNASRVPLRIVMDYAMYGEKRSKVISDKVSSWIQNKTNGNPSKIVDGYQLNGSNIGSYPTAVFVSPFIAASITSSNNQKWVNSGWDWMKNKRERYFSDSYNLLTMLFITGNWWKPVPAKEMKPFPQQVNYAGVIKPNHVTQESLNASVRSYYDNWKKKYLKNDLSSLPGGYYVKGEITGDADGFKPLGTSEGQGYGMIITVLMAGYDSNAQKIYDGLFKTARTFKSSQNPNLMGWVVADSKKAQGHFDSATDGDLDIAYSLLLAHKQWGSNGTVNYLKEAQDMITKGIKASNVTNNNQLNLGDWDSKSSLDTRPSDWMMSHLRAFYEFTGDKTWLTVINNLYDVYTQFSNKYSPNTGLISDFVVKNPPQPAPKDFLDESEYTNAYYYNASRVPLRIVMDYAMYGEKRSKVISDKVSSWIQNKTNGNPSKIVDGYQLNGSNIGSYPTAVFVSPFIAASITSSNNQKWVNSGWDWMKNKRERYFSDSYNLLTMLFITGNWWKPVP

Foldseek 3Di:
DQWPQAPFVLDDFPLFDFQPPDDLVVLSVLLLVLLVVLCVPFWDQPQPQQHLAIAGAADFDDADPNFGFRHFLLRLLLVLLSLLLNDNPPVCSVSRNVRSVSQQQQQAALQQSLGHFTGDGRDNVNRSPHFFFLQSLLSNLLSLLSVCNTRNQPDPHNSLVSSLCCVVSNQCVQAQAPLLEGAGTSVDDSPFQKDFLLSLLLQSLVQNCQSHVDCSSVVSNVVVLVLLVLACVPQQVQQLFAFRMWGDVNIAFDAACVVPPHRRRSFCALNRLNNLQSLCVCCRAPVDPSSLVSLVRNLVRVCVLQVLALQQDFGTAGSHGHDDGDTHFQSNSLSSLSSQGSDPVCNSSNNNSCVVLSPDDDGSSNSSSSSVSSCVSSSSSDRRGD/DQWPQAPFVQDDFPLFDFQPPDDLVVLSVLLVVLVVVLCVPFWDQPQPQAHLAIAGAADADDADVNFGFRHFLLRLLLVLLLLLLNDNVDVCSVSRNVRSVVQQQQQAALQQSLGHFTGDGRDSVNGSPHFFFLQSLLSNLLSLLSVCNTRNQPDPHNSLVSSLCSLVSNQCVQAQAPLLEGAGTSVDDSPFFKHFLLSLLLQSLVQNCQSHVDCSSVSSSVVVLVLLCLACVPQQVQQLFAFRMWGDPNIAFDAACVVPPHRRRSFCALNRLNNLQSLCVCCRAPNDPSSLVSLVRNLVNVCVLQVLALQQDFGTAGSHGHDDGGTHFQSNSLSSLSSQGSDPVCNVSNNNSCVVLSPDDDGSSNSSSSSVSSCVSSSSSDRRGD